Protein AF-0000000087427054 (afdb_homodimer)

Solvent-accessible surface area (backbone atoms only — not comparable to full-atom values): 41108 Å² total; per-residue (Å²): 110,65,75,55,38,46,65,67,58,51,39,50,56,52,59,75,66,58,58,74,57,60,70,42,78,43,50,50,92,68,36,67,68,37,24,29,60,46,72,38,52,35,86,47,33,31,44,77,45,42,18,24,72,43,44,23,34,33,18,43,54,81,54,58,60,73,85,57,33,69,24,41,50,79,48,72,28,47,50,29,36,70,58,89,52,68,36,47,94,58,29,24,27,37,31,33,52,62,6,45,60,42,50,65,35,49,20,42,40,47,47,90,34,43,46,75,38,76,89,76,38,31,38,29,40,72,52,79,58,88,76,44,76,40,23,53,50,42,49,50,25,70,67,36,39,54,65,37,80,75,44,50,55,30,38,67,24,44,35,42,42,45,16,41,42,28,51,68,41,44,52,61,44,49,23,32,41,60,48,33,33,20,37,41,35,48,37,67,21,52,36,56,52,94,50,82,65,52,73,50,35,42,46,53,15,58,60,52,18,47,38,40,47,33,44,73,53,47,30,41,62,42,80,51,74,65,21,50,84,41,66,66,44,40,43,51,50,50,54,53,31,58,74,72,26,58,30,35,40,30,34,27,44,49,59,86,56,96,70,29,53,50,48,55,46,50,26,61,60,21,76,46,42,58,36,46,33,32,38,34,34,68,39,30,36,35,34,36,30,46,22,74,52,95,88,32,74,30,41,36,41,35,30,28,57,43,52,41,16,27,52,53,44,36,62,66,44,49,44,35,42,48,38,36,28,27,48,28,56,76,87,71,50,63,82,57,68,45,49,22,26,27,64,52,63,41,82,55,52,32,87,21,31,33,60,36,46,16,34,73,46,73,65,57,83,62,18,37,21,34,40,63,54,88,63,79,51,48,77,26,52,63,48,49,48,80,41,41,27,32,37,49,41,52,59,71,40,50,63,48,48,54,68,36,80,33,43,27,32,63,53,84,114,108,63,73,56,40,47,64,66,57,52,39,50,57,53,58,75,66,59,59,76,56,60,68,42,76,42,48,51,92,69,37,65,67,37,24,28,60,45,73,40,54,34,85,46,33,29,46,77,47,43,18,26,71,44,46,24,33,35,18,41,53,82,56,58,59,74,86,57,34,69,25,41,50,79,47,72,29,47,49,28,35,71,59,88,52,69,36,48,92,58,27,24,26,36,31,32,51,60,6,47,59,41,49,65,37,49,21,40,43,46,47,90,35,44,47,76,39,75,90,77,37,31,38,31,38,71,53,79,58,88,75,43,77,40,23,53,50,42,50,48,26,69,67,35,40,54,64,36,79,73,45,50,56,29,38,68,24,44,35,41,43,45,17,41,43,28,52,68,41,44,50,62,45,49,24,31,41,60,49,32,34,19,35,42,37,48,36,66,22,53,36,56,51,97,50,81,64,51,71,50,34,41,46,53,17,58,61,53,19,48,39,39,46,34,43,73,54,47,32,42,61,42,80,51,76,66,21,50,83,40,65,66,44,41,43,52,50,50,54,54,31,59,74,72,27,58,30,34,39,31,34,26,45,47,57,87,56,96,69,30,53,49,49,56,46,49,25,61,60,21,75,48,41,57,33,46,32,33,39,34,34,68,37,28,36,36,34,34,28,48,22,74,53,95,89,34,72,30,39,36,41,35,29,27,57,43,52,42,17,28,54,54,43,36,65,65,42,48,44,35,40,48,39,37,29,29,47,27,55,77,88,70,50,62,81,58,68,47,50,22,26,26,64,51,64,42,84,53,54,34,86,22,32,33,60,37,45,16,35,72,46,73,64,57,82,60,19,39,20,32,40,63,55,86,64,79,51,49,77,26,53,63,46,49,48,79,42,41,27,33,38,49,40,54,60,71,39,49,63,48,48,53,68,36,79,34,45,27,33,61,54,87,112

InterPro domains:
  IPR001453 MoaB/Mog domain [PF00994] (182-323)
  IPR001453 MoaB/Mog domain [SM00852] (182-324)
  IPR001453 MoaB/Mog domain [TIGR00177] (179-320)
  IPR005110 MoeA, N-terminal and linker domain [PF03453] (5-169)
  IPR005111 MoeA, C-terminal, domain IV [PF03454] (340-410)
  IPR008284 Molybdenum cofactor biosynthesis, conserved site [PS01079] (255-289)
  IPR036135 MoeA, N-terminal and linker domain superfamily [SSF63882] (3-178)
  IPR036425 MoaB/Mog-like domain superfamily [G3DSA:3.40.980.10] (177-335)
  IPR036425 MoaB/Mog-like domain superfamily [SSF53218] (177-328)
  IPR036688 MoeA, C-terminal, domain IV superfamily [G3DSA:2.40.340.10] (336-406)
  IPR036688 MoeA, C-terminal, domain IV superfamily [SSF63867] (335-411)
  IPR038987 Molybdopterin biosynthesis protein MoeA-like [PTHR10192] (4-411)
  IPR038987 Molybdopterin biosynthesis protein MoeA-like [cd00887] (7-411)

pLDDT: mean 90.04, std 9.11, range [45.09, 98.62]

Secondary structure (DSSP, 8-state):
---SB-HHHHHHHHHTTPPPPPEEEEEGGG-TTPBB-S-EE-SS-BSSS-EESSSEEEE-GGGG-SSS-EEEEEEEE-TTS----B--TTEEEEE-TTPBPPBT--EEEEGGGEEEETTTTEEEESS--TT-TTTTEEPTTSSB-TT-EEE-TT-B--HHHHHHHHHTT-SEEEEEPPPEEEEEEB-TTEE-TTSPPPTT-EE-HHHHHHHHHHHHTT-EEEEPPPBPSSHHHHHHHHHHHHHH-SEEEEES--SSSTT-HHHHHHHHHHTS-SEEEBSEES--EEEEEEEEETTEEEEEEEE-SSHHHHHHHIIIIIHHHHHHHTT--GGG-SPPEEEEEESS-EE--TTSEEEEEEEEEEEETTEEEEEE-S---TT-GGGGTT--EEEEEPTT--EE-TT-EEEEEE---/-B-SB-HHHHHHHHHTTPPPPPEEEEEGGG-TT-BB-S-EE-SS-BSSS-EESSSEEEE-GGGG-SSS-EEEEEEEE-TTS----B--TTEEEEE-TTPBPPBT--EEEEGGGEEEETTTTEEEESS--TT-TTTTEEPTTSSB-TT-EEE-TT-B--HHHHHHHHHTT-SEEEEEPPPEEEEEEB-TTEE-TTSPPPTT-EE-HHHHHHHHHHHHTT-EEEEPPPBPSSHHHHHHHHHHHHHH-SEEEEES--SSSTT-HHHHHHHHHHTS-SEEEBSEES--EEEEEEEEETTEEEEEEEE-SSHHHHHHHIIIIIHHHHHHHTT--GGG-SPPEEEEEESS-EE--TTSEEEEEEEEEEEETTEEEEEE-S---TT-GGGGTT--EEEEEPTT--EE-TT-EEEEEE---

Sequence (826 aa):
MKRFITVEEARQQILERLPRLSTERIFLSQALGRILAESVEAPTDSPRFDNSARDGYALRFDDLEGDRPTLSVIGTAAAGTISDLHVEPGTAARIMTGAVVPEGADTIVMQEYCEVDEDAGTVTVLEVPEKGRGAWVRKAGENMAAGEAVLEPGARLGAPEVGLLASFGRSVIEVSRRPRVAIVSTGDELVELDQEPQPGQIINSNAYMLEALVHQAGGEAVVLPPAADTEEAVRDTFEQALQSADIVVSSGGVSVGDFDITREVVDELTGGMNFWKIRMKPGKPLAFGTADTDGRDVPLIGLPGNPNSCFVCFHQFVRPALAVMQGVARDGVVPRRLDAILAGPVQTTPKRRVYLSGTLRGRVGDKPEFVPFDNQNSGNLRLFCGAEAFGVCEEGVARMEAGDEIAVELIELMKRFITVEEARQQILERLPRLSTERIFLSQALGRILAESVEAPTDSPRFDNSARDGYALRFDDLEGDRPTLSVIGTAAAGTISDLHVEPGTAARIMTGAVVPEGADTIVMQEYCEVDEDAGTVTVLEVPEKGRGAWVRKAGENMAAGEAVLEPGARLGAPEVGLLASFGRSVIEVSRRPRVAIVSTGDELVELDQEPQPGQIINSNAYMLEALVHQAGGEAVVLPPAADTEEAVRDTFEQALQSADIVVSSGGVSVGDFDITREVVDELTGGMNFWKIRMKPGKPLAFGTADTDGRDVPLIGLPGNPNSCFVCFHQFVRPALAVMQGVARDGVVPRRLDAILAGPVQTTPKRRVYLSGTLRGRVGDKPEFVPFDNQNSGNLRLFCGAEAFGVCEEGVARMEAGDEIAVELIEL

Structure (mmCIF, N/CA/C/O backbone):
data_AF-0000000087427054-model_v1
#
loop_
_entity.id
_entity.type
_entity.pdbx_description
1 polymer 'Molybdopterin molybdenumtransferase'
#
loop_
_atom_site.group_PDB
_atom_site.id
_atom_site.type_symbol
_atom_site.label_atom_id
_atom_site.label_alt_id
_atom_site.label_comp_id
_atom_site.label_asym_id
_atom_site.label_entity_id
_atom_site.label_seq_id
_atom_site.pdbx_PDB_ins_code
_atom_site.Cartn_x
_atom_site.Cartn_y
_atom_site.Cartn_z
_atom_site.occupancy
_atom_site.B_iso_or_equiv
_atom_site.auth_seq_id
_atom_site.auth_comp_id
_atom_site.auth_asym_id
_atom_site.auth_atom_id
_atom_site.pdbx_PDB_model_num
ATOM 1 N N . MET A 1 1 ? 20.625 30.438 7.516 1 51.28 1 MET A N 1
ATOM 2 C CA . MET A 1 1 ? 19.438 29.594 7.355 1 51.28 1 MET A CA 1
ATOM 3 C C . MET A 1 1 ? 18.656 29.984 6.109 1 51.28 1 MET A C 1
ATOM 5 O O . MET A 1 1 ? 18.422 31.172 5.871 1 51.28 1 MET A O 1
ATOM 9 N N . LYS A 1 2 ? 18.734 29.25 4.98 1 57.38 2 LYS A N 1
ATOM 10 C CA . LYS A 1 2 ? 17.969 29.562 3.771 1 57.38 2 LYS A CA 1
ATOM 11 C C . LYS A 1 2 ? 16.469 29.547 4.051 1 57.38 2 LYS A C 1
ATOM 13 O O . LYS A 1 2 ? 15.961 28.641 4.715 1 57.38 2 LYS A O 1
ATOM 18 N N . ARG A 1 3 ? 15.703 30.781 3.949 1 70.44 3 ARG A N 1
ATOM 19 C CA . ARG A 1 3 ? 14.273 30.938 4.199 1 70.44 3 ARG A CA 1
ATOM 20 C C . ARG A 1 3 ? 13.477 30.781 2.912 1 70.44 3 ARG A C 1
ATOM 22 O O . ARG A 1 3 ? 13.977 31.062 1.822 1 70.44 3 ARG A O 1
ATOM 29 N N . PHE A 1 4 ? 12.617 29.891 2.848 1 84.75 4 PHE A N 1
ATOM 30 C CA . PHE A 1 4 ? 11.531 29.734 1.885 1 84.75 4 PHE A CA 1
ATOM 31 C C . PHE A 1 4 ? 12.016 29.031 0.628 1 84.75 4 PHE A C 1
ATOM 33 O O . PHE A 1 4 ? 12.031 29.609 -0.457 1 84.75 4 PHE A O 1
ATOM 40 N N . ILE A 1 5 ? 12.531 27.812 0.739 1 93.12 5 ILE A N 1
ATOM 41 C CA . ILE A 1 5 ? 13.156 26.984 -0.282 1 93.12 5 ILE A CA 1
ATOM 42 C C . ILE A 1 5 ? 12.094 26.125 -0.961 1 93.12 5 ILE A C 1
ATOM 44 O O . ILE A 1 5 ? 10.945 26.062 -0.507 1 93.12 5 ILE A O 1
ATOM 48 N N . THR A 1 6 ? 12.539 25.5 -2.062 1 94.12 6 THR A N 1
ATOM 49 C CA . THR A 1 6 ? 11.602 24.672 -2.812 1 94.12 6 THR A CA 1
ATOM 50 C C . THR A 1 6 ? 11.406 23.328 -2.125 1 94.12 6 THR A C 1
ATOM 52 O O . THR A 1 6 ? 12.188 22.953 -1.242 1 94.12 6 THR A O 1
ATOM 55 N N . VAL A 1 7 ? 10.383 22.641 -2.516 1 94.94 7 VAL A N 1
ATOM 56 C CA . VAL A 1 7 ? 10.102 21.312 -1.987 1 94.94 7 VAL A CA 1
ATOM 57 C C . VAL A 1 7 ? 11.273 20.375 -2.27 1 94.94 7 VAL A C 1
ATOM 59 O O . VAL A 1 7 ? 11.719 19.641 -1.385 1 94.94 7 VAL A O 1
ATOM 62 N N . GLU A 1 8 ? 11.859 20.453 -3.467 1 93.38 8 GLU A N 1
ATOM 63 C CA . GLU A 1 8 ? 12.969 19.594 -3.873 1 93.38 8 GLU A CA 1
ATOM 64 C C . GLU A 1 8 ? 14.219 19.891 -3.055 1 93.38 8 GLU A C 1
ATOM 66 O O . GLU A 1 8 ? 14.906 18.969 -2.602 1 93.38 8 GLU A O 1
ATOM 71 N N . GLU A 1 9 ? 14.469 21.141 -2.908 1 94.44 9 GLU A N 1
ATOM 72 C CA . GLU A 1 9 ? 15.633 21.547 -2.127 1 94.44 9 GLU A CA 1
ATOM 73 C C . GLU A 1 9 ? 15.516 21.078 -0.678 1 94.44 9 GLU A C 1
ATOM 75 O O . GLU A 1 9 ? 16.484 20.578 -0.099 1 94.44 9 GLU A O 1
ATOM 80 N N . ALA A 1 10 ? 14.352 21.281 -0.087 1 95.69 10 ALA A N 1
ATOM 81 C CA . ALA A 1 10 ? 14.117 20.828 1.285 1 95.69 10 ALA A CA 1
ATOM 82 C C . ALA A 1 10 ? 14.297 19.328 1.414 1 95.69 10 ALA A C 1
ATOM 84 O O . ALA A 1 10 ? 14.984 18.844 2.322 1 95.69 10 ALA A O 1
ATOM 85 N N . ARG A 1 11 ? 13.727 18.578 0.528 1 95.44 11 ARG A N 1
ATOM 86 C CA . ARG A 1 11 ? 13.836 17.125 0.544 1 95.44 11 ARG A CA 1
ATOM 87 C C . ARG A 1 11 ? 15.289 16.688 0.426 1 95.44 11 ARG A C 1
ATOM 89 O O . ARG A 1 11 ? 15.75 15.812 1.17 1 95.44 11 ARG A O 1
ATOM 96 N N . GLN A 1 12 ? 16.031 17.297 -0.482 1 94.56 12 GLN A N 1
ATOM 97 C CA . GLN A 1 12 ? 17.438 16.969 -0.682 1 94.56 12 GLN A CA 1
ATOM 98 C C . GLN A 1 12 ? 18.234 17.219 0.584 1 94.56 12 GLN A C 1
ATOM 100 O O . GLN A 1 12 ? 19.062 16.391 0.983 1 94.56 12 GLN A O 1
ATOM 105 N N . GLN A 1 13 ? 18.016 18.328 1.17 1 94.5 13 GLN A N 1
ATOM 106 C CA . GLN A 1 13 ? 18.75 18.672 2.383 1 94.5 13 GLN A CA 1
ATOM 107 C C . GLN A 1 13 ? 18.453 17.688 3.504 1 94.5 13 GLN A C 1
ATOM 109 O O . GLN A 1 13 ? 19.359 17.312 4.254 1 94.5 13 GLN A O 1
ATOM 114 N N . ILE A 1 14 ? 17.266 17.297 3.633 1 96 14 ILE A N 1
ATOM 115 C CA . ILE A 1 14 ? 16.891 16.312 4.648 1 96 14 ILE A CA 1
ATOM 116 C C . ILE A 1 14 ? 17.578 14.984 4.355 1 96 14 ILE A C 1
ATOM 118 O O . ILE A 1 14 ? 18.234 14.422 5.223 1 96 14 ILE A O 1
ATOM 122 N N . LEU A 1 15 ? 17.453 14.5 3.098 1 96.31 15 LEU A N 1
ATOM 123 C CA . LEU A 1 15 ? 17.922 13.172 2.729 1 96.31 15 LEU A CA 1
ATOM 124 C C . LEU A 1 15 ? 19.438 13.07 2.861 1 96.31 15 LEU A C 1
ATOM 126 O O . LEU A 1 15 ? 19.969 12 3.154 1 96.31 15 LEU A O 1
ATOM 130 N N . GLU A 1 16 ? 20.156 14.133 2.695 1 94.25 16 GLU A N 1
ATOM 131 C CA . GLU A 1 16 ? 21.625 14.148 2.73 1 94.25 16 GLU A CA 1
ATOM 132 C C . GLU A 1 16 ? 22.141 14.086 4.164 1 94.25 16 GLU A C 1
ATOM 134 O O . GLU A 1 16 ? 23.312 13.828 4.391 1 94.25 16 GLU A O 1
ATOM 139 N N . ARG A 1 17 ? 21.281 14.25 5.16 1 93.56 17 ARG A N 1
ATOM 140 C CA . ARG A 1 17 ? 21.734 14.367 6.539 1 93.56 17 ARG A CA 1
ATOM 141 C C . ARG A 1 17 ? 21.188 13.234 7.402 1 93.56 17 ARG A C 1
ATOM 143 O O . ARG A 1 17 ? 21.266 13.297 8.633 1 93.56 17 ARG A O 1
ATOM 150 N N . LEU A 1 18 ? 20.719 12.227 6.766 1 95.38 18 LEU A N 1
ATOM 151 C CA . LEU A 1 18 ? 20.109 11.109 7.484 1 95.38 18 LEU A CA 1
ATOM 152 C C . LEU A 1 18 ? 21.141 10.031 7.797 1 95.38 18 LEU A C 1
ATOM 154 O O . LEU A 1 18 ? 22.016 9.742 6.973 1 95.38 18 LEU A O 1
ATOM 158 N N . PRO A 1 19 ? 21.078 9.469 8.93 1 92 19 PRO A N 1
ATOM 159 C CA . PRO A 1 19 ? 21.906 8.297 9.219 1 92 19 PRO A CA 1
ATOM 160 C C . PRO A 1 19 ? 21.359 7.02 8.586 1 92 19 PRO A C 1
ATOM 162 O O . PRO A 1 19 ? 20.141 6.902 8.367 1 92 19 PRO A O 1
ATOM 165 N N . ARG A 1 20 ? 22.266 6.09 8.273 1 89.06 20 ARG A N 1
ATOM 166 C CA . ARG A 1 20 ? 21.828 4.734 7.945 1 89.06 20 ARG A CA 1
ATOM 167 C C . ARG A 1 20 ? 21.734 3.875 9.195 1 89.06 20 ARG A C 1
ATOM 169 O O . ARG A 1 20 ? 22.578 3.961 10.094 1 89.06 20 ARG A O 1
ATOM 176 N N . LEU A 1 21 ? 20.734 3.096 9.203 1 95.5 21 LEU A N 1
ATOM 177 C CA . LEU A 1 21 ? 20.484 2.279 10.391 1 95.5 21 LEU A CA 1
ATOM 178 C C . LEU A 1 21 ? 21.188 0.93 10.273 1 95.5 21 LEU A C 1
ATOM 180 O O . LEU A 1 21 ? 21.594 0.527 9.18 1 95.5 21 LEU A O 1
ATOM 184 N N . SER A 1 22 ? 21.312 0.301 11.422 1 96.56 22 SER A N 1
ATOM 185 C CA . SER A 1 22 ? 21.875 -1.048 11.461 1 96.56 22 SER A CA 1
ATOM 186 C C . SER A 1 22 ? 20.906 -2.064 10.875 1 96.56 22 SER A C 1
ATOM 188 O O . SER A 1 22 ? 19.797 -1.703 10.445 1 96.56 22 SER A O 1
ATOM 190 N N . THR A 1 23 ? 21.359 -3.277 10.703 1 97.94 23 THR A N 1
ATOM 191 C CA . THR A 1 23 ? 20.562 -4.348 10.125 1 97.94 23 THR A CA 1
ATOM 192 C C . THR A 1 23 ? 20.203 -5.391 11.18 1 97.94 23 THR A C 1
ATOM 194 O O . THR A 1 23 ? 20.703 -5.336 12.312 1 97.94 23 THR A O 1
ATOM 197 N N . GLU A 1 24 ? 19.266 -6.164 10.859 1 98.31 24 GLU A N 1
ATOM 198 C CA . GLU A 1 24 ? 18.875 -7.281 11.719 1 98.31 24 GLU A CA 1
ATOM 199 C C . GLU A 1 24 ? 18.469 -8.492 10.891 1 98.31 24 GLU A C 1
ATOM 201 O O . GLU A 1 24 ? 18.172 -8.367 9.695 1 98.31 24 GLU A O 1
ATOM 206 N N . ARG A 1 25 ? 18.594 -9.703 11.523 1 97.94 25 ARG A N 1
ATOM 207 C CA . ARG A 1 25 ? 18.125 -10.938 10.891 1 97.94 25 ARG A CA 1
ATOM 208 C C . ARG A 1 25 ? 16.719 -11.305 11.352 1 97.94 25 ARG A C 1
ATOM 210 O O . ARG A 1 25 ? 16.422 -11.227 12.539 1 97.94 25 ARG A O 1
ATOM 217 N N . ILE A 1 26 ? 15.875 -11.555 10.367 1 98 26 ILE A N 1
ATOM 218 C CA . ILE A 1 26 ? 14.5 -11.906 10.688 1 98 26 ILE A CA 1
ATOM 219 C C . ILE A 1 26 ? 14.102 -13.164 9.914 1 98 26 ILE A C 1
ATOM 221 O O . ILE A 1 26 ? 14.75 -13.531 8.93 1 98 26 ILE A O 1
ATOM 225 N N . PHE A 1 27 ? 13.016 -13.836 10.43 1 96.75 27 PHE A N 1
ATOM 226 C CA . PHE A 1 27 ? 12.438 -14.945 9.68 1 96.75 27 PHE A CA 1
ATOM 227 C C . PHE A 1 27 ? 11.719 -14.438 8.43 1 96.75 27 PHE A C 1
ATOM 229 O O . PHE A 1 27 ? 11.117 -13.359 8.453 1 96.75 27 PHE A O 1
ATOM 236 N N . LEU A 1 28 ? 11.719 -15.195 7.395 1 95.88 28 LEU A N 1
ATOM 237 C CA . LEU A 1 28 ? 11.125 -14.82 6.109 1 95.88 28 LEU A CA 1
ATOM 238 C C . LEU A 1 28 ? 9.648 -14.492 6.27 1 95.88 28 LEU A C 1
ATOM 240 O O . LEU A 1 28 ? 9.125 -13.609 5.586 1 95.88 28 LEU A O 1
ATOM 244 N N . SER A 1 29 ? 8.977 -15.102 7.215 1 93.81 29 SER A N 1
ATOM 245 C CA . SER A 1 29 ? 7.551 -14.883 7.438 1 93.81 29 SER A CA 1
ATOM 246 C C . SER A 1 29 ? 7.277 -13.469 7.941 1 93.81 29 SER A C 1
ATOM 248 O O . SER A 1 29 ? 6.137 -13 7.906 1 93.81 29 SER A O 1
ATOM 250 N N . GLN A 1 30 ? 8.281 -12.773 8.359 1 95.5 30 GLN A N 1
ATOM 251 C CA . GLN A 1 30 ? 8.164 -11.414 8.867 1 95.5 30 GLN A CA 1
ATOM 252 C C . GLN A 1 30 ? 8.719 -10.398 7.875 1 95.5 30 GLN A C 1
ATOM 254 O O . GLN A 1 30 ? 8.852 -9.219 8.195 1 95.5 30 GLN A O 1
ATOM 259 N N . ALA A 1 31 ? 8.969 -10.828 6.695 1 96.81 31 ALA A N 1
ATOM 260 C CA . ALA A 1 31 ? 9.797 -10.039 5.781 1 96.81 31 ALA A CA 1
ATOM 261 C C . ALA A 1 31 ? 8.953 -9.023 5.02 1 96.81 31 ALA A C 1
ATOM 263 O O . ALA A 1 31 ? 9.484 -8.039 4.492 1 96.81 31 ALA A O 1
ATOM 264 N N . LEU A 1 32 ? 7.664 -9.234 4.965 1 95.25 32 LEU A N 1
ATOM 265 C CA . LEU A 1 32 ? 6.809 -8.383 4.148 1 95.25 32 LEU A CA 1
ATOM 266 C C . LEU A 1 32 ? 6.949 -6.918 4.559 1 95.25 32 LEU A C 1
ATOM 268 O O . LEU A 1 32 ? 6.797 -6.578 5.734 1 95.25 32 LEU A O 1
ATOM 272 N N . GLY A 1 33 ? 7.293 -6.07 3.561 1 93.62 33 GLY A N 1
ATOM 273 C CA . GLY A 1 33 ? 7.375 -4.633 3.77 1 93.62 33 GLY A CA 1
ATOM 274 C C . GLY A 1 33 ? 8.734 -4.176 4.266 1 93.62 33 GLY A C 1
ATOM 275 O O . GLY A 1 33 ? 9.008 -2.975 4.32 1 93.62 33 GLY A O 1
ATOM 276 N N . ARG A 1 34 ? 9.594 -5.109 4.641 1 97 34 ARG A N 1
ATOM 277 C CA . ARG A 1 34 ? 10.93 -4.766 5.109 1 97 34 ARG A CA 1
ATOM 278 C C . ARG A 1 34 ? 11.852 -4.418 3.941 1 97 34 ARG A C 1
ATOM 280 O O . ARG A 1 34 ? 11.508 -4.656 2.781 1 97 34 ARG A O 1
ATOM 287 N N . ILE A 1 35 ? 12.938 -3.762 4.27 1 97.06 35 ILE A N 1
ATOM 288 C CA . ILE A 1 35 ? 13.938 -3.4 3.271 1 97.06 35 ILE A CA 1
ATOM 289 C C . ILE A 1 35 ? 15.141 -4.328 3.389 1 97.06 35 ILE A C 1
ATOM 291 O O . ILE A 1 35 ? 15.758 -4.422 4.453 1 97.06 35 ILE A O 1
ATOM 295 N N . LEU A 1 36 ? 15.43 -5.004 2.297 1 97.62 36 LEU A N 1
ATOM 296 C CA . LEU A 1 36 ? 16.531 -5.957 2.256 1 97.62 36 LEU A CA 1
ATOM 297 C C . LEU A 1 36 ? 17.875 -5.25 2.488 1 97.62 36 LEU A C 1
ATOM 299 O O . LEU A 1 36 ? 18.109 -4.176 1.938 1 97.62 36 LEU A O 1
ATOM 303 N N . ALA A 1 37 ? 18.812 -5.84 3.268 1 98 37 ALA A N 1
ATOM 304 C CA . ALA A 1 37 ? 20.094 -5.227 3.586 1 98 37 ALA A CA 1
ATOM 305 C C . ALA A 1 37 ? 21.25 -6.02 2.98 1 98 37 ALA A C 1
ATOM 307 O O . ALA A 1 37 ? 22.422 -5.676 3.172 1 98 37 ALA A O 1
ATOM 308 N N . GLU A 1 38 ? 20.969 -7.055 2.236 1 97.25 38 GLU A N 1
ATOM 309 C CA . GLU A 1 38 ? 21.984 -7.902 1.638 1 97.25 38 GLU A CA 1
ATOM 310 C C . GLU A 1 38 ? 21.734 -8.109 0.146 1 97.25 38 GLU A C 1
ATOM 312 O O . GLU A 1 38 ? 20.609 -7.922 -0.329 1 97.25 38 GLU A O 1
ATOM 317 N N . SER A 1 39 ? 22.828 -8.414 -0.521 1 96.5 39 SER A N 1
ATOM 318 C CA . SER A 1 39 ? 22.703 -8.867 -1.902 1 96.5 39 SER A CA 1
ATOM 319 C C . SER A 1 39 ? 22.297 -10.336 -1.97 1 96.5 39 SER A C 1
ATOM 321 O O . SER A 1 39 ? 22.812 -11.156 -1.2 1 96.5 39 SER A O 1
ATOM 323 N N . VAL A 1 40 ? 21.406 -10.641 -2.795 1 95.62 40 VAL A N 1
ATOM 324 C CA . VAL A 1 40 ? 20.969 -12.023 -2.932 1 95.62 40 VAL A CA 1
ATOM 325 C C . VAL A 1 40 ? 21.266 -12.523 -4.344 1 95.62 40 VAL A C 1
ATOM 327 O O . VAL A 1 40 ? 20.844 -11.906 -5.328 1 95.62 40 VAL A O 1
ATOM 330 N N . GLU A 1 41 ? 21.984 -13.57 -4.422 1 95.69 41 GLU A N 1
ATOM 331 C CA . GLU A 1 41 ? 22.266 -14.273 -5.676 1 95.69 41 GLU A CA 1
ATOM 332 C C . GLU A 1 41 ? 21.516 -15.602 -5.742 1 95.69 41 GLU A C 1
ATOM 334 O O . GLU A 1 41 ? 21.203 -16.203 -4.711 1 95.69 41 GLU A O 1
ATOM 339 N N . ALA A 1 42 ? 21.172 -16.016 -6.957 1 93.44 42 ALA A N 1
ATOM 340 C CA . ALA A 1 42 ? 20.562 -17.328 -7.125 1 93.44 42 ALA A CA 1
ATOM 341 C C . ALA A 1 42 ? 21.516 -18.438 -6.703 1 93.44 42 ALA A C 1
ATOM 343 O O . ALA A 1 42 ? 22.625 -18.531 -7.227 1 93.44 42 ALA A O 1
ATOM 344 N N . PRO A 1 43 ? 21.109 -19.234 -5.785 1 92.25 43 PRO A N 1
ATOM 345 C CA . PRO A 1 43 ? 22.016 -20.281 -5.328 1 92.25 43 PRO A CA 1
ATOM 346 C C . PRO A 1 43 ? 22.188 -21.406 -6.352 1 92.25 43 PRO A C 1
ATOM 348 O O . PRO A 1 43 ? 23.188 -22.125 -6.32 1 92.25 43 PRO A O 1
ATOM 351 N N . THR A 1 44 ? 21.234 -21.625 -7.203 1 91.19 44 THR A N 1
ATOM 352 C CA . THR A 1 44 ? 21.219 -22.625 -8.258 1 91.19 44 THR A CA 1
ATOM 353 C C . THR A 1 44 ? 20.547 -22.078 -9.516 1 91.19 44 THR A C 1
ATOM 355 O O . THR A 1 44 ? 19.953 -21 -9.492 1 91.19 44 THR A O 1
ATOM 358 N N . ASP A 1 45 ? 20.703 -22.828 -10.531 1 91.81 45 ASP A N 1
ATOM 359 C CA . ASP A 1 45 ? 19.922 -22.547 -11.727 1 91.81 45 ASP A CA 1
ATOM 360 C C . ASP A 1 45 ? 18.422 -22.656 -11.438 1 91.81 45 ASP A C 1
ATOM 362 O O . ASP A 1 45 ? 18.016 -23.406 -10.562 1 91.81 45 ASP A O 1
ATOM 366 N N . SER A 1 46 ? 17.688 -21.781 -12.125 1 88.62 46 SER A N 1
ATOM 367 C CA . SER A 1 46 ? 16.219 -21.891 -12.117 1 88.62 46 SER A CA 1
ATOM 368 C C . SER A 1 46 ? 15.664 -21.922 -13.531 1 88.62 46 SER A C 1
ATOM 370 O O . SER A 1 46 ? 15.836 -20.969 -14.297 1 88.62 46 SER A O 1
ATOM 372 N N . PRO A 1 47 ? 15.023 -23.016 -13.875 1 88.94 47 PRO A N 1
ATOM 373 C CA . PRO A 1 47 ? 14.898 -24.266 -13.117 1 88.94 47 PRO A CA 1
ATOM 374 C C . PRO A 1 47 ? 16.25 -24.938 -12.875 1 88.94 47 PRO A C 1
ATOM 376 O O . PRO A 1 47 ? 17.219 -24.656 -13.578 1 88.94 47 PRO A O 1
ATOM 379 N N . ARG A 1 48 ? 16.328 -25.812 -11.898 1 88.56 48 ARG A N 1
ATOM 380 C CA . ARG A 1 48 ? 17.547 -26.5 -11.516 1 88.56 48 ARG A CA 1
ATOM 381 C C . ARG A 1 48 ? 17.938 -27.547 -12.562 1 88.56 48 ARG A C 1
ATOM 383 O O . ARG A 1 48 ? 19.109 -27.938 -12.648 1 88.56 48 ARG A O 1
ATOM 390 N N . PHE A 1 49 ? 16.953 -28.016 -13.305 1 90.38 49 PHE A N 1
ATOM 391 C CA . PHE A 1 49 ? 17.078 -29.047 -14.336 1 90.38 49 PHE A CA 1
ATOM 392 C C . PHE A 1 49 ? 16.125 -28.766 -15.492 1 90.38 49 PHE A C 1
ATOM 394 O O . PHE A 1 49 ? 15.18 -28 -15.352 1 90.38 49 PHE A O 1
ATOM 401 N N . ASP A 1 50 ? 16.547 -29.391 -16.578 1 93.12 50 ASP A N 1
ATOM 402 C CA . ASP A 1 50 ? 15.57 -29.328 -17.656 1 93.12 50 ASP A CA 1
ATOM 403 C C . ASP A 1 50 ? 14.25 -29.984 -17.266 1 93.12 50 ASP A C 1
ATOM 405 O O . ASP A 1 50 ? 14.234 -31.125 -16.797 1 93.12 50 ASP A O 1
ATOM 409 N N . ASN A 1 51 ? 13.164 -29.172 -17.375 1 91.5 51 ASN A N 1
ATOM 410 C CA . ASN A 1 51 ? 11.891 -29.766 -17 1 91.5 51 ASN A CA 1
ATOM 411 C C . ASN A 1 51 ? 10.805 -29.453 -18.016 1 91.5 51 ASN A C 1
ATOM 413 O O . ASN A 1 51 ? 11.023 -28.656 -18.938 1 91.5 51 ASN A O 1
ATOM 417 N N . SER A 1 52 ? 9.75 -30.172 -17.906 1 91.69 52 SER A N 1
ATOM 418 C CA . SER A 1 52 ? 8.688 -30.047 -18.906 1 91.69 52 SER A CA 1
ATOM 419 C C . SER A 1 52 ? 7.77 -28.875 -18.578 1 91.69 52 SER A C 1
ATOM 421 O O . SER A 1 52 ? 7.352 -28.688 -17.438 1 91.69 52 SER A O 1
ATOM 423 N N . ALA A 1 53 ? 7.375 -28.094 -19.531 1 88.06 53 ALA A N 1
ATOM 424 C CA . ALA A 1 53 ? 6.426 -26.984 -19.391 1 88.06 53 ALA A CA 1
ATOM 425 C C . ALA A 1 53 ? 4.992 -27.484 -19.562 1 88.06 53 ALA A C 1
ATOM 427 O O . ALA A 1 53 ? 4.043 -26.75 -19.25 1 88.06 53 ALA A O 1
ATOM 428 N N . ARG A 1 54 ? 4.871 -28.719 -20.062 1 88.06 54 ARG A N 1
ATOM 429 C CA . ARG A 1 54 ? 3.557 -29.266 -20.391 1 88.06 54 ARG A CA 1
ATOM 430 C C . ARG A 1 54 ? 3.467 -30.734 -20.016 1 88.06 54 ARG A C 1
ATOM 432 O O . ARG A 1 54 ? 4.488 -31.422 -19.891 1 88.06 54 ARG A O 1
ATOM 439 N N . ASP A 1 55 ? 2.184 -31.156 -19.859 1 88.56 55 ASP A N 1
ATOM 440 C CA . ASP A 1 55 ? 1.937 -32.594 -19.812 1 88.56 55 ASP A CA 1
ATOM 441 C C . ASP A 1 55 ? 2.027 -33.219 -21.219 1 88.56 55 ASP A C 1
ATOM 443 O O . ASP A 1 55 ? 1.564 -32.625 -22.188 1 88.56 55 ASP A O 1
ATOM 447 N N . GLY A 1 56 ? 2.656 -34.406 -21.266 1 94.75 56 GLY A N 1
ATOM 448 C CA . GLY A 1 56 ? 2.748 -35.062 -22.562 1 94.75 56 GLY A CA 1
ATOM 449 C C . GLY A 1 56 ? 3.77 -36.156 -22.594 1 94.75 56 GLY A C 1
ATOM 450 O O . GLY A 1 56 ? 3.764 -37.062 -21.734 1 94.75 56 GLY A O 1
ATOM 451 N N . TYR A 1 57 ? 4.48 -36.156 -23.672 1 97.38 57 TYR A N 1
ATOM 452 C CA . TYR A 1 57 ? 5.465 -37.219 -23.891 1 97.38 57 TYR A CA 1
ATOM 453 C C . TYR A 1 57 ? 6.82 -36.625 -24.266 1 97.38 57 TYR A C 1
ATOM 455 O O . TYR A 1 57 ? 6.91 -35.781 -25.172 1 97.38 57 TYR A O 1
ATOM 463 N N . ALA A 1 58 ? 7.828 -37.031 -23.5 1 98 58 ALA A N 1
ATOM 464 C CA . ALA A 1 58 ? 9.211 -36.688 -23.812 1 98 58 ALA A CA 1
ATOM 465 C C . ALA A 1 58 ? 9.82 -37.656 -24.812 1 98 58 ALA A C 1
ATOM 467 O O . ALA A 1 58 ? 9.75 -38.875 -24.609 1 98 58 ALA A O 1
ATOM 468 N N . LEU A 1 59 ? 10.438 -37.094 -25.828 1 98.31 59 LEU A N 1
ATOM 469 C CA . LEU A 1 59 ? 10.953 -37.906 -26.906 1 98.31 59 LEU A CA 1
ATOM 470 C C . LEU A 1 59 ? 12.086 -37.219 -27.641 1 98.31 59 LEU A C 1
ATOM 472 O O . LEU A 1 59 ? 12.469 -36.094 -27.281 1 98.31 59 LEU A O 1
ATOM 476 N N . ARG A 1 60 ? 12.711 -38 -28.578 1 98 60 ARG A N 1
ATOM 477 C CA . ARG A 1 60 ? 13.688 -37.406 -29.484 1 98 60 ARG A CA 1
ATOM 478 C C . ARG A 1 60 ? 12.992 -36.719 -30.672 1 98 60 ARG A C 1
ATOM 480 O O . ARG A 1 60 ? 12.164 -37.344 -31.344 1 98 60 ARG A O 1
ATOM 487 N N . PHE A 1 61 ? 13.398 -35.469 -30.875 1 97.75 61 PHE A N 1
ATOM 488 C CA . PHE A 1 61 ? 12.789 -34.75 -32 1 97.75 61 PHE A CA 1
ATOM 489 C C . PHE A 1 61 ? 12.992 -35.531 -33.312 1 97.75 61 PHE A C 1
ATOM 491 O O . PHE A 1 61 ? 12.102 -35.531 -34.156 1 97.75 61 PHE A O 1
ATOM 498 N N . ASP A 1 62 ? 14.117 -36.156 -33.469 1 96.44 62 ASP A N 1
ATOM 499 C CA . ASP A 1 62 ? 14.461 -36.875 -34.688 1 96.44 62 ASP A CA 1
ATOM 500 C C . ASP A 1 62 ? 13.508 -38.062 -34.938 1 96.44 62 ASP A C 1
ATOM 502 O O . ASP A 1 62 ? 13.43 -38.594 -36.031 1 96.44 62 ASP A O 1
ATOM 506 N N . ASP A 1 63 ? 12.812 -38.469 -33.875 1 96.81 63 ASP A N 1
ATOM 507 C CA . ASP A 1 63 ? 11.898 -39.594 -34 1 96.81 63 ASP A CA 1
ATOM 508 C C . ASP A 1 63 ? 10.539 -39.156 -34.531 1 96.81 63 ASP A C 1
ATOM 510 O O . ASP A 1 63 ? 9.641 -39.969 -34.719 1 96.81 63 ASP A O 1
ATOM 514 N N . LEU A 1 64 ? 10.391 -37.844 -34.75 1 95.19 64 LEU A N 1
ATOM 515 C CA . LEU A 1 64 ? 9.117 -37.281 -35.219 1 95.19 64 LEU A CA 1
ATOM 516 C C . LEU A 1 64 ? 9.07 -37.219 -36.75 1 95.19 64 LEU A C 1
ATOM 518 O O . LEU A 1 64 ? 8.133 -36.656 -37.312 1 95.19 64 LEU A O 1
ATOM 522 N N . GLU A 1 65 ? 10.039 -37.75 -37.312 1 88.94 65 GLU A N 1
ATOM 523 C CA . GLU A 1 65 ? 10.047 -37.812 -38.781 1 88.94 65 GLU A CA 1
ATOM 524 C C . GLU A 1 65 ? 8.938 -38.719 -39.312 1 88.94 65 GLU A C 1
ATOM 526 O O . GLU A 1 65 ? 8.641 -39.75 -38.719 1 88.94 65 GLU A O 1
ATOM 531 N N . GLY A 1 66 ? 8.281 -38.25 -40.469 1 83.62 66 GLY A N 1
ATOM 532 C CA . GLY A 1 66 ? 7.223 -39.031 -41.094 1 83.62 66 GLY A CA 1
ATOM 533 C C . GLY A 1 66 ? 5.832 -38.562 -40.719 1 83.62 66 GLY A C 1
ATOM 534 O O . GLY A 1 66 ? 5.688 -37.594 -40 1 83.62 66 GLY A O 1
ATOM 535 N N . ASP A 1 67 ? 4.82 -39.281 -41.281 1 85.5 67 ASP A N 1
ATOM 536 C CA . ASP A 1 67 ? 3.418 -39 -41 1 85.5 67 ASP A CA 1
ATOM 537 C C . ASP A 1 67 ? 2.932 -39.75 -39.781 1 85.5 67 ASP A C 1
ATOM 539 O O . ASP A 1 67 ? 2.842 -41 -39.812 1 85.5 67 ASP A O 1
ATOM 543 N N . ARG A 1 68 ? 2.629 -39.25 -38.656 1 90.5 68 ARG A N 1
ATOM 544 C CA . ARG A 1 68 ? 2.082 -39.781 -37.438 1 90.5 68 ARG A CA 1
ATOM 545 C C . ARG A 1 68 ? 2.988 -40.875 -36.875 1 90.5 68 ARG A C 1
ATOM 547 O O . ARG A 1 68 ? 2.588 -42.031 -36.781 1 90.5 68 ARG A O 1
ATOM 554 N N . PRO A 1 69 ? 4.188 -40.562 -36.5 1 94.75 69 PRO A N 1
ATOM 555 C CA . PRO A 1 69 ? 5.094 -41.562 -35.906 1 94.75 69 PRO A CA 1
ATOM 556 C C . PRO A 1 69 ? 4.551 -42.156 -34.625 1 94.75 69 PRO A C 1
ATOM 558 O O . PRO A 1 69 ? 3.91 -41.469 -33.812 1 94.75 69 PRO A O 1
ATOM 561 N N . THR A 1 70 ? 4.789 -43.469 -34.438 1 97.38 70 THR A N 1
ATOM 562 C CA . THR A 1 70 ? 4.395 -44.219 -33.219 1 97.38 70 THR A CA 1
ATOM 563 C C . THR A 1 70 ? 5.621 -44.656 -32.438 1 97.38 70 THR A C 1
ATOM 565 O O . THR A 1 70 ? 6.555 -45.219 -33.031 1 97.38 70 THR A O 1
ATOM 568 N N . LEU A 1 71 ? 5.617 -44.375 -31.203 1 98.06 71 LEU A N 1
ATOM 569 C CA . LEU A 1 71 ? 6.758 -44.656 -30.344 1 98.06 71 LEU A CA 1
ATOM 570 C C . LEU A 1 71 ? 6.344 -45.562 -29.188 1 98.06 71 LEU A C 1
ATOM 572 O O . LEU A 1 71 ? 5.191 -45.531 -28.734 1 98.06 71 LEU A O 1
ATOM 576 N N . SER A 1 72 ? 7.293 -46.406 -28.688 1 98.25 72 SER A N 1
ATOM 577 C CA . SER A 1 72 ? 7.055 -47.219 -27.5 1 98.25 72 SER A CA 1
ATOM 578 C C . SER A 1 72 ? 7.188 -46.375 -26.219 1 98.25 72 SER A C 1
ATOM 580 O O . SER A 1 72 ? 8.18 -45.688 -26.031 1 98.25 72 SER A O 1
ATOM 582 N N . VAL A 1 73 ? 6.23 -46.438 -25.375 1 98.12 73 VAL A N 1
ATOM 583 C CA . VAL A 1 73 ? 6.277 -45.688 -24.109 1 98.12 73 VAL A CA 1
ATOM 584 C C . VAL A 1 73 ? 7.031 -46.5 -23.062 1 98.12 73 VAL A C 1
ATOM 586 O O . VAL A 1 73 ? 6.609 -47.594 -22.688 1 98.12 73 VAL A O 1
ATOM 589 N N . ILE A 1 74 ? 8.094 -45.969 -22.484 1 97.19 74 ILE A N 1
ATOM 590 C CA . ILE A 1 74 ? 9.008 -46.75 -21.672 1 97.19 74 ILE A CA 1
ATOM 591 C C . ILE A 1 74 ? 8.734 -46.5 -20.188 1 97.19 74 ILE A C 1
ATOM 593 O O . ILE A 1 74 ? 9.305 -47.188 -19.328 1 97.19 74 ILE A O 1
ATOM 597 N N . GLY A 1 75 ? 7.945 -45.531 -19.875 1 94.75 75 GLY A N 1
ATOM 598 C CA . GLY A 1 75 ? 7.625 -45.219 -18.5 1 94.75 75 GLY A CA 1
ATOM 599 C C . GLY A 1 75 ? 7.066 -43.812 -18.328 1 94.75 75 GLY A C 1
ATOM 600 O O . GLY A 1 75 ? 6.711 -43.156 -19.297 1 94.75 75 GLY A O 1
ATOM 601 N N . THR A 1 76 ? 6.871 -43.5 -17.078 1 92.44 76 THR A N 1
ATOM 602 C CA . THR A 1 76 ? 6.324 -42.188 -16.734 1 92.44 76 THR A CA 1
ATOM 603 C C . THR A 1 76 ? 7.289 -41.406 -15.844 1 92.44 76 THR A C 1
ATOM 605 O O . THR A 1 76 ? 7.77 -41.938 -14.836 1 92.44 76 THR A O 1
ATOM 608 N N . ALA A 1 77 ? 7.672 -40.281 -16.312 1 90.19 77 ALA A N 1
ATOM 609 C CA . ALA A 1 77 ? 8.438 -39.344 -15.5 1 90.19 77 ALA A CA 1
ATOM 610 C C . ALA A 1 77 ? 7.508 -38.406 -14.711 1 90.19 77 ALA A C 1
ATOM 612 O O . ALA A 1 77 ? 6.848 -37.531 -15.289 1 90.19 77 ALA A O 1
ATOM 613 N N . ALA A 1 78 ? 7.531 -38.562 -13.438 1 82.75 78 ALA A N 1
ATOM 614 C CA . ALA A 1 78 ? 6.68 -37.781 -12.555 1 82.75 78 ALA A CA 1
ATOM 615 C C . ALA A 1 78 ? 7.465 -36.625 -11.922 1 82.75 78 ALA A C 1
ATOM 617 O O . ALA A 1 78 ? 8.688 -36.688 -11.812 1 82.75 78 ALA A O 1
ATOM 618 N N . ALA A 1 79 ? 6.695 -35.594 -11.57 1 79.25 79 ALA A N 1
ATOM 619 C CA . ALA A 1 79 ? 7.328 -34.469 -10.875 1 79.25 79 ALA A CA 1
ATOM 620 C C . ALA A 1 79 ? 7.832 -34.875 -9.492 1 79.25 79 ALA A C 1
ATOM 622 O O . ALA A 1 79 ? 7.207 -35.719 -8.828 1 79.25 79 ALA A O 1
ATOM 623 N N . GLY A 1 80 ? 8.945 -34.406 -9.086 1 79.94 80 GLY A N 1
ATOM 624 C CA . GLY A 1 80 ? 9.469 -34.625 -7.746 1 79.94 80 GLY A CA 1
ATOM 625 C C . GLY A 1 80 ? 10.555 -35.688 -7.699 1 79.94 80 GLY A C 1
ATOM 626 O O . GLY A 1 80 ? 11.188 -35.906 -6.66 1 79.94 80 GLY A O 1
ATOM 627 N N . THR A 1 81 ? 10.625 -36.406 -8.766 1 79.81 81 THR A N 1
ATOM 628 C CA . THR A 1 81 ? 11.648 -37.469 -8.789 1 79.81 81 THR A CA 1
ATOM 629 C C . THR A 1 81 ? 12.438 -37.406 -10.094 1 79.81 81 THR A C 1
ATOM 631 O O . THR A 1 81 ? 11.992 -36.781 -11.07 1 79.81 81 THR A O 1
ATOM 634 N N . ILE A 1 82 ? 13.68 -37.875 -9.984 1 81.81 82 ILE A N 1
ATOM 635 C CA . ILE A 1 82 ? 14.445 -38.125 -11.203 1 81.81 82 ILE A CA 1
ATOM 636 C C . ILE A 1 82 ? 14.227 -39.562 -11.672 1 81.81 82 ILE A C 1
ATOM 638 O O . ILE A 1 82 ? 14.484 -40.5 -10.93 1 81.81 82 ILE A O 1
ATOM 642 N N . SER A 1 83 ? 13.695 -39.531 -12.836 1 84.5 83 SER A N 1
ATOM 643 C CA . SER A 1 83 ? 13.445 -40.875 -13.359 1 84.5 83 SER A CA 1
ATOM 644 C C . SER A 1 83 ? 14.719 -41.5 -13.883 1 84.5 83 SER A C 1
ATOM 646 O O . SER A 1 83 ? 15.672 -40.812 -14.25 1 84.5 83 SER A O 1
ATOM 648 N N . ASP A 1 84 ? 14.812 -42.812 -13.812 1 90.44 84 ASP A N 1
ATOM 649 C CA . ASP A 1 84 ? 15.914 -43.562 -14.398 1 90.44 84 ASP A CA 1
ATOM 650 C C . ASP A 1 84 ? 15.625 -43.906 -15.867 1 90.44 84 ASP A C 1
ATOM 652 O O . ASP A 1 84 ? 16.328 -44.688 -16.469 1 90.44 84 ASP A O 1
ATOM 656 N N . LEU A 1 85 ? 14.664 -43.219 -16.359 1 94.38 85 LEU A N 1
ATOM 657 C CA . LEU A 1 85 ? 14.266 -43.469 -17.734 1 94.38 85 LEU A CA 1
ATOM 658 C C . LEU A 1 85 ? 15.297 -42.906 -18.719 1 94.38 85 LEU A C 1
ATOM 660 O O . LEU A 1 85 ? 15.828 -41.812 -18.5 1 94.38 85 LEU A O 1
ATOM 664 N N . HIS A 1 86 ? 15.609 -43.688 -19.734 1 96.81 86 HIS A N 1
ATOM 665 C CA . HIS A 1 86 ? 16.453 -43.25 -20.844 1 96.81 86 HIS A CA 1
ATOM 666 C C . HIS A 1 86 ? 15.734 -43.406 -22.172 1 96.81 86 HIS A C 1
ATOM 668 O O . HIS A 1 86 ? 15.508 -44.5 -22.656 1 96.81 86 HIS A O 1
ATOM 674 N N . VAL A 1 87 ? 15.469 -42.281 -22.75 1 98 87 VAL A N 1
ATOM 675 C CA . VAL A 1 87 ? 14.734 -42.25 -24.016 1 98 87 VAL A CA 1
ATOM 676 C C . VAL A 1 87 ? 15.68 -42.562 -25.172 1 98 87 VAL A C 1
ATOM 678 O O . VAL A 1 87 ? 16.609 -41.781 -25.438 1 98 87 VAL A O 1
ATOM 681 N N . GLU A 1 88 ? 15.461 -43.656 -25.797 1 97.56 88 GLU A N 1
ATOM 682 C 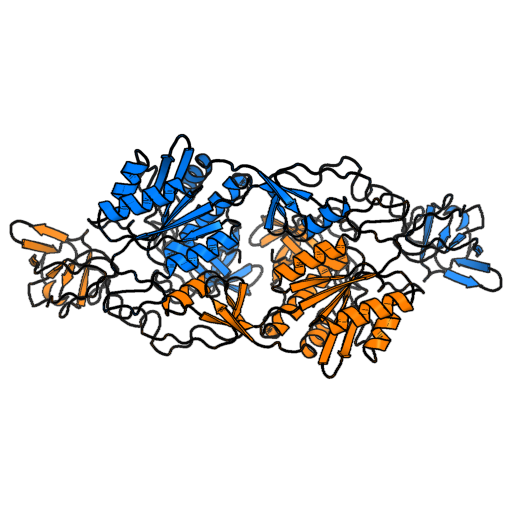CA . GLU A 1 88 ? 16.219 -44.125 -26.969 1 97.56 88 GLU A CA 1
ATOM 683 C C . GLU A 1 88 ? 15.414 -43.906 -28.25 1 97.56 88 GLU A C 1
ATOM 685 O O . GLU A 1 88 ? 14.227 -43.594 -28.203 1 97.56 88 GLU A O 1
ATOM 690 N N . PRO A 1 89 ? 16.141 -44.062 -29.422 1 97.56 89 PRO A N 1
ATOM 691 C CA . PRO A 1 89 ? 15.375 -43.969 -30.672 1 97.56 89 PRO A CA 1
ATOM 692 C C . PRO A 1 89 ? 14.148 -44.875 -30.703 1 97.56 89 PRO A C 1
ATOM 694 O O . PRO A 1 89 ? 14.234 -46.031 -30.328 1 97.56 89 PRO A O 1
ATOM 697 N N . GLY A 1 90 ? 13.023 -44.281 -31.078 1 97.25 90 GLY A N 1
ATOM 698 C CA . GLY A 1 90 ? 11.797 -45.031 -31.219 1 97.25 90 GLY A CA 1
ATOM 699 C C . GLY A 1 90 ? 11.031 -45.188 -29.922 1 97.25 90 GLY A C 1
ATOM 700 O O . GLY A 1 90 ? 10.008 -45.875 -29.859 1 97.25 90 GLY A O 1
ATOM 701 N N . THR A 1 91 ? 11.5 -44.531 -28.859 1 98 91 THR A N 1
ATOM 702 C CA . THR A 1 91 ? 10.812 -44.625 -27.578 1 98 91 THR A CA 1
ATOM 703 C C . THR A 1 91 ? 10.422 -43.25 -27.062 1 98 91 THR A C 1
ATOM 705 O O . THR A 1 91 ? 10.906 -42.219 -27.562 1 98 91 THR A O 1
ATOM 708 N N . ALA A 1 92 ? 9.5 -43.188 -26.156 1 98.31 92 ALA A N 1
ATOM 709 C CA . ALA A 1 92 ? 9.031 -41.969 -25.484 1 98.31 92 ALA A CA 1
ATOM 710 C C . ALA A 1 92 ? 8.734 -42.25 -24.016 1 98.31 92 ALA A C 1
ATOM 712 O O . ALA A 1 92 ? 8.539 -43.375 -23.625 1 98.31 92 ALA A O 1
ATOM 713 N N . ALA A 1 93 ? 8.82 -41.25 -23.25 1 97.5 93 ALA A N 1
ATOM 714 C CA . ALA A 1 93 ? 8.414 -41.312 -21.844 1 97.5 93 ALA A CA 1
ATOM 715 C C . ALA A 1 93 ? 7.238 -40.375 -21.578 1 97.5 93 ALA A C 1
ATOM 717 O O . ALA A 1 93 ? 7.258 -39.219 -21.984 1 97.5 93 ALA A O 1
ATOM 718 N N . ARG A 1 94 ? 6.207 -40.938 -20.953 1 95.69 94 ARG A N 1
ATOM 719 C CA . ARG A 1 94 ? 5.176 -40.062 -20.438 1 95.69 94 ARG A CA 1
ATOM 720 C C . ARG A 1 94 ? 5.758 -39.062 -19.422 1 95.69 94 ARG A C 1
ATOM 722 O O . ARG A 1 94 ? 6.582 -39.438 -18.578 1 95.69 94 ARG A O 1
ATOM 729 N N . ILE A 1 95 ? 5.371 -37.781 -19.516 1 93.44 95 ILE A N 1
ATOM 730 C CA . ILE A 1 95 ? 5.977 -36.781 -18.625 1 93.44 95 ILE A CA 1
ATOM 731 C C . ILE A 1 95 ? 4.922 -35.781 -18.172 1 93.44 95 ILE A C 1
ATOM 733 O O . ILE A 1 95 ? 4.059 -35.375 -18.969 1 93.44 95 ILE A O 1
ATOM 737 N N . MET A 1 96 ? 5.004 -35.375 -16.938 1 85.56 96 MET A N 1
ATOM 738 C CA . MET A 1 96 ? 4.117 -34.375 -16.375 1 85.56 96 MET A CA 1
ATOM 739 C C . MET A 1 96 ? 4.805 -33 -16.312 1 85.56 96 MET A C 1
ATOM 741 O O . MET A 1 96 ? 6.031 -32.938 -16.344 1 85.56 96 MET A O 1
ATOM 745 N N . THR A 1 97 ? 3.947 -31.984 -16.25 1 84.62 97 THR A N 1
ATOM 746 C CA . THR A 1 97 ? 4.469 -30.625 -16.109 1 84.62 97 THR A CA 1
ATOM 747 C C . THR A 1 97 ? 5.383 -30.516 -14.891 1 84.62 97 THR A C 1
ATOM 749 O O . THR A 1 97 ? 5.051 -31.016 -13.82 1 84.62 97 THR A O 1
ATOM 752 N N . GLY A 1 98 ? 6.52 -29.969 -15.164 1 84.06 98 GLY A N 1
ATOM 753 C CA . GLY A 1 98 ? 7.449 -29.734 -14.07 1 84.06 98 GLY A CA 1
ATOM 754 C C . GLY A 1 98 ? 8.414 -30.891 -13.859 1 84.06 98 GLY A C 1
ATOM 755 O O . GLY A 1 98 ? 9.43 -30.734 -13.18 1 84.06 98 GLY A O 1
ATOM 756 N N . ALA A 1 99 ? 8.156 -32.062 -14.43 1 88.31 99 ALA A N 1
ATOM 757 C CA . ALA A 1 99 ? 9.016 -33.219 -14.258 1 88.31 99 ALA A CA 1
ATOM 758 C C . ALA A 1 99 ? 10.336 -33.062 -15.008 1 88.31 99 ALA A C 1
ATOM 760 O O . ALA A 1 99 ? 10.383 -32.406 -16.047 1 88.31 99 ALA A O 1
ATOM 761 N N . VAL A 1 100 ? 11.359 -33.688 -14.461 1 93.06 100 VAL A N 1
ATOM 762 C CA . VAL A 1 100 ? 12.68 -33.656 -15.086 1 93.06 100 VAL A CA 1
ATOM 763 C C . VAL A 1 100 ? 12.617 -34.406 -16.438 1 93.06 100 VAL A C 1
ATOM 765 O O . VAL A 1 100 ? 12.055 -35.5 -16.531 1 93.06 100 VAL A O 1
ATOM 768 N N . VAL A 1 101 ? 13.172 -33.75 -17.422 1 95.81 101 VAL A N 1
ATOM 769 C CA . VAL A 1 101 ? 13.219 -34.375 -18.75 1 95.81 101 VAL A CA 1
ATOM 770 C C . VAL A 1 101 ? 14.172 -35.562 -18.703 1 95.81 101 VAL A C 1
ATOM 772 O O . VAL A 1 101 ? 15.336 -35.438 -18.328 1 95.81 101 VAL A O 1
ATOM 775 N N . PRO A 1 102 ? 13.648 -36.719 -19.062 1 96.56 102 PRO A N 1
ATOM 776 C CA . PRO A 1 102 ? 14.516 -37.906 -19.031 1 96.56 102 PRO A CA 1
ATOM 777 C C . PRO A 1 102 ? 15.695 -37.812 -20 1 96.56 102 PRO A C 1
ATOM 779 O O . PRO A 1 102 ? 15.609 -37.125 -21.016 1 96.56 102 PRO A O 1
ATOM 782 N N . GLU A 1 103 ? 16.766 -38.5 -19.578 1 95.62 103 GLU A N 1
ATOM 783 C CA . GLU A 1 103 ? 17.938 -38.562 -20.453 1 95.62 103 GLU A CA 1
ATOM 784 C C . GLU A 1 103 ? 17.578 -39.062 -21.844 1 95.62 103 GLU A C 1
ATOM 786 O O . GLU A 1 103 ? 16.781 -40 -21.984 1 95.62 103 GLU A O 1
ATOM 791 N N . GLY A 1 104 ? 18.141 -38.375 -22.812 1 97.12 104 GLY A N 1
ATOM 792 C CA . GLY A 1 104 ? 17.922 -38.812 -24.188 1 97.12 104 GLY A CA 1
ATOM 793 C C . GLY A 1 104 ? 16.828 -38.031 -24.891 1 97.12 104 GLY A C 1
ATOM 794 O O . GLY A 1 104 ? 16.781 -37.969 -26.125 1 97.12 104 GLY A O 1
ATOM 795 N N . ALA A 1 105 ? 15.836 -37.562 -24.156 1 97.88 105 ALA A N 1
ATOM 796 C CA . ALA A 1 105 ? 14.75 -36.781 -24.734 1 97.88 105 ALA A CA 1
ATOM 797 C C . ALA A 1 105 ? 15.148 -35.312 -24.891 1 97.88 105 ALA A C 1
ATOM 799 O O . ALA A 1 105 ? 15.906 -34.781 -24.062 1 97.88 105 ALA A O 1
ATOM 800 N N . ASP A 1 106 ? 14.609 -34.656 -25.969 1 97.81 106 ASP A N 1
ATOM 801 C CA . ASP A 1 106 ? 14.93 -33.219 -26.172 1 97.81 106 ASP A CA 1
ATOM 802 C C . ASP A 1 106 ? 13.68 -32.438 -26.531 1 97.81 106 ASP A C 1
ATOM 804 O O . ASP A 1 106 ? 13.75 -31.219 -26.734 1 97.81 106 ASP A O 1
ATOM 808 N N . THR A 1 107 ? 12.57 -33.125 -26.578 1 97.94 107 THR A N 1
ATOM 809 C CA . THR A 1 107 ? 11.344 -32.5 -27.031 1 97.94 107 THR A CA 1
ATOM 810 C C . THR A 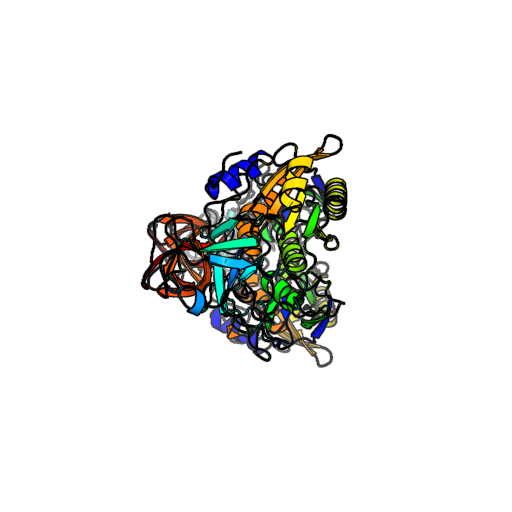1 107 ? 10.133 -33.062 -26.312 1 97.94 107 THR A C 1
ATOM 812 O O . THR A 1 107 ? 10.094 -34.281 -26.016 1 97.94 107 THR A O 1
ATOM 815 N N . ILE A 1 108 ? 9.211 -32.219 -26.016 1 97.62 108 ILE A N 1
ATOM 816 C CA . ILE A 1 108 ? 7.949 -32.656 -25.422 1 97.62 108 ILE A CA 1
ATOM 817 C C . ILE A 1 108 ? 6.809 -32.406 -26.406 1 97.62 108 ILE A C 1
ATOM 819 O O . ILE A 1 108 ? 6.691 -31.344 -27 1 97.62 108 ILE A O 1
ATOM 823 N N . VAL A 1 109 ? 6.043 -33.438 -26.656 1 97.06 109 VAL A N 1
ATOM 824 C CA . VAL A 1 109 ? 4.785 -33.312 -27.391 1 97.06 109 VAL A CA 1
ATOM 825 C C . VAL A 1 109 ? 3.615 -33.344 -26.406 1 97.06 109 VAL A C 1
ATOM 827 O O . VAL A 1 109 ? 3.506 -34.281 -25.594 1 97.06 109 VAL A O 1
ATOM 830 N N . MET A 1 110 ? 2.82 -32.375 -26.516 1 94.69 110 MET A N 1
ATOM 831 C CA . MET A 1 110 ? 1.694 -32.281 -25.594 1 94.69 110 MET A CA 1
ATOM 832 C C . MET A 1 110 ? 0.764 -33.469 -25.719 1 94.69 110 MET A C 1
ATOM 834 O O . MET A 1 110 ? 0.542 -33.969 -26.828 1 94.69 110 MET A O 1
ATOM 838 N N . GLN A 1 111 ? 0.179 -33.875 -24.625 1 92.81 111 GLN A N 1
ATOM 839 C CA . GLN A 1 111 ? -0.676 -35.031 -24.625 1 92.81 111 GLN A CA 1
ATOM 840 C C . GLN A 1 111 ? -1.861 -34.875 -25.562 1 92.81 111 GLN A C 1
ATOM 842 O O . GLN A 1 111 ? -2.336 -35.844 -26.156 1 92.81 111 GLN A O 1
ATOM 847 N N . GLU A 1 112 ? -2.318 -33.625 -25.719 1 90 112 GLU A N 1
ATOM 848 C CA . GLU A 1 112 ? -3.471 -33.312 -26.562 1 90 112 GLU A CA 1
ATOM 849 C C . GLU A 1 112 ? -3.178 -33.656 -28.016 1 90 112 GLU A C 1
ATOM 851 O O . GLU A 1 112 ? -4.098 -33.844 -28.812 1 90 112 GLU A O 1
ATOM 856 N N . TYR A 1 113 ? -1.971 -33.781 -28.312 1 94.44 113 TYR A N 1
ATOM 857 C CA . TYR A 1 113 ? -1.571 -34.031 -29.703 1 94.44 113 TYR A CA 1
ATOM 858 C C . TYR A 1 113 ? -1.055 -35.469 -29.859 1 94.44 113 TYR A C 1
ATOM 860 O O . TYR A 1 113 ? -0.274 -35.75 -30.781 1 94.44 113 TYR A O 1
ATOM 868 N N . CYS A 1 114 ? -1.423 -36.312 -28.969 1 96.06 114 CYS A N 1
ATOM 869 C CA . CYS A 1 114 ? -0.992 -37.688 -28.984 1 96.06 114 CYS A CA 1
ATOM 870 C C . CYS A 1 114 ? -2.182 -38.625 -28.844 1 96.06 114 CYS A C 1
ATOM 872 O O . CYS A 1 114 ? -3.219 -38.25 -28.297 1 96.06 114 CYS A O 1
ATOM 874 N N . GLU A 1 115 ? -2.074 -39.719 -29.438 1 95.94 115 GLU A N 1
ATOM 875 C CA . GLU A 1 115 ? -2.988 -40.844 -29.219 1 95.94 115 GLU A CA 1
ATOM 876 C C . GLU A 1 115 ? -2.273 -42.031 -28.578 1 95.94 115 GLU A C 1
ATOM 878 O O . GLU A 1 115 ? -1.265 -42.5 -29.094 1 95.94 115 GLU A O 1
ATOM 883 N N . VAL A 1 116 ? -2.865 -42.469 -27.469 1 95.06 116 VAL A N 1
ATOM 884 C CA . VAL A 1 116 ? -2.193 -43.5 -26.688 1 95.06 116 VAL A CA 1
ATOM 885 C C . VAL A 1 116 ? -2.877 -44.844 -26.922 1 95.06 116 VAL A C 1
ATOM 887 O O . VAL A 1 116 ? -4.105 -44.906 -26.984 1 95.06 116 VAL A O 1
ATOM 890 N N . ASP A 1 117 ? -2.115 -45.906 -27.188 1 95.19 117 ASP A N 1
ATOM 891 C CA . ASP A 1 117 ? -2.543 -47.281 -27.141 1 95.19 117 ASP A CA 1
ATOM 892 C C . ASP A 1 117 ? -1.99 -48 -25.906 1 95.19 117 ASP A C 1
ATOM 894 O O . ASP A 1 117 ? -0.86 -48.5 -25.922 1 95.19 117 ASP A O 1
ATOM 898 N N . GLU A 1 118 ? -2.75 -48.031 -24.891 1 91.44 118 GLU A N 1
ATOM 899 C CA . GLU A 1 118 ? -2.312 -48.562 -23.594 1 91.44 118 GLU A CA 1
ATOM 900 C C . GLU A 1 118 ? -1.98 -50.062 -23.703 1 91.44 118 GLU A C 1
ATOM 902 O O . GLU A 1 118 ? -1.055 -50.531 -23.062 1 91.44 118 GLU A O 1
ATOM 907 N N . ASP A 1 119 ? -2.746 -50.781 -24.469 1 93.62 119 ASP A N 1
ATOM 908 C CA . ASP A 1 119 ? -2.541 -52.219 -24.625 1 93.62 119 ASP A CA 1
ATOM 909 C C . ASP A 1 119 ? -1.208 -52.5 -25.312 1 93.62 119 ASP A C 1
ATOM 911 O O . ASP A 1 119 ? -0.464 -53.375 -24.891 1 93.62 119 ASP A O 1
ATOM 915 N N . ALA A 1 120 ? -0.947 -51.688 -26.266 1 94.75 120 ALA A N 1
ATOM 916 C CA . ALA A 1 120 ? 0.293 -51.875 -27.016 1 94.75 120 ALA A CA 1
ATOM 917 C C . ALA A 1 120 ? 1.459 -51.188 -26.328 1 94.75 120 ALA A C 1
ATOM 919 O O . ALA A 1 120 ? 2.621 -51.406 -26.656 1 94.75 120 ALA A O 1
ATOM 920 N N . GLY A 1 121 ? 1.111 -50.344 -25.391 1 96.12 121 GLY A N 1
ATOM 921 C CA . GLY A 1 121 ? 2.141 -49.562 -24.734 1 96.12 121 GLY A CA 1
ATOM 922 C C . GLY A 1 121 ? 2.807 -48.562 -25.656 1 96.12 121 GLY A C 1
ATOM 923 O O . GLY A 1 121 ? 4.023 -48.344 -25.594 1 96.12 121 GLY A O 1
ATOM 924 N N . THR A 1 122 ? 2.102 -48 -26.594 1 97.69 122 THR A N 1
ATOM 925 C CA . THR A 1 122 ? 2.658 -47.062 -27.578 1 97.69 122 THR A CA 1
ATOM 926 C C . THR A 1 122 ? 1.889 -45.75 -27.594 1 97.69 122 THR A C 1
ATOM 928 O O . THR A 1 122 ? 0.783 -45.688 -27.047 1 97.69 122 THR A O 1
ATOM 931 N N . VAL A 1 123 ? 2.533 -44.688 -28.094 1 97.56 123 VAL A N 1
ATOM 932 C CA . VAL A 1 123 ? 1.924 -43.375 -28.297 1 97.56 123 VAL A CA 1
ATOM 933 C C . VAL A 1 123 ? 2.156 -42.938 -29.734 1 97.56 123 VAL A C 1
ATOM 935 O O . VAL A 1 123 ? 3.254 -43.094 -30.281 1 97.56 123 VAL A O 1
ATOM 938 N N . THR A 1 124 ? 1.107 -42.469 -30.375 1 97.75 124 THR A N 1
ATOM 939 C CA . THR A 1 124 ? 1.178 -41.938 -31.719 1 97.75 124 THR A CA 1
ATOM 940 C C . THR A 1 124 ? 1.077 -40.406 -31.688 1 97.75 124 THR A C 1
ATOM 942 O O . THR A 1 124 ? 0.166 -39.844 -31.078 1 97.75 124 THR A O 1
ATOM 945 N N . VAL A 1 125 ? 2.053 -39.75 -32.281 1 97.19 125 VAL A N 1
ATOM 946 C CA . VAL A 1 125 ? 2.064 -38.281 -32.344 1 97.19 125 VAL A CA 1
ATOM 947 C C . VAL A 1 125 ? 1.208 -37.812 -33.5 1 97.19 125 VAL A C 1
ATOM 949 O O . VAL A 1 125 ? 1.488 -38.125 -34.656 1 97.19 125 VAL A O 1
ATOM 952 N N . LEU A 1 126 ? 0.201 -37 -33.188 1 95.94 126 LEU A N 1
ATOM 953 C CA . LEU A 1 126 ? -0.748 -36.5 -34.188 1 95.94 126 LEU A CA 1
ATOM 954 C C . LEU A 1 126 ? -0.249 -35.219 -34.875 1 95.94 126 LEU A C 1
ATOM 956 O O . LEU A 1 126 ? -0.506 -35 -36.031 1 95.94 126 LEU A O 1
ATOM 960 N N . GLU A 1 127 ? 0.351 -34.406 -34.094 1 93.81 127 GLU A N 1
ATOM 961 C CA . GLU A 1 127 ? 0.863 -33.125 -34.562 1 93.81 127 GLU A CA 1
ATOM 962 C C . GLU A 1 127 ? 2.236 -32.844 -34 1 93.81 127 GLU A C 1
ATOM 964 O O . GLU A 1 127 ? 2.414 -32.875 -32.781 1 93.81 127 GLU A O 1
ATOM 969 N N . VAL A 1 128 ? 3.18 -32.531 -34.875 1 91.56 128 VAL A N 1
ATOM 970 C CA . VAL A 1 128 ? 4.512 -32.125 -34.438 1 91.56 128 VAL A CA 1
ATOM 971 C C . VAL A 1 128 ? 4.465 -30.703 -33.906 1 91.56 128 VAL A C 1
ATOM 973 O O . VAL A 1 128 ? 3.809 -29.844 -34.5 1 91.56 128 VAL A O 1
ATOM 976 N N . PRO A 1 129 ? 5.129 -30.531 -32.781 1 91.62 129 PRO A N 1
ATOM 977 C CA . PRO A 1 129 ? 5.102 -29.172 -32.219 1 91.62 129 PRO A CA 1
ATOM 978 C C . PRO A 1 129 ? 5.656 -28.141 -33.188 1 91.62 129 PRO A C 1
ATOM 980 O O . PRO A 1 129 ? 6.723 -28.344 -33.781 1 91.62 129 PRO A O 1
ATOM 983 N N . GLU A 1 130 ? 4.977 -27.047 -33.25 1 86.62 130 GLU A N 1
ATOM 984 C CA . GLU A 1 130 ? 5.359 -25.969 -34.156 1 86.62 130 GLU A CA 1
ATOM 985 C C . GLU A 1 130 ? 6.719 -25.375 -33.781 1 86.62 130 GLU A C 1
ATOM 987 O O . GLU A 1 130 ? 7.484 -24.969 -34.625 1 86.62 130 GLU A O 1
ATOM 992 N N . LYS A 1 131 ? 7.102 -25.375 -32.531 1 90.25 131 LYS A N 1
ATOM 993 C CA . LYS A 1 131 ? 8.336 -24.797 -32.031 1 90.25 131 LYS A CA 1
ATOM 994 C C . LYS A 1 131 ? 9.547 -25.625 -32.438 1 90.25 131 LYS A C 1
ATOM 996 O O . LYS A 1 131 ? 10.688 -25.172 -32.312 1 90.25 131 LYS A O 1
ATOM 1001 N N . GLY A 1 132 ? 9.297 -26.938 -32.875 1 93.75 132 GLY A N 1
ATOM 1002 C CA . GLY A 1 132 ? 10.383 -27.797 -33.312 1 93.75 132 GLY A CA 1
ATOM 1003 C C . GLY A 1 132 ? 11.164 -28.406 -32.156 1 93.75 132 GLY A C 1
ATOM 1004 O O . GLY A 1 132 ? 10.609 -28.672 -31.094 1 93.75 132 GLY A O 1
ATOM 1005 N N . ARG A 1 133 ? 12.5 -28.703 -32.469 1 95.88 133 ARG A N 1
ATOM 1006 C CA . ARG A 1 133 ? 13.375 -29.297 -31.469 1 95.88 133 ARG A CA 1
ATOM 1007 C C . ARG A 1 133 ? 13.453 -28.438 -30.203 1 95.88 133 ARG A C 1
ATOM 1009 O O . ARG A 1 133 ? 13.633 -27.219 -30.297 1 95.88 133 ARG A O 1
ATOM 1016 N N . GLY A 1 134 ? 13.25 -29.062 -29.047 1 96.5 134 GLY A N 1
ATOM 1017 C CA . GLY A 1 134 ? 13.305 -28.328 -27.797 1 96.5 134 GLY A CA 1
ATOM 1018 C C . GLY A 1 134 ? 11.945 -27.828 -27.328 1 96.5 134 GLY A C 1
ATOM 1019 O O . GLY A 1 134 ? 11.836 -27.234 -26.25 1 96.5 134 GLY A O 1
ATOM 1020 N N . ALA A 1 135 ? 10.945 -28.203 -28.062 1 95.75 135 ALA A N 1
ATOM 1021 C CA . ALA A 1 135 ? 9.602 -27.719 -27.719 1 95.75 135 ALA A CA 1
ATOM 1022 C C . ALA A 1 135 ? 9.219 -28.125 -26.297 1 95.75 135 ALA A C 1
ATOM 1024 O O . ALA A 1 135 ? 9.414 -29.281 -25.906 1 95.75 135 ALA A O 1
ATOM 1025 N N . TRP A 1 136 ? 8.789 -27.141 -25.516 1 93.06 136 TRP A N 1
ATOM 1026 C CA . TRP A 1 136 ? 8.164 -27.25 -24.203 1 93.06 136 TRP A CA 1
ATOM 1027 C C . TRP A 1 136 ? 9.141 -27.797 -23.172 1 93.06 136 TRP A C 1
ATOM 1029 O O . TRP A 1 136 ? 8.734 -28.281 -22.109 1 93.06 136 TRP A O 1
ATOM 1039 N N . VAL A 1 137 ? 10.383 -27.797 -23.531 1 95.19 137 VAL A N 1
ATOM 1040 C CA . VAL A 1 137 ? 11.438 -28.047 -22.562 1 95.19 137 VAL A CA 1
ATOM 1041 C C . VAL A 1 137 ? 11.922 -26.734 -21.953 1 95.19 137 VAL A C 1
ATOM 1043 O O . VAL A 1 137 ? 12.398 -25.859 -22.672 1 95.19 137 VAL A O 1
ATOM 1046 N N . ARG A 1 138 ? 11.734 -26.594 -20.688 1 91.44 138 ARG A N 1
ATOM 1047 C CA . ARG A 1 138 ? 12.359 -25.484 -19.969 1 91.44 138 ARG A CA 1
ATOM 1048 C C . ARG A 1 138 ? 13.797 -25.828 -19.578 1 91.44 138 ARG A C 1
ATOM 1050 O O . ARG A 1 138 ? 14.039 -26.797 -18.859 1 91.44 138 ARG A O 1
ATOM 1057 N N . LYS A 1 139 ? 14.664 -25.016 -20.047 1 93.5 139 LYS A N 1
ATOM 1058 C CA . LYS A 1 139 ? 16.078 -25.312 -19.828 1 93.5 139 LYS A CA 1
ATOM 1059 C C . LYS A 1 139 ? 16.516 -24.875 -18.438 1 93.5 139 LYS A C 1
ATOM 1061 O O . LYS A 1 139 ? 16.094 -23.828 -17.938 1 93.5 139 LYS A O 1
ATOM 1066 N N . ALA A 1 140 ? 17.422 -25.719 -17.922 1 92.62 140 ALA A N 1
ATOM 1067 C CA . ALA A 1 140 ? 18.031 -25.328 -16.656 1 92.62 140 ALA A CA 1
ATOM 1068 C C . ALA A 1 140 ? 18.656 -23.938 -16.75 1 92.62 140 ALA A C 1
ATOM 1070 O O . ALA A 1 140 ? 19.344 -23.625 -17.719 1 92.62 140 ALA A O 1
ATOM 1071 N N . GLY A 1 141 ? 18.312 -23.031 -15.766 1 91.5 141 GLY A N 1
ATOM 1072 C CA . GLY A 1 141 ? 18.922 -21.719 -15.664 1 91.5 141 GLY A CA 1
ATOM 1073 C C . GLY A 1 141 ? 18.281 -20.688 -16.578 1 91.5 141 GLY A C 1
ATOM 1074 O O . GLY A 1 141 ? 18.719 -19.531 -16.625 1 91.5 141 GLY A O 1
ATOM 1075 N N . GLU A 1 142 ? 17.328 -21.062 -17.297 1 89.25 142 GLU A N 1
ATOM 1076 C CA . GLU A 1 142 ? 16.75 -20.141 -18.266 1 89.25 142 GLU A CA 1
ATOM 1077 C C . GLU A 1 142 ? 16.094 -18.953 -17.562 1 89.25 142 GLU A C 1
ATOM 1079 O O . GLU A 1 142 ? 16.062 -17.844 -18.125 1 89.25 142 GLU A O 1
ATOM 1084 N N . ASN A 1 143 ? 15.586 -19.156 -16.391 1 87.25 143 ASN A N 1
ATOM 1085 C CA . ASN A 1 143 ? 14.992 -18.062 -15.641 1 87.25 143 ASN A CA 1
ATOM 1086 C C . ASN A 1 143 ? 16.062 -17.266 -14.883 1 87.25 143 ASN A C 1
ATOM 1088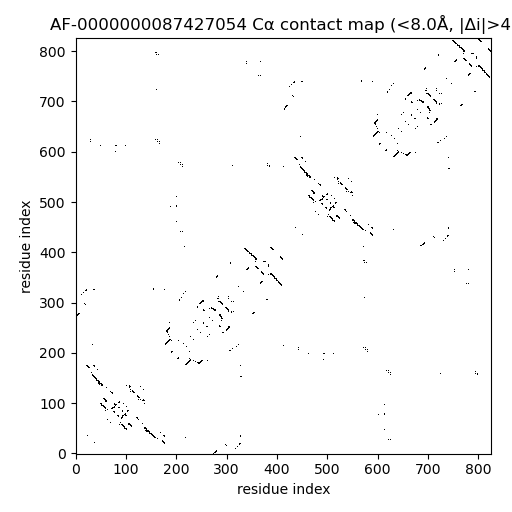 O O . ASN A 1 143 ? 16 -16.047 -14.836 1 87.25 143 ASN A O 1
ATOM 1092 N N . MET A 1 144 ? 16.844 -18 -14.258 1 89.25 144 MET A N 1
ATOM 1093 C CA . MET A 1 144 ? 17.922 -17.438 -13.461 1 89.25 144 MET A CA 1
ATOM 1094 C C . MET A 1 144 ? 19.125 -18.375 -13.422 1 89.25 144 MET A C 1
ATOM 1096 O O . MET A 1 144 ? 18.969 -19.578 -13.148 1 89.25 144 MET A O 1
ATOM 1100 N N . ALA A 1 145 ? 20.281 -17.812 -13.68 1 92.88 145 ALA A N 1
ATOM 1101 C CA . ALA A 1 145 ? 21.516 -18.609 -13.609 1 92.88 145 ALA A CA 1
ATOM 1102 C C . ALA A 1 145 ? 22.078 -18.625 -12.195 1 92.88 145 ALA A C 1
ATOM 1104 O O . ALA A 1 145 ? 21.984 -17.625 -11.469 1 92.88 145 ALA A O 1
ATOM 1105 N N . ALA A 1 146 ? 22.672 -19.766 -11.883 1 94.69 146 ALA A N 1
ATOM 1106 C CA . ALA A 1 146 ? 23.375 -19.828 -10.609 1 94.69 146 ALA A CA 1
ATOM 1107 C C . ALA A 1 146 ? 24.391 -18.688 -10.5 1 94.69 146 ALA A C 1
ATOM 1109 O O . ALA A 1 146 ? 25.141 -18.422 -11.438 1 94.69 146 ALA A O 1
ATOM 1110 N N . GLY A 1 147 ? 24.281 -17.953 -9.414 1 95.25 147 GLY A N 1
ATOM 1111 C CA . GLY A 1 147 ? 25.219 -16.875 -9.172 1 95.25 147 GLY A CA 1
ATOM 1112 C C . GLY A 1 147 ? 24.719 -15.523 -9.656 1 95.25 147 GLY A C 1
ATOM 1113 O O . GLY A 1 147 ? 25.297 -14.484 -9.344 1 95.25 147 GLY A O 1
ATOM 1114 N N . GLU A 1 148 ? 23.672 -15.539 -10.336 1 92.81 148 GLU A N 1
ATOM 1115 C CA . GLU A 1 148 ? 23.094 -14.297 -10.828 1 92.81 148 GLU A CA 1
ATOM 1116 C C . GLU A 1 148 ? 22.562 -13.445 -9.672 1 92.81 148 GLU A C 1
ATOM 1118 O O . GLU A 1 148 ? 21.922 -13.961 -8.766 1 92.81 148 GLU A O 1
ATOM 1123 N N . ALA A 1 149 ? 22.922 -12.133 -9.727 1 93.19 149 ALA A N 1
ATOM 1124 C CA . ALA A 1 149 ? 22.344 -11.211 -8.742 1 93.19 149 ALA A CA 1
ATOM 1125 C C . ALA A 1 149 ? 20.844 -11.016 -8.992 1 93.19 149 ALA A C 1
ATOM 1127 O O . ALA A 1 149 ? 20.438 -10.656 -10.102 1 93.19 149 ALA A O 1
ATOM 1128 N N . VAL A 1 150 ? 20.062 -11.219 -7.949 1 92.25 150 VAL A N 1
ATOM 1129 C CA . VAL A 1 150 ? 18.625 -11.195 -8.18 1 92.25 150 VAL A CA 1
ATOM 1130 C C . VAL A 1 150 ? 17.984 -10.078 -7.359 1 92.25 150 VAL A C 1
ATOM 1132 O O . VAL A 1 150 ? 17 -9.469 -7.785 1 92.25 150 VAL A O 1
ATOM 1135 N N . LEU A 1 151 ? 18.406 -9.82 -6.129 1 94.31 151 LEU A N 1
ATOM 1136 C CA . LEU A 1 151 ? 17.953 -8.711 -5.297 1 94.31 151 LEU A CA 1
ATOM 1137 C C . LEU A 1 151 ? 19.141 -7.934 -4.727 1 94.31 151 LEU A C 1
ATOM 1139 O O . LEU A 1 151 ? 20.141 -8.523 -4.336 1 94.31 151 LEU A O 1
ATOM 1143 N N . GLU A 1 152 ? 18.938 -6.684 -4.715 1 94.56 152 GLU A N 1
ATOM 1144 C CA . GLU A 1 152 ? 19.984 -5.801 -4.195 1 94.56 152 GLU A CA 1
ATOM 1145 C C . GLU A 1 152 ? 19.562 -5.164 -2.877 1 94.56 152 GLU A C 1
ATOM 1147 O O . GLU A 1 152 ? 18.359 -5.035 -2.598 1 94.56 152 GLU A O 1
ATOM 1152 N N . PRO A 1 153 ? 20.609 -4.797 -2.086 1 95.88 153 PRO A N 1
ATOM 1153 C CA . PRO A 1 153 ? 20.25 -4.02 -0.898 1 95.88 153 PRO A CA 1
ATOM 1154 C C . PRO A 1 153 ? 19.406 -2.791 -1.229 1 95.88 153 PRO A C 1
ATOM 1156 O O . PRO A 1 153 ? 19.641 -2.133 -2.248 1 95.88 153 PRO A O 1
ATOM 1159 N N . GLY A 1 154 ? 18.453 -2.539 -0.358 1 95.19 154 GLY A N 1
ATOM 1160 C CA . GLY A 1 154 ? 17.562 -1.406 -0.603 1 95.19 154 GLY A CA 1
ATOM 1161 C C . GLY A 1 154 ? 16.25 -1.801 -1.242 1 95.19 154 GLY A C 1
ATOM 1162 O O . GLY A 1 154 ? 15.32 -0.996 -1.302 1 95.19 154 GLY A O 1
ATOM 1163 N N . ALA A 1 155 ? 16.156 -3.076 -1.592 1 93.12 155 ALA A N 1
ATOM 1164 C CA . ALA A 1 155 ? 14.914 -3.555 -2.189 1 93.12 155 ALA A CA 1
ATOM 1165 C C . ALA A 1 155 ? 13.828 -3.727 -1.133 1 93.12 155 ALA A C 1
ATOM 1167 O O . ALA A 1 155 ? 14.07 -4.316 -0.077 1 93.12 155 ALA A O 1
ATOM 1168 N N . ARG A 1 156 ? 12.711 -3.164 -1.44 1 92.62 156 ARG A N 1
ATOM 1169 C CA . ARG A 1 156 ? 11.555 -3.434 -0.593 1 92.62 156 ARG A CA 1
ATOM 1170 C C . ARG A 1 156 ? 11.008 -4.832 -0.846 1 92.62 156 ARG A C 1
ATOM 1172 O O . ARG A 1 156 ? 10.82 -5.234 -1.997 1 92.62 156 ARG A O 1
ATOM 1179 N N . LEU A 1 157 ? 10.695 -5.535 0.16 1 95.19 157 LEU A N 1
ATOM 1180 C CA . LEU A 1 157 ? 10.25 -6.922 0.033 1 95.19 157 LEU A CA 1
ATOM 1181 C C . LEU A 1 157 ? 8.727 -7.004 -0.014 1 95.19 157 LEU A C 1
ATOM 1183 O O . LEU A 1 157 ? 8.062 -6.895 1.019 1 95.19 157 LEU A O 1
ATOM 1187 N N . GLY A 1 158 ? 8.258 -7.145 -1.218 1 93.56 158 GLY A N 1
ATOM 1188 C CA . GLY A 1 158 ? 6.867 -7.523 -1.405 1 93.56 158 GLY A CA 1
ATOM 1189 C C . GLY A 1 158 ? 6.664 -9.023 -1.475 1 93.56 158 GLY A C 1
ATOM 1190 O O . GLY A 1 158 ? 7.598 -9.797 -1.239 1 93.56 158 GLY A O 1
ATOM 1191 N N . ALA A 1 159 ? 5.473 -9.414 -1.774 1 93.75 159 ALA A N 1
ATOM 1192 C CA . ALA A 1 159 ? 5.125 -10.836 -1.806 1 93.75 159 ALA A CA 1
ATOM 1193 C C . ALA A 1 159 ? 5.973 -11.578 -2.832 1 93.75 159 ALA A C 1
ATOM 1195 O O . ALA A 1 159 ? 6.492 -12.664 -2.545 1 93.75 159 ALA A O 1
ATOM 1196 N N . PRO A 1 160 ? 6.199 -11.023 -4.016 1 93 160 PRO A N 1
ATOM 1197 C CA . PRO A 1 160 ? 7.043 -11.742 -4.969 1 93 160 PRO A CA 1
ATOM 1198 C C . PRO A 1 160 ? 8.469 -11.938 -4.465 1 93 160 PRO A C 1
ATOM 1200 O O . PRO A 1 160 ? 9.062 -13.008 -4.66 1 93 160 PRO A O 1
ATOM 1203 N N . GLU A 1 161 ? 9.023 -10.922 -3.822 1 94.88 161 GLU A N 1
ATOM 1204 C CA . GLU A 1 161 ? 10.367 -11.039 -3.266 1 94.88 161 GLU A CA 1
ATOM 1205 C C . GLU A 1 161 ? 10.422 -12.102 -2.174 1 94.88 161 GLU A C 1
ATOM 1207 O O . GLU A 1 161 ? 11.383 -12.875 -2.105 1 94.88 161 GLU A O 1
ATOM 1212 N N . VAL A 1 162 ? 9.406 -12.125 -1.368 1 95.38 162 VAL A N 1
ATOM 1213 C CA . VAL A 1 162 ? 9.328 -13.141 -0.319 1 95.38 162 VAL A CA 1
ATOM 1214 C C . VAL A 1 162 ? 9.281 -14.531 -0.945 1 95.38 162 VAL A C 1
ATOM 1216 O O . VAL A 1 162 ? 10.008 -15.438 -0.52 1 95.38 162 VAL A O 1
ATOM 1219 N N . GLY A 1 163 ? 8.422 -14.688 -1.945 1 94.56 163 GLY A N 1
ATOM 1220 C CA . GLY A 1 163 ? 8.367 -15.945 -2.662 1 94.56 163 GLY A CA 1
ATOM 1221 C C . GLY A 1 163 ? 9.695 -16.344 -3.277 1 94.56 163 GLY A C 1
ATOM 1222 O O . GLY A 1 163 ? 10.102 -17.5 -3.207 1 94.56 163 GLY A O 1
ATOM 1223 N N . LEU A 1 164 ? 10.367 -15.391 -3.869 1 94.19 164 LEU A N 1
ATOM 1224 C CA . LEU A 1 164 ? 11.656 -15.633 -4.492 1 94.19 164 LEU A CA 1
ATOM 1225 C C . LEU A 1 164 ? 12.688 -16.094 -3.459 1 94.19 164 LEU A C 1
ATOM 1227 O O . LEU A 1 164 ? 13.383 -17.078 -3.666 1 94.19 164 LEU A O 1
ATOM 1231 N N . LEU A 1 165 ? 12.75 -15.391 -2.377 1 95.19 165 LEU A N 1
ATOM 1232 C CA . LEU A 1 165 ? 13.688 -15.75 -1.317 1 95.19 165 LEU A CA 1
ATOM 1233 C C . LEU A 1 165 ? 13.375 -17.125 -0.76 1 95.19 165 LEU A C 1
ATOM 1235 O O . LEU A 1 165 ? 14.289 -17.906 -0.483 1 95.19 165 LEU A O 1
ATOM 1239 N N . ALA A 1 166 ? 12.086 -17.422 -0.618 1 94.69 166 ALA A N 1
ATOM 1240 C CA . ALA A 1 166 ? 11.68 -18.766 -0.19 1 94.69 166 ALA A CA 1
ATOM 1241 C C . ALA A 1 166 ? 12.172 -19.828 -1.172 1 94.69 166 ALA A C 1
ATOM 1243 O O . ALA A 1 166 ? 12.656 -20.875 -0.762 1 94.69 166 ALA A O 1
ATOM 1244 N N . SER A 1 167 ? 12.062 -19.547 -2.428 1 92.44 167 SER A N 1
ATOM 1245 C CA . SER A 1 167 ? 12.461 -20.516 -3.453 1 92.44 167 SER A CA 1
ATOM 1246 C C . SER A 1 167 ? 13.945 -20.844 -3.361 1 92.44 167 SER A C 1
ATOM 1248 O O . SER A 1 167 ? 14.398 -21.875 -3.857 1 92.44 167 SER A O 1
ATOM 1250 N N . PHE A 1 168 ? 14.719 -19.922 -2.736 1 91.62 168 PHE A N 1
ATOM 1251 C CA . PHE A 1 168 ? 16.156 -20.141 -2.537 1 91.62 168 PHE A CA 1
ATOM 1252 C C . PHE A 1 168 ? 16.406 -20.875 -1.234 1 91.62 168 PHE A C 1
ATOM 1254 O O . PHE A 1 168 ? 17.562 -21.141 -0.887 1 91.62 168 PHE A O 1
ATOM 1261 N N . GLY A 1 169 ? 15.383 -21.188 -0.521 1 91.44 169 GLY A N 1
ATOM 1262 C CA . GLY A 1 169 ? 15.531 -21.922 0.733 1 91.44 169 GLY A CA 1
ATOM 1263 C C . GLY A 1 169 ? 15.945 -21.031 1.89 1 91.44 169 GLY A C 1
ATOM 1264 O O . GLY A 1 169 ? 16.438 -21.516 2.908 1 91.44 169 GLY A O 1
ATOM 1265 N N . ARG A 1 170 ? 15.734 -19.75 1.732 1 91.81 170 ARG A N 1
ATOM 1266 C CA . ARG A 1 170 ? 16.141 -18.828 2.779 1 91.81 170 ARG A CA 1
ATOM 1267 C C . ARG A 1 170 ? 15.039 -18.672 3.832 1 91.81 170 ARG A C 1
ATOM 1269 O O . ARG A 1 170 ? 13.969 -18.125 3.553 1 91.81 170 ARG A O 1
ATOM 1276 N N . SER A 1 171 ? 15.336 -19.125 5.023 1 93.31 171 SER A N 1
ATOM 1277 C CA . SER A 1 171 ? 14.359 -18.969 6.102 1 93.31 171 SER A CA 1
ATOM 1278 C C . SER A 1 171 ? 14.625 -17.703 6.91 1 93.31 171 SER A C 1
ATOM 1280 O O . SER A 1 171 ? 13.727 -17.203 7.598 1 93.31 171 SER A O 1
ATOM 1282 N N . VAL A 1 172 ? 15.867 -17.297 6.816 1 95.81 172 VAL A N 1
ATOM 1283 C CA . VAL A 1 172 ? 16.297 -16.078 7.512 1 95.81 172 VAL A CA 1
ATOM 1284 C C . VAL A 1 172 ? 16.969 -15.133 6.527 1 95.81 172 VAL A C 1
ATOM 1286 O O . VAL A 1 172 ? 17.734 -15.57 5.664 1 95.81 172 VAL A O 1
ATOM 1289 N N . ILE A 1 173 ? 16.641 -13.875 6.652 1 96.88 173 ILE A N 1
ATOM 1290 C CA . ILE A 1 173 ? 17.234 -12.867 5.777 1 96.88 173 ILE A CA 1
ATOM 1291 C C . ILE A 1 173 ? 17.672 -11.664 6.605 1 96.88 173 ILE A C 1
ATOM 1293 O O . ILE A 1 173 ? 17.25 -11.5 7.754 1 96.88 173 ILE A O 1
ATOM 1297 N N . GLU A 1 174 ? 18.547 -10.906 6.004 1 98.44 174 GLU A N 1
ATOM 1298 C CA . GLU A 1 174 ? 19.031 -9.688 6.641 1 98.44 174 GLU A CA 1
ATOM 1299 C C . GLU A 1 174 ? 18.312 -8.453 6.094 1 98.44 174 GLU A C 1
ATOM 1301 O O . GLU A 1 174 ? 18.281 -8.234 4.879 1 98.44 174 GLU A O 1
ATOM 1306 N N . VAL A 1 175 ? 17.688 -7.691 6.996 1 98.44 175 VAL A N 1
ATOM 1307 C CA . VAL A 1 175 ? 16.953 -6.488 6.613 1 98.44 175 VAL A CA 1
ATOM 1308 C C . VAL A 1 175 ? 17.406 -5.309 7.469 1 98.44 175 VAL A C 1
ATOM 1310 O O . VAL A 1 175 ? 18.094 -5.496 8.484 1 98.44 175 VAL A O 1
ATOM 1313 N N . SER A 1 176 ? 17.109 -4.105 7.035 1 98.25 176 SER A N 1
ATOM 1314 C CA . SER A 1 176 ? 17.359 -2.916 7.84 1 98.25 176 SER A CA 1
ATOM 1315 C C . SER A 1 176 ? 16.453 -2.869 9.062 1 98.25 176 SER A C 1
ATOM 1317 O O . SER A 1 176 ? 15.266 -3.217 8.977 1 98.25 176 SER A O 1
ATOM 1319 N N . ARG A 1 177 ? 17.016 -2.42 10.148 1 97.75 177 ARG A N 1
ATOM 1320 C CA . ARG A 1 177 ? 16.172 -2.182 11.305 1 97.75 177 ARG A CA 1
ATOM 1321 C C . ARG A 1 177 ? 15.109 -1.121 11.008 1 97.75 177 ARG A C 1
ATOM 1323 O O . ARG A 1 177 ? 15.344 -0.22 10.195 1 97.75 177 ARG A O 1
ATOM 1330 N N . ARG A 1 178 ? 13.969 -1.272 11.625 1 97.94 178 ARG A N 1
ATOM 1331 C CA . ARG A 1 178 ? 12.945 -0.238 11.508 1 97.94 178 ARG A CA 1
ATOM 1332 C C . ARG A 1 178 ? 13.352 1.023 12.266 1 97.94 178 ARG A C 1
ATOM 1334 O O . ARG A 1 178 ? 13.805 0.949 13.406 1 97.94 178 ARG A O 1
ATOM 1341 N N . PRO A 1 179 ? 13.219 2.197 11.648 1 98.38 179 PRO A N 1
ATOM 1342 C CA . PRO A 1 179 ? 13.492 3.424 12.398 1 98.38 179 PRO A CA 1
ATOM 1343 C C . PRO A 1 179 ? 12.492 3.648 13.539 1 98.38 179 PRO A C 1
ATOM 1345 O O . PRO A 1 179 ? 11.281 3.547 13.328 1 98.38 179 PRO A O 1
ATOM 1348 N N . ARG A 1 180 ? 13.008 3.883 14.672 1 98.31 180 ARG A N 1
ATOM 1349 C CA . ARG A 1 180 ? 12.18 4.355 15.773 1 98.31 180 ARG A CA 1
ATOM 1350 C C . ARG A 1 180 ? 11.875 5.84 15.633 1 98.31 180 ARG A C 1
ATOM 1352 O O . ARG A 1 180 ? 12.781 6.668 15.602 1 98.31 180 ARG A O 1
ATOM 1359 N N . VAL A 1 181 ? 10.57 6.188 15.531 1 98.62 181 VAL A N 1
ATOM 1360 C CA . VAL A 1 181 ? 10.133 7.559 15.281 1 98.62 181 VAL A CA 1
ATOM 1361 C C . VAL A 1 181 ? 9.398 8.094 16.5 1 98.62 181 VAL A C 1
ATOM 1363 O O . VAL A 1 181 ? 8.289 7.656 16.812 1 98.62 181 VAL A O 1
ATOM 1366 N N . ALA A 1 182 ? 10.008 9.047 17.203 1 98.5 182 ALA A N 1
ATOM 1367 C CA . ALA A 1 182 ? 9.297 9.734 18.281 1 98.5 182 ALA A CA 1
ATOM 1368 C C . ALA A 1 182 ? 8.367 10.812 17.719 1 98.5 182 ALA A C 1
ATOM 1370 O O . ALA A 1 182 ? 8.789 11.648 16.922 1 98.5 182 ALA A O 1
ATOM 1371 N N . ILE A 1 183 ? 7.148 10.734 18.078 1 97.75 183 ILE A N 1
ATOM 1372 C CA . ILE A 1 183 ? 6.148 11.719 17.672 1 97.75 183 ILE A CA 1
ATOM 1373 C C . ILE A 1 183 ? 5.855 12.672 18.828 1 97.75 183 ILE A C 1
ATOM 1375 O O . ILE A 1 183 ? 5.418 12.234 19.906 1 97.75 183 ILE A O 1
ATOM 1379 N N . VAL A 1 184 ? 6.094 13.961 18.594 1 95.88 184 VAL A N 1
ATOM 1380 C CA . VAL A 1 184 ? 5.926 14.992 19.609 1 95.88 184 VAL A CA 1
ATOM 1381 C C . VAL A 1 184 ? 4.828 15.961 19.188 1 95.88 184 VAL A C 1
ATOM 1383 O O . VAL A 1 184 ? 4.816 16.438 18.047 1 95.88 184 VAL A O 1
ATOM 1386 N N . SER A 1 185 ? 3.914 16.141 20.062 1 93.56 185 SER A N 1
ATOM 1387 C CA . SER A 1 185 ? 2.891 17.172 19.859 1 93.56 185 SER A CA 1
ATOM 1388 C C . SER A 1 185 ? 3 18.281 20.891 1 93.56 185 SER A C 1
ATOM 1390 O O . SER A 1 185 ? 3.293 18.016 22.062 1 93.56 185 SER A O 1
ATOM 1392 N N . THR A 1 186 ? 2.811 19.469 20.375 1 88 186 THR A N 1
ATOM 1393 C CA . THR A 1 186 ? 2.828 20.609 21.297 1 88 186 THR A CA 1
ATOM 1394 C C . THR A 1 186 ? 1.557 21.438 21.156 1 88 186 THR A C 1
ATOM 1396 O O . THR A 1 186 ? 1.03 21.594 20.047 1 88 186 THR A O 1
ATOM 1399 N N . GLY A 1 187 ? 1.139 21.906 22.297 1 84.38 187 GLY A N 1
ATOM 1400 C CA . GLY A 1 187 ? -0.028 22.766 22.328 1 84.38 187 GLY A CA 1
ATOM 1401 C C . GLY A 1 187 ? -0.912 22.562 23.531 1 84.38 187 GLY A C 1
ATOM 1402 O O . GLY A 1 187 ? -1.297 21.422 23.844 1 84.38 187 GLY A O 1
ATOM 1403 N N . ASP A 1 188 ? -1.313 23.672 24.172 1 84.44 188 ASP A N 1
ATOM 1404 C CA . ASP A 1 188 ? -2.16 23.594 25.359 1 84.44 188 ASP A CA 1
ATOM 1405 C C . ASP A 1 188 ? -3.588 23.203 24.984 1 84.44 188 ASP A C 1
ATOM 1407 O O . ASP A 1 188 ? -4.359 22.781 25.859 1 84.44 188 ASP A O 1
ATOM 1411 N N . GLU A 1 189 ? -3.869 23.391 23.734 1 87.38 189 GLU A N 1
ATOM 1412 C CA . GLU A 1 189 ? -5.223 23.078 23.297 1 87.38 189 GLU A CA 1
ATOM 1413 C C . GLU A 1 189 ? -5.422 21.578 23.156 1 87.38 189 GLU A C 1
ATOM 1415 O O . GLU A 1 189 ? -6.555 21.094 23.047 1 87.38 189 GLU A O 1
ATOM 1420 N N . LEU A 1 190 ? -4.355 20.828 23.156 1 90.5 190 LEU A N 1
ATOM 1421 C CA . LEU A 1 190 ? -4.426 19.422 22.812 1 90.5 190 LEU A CA 1
ATOM 1422 C C . LEU A 1 190 ? -4.762 18.578 24.031 1 90.5 190 LEU A C 1
ATOM 1424 O O . LEU A 1 190 ? -4.211 18.797 25.109 1 90.5 190 LEU A O 1
ATOM 1428 N N . VAL A 1 191 ? -5.723 17.656 23.781 1 90.62 191 VAL A N 1
ATOM 1429 C CA . VAL A 1 191 ? -6.031 16.672 24.797 1 90.62 191 VAL A CA 1
ATOM 1430 C C . VAL A 1 191 ? -5.957 15.266 24.203 1 90.62 191 VAL A C 1
ATOM 1432 O O . VAL A 1 191 ? -5.969 15.102 22.984 1 90.62 191 VAL A O 1
ATOM 1435 N N . GLU A 1 192 ? -5.863 14.266 25.062 1 90.31 192 GLU A N 1
ATOM 1436 C CA . GLU A 1 192 ? -5.734 12.883 24.609 1 90.31 192 GLU A CA 1
ATOM 1437 C C . GLU A 1 192 ? -7.105 12.242 24.406 1 90.31 192 GLU A C 1
ATOM 1439 O O . GLU A 1 192 ? -8.125 12.789 24.828 1 90.31 192 GLU A O 1
ATOM 1444 N N . LEU A 1 193 ? -7.25 11.102 23.641 1 87.19 193 LEU A N 1
ATOM 1445 C CA . LEU A 1 193 ? -8.469 10.398 23.25 1 87.19 193 LEU A CA 1
ATOM 1446 C C . LEU A 1 193 ? -9.336 10.078 24.453 1 87.19 193 LEU A C 1
ATOM 1448 O O . LEU A 1 193 ? -10.562 10.117 24.375 1 87.19 193 LEU A O 1
ATOM 1452 N N . ASP A 1 194 ? -8.922 9.82 25.625 1 79.38 194 ASP A N 1
ATOM 1453 C CA . ASP A 1 194 ? -9.727 9.406 26.766 1 79.38 194 ASP A CA 1
ATOM 1454 C C . ASP A 1 194 ? -10.125 10.609 27.625 1 79.38 194 ASP A C 1
ATOM 1456 O O . ASP A 1 194 ? -10.75 10.453 28.672 1 79.38 194 ASP A O 1
ATOM 1460 N N . GLN A 1 195 ? -9.898 11.805 27.016 1 84.19 195 GLN A N 1
ATOM 1461 C CA . GLN A 1 195 ? -10.242 13.016 27.75 1 84.19 195 GLN A CA 1
ATOM 1462 C C . GLN A 1 195 ? -11.344 13.797 27.031 1 84.19 195 GLN A C 1
ATOM 1464 O O . GLN A 1 195 ? -11.359 13.883 25.797 1 84.19 195 GLN A O 1
ATOM 1469 N N . GLU A 1 196 ? -12.211 14.305 27.75 1 85.62 196 GLU A N 1
ATOM 1470 C CA . GLU A 1 196 ? -13.227 15.195 27.188 1 85.62 196 GLU A CA 1
ATOM 1471 C C . GLU A 1 196 ? -12.656 16.594 26.969 1 85.62 196 GLU A C 1
ATOM 1473 O O . GLU A 1 196 ? -12.242 17.266 27.906 1 85.62 196 GLU A O 1
ATOM 1478 N N . PRO A 1 197 ? -12.672 16.984 25.766 1 88.69 197 PRO A N 1
ATOM 1479 C CA . PRO A 1 197 ? -12.109 18.312 25.5 1 88.69 197 PRO A CA 1
ATOM 1480 C C . PRO A 1 197 ? -12.922 19.438 26.141 1 88.69 197 PRO A C 1
ATOM 1482 O O . PRO A 1 197 ? -14.156 19.438 26.031 1 88.69 197 PRO A O 1
ATOM 1485 N N . GLN A 1 198 ? -12.227 20.312 26.844 1 85.25 198 GLN A N 1
ATOM 1486 C CA . GLN A 1 198 ? -12.828 21.547 27.312 1 85.25 198 GLN A CA 1
ATOM 1487 C C . GLN A 1 198 ? -12.992 22.547 26.172 1 85.25 198 GLN A C 1
ATOM 1489 O O . GLN A 1 198 ? -12.422 22.359 25.094 1 85.25 198 GLN A O 1
ATOM 1494 N N . PRO A 1 199 ? -13.852 23.547 26.453 1 82.44 199 PRO A N 1
ATOM 1495 C CA . PRO A 1 199 ? -13.961 24.562 25.406 1 82.44 199 PRO A CA 1
ATOM 1496 C C . PRO A 1 199 ? -12.609 25.125 24.969 1 82.44 199 PRO A C 1
ATOM 1498 O O . PRO A 1 199 ? -11.773 25.453 25.812 1 82.44 199 PRO A O 1
ATOM 1501 N N . GLY A 1 200 ? -12.422 25.078 23.688 1 85.56 200 GLY A N 1
ATOM 1502 C CA . GLY A 1 200 ? -11.172 25.578 23.141 1 85.56 200 GLY A CA 1
ATOM 1503 C C . GLY A 1 200 ? -10.141 24.484 22.922 1 85.56 200 GLY A C 1
ATOM 1504 O O . GLY A 1 200 ? -9.094 24.734 22.312 1 85.56 200 GLY A O 1
ATOM 1505 N N . GLN A 1 201 ? -10.508 23.344 23.453 1 88 201 GLN A N 1
ATOM 1506 C CA . GLN A 1 201 ? -9.57 22.219 23.312 1 88 201 GLN A CA 1
ATOM 1507 C C . GLN A 1 201 ? -9.984 21.297 22.188 1 88 201 GLN A C 1
ATOM 1509 O O . GLN A 1 201 ? -11.156 21.266 21.797 1 88 201 GLN A O 1
ATOM 1514 N N . ILE A 1 202 ? -8.945 20.656 21.625 1 87.88 202 ILE A N 1
ATOM 1515 C CA . ILE A 1 202 ? -9.172 19.672 20.562 1 87.88 202 ILE A CA 1
ATOM 1516 C C . ILE A 1 202 ? -8.367 18.406 20.859 1 87.88 202 ILE A C 1
ATOM 1518 O O . ILE A 1 202 ? -7.379 18.453 21.594 1 87.88 202 ILE A O 1
ATOM 1522 N N . ILE A 1 203 ? -8.781 17.359 20.297 1 90.69 203 ILE A N 1
ATOM 1523 C CA . ILE A 1 203 ? -8.086 16.078 20.469 1 90.69 203 ILE A CA 1
ATOM 1524 C C . ILE A 1 203 ? -6.816 16.062 19.625 1 90.69 203 ILE A C 1
ATOM 1526 O O . ILE A 1 203 ? -6.809 16.578 18.5 1 90.69 203 ILE A O 1
ATOM 1530 N N . ASN A 1 204 ? -5.793 15.383 20.109 1 92.19 204 ASN A N 1
ATOM 1531 C CA . ASN A 1 204 ? -4.496 15.25 19.453 1 92.19 204 ASN A CA 1
ATOM 1532 C C . ASN A 1 204 ? -4.551 14.234 18.312 1 92.19 204 ASN A C 1
ATOM 1534 O O . ASN A 1 204 ? -3.834 13.234 18.328 1 92.19 204 ASN A O 1
ATOM 1538 N N . SER A 1 205 ? -5.266 14.562 17.25 1 92.62 205 SER A N 1
ATOM 1539 C CA . SER A 1 205 ? -5.535 13.617 16.172 1 92.62 205 SER A CA 1
ATOM 1540 C C . SER A 1 205 ? -4.301 13.406 15.305 1 92.62 205 SER A C 1
ATOM 1542 O O . SER A 1 205 ? -4.09 12.312 14.773 1 92.62 205 SER A O 1
ATOM 1544 N N . ASN A 1 206 ? -3.451 14.438 15.172 1 94.5 206 ASN A N 1
ATOM 1545 C CA . ASN A 1 206 ? -2.25 14.32 14.352 1 94.5 206 ASN A CA 1
ATOM 1546 C C . ASN A 1 206 ? -1.347 13.188 14.836 1 94.5 206 ASN A C 1
ATOM 1548 O O . ASN A 1 206 ? -0.722 12.5 14.031 1 94.5 206 ASN A O 1
ATOM 1552 N N . ALA A 1 207 ? -1.271 13.086 16.141 1 95.75 207 ALA A N 1
ATOM 1553 C CA . ALA A 1 207 ? -0.393 12.055 16.688 1 95.75 207 ALA A CA 1
ATOM 1554 C C . ALA A 1 207 ? -0.802 10.664 16.203 1 95.75 207 ALA A C 1
ATOM 1556 O O . ALA A 1 207 ? 0.05 9.859 15.836 1 95.75 207 ALA A O 1
ATOM 1557 N N . TYR A 1 208 ? -2.061 10.422 16.141 1 95.19 208 TYR A N 1
ATOM 1558 C CA . TYR A 1 208 ? -2.561 9.117 15.727 1 95.19 208 TYR A CA 1
ATOM 1559 C C . TYR A 1 208 ? -2.422 8.938 14.219 1 95.19 208 TYR A C 1
ATOM 1561 O O . TYR A 1 208 ? -2.113 7.844 13.742 1 95.19 208 TYR A O 1
ATOM 1569 N N . MET A 1 209 ? -2.695 9.961 13.477 1 95.25 209 MET A N 1
ATOM 1570 C CA . MET A 1 209 ? -2.465 9.922 12.031 1 95.25 209 MET A CA 1
ATOM 1571 C C . MET A 1 209 ? -0.996 9.648 11.727 1 95.25 209 MET A C 1
ATOM 1573 O O . MET A 1 209 ? -0.681 8.797 10.891 1 95.25 209 MET A O 1
ATOM 1577 N N . LEU A 1 210 ? -0.14 10.336 12.438 1 97.5 210 LEU A N 1
ATOM 1578 C CA . LEU A 1 210 ? 1.295 10.172 12.227 1 97.5 210 LEU A CA 1
ATOM 1579 C C . LEU A 1 210 ? 1.75 8.773 12.617 1 97.5 210 LEU A C 1
ATOM 1581 O O . LEU A 1 210 ? 2.604 8.18 11.953 1 97.5 210 LEU A O 1
ATOM 1585 N N . GLU A 1 211 ? 1.214 8.336 13.734 1 97.62 211 GLU A N 1
ATOM 1586 C CA . GLU A 1 211 ? 1.53 6.965 14.125 1 97.62 211 GLU A CA 1
ATOM 1587 C C . GLU A 1 211 ? 1.223 5.98 13 1 97.62 211 GLU A C 1
ATOM 1589 O O . GLU A 1 211 ? 2.061 5.145 12.648 1 97.62 211 GLU A O 1
ATOM 1594 N N . ALA A 1 212 ? 0.09 6.09 12.438 1 96.06 212 ALA A N 1
ATOM 1595 C CA . ALA A 1 212 ? -0.324 5.223 11.336 1 96.06 212 ALA A CA 1
ATOM 1596 C C . ALA A 1 212 ? 0.597 5.383 10.133 1 96.06 212 ALA A C 1
ATOM 1598 O O . ALA A 1 212 ? 1.012 4.395 9.523 1 96.06 212 ALA A O 1
ATOM 1599 N N . LEU A 1 213 ? 0.915 6.602 9.789 1 96.44 213 LEU A N 1
ATOM 1600 C CA . LEU A 1 213 ? 1.773 6.895 8.648 1 96.44 213 LEU A CA 1
ATOM 1601 C C . LEU A 1 213 ? 3.166 6.305 8.852 1 96.44 213 LEU A C 1
ATOM 1603 O O . LEU A 1 213 ? 3.756 5.758 7.918 1 96.44 213 LEU A O 1
ATOM 1607 N N . VAL A 1 214 ? 3.672 6.43 10.07 1 97.88 214 VAL A N 1
ATOM 1608 C CA . VAL A 1 214 ? 4.992 5.898 10.398 1 97.88 214 VAL A CA 1
ATOM 1609 C C . VAL A 1 214 ? 5.004 4.387 10.203 1 97.88 214 VAL A C 1
ATOM 1611 O O . VAL A 1 214 ? 5.926 3.838 9.594 1 97.88 214 VAL A O 1
ATOM 1614 N N . HIS A 1 215 ? 3.979 3.756 10.672 1 96.25 215 HIS A N 1
ATOM 1615 C CA . HIS A 1 215 ? 3.883 2.309 10.516 1 96.25 215 HIS A CA 1
ATOM 1616 C C . HIS A 1 215 ? 3.811 1.919 9.047 1 96.25 215 HIS A C 1
ATOM 1618 O O . HIS A 1 215 ? 4.488 0.984 8.609 1 96.25 215 HIS A O 1
ATOM 1624 N N . GLN A 1 216 ? 3.082 2.619 8.336 1 93.44 216 GLN A N 1
ATOM 1625 C CA . GLN A 1 216 ? 2.957 2.355 6.91 1 93.44 216 GLN A CA 1
ATOM 1626 C C . GLN A 1 216 ? 4.301 2.514 6.199 1 93.44 216 GLN A C 1
ATOM 1628 O O . GLN A 1 216 ? 4.586 1.802 5.234 1 93.44 216 GLN A O 1
ATOM 1633 N N . ALA A 1 217 ? 5.078 3.395 6.707 1 94.94 217 ALA A N 1
ATOM 1634 C CA . ALA A 1 217 ? 6.367 3.691 6.086 1 94.94 217 ALA A CA 1
ATOM 1635 C C . ALA A 1 217 ? 7.457 2.762 6.613 1 94.94 217 ALA A C 1
ATOM 1637 O O . ALA A 1 217 ? 8.633 2.92 6.277 1 94.94 217 ALA A O 1
ATOM 1638 N N . GLY A 1 218 ? 7.117 1.81 7.461 1 95.12 218 GLY A N 1
ATOM 1639 C CA . GLY A 1 218 ? 8.055 0.795 7.914 1 95.12 218 GLY A CA 1
ATOM 1640 C C . GLY A 1 218 ? 8.758 1.172 9.203 1 95.12 218 GLY A C 1
ATOM 1641 O O . GLY A 1 218 ? 9.734 0.522 9.594 1 95.12 218 GLY A O 1
ATOM 1642 N N . GLY A 1 219 ? 8.312 2.256 9.852 1 97.5 219 GLY A N 1
ATOM 1643 C CA . GLY A 1 219 ? 8.906 2.678 11.117 1 97.5 219 GLY A CA 1
ATOM 1644 C C . GLY A 1 219 ? 8.148 2.164 12.328 1 97.5 219 GLY A C 1
ATOM 1645 O O . GLY A 1 219 ? 7.09 1.551 12.188 1 97.5 219 GLY A O 1
ATOM 1646 N N . GLU A 1 220 ? 8.773 2.342 13.453 1 97.75 220 GLU A N 1
ATOM 1647 C CA . GLU A 1 220 ? 8.164 2.107 14.758 1 97.75 220 GLU A CA 1
ATOM 1648 C C . GLU A 1 220 ? 7.879 3.424 15.477 1 97.75 220 GLU A C 1
ATOM 1650 O O . GLU A 1 220 ? 8.805 4.145 15.852 1 97.75 220 GLU A O 1
ATOM 1655 N N . ALA A 1 221 ? 6.602 3.676 15.711 1 97.69 221 ALA A N 1
ATOM 1656 C CA . ALA A 1 221 ? 6.219 4.965 16.281 1 97.69 221 ALA A CA 1
ATOM 1657 C C . ALA A 1 221 ? 6.238 4.91 17.812 1 97.69 221 ALA A C 1
ATOM 1659 O O . ALA A 1 221 ? 5.824 3.914 18.406 1 97.69 221 ALA A O 1
ATOM 1660 N N . VAL A 1 222 ? 6.754 5.91 18.391 1 96.81 222 VAL A N 1
ATOM 1661 C CA . VAL A 1 222 ? 6.656 6.188 19.812 1 96.81 222 VAL A CA 1
ATOM 1662 C C . VAL A 1 222 ? 5.941 7.52 20.047 1 96.81 222 VAL A C 1
ATOM 1664 O O . VAL A 1 222 ? 6.535 8.586 19.875 1 96.81 222 VAL A O 1
ATOM 1667 N N . VAL A 1 223 ? 4.738 7.406 20.453 1 95.44 223 VAL A N 1
ATOM 1668 C CA . VAL A 1 223 ? 3.936 8.617 20.625 1 95.44 223 VAL A CA 1
ATOM 1669 C C . VAL A 1 223 ? 4.129 9.164 22.031 1 95.44 223 VAL A C 1
ATOM 1671 O O . VAL A 1 223 ? 3.838 8.477 23.016 1 95.44 223 VAL A O 1
ATOM 1674 N N . LEU A 1 224 ? 4.629 10.375 22.156 1 94.88 224 LEU A N 1
ATOM 1675 C CA . LEU A 1 224 ? 4.781 11.039 23.438 1 94.88 224 LEU A CA 1
ATOM 1676 C C . LEU A 1 224 ? 3.553 11.875 23.766 1 94.88 224 LEU A C 1
ATOM 1678 O O . LEU A 1 224 ? 2.846 12.336 22.875 1 94.88 224 LEU A O 1
ATOM 1682 N N . PRO A 1 225 ? 3.295 12.109 25.062 1 91.31 225 PRO A N 1
ATOM 1683 C CA . PRO A 1 225 ? 2.205 13.016 25.422 1 91.31 225 PRO A CA 1
ATOM 1684 C C . PRO A 1 225 ? 2.455 14.453 24.969 1 91.31 225 PRO A C 1
ATOM 1686 O O . PRO A 1 225 ? 3.607 14.883 24.875 1 91.31 225 PRO A O 1
ATOM 1689 N N . PRO A 1 226 ? 1.386 15.109 24.672 1 91.44 226 PRO A N 1
ATOM 1690 C CA . PRO A 1 226 ? 1.571 16.5 24.281 1 91.44 226 PRO A CA 1
ATOM 1691 C C . PRO A 1 226 ? 2.266 17.344 25.359 1 91.44 226 PRO A C 1
ATOM 1693 O O . PRO A 1 226 ? 1.972 17.188 26.547 1 91.44 226 PRO A O 1
ATOM 1696 N N . ALA A 1 227 ? 3.184 18.172 24.906 1 90.94 227 ALA A N 1
ATOM 1697 C CA . ALA A 1 227 ? 3.889 19.078 25.812 1 90.94 227 ALA A CA 1
ATOM 1698 C C . ALA A 1 227 ? 3.072 20.328 26.078 1 90.94 227 ALA A C 1
ATOM 1700 O O . ALA A 1 227 ? 2.445 20.891 25.172 1 90.94 227 ALA A O 1
ATOM 1701 N N . ALA A 1 228 ? 3.176 20.797 27.328 1 85.62 228 ALA A N 1
ATOM 1702 C CA . ALA A 1 228 ? 2.617 22.109 27.641 1 85.62 228 ALA A CA 1
ATOM 1703 C C . ALA A 1 228 ? 3.375 23.219 26.922 1 85.62 228 ALA A C 1
ATOM 1705 O O . ALA A 1 228 ? 4.527 23.047 26.516 1 85.62 228 ALA A O 1
ATOM 1706 N N . ASP A 1 229 ? 2.678 24.281 26.734 1 82.69 229 ASP A N 1
ATOM 1707 C CA . ASP A 1 229 ? 3.271 25.391 26 1 82.69 229 ASP A CA 1
ATOM 1708 C C . ASP A 1 229 ? 4.203 26.219 26.891 1 82.69 229 ASP A C 1
ATOM 1710 O O . ASP A 1 229 ? 4.035 27.422 27.016 1 82.69 229 ASP A O 1
ATOM 1714 N N . THR A 1 230 ? 5.141 25.594 27.484 1 86.31 230 THR A N 1
ATOM 1715 C CA . THR A 1 230 ? 6.234 26.219 28.219 1 86.31 230 THR A CA 1
ATOM 1716 C C . THR A 1 230 ? 7.586 25.766 27.688 1 86.31 230 THR A C 1
ATOM 1718 O O . THR A 1 230 ? 7.711 24.641 27.188 1 86.31 230 THR A O 1
ATOM 1721 N N . GLU A 1 231 ? 8.477 26.641 27.75 1 89.19 231 GLU A N 1
ATOM 1722 C CA . GLU A 1 231 ? 9.812 26.328 27.25 1 89.19 231 GLU A CA 1
ATOM 1723 C C . GLU A 1 231 ? 10.359 25.062 27.891 1 89.19 231 GLU A C 1
ATOM 1725 O O . GLU A 1 231 ? 10.914 24.188 27.203 1 89.19 231 GLU A O 1
ATOM 1730 N N . GLU A 1 232 ? 10.18 24.953 29.188 1 93.12 232 GLU A N 1
ATOM 1731 C CA . GLU A 1 232 ? 10.695 23.812 29.938 1 93.12 232 GLU A CA 1
ATOM 1732 C C . GLU A 1 232 ? 10.023 22.516 29.5 1 93.12 232 GLU A C 1
ATOM 1734 O O . GLU A 1 232 ? 10.695 21.5 29.25 1 93.12 232 GLU A O 1
ATOM 1739 N N . ALA A 1 233 ? 8.75 22.484 29.422 1 92.5 233 ALA A N 1
ATOM 1740 C CA . ALA A 1 233 ? 8 21.297 29.047 1 92.5 233 ALA A CA 1
ATOM 1741 C C . ALA A 1 233 ? 8.344 20.859 27.625 1 92.5 233 ALA A C 1
ATOM 1743 O O . ALA A 1 233 ? 8.523 19.672 27.344 1 92.5 233 ALA A O 1
ATOM 1744 N N . VAL A 1 234 ? 8.438 21.781 26.75 1 92.06 234 VAL A N 1
ATOM 1745 C CA . VAL A 1 234 ? 8.766 21.5 25.359 1 92.06 234 VAL A CA 1
ATOM 1746 C C . VAL A 1 234 ? 10.188 20.953 25.266 1 92.06 234 VAL A C 1
ATOM 1748 O O . VAL A 1 234 ? 10.422 19.922 24.609 1 92.06 234 VAL A O 1
ATOM 1751 N N . ARG A 1 235 ? 11.086 21.609 25.953 1 93.31 235 ARG A N 1
ATOM 1752 C CA . ARG A 1 235 ? 12.469 21.156 25.938 1 93.31 235 ARG A CA 1
ATOM 1753 C C . ARG A 1 235 ? 12.578 19.734 26.484 1 93.31 235 ARG A C 1
ATOM 1755 O O . ARG A 1 235 ? 13.234 18.875 25.875 1 93.31 235 ARG A O 1
ATOM 1762 N N . ASP A 1 236 ? 11.938 19.484 27.562 1 95.06 236 ASP A N 1
ATOM 1763 C CA . ASP A 1 236 ? 11.984 18.172 28.188 1 95.06 236 ASP A CA 1
ATOM 1764 C C . ASP A 1 236 ? 11.445 17.094 27.234 1 95.06 236 ASP A C 1
ATOM 1766 O O . ASP A 1 236 ? 12.023 16.016 27.125 1 95.06 236 ASP A O 1
ATOM 1770 N N . THR A 1 237 ? 10.383 17.359 26.656 1 94.94 237 THR A N 1
ATOM 1771 C CA . THR A 1 237 ? 9.758 16.406 25.734 1 94.94 237 THR A CA 1
ATOM 1772 C C . THR A 1 237 ? 10.672 16.125 24.547 1 94.94 237 THR A C 1
ATOM 1774 O O . THR A 1 237 ? 10.844 14.961 24.156 1 94.94 237 THR A O 1
ATOM 1777 N N . PHE A 1 238 ? 11.281 17.125 24 1 94.5 238 PHE A N 1
ATOM 1778 C CA . PHE A 1 238 ? 12.172 16.938 22.859 1 94.5 238 PHE A CA 1
ATOM 1779 C C . PHE A 1 238 ? 13.422 16.172 23.281 1 94.5 238 PHE A C 1
ATOM 1781 O O . PHE A 1 238 ? 13.922 15.344 22.531 1 94.5 238 PHE A O 1
ATOM 1788 N N . GLU A 1 239 ? 13.945 16.531 24.422 1 94.75 239 GLU A N 1
ATOM 1789 C CA . GLU A 1 239 ? 15.117 15.82 24.922 1 94.75 239 GLU A CA 1
ATOM 1790 C C . GLU A 1 239 ? 14.812 14.336 25.125 1 94.75 239 GLU A C 1
ATOM 1792 O O . GLU A 1 239 ? 15.625 13.477 24.766 1 94.75 239 GLU A O 1
ATOM 1797 N N . GLN A 1 240 ? 13.68 14.039 25.672 1 95.5 240 GLN A N 1
ATOM 1798 C CA . GLN A 1 240 ? 13.25 12.656 25.812 1 95.5 240 GLN A CA 1
ATOM 1799 C C . GLN A 1 240 ? 13.133 11.969 24.453 1 95.5 240 GLN A C 1
ATOM 1801 O O . GLN A 1 240 ? 13.57 10.836 24.281 1 95.5 240 GLN A O 1
ATOM 1806 N N . ALA A 1 241 ? 12.531 12.641 23.547 1 96.25 241 ALA A N 1
ATOM 1807 C CA . ALA A 1 241 ? 12.359 12.117 22.203 1 96.25 241 ALA A CA 1
ATOM 1808 C C . ALA A 1 241 ? 13.703 11.82 21.547 1 96.25 241 ALA A C 1
ATOM 1810 O O . ALA A 1 241 ? 13.891 10.75 20.953 1 96.25 241 ALA A O 1
ATOM 1811 N N . LEU A 1 242 ? 14.617 12.734 21.688 1 95 242 LEU A N 1
ATOM 1812 C CA . LEU A 1 242 ? 15.93 12.625 21.078 1 95 242 LEU A CA 1
ATOM 1813 C C . LEU A 1 242 ? 16.703 11.438 21.656 1 95 242 LEU A C 1
ATOM 1815 O O . LEU A 1 242 ? 17.469 10.789 20.938 1 95 242 LEU A O 1
ATOM 1819 N N . GLN A 1 243 ? 16.453 11.102 22.844 1 93 243 GLN A N 1
ATOM 1820 C CA . GLN A 1 243 ? 17.172 10.016 23.5 1 93 243 GLN A CA 1
ATOM 1821 C C . GLN A 1 243 ? 16.594 8.656 23.109 1 93 243 GLN A C 1
ATOM 1823 O O . GLN A 1 243 ? 17.297 7.641 23.156 1 93 243 GLN A O 1
ATOM 1828 N N . SER A 1 244 ? 15.414 8.633 22.594 1 92.38 244 SER A N 1
ATOM 1829 C CA . SER A 1 244 ? 14.727 7.352 22.484 1 92.38 244 SER A CA 1
ATOM 1830 C C . SER A 1 244 ? 14.461 6.996 21.016 1 92.38 244 SER A C 1
ATOM 1832 O O . SER A 1 244 ? 13.922 5.93 20.719 1 92.38 244 SER A O 1
ATOM 1834 N N . ALA A 1 245 ? 14.852 7.84 20.125 1 96.69 245 ALA A N 1
ATOM 1835 C CA . ALA A 1 245 ? 14.398 7.609 18.75 1 96.69 245 ALA A CA 1
ATOM 1836 C C . ALA A 1 245 ? 15.539 7.824 17.766 1 96.69 245 ALA A C 1
ATOM 1838 O O . ALA A 1 245 ? 16.578 8.383 18.109 1 96.69 245 ALA A O 1
ATOM 1839 N N . ASP A 1 246 ? 15.383 7.285 16.562 1 97.56 246 ASP A N 1
ATOM 1840 C CA . ASP A 1 246 ? 16.312 7.496 15.453 1 97.56 246 ASP A CA 1
ATOM 1841 C C . ASP A 1 246 ? 15.992 8.789 14.703 1 97.56 246 ASP A C 1
ATOM 1843 O O . ASP A 1 246 ? 16.844 9.336 14.008 1 97.56 246 ASP A O 1
ATOM 1847 N N . ILE A 1 247 ? 14.789 9.242 14.828 1 97.81 247 ILE A N 1
ATOM 1848 C CA . ILE A 1 247 ? 14.289 10.469 14.219 1 97.81 247 ILE A CA 1
ATOM 1849 C C . ILE A 1 247 ? 13.109 11.008 15.031 1 97.81 247 ILE A C 1
ATOM 1851 O O . ILE A 1 247 ? 12.305 10.227 15.547 1 97.81 247 ILE A O 1
ATOM 1855 N N . VAL A 1 248 ? 13.023 12.328 15.18 1 97.44 248 VAL A N 1
ATOM 1856 C CA . VAL A 1 248 ? 11.922 12.984 15.891 1 97.44 248 VAL A CA 1
ATOM 1857 C C . VAL A 1 248 ? 11.047 13.742 14.898 1 97.44 248 VAL A C 1
ATOM 1859 O O . VAL A 1 248 ? 11.547 14.508 14.078 1 97.44 248 VAL A O 1
ATOM 1862 N N . VAL A 1 249 ? 9.742 13.453 14.938 1 97.25 249 VAL A N 1
ATOM 1863 C CA . VAL A 1 249 ? 8.742 14.156 14.141 1 97.25 249 VAL A CA 1
ATOM 1864 C C . VAL A 1 249 ? 7.758 14.883 15.047 1 97.25 249 VAL A C 1
ATOM 1866 O O . VAL A 1 249 ? 7.129 14.266 15.914 1 97.25 249 VAL A O 1
ATOM 1869 N N . SER A 1 250 ? 7.668 16.156 14.875 1 94.38 250 SER A N 1
ATOM 1870 C CA . SER A 1 250 ? 6.734 16.922 15.703 1 94.38 250 SER A CA 1
ATOM 1871 C C . SER A 1 250 ? 5.602 17.5 14.859 1 94.38 250 SER A C 1
ATOM 1873 O O . SER A 1 250 ? 5.727 17.609 13.633 1 94.38 250 SER A O 1
ATOM 1875 N N . SER A 1 251 ? 4.52 17.672 15.469 1 91.69 251 SER A N 1
ATOM 1876 C CA . SER A 1 251 ? 3.387 18.359 14.859 1 91.69 251 SER A CA 1
ATOM 1877 C C . SER A 1 251 ? 2.92 19.531 15.734 1 91.69 251 SER A C 1
ATOM 1879 O O . SER A 1 251 ? 2.746 19.375 16.938 1 91.69 251 SER A O 1
ATOM 1881 N N . GLY A 1 252 ? 2.783 20.656 15.086 1 80.56 252 GLY A N 1
ATOM 1882 C CA . GLY A 1 252 ? 2.383 21.859 15.805 1 80.56 252 GLY A CA 1
ATOM 1883 C C . GLY A 1 252 ? 3.555 22.734 16.203 1 80.56 252 GLY A C 1
ATOM 1884 O O . GLY A 1 252 ? 4.703 22.281 16.188 1 80.56 252 GLY A O 1
ATOM 1885 N N . GLY A 1 253 ? 3.316 23.922 16.547 1 65.38 253 GLY A N 1
ATOM 1886 C CA . GLY A 1 253 ? 4.262 24.844 17.156 1 65.38 253 GLY A CA 1
ATOM 1887 C C . GLY A 1 253 ? 5.258 25.406 16.156 1 65.38 253 GLY A C 1
ATOM 1888 O O . GLY A 1 253 ? 6.328 25.875 16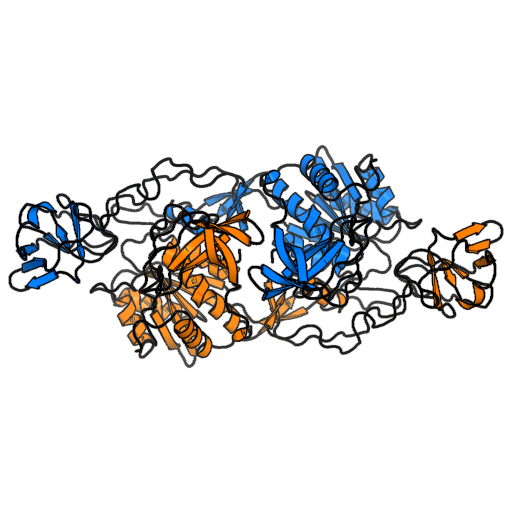.547 1 65.38 253 GLY A O 1
ATOM 1889 N N . VAL A 1 254 ? 5.004 25.188 14.891 1 56.03 254 VAL A N 1
ATOM 1890 C CA . VAL A 1 254 ? 5.992 25.688 13.945 1 56.03 254 VAL A CA 1
ATOM 1891 C C . VAL A 1 254 ? 5.426 26.875 13.18 1 56.03 254 VAL A C 1
ATOM 1893 O O . VAL A 1 254 ? 5.953 27.266 12.133 1 56.03 254 VAL A O 1
ATOM 1896 N N . SER A 1 255 ? 4.316 27.469 13.695 1 59.47 255 SER A N 1
ATOM 1897 C CA . SER A 1 255 ? 3.725 28.594 12.977 1 59.47 255 SER A CA 1
ATOM 1898 C C . SER A 1 255 ? 4.402 29.906 13.359 1 59.47 255 SER A C 1
ATOM 1900 O O . SER A 1 255 ? 5.227 29.953 14.273 1 59.47 255 SER A O 1
ATOM 1902 N N . VAL A 1 256 ? 4.434 30.953 12.453 1 48.31 256 VAL A N 1
ATOM 1903 C CA . VAL A 1 256 ? 5.102 32.25 12.516 1 48.31 256 VAL A CA 1
ATOM 1904 C C . VAL A 1 256 ? 4.703 32.969 13.797 1 48.31 256 VAL A C 1
ATOM 1906 O O . VAL A 1 256 ? 5.316 33.969 14.164 1 48.31 256 VAL A O 1
ATOM 1909 N N . GLY A 1 257 ? 3.713 32.688 14.422 1 48.59 257 GLY A N 1
ATOM 1910 C CA . GLY A 1 257 ? 3.4 33.625 15.484 1 48.59 257 GLY A CA 1
ATOM 1911 C C . GLY A 1 257 ? 4.406 33.594 16.625 1 48.59 257 GLY A C 1
ATOM 1912 O O . GLY A 1 257 ? 5.316 32.75 16.625 1 48.59 257 GLY A O 1
ATOM 1913 N N . ASP A 1 258 ? 4.562 34.781 17.453 1 45.19 258 ASP A N 1
ATOM 1914 C CA . ASP A 1 258 ? 5.41 35.125 18.578 1 45.19 258 ASP A CA 1
ATOM 1915 C C . ASP A 1 258 ? 5.75 33.906 19.422 1 45.19 258 ASP A C 1
ATOM 1917 O O . ASP A 1 258 ? 6.617 33.969 20.297 1 45.19 258 ASP A O 1
ATOM 1921 N N . PHE A 1 259 ? 5.078 32.938 19.453 1 50.75 259 PHE A N 1
ATOM 1922 C CA . PHE A 1 259 ? 5.133 31.906 20.484 1 50.75 259 PHE A CA 1
ATOM 1923 C C . PHE A 1 259 ? 5.832 30.656 19.969 1 50.75 259 PHE A C 1
ATOM 1925 O O . PHE A 1 259 ? 5.48 29.531 20.359 1 50.75 259 PHE A O 1
ATOM 1932 N N . ASP A 1 260 ? 6.719 30.766 19.078 1 67.19 260 ASP A N 1
ATOM 1933 C CA . ASP A 1 260 ? 6.961 29.422 18.578 1 67.19 260 ASP A CA 1
ATOM 1934 C C . ASP A 1 260 ? 8.023 28.703 19.422 1 67.19 260 ASP A C 1
ATOM 1936 O O . ASP A 1 260 ? 9.203 28.688 19.047 1 67.19 260 ASP A O 1
ATOM 1940 N N . ILE A 1 261 ? 7.852 28.609 20.688 1 75.5 261 ILE A N 1
ATOM 1941 C CA . ILE A 1 261 ? 8.641 27.875 21.672 1 75.5 261 ILE A CA 1
ATOM 1942 C C . ILE A 1 261 ? 9.242 26.625 21.031 1 75.5 261 ILE A C 1
ATOM 1944 O O . ILE A 1 261 ? 10.422 26.328 21.25 1 75.5 261 ILE A O 1
ATOM 1948 N N . THR A 1 262 ? 8.578 26.062 20.219 1 78.88 262 THR A N 1
ATOM 1949 C CA . THR A 1 262 ? 9.039 24.812 19.594 1 78.88 262 THR A CA 1
ATOM 1950 C C . THR A 1 262 ? 10.188 25.094 18.625 1 78.88 262 THR A C 1
ATOM 1952 O O . THR A 1 262 ? 11.195 24.375 18.641 1 78.88 262 THR A O 1
ATOM 1955 N N . ARG A 1 263 ? 10.016 26.094 17.875 1 79.06 263 ARG A N 1
ATOM 1956 C CA . ARG A 1 263 ? 11.07 26.453 16.938 1 79.06 263 ARG A CA 1
ATOM 1957 C C . ARG A 1 263 ? 12.359 26.812 17.672 1 79.06 263 ARG A C 1
ATOM 1959 O O . ARG A 1 263 ? 13.445 26.391 17.281 1 79.06 263 ARG A O 1
ATOM 1966 N N . GLU A 1 264 ? 12.211 27.625 18.672 1 83 264 GLU A N 1
ATOM 1967 C CA . GLU A 1 264 ? 13.367 28.047 19.453 1 83 264 GLU A CA 1
ATOM 1968 C C . GLU A 1 264 ? 14.062 26.859 20.109 1 83 264 GLU A C 1
ATOM 1970 O O . GLU A 1 264 ? 15.289 26.75 20.094 1 83 264 GLU A O 1
ATOM 1975 N N . VAL A 1 265 ? 13.289 26.031 20.703 1 84.62 265 VAL A N 1
ATOM 1976 C CA . VAL A 1 265 ? 13.82 24.844 21.359 1 84.62 265 VAL A CA 1
ATOM 1977 C C . VAL A 1 265 ? 14.516 23.953 20.344 1 84.62 265 VAL A C 1
ATOM 1979 O O . VAL A 1 265 ? 15.625 23.469 20.578 1 84.62 265 VAL A O 1
ATOM 1982 N N . VAL A 1 266 ? 13.922 23.734 19.188 1 83.25 266 VAL A N 1
ATOM 1983 C CA . VAL A 1 266 ? 14.5 22.891 18.141 1 83.25 266 VAL A CA 1
ATOM 1984 C C . VAL A 1 266 ? 15.789 23.531 17.625 1 83.25 266 VAL A C 1
ATOM 1986 O O . VAL A 1 266 ? 16.781 22.828 17.391 1 83.25 266 VAL A O 1
ATOM 1989 N N . ASP A 1 267 ? 15.773 24.812 17.453 1 87.69 267 ASP A N 1
ATOM 1990 C CA . ASP A 1 267 ? 16.953 25.531 17 1 87.69 267 ASP A CA 1
ATOM 1991 C C . ASP A 1 267 ? 18.125 25.344 17.953 1 87.69 267 ASP A C 1
ATOM 1993 O O . ASP A 1 267 ? 19.25 25.062 17.531 1 87.69 267 ASP A O 1
ATOM 1997 N N . GLU A 1 268 ? 17.828 25.438 19.203 1 89.12 268 GLU A N 1
ATOM 1998 C CA . GLU A 1 268 ? 18.859 25.281 20.219 1 89.12 268 GLU A CA 1
ATOM 1999 C C . GLU A 1 268 ? 19.359 23.844 20.266 1 89.12 268 GLU A C 1
ATOM 2001 O O . GLU A 1 268 ? 20.578 23.594 20.281 1 89.12 268 GLU A O 1
ATOM 2006 N N . LEU A 1 269 ? 18.5 22.938 20.297 1 89.62 269 LEU A N 1
ATOM 2007 C CA . LEU A 1 269 ? 18.844 21.531 20.422 1 89.62 269 LEU A CA 1
ATOM 2008 C C . LEU A 1 269 ? 19.641 21.062 19.219 1 89.62 269 LEU A C 1
ATOM 2010 O O . LEU A 1 269 ? 20.484 20.156 19.328 1 89.62 269 LEU A O 1
ATOM 2014 N N . THR A 1 270 ? 19.438 21.688 18.031 1 89.38 270 THR A N 1
ATOM 2015 C CA . THR A 1 270 ? 20.078 21.234 16.797 1 89.38 270 THR A CA 1
ATOM 2016 C C . THR A 1 270 ? 21.312 22.078 16.484 1 89.38 270 THR A C 1
ATOM 2018 O O . THR A 1 270 ? 22.016 21.812 15.508 1 89.38 270 THR A O 1
ATOM 2021 N N . GLY A 1 271 ? 21.609 23.031 17.297 1 85.31 271 GLY A N 1
ATOM 2022 C CA . GLY A 1 271 ? 22.719 23.938 17 1 85.31 271 GLY A CA 1
ATOM 2023 C C . GLY A 1 271 ? 22.469 24.812 15.789 1 85.31 271 GLY A C 1
ATOM 2024 O O . GLY A 1 271 ? 23.406 25.219 15.117 1 85.31 271 GLY A O 1
ATOM 2025 N N . GLY A 1 272 ? 21.188 25 15.422 1 85.69 272 GLY A N 1
ATOM 2026 C CA . GLY A 1 272 ? 20.781 25.75 14.242 1 85.69 272 GLY A CA 1
ATOM 2027 C C . GLY A 1 272 ? 20.062 24.906 13.211 1 85.69 272 GLY A C 1
ATOM 2028 O O . GLY A 1 272 ? 20.625 23.953 12.672 1 85.69 272 GLY A O 1
ATOM 2029 N N . MET A 1 273 ? 18.844 25.328 13.023 1 85.06 273 MET A N 1
ATOM 2030 C CA . MET A 1 273 ? 18.031 24.594 12.055 1 85.06 273 MET A CA 1
ATOM 2031 C C . MET A 1 273 ? 18.547 24.797 10.641 1 85.06 273 MET A C 1
ATOM 2033 O O . MET A 1 273 ? 19.094 25.859 10.32 1 85.06 273 MET A O 1
ATOM 2037 N N . ASN A 1 274 ? 18.344 23.844 9.828 1 84.56 274 ASN A N 1
ATOM 2038 C CA . ASN A 1 274 ? 18.734 23.938 8.422 1 84.56 274 ASN A CA 1
ATOM 2039 C C . ASN A 1 274 ? 17.766 24.844 7.641 1 84.56 274 ASN A C 1
ATOM 2041 O O . ASN A 1 274 ? 18.203 25.656 6.824 1 84.56 274 ASN A O 1
ATOM 2045 N N . PHE A 1 275 ? 16.516 24.672 7.875 1 82.44 275 PHE A N 1
ATOM 2046 C CA . PHE A 1 275 ? 15.5 25.531 7.281 1 82.44 275 PHE A CA 1
ATOM 2047 C C . PHE A 1 275 ? 14.195 25.453 8.07 1 82.44 275 PHE A C 1
ATOM 2049 O O . PHE A 1 275 ? 14.062 24.625 8.969 1 82.44 275 PHE A O 1
ATOM 2056 N N . TRP A 1 276 ? 13.172 26.422 7.758 1 83.06 276 TRP A N 1
ATOM 2057 C CA . TRP A 1 276 ? 11.906 26.281 8.469 1 83.06 276 TRP A CA 1
ATOM 2058 C C . TRP A 1 276 ? 10.742 26.766 7.609 1 83.06 276 TRP A C 1
ATOM 2060 O O . TRP A 1 276 ? 9.625 26.922 8.102 1 83.06 276 TRP A O 1
ATOM 2070 N N . LYS A 1 277 ? 10.828 27.078 6.398 1 89.25 277 LYS A N 1
ATOM 2071 C CA . LYS A 1 277 ? 9.75 27.453 5.488 1 89.25 277 LYS A CA 1
ATOM 2072 C C . LYS A 1 277 ? 9.984 26.891 4.09 1 89.25 277 LYS A C 1
ATOM 2074 O O . LYS A 1 277 ? 11.086 27.016 3.545 1 89.25 277 LYS A O 1
ATOM 2079 N N . ILE A 1 278 ? 8.93 26.312 3.611 1 93.38 278 ILE A N 1
ATOM 2080 C CA . ILE A 1 278 ? 8.984 25.703 2.287 1 93.38 278 ILE A CA 1
ATOM 2081 C C . ILE A 1 278 ? 7.973 26.375 1.366 1 93.38 278 ILE A C 1
ATOM 2083 O O . ILE A 1 278 ? 6.867 26.719 1.794 1 93.38 278 ILE A O 1
ATOM 2087 N N . ARG A 1 279 ? 8.273 26.578 0.11 1 94 279 ARG A N 1
ATOM 2088 C CA . ARG A 1 279 ? 7.391 27.188 -0.876 1 94 279 ARG A CA 1
ATOM 2089 C C . ARG A 1 279 ? 6.332 26.203 -1.354 1 94 279 ARG A C 1
ATOM 2091 O O . ARG A 1 279 ? 6.285 25.859 -2.537 1 94 279 ARG A O 1
ATOM 2098 N N . MET A 1 280 ? 5.469 25.859 -0.415 1 93.81 280 MET A N 1
ATOM 2099 C CA . MET A 1 280 ? 4.387 24.938 -0.759 1 93.81 280 MET A CA 1
ATOM 2100 C C . MET A 1 280 ? 3.111 25.297 -0.001 1 93.81 280 MET A C 1
ATOM 2102 O O . MET A 1 280 ? 3.154 26.016 0.993 1 93.81 280 MET A O 1
ATOM 2106 N N . LYS A 1 281 ? 2.027 24.844 -0.512 1 91.38 281 LYS A N 1
ATOM 2107 C CA . LYS A 1 281 ? 0.707 24.922 0.107 1 91.38 281 LYS A CA 1
ATOM 2108 C C . LYS A 1 281 ? -0.082 23.641 -0.106 1 91.38 281 LYS A C 1
ATOM 2110 O O . LYS A 1 281 ? -0.247 23.188 -1.24 1 91.38 281 LYS A O 1
ATOM 2115 N N . PRO A 1 282 ? -0.629 23.078 0.904 1 90.38 282 PRO A N 1
ATOM 2116 C CA . PRO A 1 282 ? -0.357 23.422 2.303 1 90.38 282 PRO A CA 1
ATOM 2117 C C . PRO A 1 282 ? 1.042 23 2.75 1 90.38 282 PRO A C 1
ATOM 2119 O O . PRO A 1 282 ? 1.765 22.344 1.994 1 90.38 282 PRO A O 1
ATOM 2122 N N . GLY A 1 283 ? 1.478 23.438 3.936 1 90.69 283 GLY A N 1
ATOM 2123 C CA . GLY A 1 283 ? 2.693 22.906 4.531 1 90.69 283 GLY A CA 1
ATOM 2124 C C . GLY A 1 283 ? 3.85 23.891 4.504 1 90.69 283 GLY A C 1
ATOM 2125 O O . GLY A 1 283 ? 5.016 23.484 4.527 1 90.69 283 GLY A O 1
ATOM 2126 N N . LYS A 1 284 ? 3.586 25.172 4.445 1 89.62 284 LYS A N 1
ATOM 2127 C CA . LYS A 1 284 ? 4.621 26.188 4.395 1 89.62 284 LYS A CA 1
ATOM 2128 C C . LYS A 1 284 ? 5.562 26.094 5.59 1 89.62 284 LYS A C 1
ATOM 2130 O O . LYS A 1 284 ? 6.781 26.031 5.422 1 89.62 284 LYS A O 1
ATOM 2135 N N . PRO A 1 285 ? 5.016 26.062 6.754 1 87.5 285 PRO A N 1
ATOM 2136 C CA . PRO A 1 285 ? 5.941 25.953 7.883 1 87.5 285 PRO A CA 1
ATOM 2137 C C . PRO A 1 285 ? 6.434 24.516 8.094 1 87.5 285 PRO A C 1
ATOM 2139 O O . PRO A 1 285 ? 5.625 23.609 8.281 1 87.5 285 PRO A O 1
ATOM 2142 N N . LEU A 1 286 ? 7.68 24.234 7.988 1 90 286 LEU A N 1
ATOM 2143 C CA . LEU A 1 286 ? 8.344 22.969 8.281 1 90 286 LEU A CA 1
ATOM 2144 C C . LEU A 1 286 ? 9.781 23.203 8.734 1 90 286 LEU A C 1
ATOM 2146 O O . LEU A 1 286 ? 10.562 23.844 8.039 1 90 286 LEU A O 1
ATOM 2150 N N . ALA A 1 287 ? 10.055 22.719 9.859 1 88.56 287 ALA A N 1
ATOM 2151 C CA . ALA A 1 287 ? 11.391 22.891 10.414 1 88.56 287 ALA A CA 1
ATOM 2152 C C . ALA A 1 287 ? 12.219 21.609 10.289 1 88.56 287 ALA A C 1
ATOM 2154 O O . ALA A 1 287 ? 11.688 20.516 10.453 1 88.56 287 ALA A O 1
ATOM 2155 N N . PHE A 1 288 ? 13.5 21.797 10.008 1 92.62 288 PHE A N 1
ATOM 2156 C CA . PHE A 1 288 ? 14.414 20.656 9.977 1 92.62 288 PHE A CA 1
ATOM 2157 C C . PHE A 1 288 ? 15.742 21.016 10.625 1 92.62 288 PHE A C 1
ATOM 2159 O O . PHE A 1 288 ? 16.266 22.109 10.422 1 92.62 288 PHE A O 1
ATOM 2166 N N . GLY A 1 289 ? 16.188 20.109 11.414 1 92.25 289 GLY A N 1
ATOM 2167 C CA . GLY A 1 289 ? 17.516 20.172 11.992 1 92.25 289 GLY A CA 1
ATOM 2168 C C . GLY A 1 289 ? 18.031 18.828 12.469 1 92.25 289 GLY A C 1
ATOM 2169 O O . GLY A 1 289 ? 17.281 17.844 12.453 1 92.25 289 GLY A O 1
ATOM 2170 N N . THR A 1 290 ? 19.328 18.812 12.789 1 94.31 290 THR A N 1
ATOM 2171 C CA . THR A 1 290 ? 19.953 17.609 13.328 1 94.31 290 THR A CA 1
ATOM 2172 C C . THR A 1 290 ? 20.562 17.891 14.695 1 94.31 290 THR A C 1
ATOM 2174 O O . THR A 1 290 ? 21.328 18.844 14.852 1 94.31 290 THR A O 1
ATOM 2177 N N . ALA A 1 291 ? 20.172 17.078 15.609 1 94.31 291 ALA A N 1
ATOM 2178 C CA . ALA A 1 291 ? 20.703 17.234 16.953 1 94.31 291 ALA A CA 1
ATOM 2179 C C . ALA A 1 291 ? 21.797 16.188 17.234 1 94.31 291 ALA A C 1
ATOM 2181 O O . ALA A 1 291 ? 21.672 15.031 16.828 1 94.31 291 ALA A O 1
ATOM 2182 N N . ASP A 1 292 ? 22.812 16.625 17.812 1 89.94 292 ASP A N 1
ATOM 2183 C CA . ASP A 1 292 ? 23.828 15.703 18.328 1 89.94 292 ASP A CA 1
ATOM 2184 C C . ASP A 1 292 ? 23.438 15.164 19.703 1 89.94 292 ASP A C 1
ATOM 2186 O O . ASP A 1 292 ? 23.375 15.922 20.672 1 89.94 292 ASP A O 1
ATOM 2190 N N . THR A 1 293 ? 23.109 14.023 19.781 1 88.75 293 THR A N 1
ATOM 2191 C CA . THR A 1 293 ? 22.734 13.359 21.016 1 88.75 293 THR A CA 1
ATOM 2192 C C . THR A 1 293 ? 23.688 12.211 21.328 1 88.75 293 THR A C 1
ATOM 2194 O O . THR A 1 293 ? 23.531 11.102 20.812 1 88.75 293 THR A O 1
ATOM 2197 N N . ASP A 1 294 ? 24.578 12.43 22.266 1 86 294 ASP A N 1
ATOM 2198 C CA . ASP A 1 294 ? 25.578 11.445 22.688 1 86 294 ASP A CA 1
ATOM 2199 C C . ASP A 1 294 ? 26.328 10.867 21.484 1 86 294 ASP A C 1
ATOM 2201 O O . ASP A 1 294 ? 26.453 9.648 21.359 1 86 294 ASP A O 1
ATOM 2205 N N . GLY A 1 295 ? 26.734 11.703 20.531 1 84 295 GLY A N 1
ATOM 2206 C CA . GLY A 1 295 ? 27.531 11.289 19.391 1 84 295 GLY A CA 1
ATOM 2207 C C . GLY A 1 295 ? 26.688 10.781 18.219 1 84 295 GLY A C 1
ATOM 2208 O O . GLY A 1 295 ? 27.234 10.359 17.203 1 84 295 GLY A O 1
ATOM 2209 N N . ARG A 1 296 ? 25.422 10.828 18.5 1 89.5 296 ARG A N 1
ATOM 2210 C CA . ARG A 1 296 ? 24.5 10.438 17.422 1 89.5 296 ARG A CA 1
ATOM 2211 C C . ARG A 1 296 ? 23.828 11.656 16.812 1 89.5 296 ARG A C 1
ATOM 2213 O O . ARG A 1 296 ? 23.391 12.562 17.531 1 89.5 296 ARG A O 1
ATOM 2220 N N . ASP A 1 297 ? 23.828 11.594 15.461 1 90.75 297 ASP A N 1
ATOM 2221 C CA . ASP A 1 297 ? 23.016 12.594 14.773 1 90.75 297 ASP A CA 1
ATOM 2222 C C . ASP A 1 297 ? 21.562 12.148 14.664 1 90.75 297 ASP A C 1
ATOM 2224 O O . ASP A 1 297 ? 21.266 11.117 14.047 1 90.75 297 ASP A O 1
ATOM 2228 N N . VAL A 1 298 ? 20.703 12.938 15.328 1 96 298 VAL A N 1
ATOM 2229 C CA . VAL A 1 298 ? 19.281 12.602 15.273 1 96 298 VAL A CA 1
ATOM 2230 C C . VAL A 1 298 ? 18.516 13.703 14.547 1 96 298 VAL A C 1
ATOM 2232 O O . VAL A 1 298 ? 18.469 14.844 15.016 1 96 298 VAL A O 1
ATOM 2235 N N . PRO A 1 299 ? 17.969 13.344 13.406 1 96.56 299 PRO A N 1
ATOM 2236 C CA . PRO A 1 299 ? 17.188 14.344 12.672 1 96.56 299 PRO A CA 1
ATOM 2237 C C . PRO A 1 299 ? 15.883 14.695 13.383 1 96.56 299 PRO A C 1
ATOM 2239 O O . PRO A 1 299 ? 15.25 13.836 14 1 96.56 299 PRO A O 1
ATOM 2242 N N . LEU A 1 300 ? 15.547 15.984 13.273 1 95.56 300 LEU A N 1
ATOM 2243 C CA . LEU A 1 300 ? 14.281 16.531 13.758 1 95.56 300 LEU A CA 1
ATOM 2244 C C . LEU A 1 300 ? 13.516 17.219 12.625 1 95.56 300 LEU A C 1
ATOM 2246 O O . LEU A 1 300 ? 14.031 18.141 11.992 1 95.56 300 LEU A O 1
ATOM 2250 N N . ILE A 1 301 ? 12.297 16.703 12.359 1 94.5 301 ILE A N 1
ATOM 2251 C CA . ILE A 1 301 ? 11.422 17.328 11.375 1 94.5 301 ILE A CA 1
ATOM 2252 C C . ILE A 1 301 ? 10.164 17.844 12.062 1 94.5 301 ILE A C 1
ATOM 2254 O O . ILE A 1 301 ? 9.383 17.062 12.617 1 94.5 301 ILE A O 1
ATOM 2258 N N . GLY A 1 302 ? 10.008 19.141 12.055 1 93.12 302 GLY A N 1
ATOM 2259 C CA . GLY A 1 302 ? 8.812 19.766 12.602 1 93.12 302 GLY A CA 1
ATOM 2260 C C . GLY A 1 302 ? 7.746 20.031 11.555 1 93.12 302 GLY A C 1
ATOM 2261 O O . GLY A 1 302 ? 7.902 20.938 10.719 1 93.12 302 GLY A O 1
ATOM 2262 N N . LEU A 1 303 ? 6.633 19.312 11.648 1 93.38 303 LEU A N 1
ATOM 2263 C CA . LEU A 1 303 ? 5.531 19.438 10.703 1 93.38 303 LEU A CA 1
ATOM 2264 C C . LEU A 1 303 ? 4.523 20.469 11.188 1 93.38 303 LEU A C 1
ATOM 2266 O O . LEU A 1 303 ? 4.473 20.797 12.375 1 93.38 303 LEU A O 1
ATOM 2270 N N . PRO A 1 304 ? 3.697 20.969 10.258 1 89.69 304 PRO A N 1
ATOM 2271 C CA . PRO A 1 304 ? 2.611 21.859 10.664 1 89.69 304 PRO A CA 1
ATOM 2272 C C . PRO A 1 304 ? 1.572 21.156 11.539 1 89.69 304 PRO A C 1
ATOM 2274 O O . PRO A 1 304 ? 1.404 19.938 11.453 1 89.69 304 PRO A O 1
ATOM 2277 N N . GLY A 1 305 ? 0.876 21.984 12.258 1 87.38 305 GLY A N 1
ATOM 2278 C CA . GLY A 1 305 ? -0.139 21.438 13.148 1 87.38 305 GLY A CA 1
ATOM 2279 C C . GLY A 1 305 ? -1.45 21.141 12.445 1 87.38 305 GLY A C 1
ATOM 2280 O O . GLY A 1 305 ? -2.246 20.328 12.922 1 87.38 305 GLY A O 1
ATOM 2281 N N . ASN A 1 306 ? -1.75 21.906 11.383 1 86.38 306 ASN A N 1
ATOM 2282 C CA . ASN A 1 306 ? -2.943 21.594 10.602 1 86.38 306 ASN A CA 1
ATOM 2283 C C . ASN A 1 306 ? -2.873 20.188 10.008 1 86.38 306 ASN A C 1
ATOM 2285 O O . ASN A 1 306 ? -1.886 19.828 9.367 1 86.38 306 ASN A O 1
ATOM 2289 N N . PRO A 1 307 ? -3.893 19.406 10.203 1 89 307 PRO A N 1
ATOM 2290 C CA . PRO A 1 307 ? -3.83 17.984 9.828 1 89 307 PRO A CA 1
ATOM 2291 C C . PRO A 1 307 ? -3.539 17.781 8.344 1 89 307 PRO A C 1
ATOM 2293 O O . PRO A 1 307 ? -2.775 16.891 7.977 1 89 307 PRO A O 1
ATOM 2296 N N . ASN A 1 308 ? -4.109 18.578 7.523 1 87.69 308 ASN A N 1
ATOM 2297 C CA . ASN A 1 308 ? -3.877 18.422 6.09 1 87.69 308 ASN A CA 1
ATOM 2298 C C . ASN A 1 308 ? -2.428 18.734 5.723 1 87.69 308 ASN A C 1
ATOM 2300 O O . ASN A 1 308 ? -1.818 18.016 4.93 1 87.69 308 ASN A O 1
ATOM 2304 N N . SER A 1 309 ? -1.97 19.812 6.281 1 91.12 309 SER A N 1
ATOM 2305 C CA . SER A 1 309 ? -0.568 20.172 6.078 1 91.12 309 SER A CA 1
ATOM 2306 C C . SER A 1 309 ? 0.357 19.078 6.621 1 91.12 309 SER A C 1
ATOM 2308 O O . SER A 1 309 ? 1.361 18.75 5.988 1 91.12 309 SER A O 1
ATOM 2310 N N . CYS A 1 310 ? -0.015 18.609 7.754 1 93.25 310 CYS A N 1
ATOM 2311 C CA . CYS A 1 310 ? 0.75 17.547 8.383 1 93.25 310 CYS A CA 1
ATOM 2312 C C . CYS A 1 310 ? 0.828 16.312 7.48 1 93.25 310 CYS A C 1
ATOM 2314 O O . CYS A 1 310 ? 1.907 15.758 7.277 1 93.25 310 CYS A O 1
ATOM 2316 N N . PHE A 1 311 ? -0.276 15.961 6.891 1 93.69 311 PHE A N 1
ATOM 2317 C CA . PHE A 1 311 ? -0.381 14.789 6.023 1 93.69 311 PHE A CA 1
ATOM 2318 C C . PHE A 1 311 ? 0.468 14.969 4.77 1 93.69 311 PHE A C 1
ATOM 2320 O O . PHE A 1 311 ? 1.269 14.094 4.426 1 93.69 311 PHE A O 1
ATOM 2327 N N . VAL A 1 312 ? 0.375 16.094 4.098 1 93.62 312 VAL A N 1
ATOM 2328 C CA . VAL A 1 312 ? 1.111 16.359 2.867 1 93.62 312 VAL A CA 1
ATOM 2329 C C . VAL A 1 312 ? 2.609 16.391 3.16 1 93.62 312 VAL A C 1
ATOM 2331 O O . VAL A 1 312 ? 3.406 15.789 2.443 1 93.62 312 VAL A O 1
ATOM 2334 N N . CYS A 1 313 ? 2.967 17.047 4.223 1 95.31 313 CYS A N 1
ATOM 2335 C CA . CYS A 1 313 ? 4.379 17.188 4.566 1 95.31 313 CYS A CA 1
ATOM 2336 C C . CYS A 1 313 ? 4.984 15.836 4.926 1 95.31 313 CYS A C 1
ATOM 2338 O O . CYS A 1 313 ? 6.148 15.57 4.617 1 95.31 313 CYS A O 1
ATOM 2340 N N . PHE A 1 314 ? 4.219 15 5.613 1 96.31 314 PHE A N 1
ATOM 2341 C CA . PHE A 1 314 ? 4.723 13.656 5.898 1 96.31 314 PHE A CA 1
ATOM 2342 C C . PHE A 1 314 ? 5.102 12.938 4.609 1 96.31 314 PHE A C 1
ATOM 2344 O O . PHE A 1 314 ? 6.191 12.367 4.512 1 96.31 314 PHE A O 1
ATOM 2351 N N . HIS A 1 315 ? 4.246 12.984 3.686 1 95.06 315 HIS A N 1
ATOM 2352 C CA . HIS A 1 315 ? 4.449 12.273 2.432 1 95.06 315 HIS A CA 1
ATOM 2353 C C . HIS A 1 315 ? 5.625 12.852 1.65 1 95.06 315 HIS A C 1
ATOM 2355 O O . HIS A 1 315 ? 6.383 12.109 1.021 1 95.06 315 HIS A O 1
ATOM 2361 N N . GLN A 1 316 ? 5.793 14.125 1.723 1 95.19 316 GLN A N 1
ATOM 2362 C CA . GLN A 1 316 ? 6.828 14.773 0.925 1 95.19 316 GLN A CA 1
ATOM 2363 C C . GLN A 1 316 ? 8.195 14.633 1.582 1 95.19 316 GLN A C 1
ATOM 2365 O O . GLN A 1 316 ? 9.219 14.602 0.895 1 95.19 316 GLN A O 1
ATOM 2370 N N . PHE A 1 317 ? 8.227 14.508 2.908 1 96.69 317 PHE A N 1
ATOM 2371 C CA . PHE A 1 317 ? 9.523 14.703 3.545 1 96.69 317 PHE A CA 1
ATOM 2372 C C . PHE A 1 317 ? 9.836 13.555 4.5 1 96.69 317 PHE A C 1
ATOM 2374 O O . PHE A 1 317 ? 10.953 13.039 4.52 1 96.69 317 PHE A O 1
ATOM 2381 N N . VAL A 1 318 ? 8.875 13.133 5.332 1 97.69 318 VAL A N 1
ATOM 2382 C CA . VAL A 1 318 ? 9.148 12.156 6.379 1 97.69 318 VAL A CA 1
ATOM 2383 C C . VAL A 1 318 ? 9.203 10.75 5.77 1 97.69 318 VAL A C 1
ATOM 2385 O O . VAL A 1 318 ? 10.109 9.969 6.074 1 97.69 318 VAL A O 1
ATOM 2388 N N . ARG A 1 319 ? 8.266 10.445 4.918 1 96.69 319 ARG A N 1
ATOM 2389 C CA . ARG A 1 319 ? 8.219 9.133 4.293 1 96.69 319 ARG A CA 1
ATOM 2390 C C . ARG A 1 319 ? 9.516 8.836 3.543 1 96.69 319 ARG A C 1
ATOM 2392 O O . ARG A 1 319 ? 10.141 7.797 3.76 1 96.69 319 ARG A O 1
ATOM 2399 N N . PRO A 1 320 ? 9.977 9.734 2.645 1 96.56 320 PRO A N 1
ATOM 2400 C CA . PRO A 1 320 ? 11.258 9.453 1.981 1 96.56 320 PRO A CA 1
ATOM 2401 C C . PRO A 1 320 ? 12.422 9.359 2.963 1 96.56 320 PRO A C 1
ATOM 2403 O O . PRO A 1 320 ? 13.352 8.578 2.75 1 96.56 320 PRO A O 1
ATOM 2406 N N . ALA A 1 321 ? 12.414 10.148 4.008 1 97.62 321 ALA A N 1
ATOM 2407 C CA . ALA A 1 321 ? 13.469 10.07 5.016 1 97.62 321 ALA A CA 1
ATOM 2408 C C . ALA A 1 321 ? 13.531 8.688 5.641 1 97.62 321 ALA A C 1
ATOM 2410 O O . ALA A 1 321 ? 14.609 8.094 5.754 1 97.62 321 ALA A O 1
ATOM 2411 N N . LEU A 1 322 ? 12.375 8.188 6 1 97.5 322 LEU A N 1
ATOM 2412 C CA . LEU A 1 322 ? 12.312 6.871 6.625 1 97.5 322 LEU A CA 1
ATOM 2413 C C . LEU A 1 322 ? 12.805 5.793 5.668 1 97.5 322 LEU A C 1
ATOM 2415 O O . LEU A 1 322 ? 13.5 4.855 6.078 1 97.5 322 LEU A O 1
ATOM 2419 N N . ALA A 1 323 ? 12.469 5.914 4.422 1 96.31 323 ALA A N 1
ATOM 2420 C CA . ALA A 1 323 ? 12.922 4.953 3.42 1 96.31 323 ALA A CA 1
ATOM 2421 C C . ALA A 1 323 ? 14.445 4.961 3.312 1 96.31 323 ALA A C 1
ATOM 2423 O O . ALA A 1 323 ? 15.078 3.9 3.32 1 96.31 323 ALA A O 1
ATOM 2424 N N . VAL A 1 324 ? 15.039 6.109 3.234 1 97.19 324 VAL A N 1
ATOM 2425 C CA . VAL A 1 324 ? 16.484 6.242 3.094 1 97.19 324 VAL A CA 1
ATOM 2426 C C . VAL A 1 324 ? 17.172 5.699 4.344 1 97.19 324 VAL A C 1
ATOM 2428 O O . VAL A 1 324 ? 18.203 5.008 4.246 1 97.19 324 VAL A O 1
ATOM 2431 N N . MET A 1 325 ? 16.656 5.984 5.492 1 97.56 325 MET A N 1
ATOM 2432 C CA . MET A 1 325 ? 17.219 5.473 6.742 1 97.56 325 MET A CA 1
ATOM 2433 C C . MET A 1 325 ? 17.219 3.947 6.754 1 97.56 325 MET A C 1
ATOM 2435 O O . MET A 1 325 ? 18.047 3.332 7.418 1 97.56 325 MET A O 1
ATOM 2439 N N . GLN A 1 326 ? 16.297 3.383 5.984 1 97.12 326 GLN A N 1
ATOM 2440 C CA . GLN A 1 326 ? 16.188 1.93 5.922 1 97.12 326 GLN A CA 1
ATOM 2441 C C . GLN A 1 326 ? 17.016 1.363 4.773 1 97.12 326 GLN A C 1
ATOM 2443 O O . GLN A 1 326 ? 16.969 0.161 4.508 1 97.12 326 GLN A O 1
ATOM 2448 N N . GLY A 1 327 ? 17.672 2.209 4.035 1 96.19 327 GLY A N 1
ATOM 2449 C CA . GLY A 1 327 ? 18.641 1.717 3.07 1 96.19 327 GLY A CA 1
ATOM 2450 C C . GLY A 1 327 ? 18.203 1.914 1.632 1 96.19 327 GLY A C 1
ATOM 2451 O O . GLY A 1 327 ? 18.906 1.502 0.703 1 96.19 327 GLY A O 1
ATOM 2452 N N . VAL A 1 328 ? 17.125 2.494 1.38 1 95.19 328 VAL A N 1
ATOM 2453 C CA . VAL A 1 328 ? 16.703 2.809 0.015 1 95.19 328 VAL A CA 1
ATOM 2454 C C . VAL A 1 328 ? 17.594 3.926 -0.544 1 95.19 328 VAL A C 1
ATOM 2456 O O . VAL A 1 328 ? 17.906 4.879 0.165 1 95.19 328 VAL A O 1
ATOM 2459 N N . ALA A 1 329 ? 17.906 3.758 -1.785 1 93.06 329 ALA A N 1
ATOM 2460 C CA . ALA A 1 329 ? 18.719 4.781 -2.432 1 93.06 329 ALA A CA 1
ATOM 2461 C C . ALA A 1 329 ? 17.969 6.109 -2.51 1 93.06 329 ALA A C 1
ATOM 2463 O O . ALA A 1 329 ? 16.766 6.137 -2.756 1 93.06 329 ALA A O 1
ATOM 2464 N N . ARG A 1 330 ? 18.688 7.184 -2.367 1 90.62 330 ARG A N 1
ATOM 2465 C CA . ARG A 1 330 ? 18.094 8.516 -2.326 1 90.62 330 ARG A CA 1
ATOM 2466 C C . ARG A 1 330 ? 17.359 8.836 -3.621 1 90.62 330 ARG A C 1
ATOM 2468 O O . ARG A 1 330 ? 16.312 9.492 -3.602 1 90.62 330 ARG A O 1
ATOM 2475 N N . ASP A 1 331 ? 17.844 8.391 -4.68 1 85.38 331 ASP A N 1
ATOM 2476 C CA . ASP A 1 331 ? 17.219 8.68 -5.969 1 85.38 331 ASP A CA 1
ATOM 2477 C C . ASP A 1 331 ? 15.969 7.84 -6.18 1 85.38 331 ASP A C 1
ATOM 2479 O O . ASP A 1 331 ? 15.18 8.102 -7.09 1 85.38 331 ASP A O 1
ATOM 2483 N N . GLY A 1 332 ? 15.766 6.91 -5.266 1 81.75 332 GLY A N 1
ATOM 2484 C CA . GLY A 1 332 ? 14.625 6.02 -5.387 1 81.75 332 GLY A CA 1
ATOM 2485 C C . GLY A 1 332 ? 13.438 6.449 -4.543 1 81.75 332 GLY A C 1
ATOM 2486 O O . GLY A 1 332 ? 12.406 5.773 -4.52 1 81.75 332 GLY A O 1
ATOM 2487 N N . VAL A 1 333 ? 13.547 7.59 -3.854 1 87.69 333 VAL A N 1
ATOM 2488 C CA . VAL A 1 333 ? 12.484 7.922 -2.912 1 87.69 333 VAL A CA 1
ATOM 2489 C C . VAL A 1 333 ? 11.734 9.164 -3.391 1 87.69 333 VAL A C 1
ATOM 2491 O O . VAL A 1 333 ? 11 9.789 -2.625 1 87.69 333 VAL A O 1
ATOM 2494 N N . VAL A 1 334 ? 11.773 9.453 -4.645 1 81.81 334 VAL A N 1
ATOM 2495 C CA . VAL A 1 334 ? 11 10.555 -5.223 1 81.81 334 VAL A CA 1
ATOM 2496 C C . VAL A 1 334 ? 9.562 10.094 -5.48 1 81.81 334 VAL A C 1
ATOM 2498 O O . VAL A 1 334 ? 9.328 8.953 -5.883 1 81.81 334 VAL A O 1
ATOM 2501 N N . PRO A 1 335 ? 8.57 10.992 -5.18 1 82.19 335 PRO A N 1
ATOM 2502 C CA . PRO A 1 335 ? 7.18 10.609 -5.422 1 82.19 335 PRO A CA 1
ATOM 2503 C C . PRO A 1 335 ? 6.922 10.188 -6.867 1 82.19 335 PRO A C 1
ATOM 2505 O O . PRO A 1 335 ? 7.477 10.789 -7.793 1 82.19 335 PRO A O 1
ATOM 2508 N N . ARG A 1 336 ? 6.062 9.164 -6.965 1 75.69 336 ARG A N 1
ATOM 2509 C CA . ARG A 1 336 ? 5.625 8.734 -8.289 1 75.69 336 ARG A CA 1
ATOM 2510 C C . ARG A 1 336 ? 4.594 9.703 -8.867 1 75.69 336 ARG A C 1
ATOM 2512 O O . ARG A 1 336 ? 3.572 9.977 -8.234 1 75.69 336 ARG A O 1
ATOM 2519 N N . ARG A 1 337 ? 4.941 10.211 -10.023 1 80.62 337 ARG A N 1
ATOM 2520 C CA . ARG A 1 337 ? 4.043 11.18 -10.641 1 80.62 337 ARG A CA 1
ATOM 2521 C C . ARG A 1 337 ? 3.447 10.641 -11.93 1 80.62 337 ARG A C 1
ATOM 2523 O O . ARG A 1 337 ? 4.121 9.922 -12.68 1 80.62 337 ARG A O 1
ATOM 2530 N N . LEU A 1 338 ? 2.131 10.914 -12.109 1 78.88 338 LEU A N 1
ATOM 2531 C CA . LEU A 1 338 ? 1.451 10.633 -13.367 1 78.88 338 LEU A CA 1
ATOM 2532 C C . LEU A 1 338 ? 0.654 11.844 -13.836 1 78.88 338 LEU A C 1
ATOM 2534 O O . LEU A 1 338 ? 0.312 12.719 -13.039 1 78.88 338 LEU A O 1
ATOM 2538 N N . ASP A 1 339 ? 0.419 11.906 -15.062 1 83.5 339 ASP A N 1
ATOM 2539 C CA . ASP A 1 339 ? -0.407 12.984 -15.617 1 83.5 339 ASP A CA 1
ATOM 2540 C C . ASP A 1 339 ? -1.887 12.602 -15.586 1 83.5 339 ASP A C 1
ATOM 2542 O O . ASP A 1 339 ? -2.248 11.461 -15.875 1 83.5 339 ASP A O 1
ATOM 2546 N N . ALA A 1 340 ? -2.686 13.5 -15.234 1 87 340 ALA A N 1
ATOM 2547 C CA . ALA A 1 340 ? -4.137 13.336 -15.188 1 87 340 ALA A CA 1
ATOM 2548 C C . ALA A 1 340 ? -4.844 14.555 -15.766 1 87 340 ALA A C 1
ATOM 2550 O O . ALA A 1 340 ? -4.199 15.562 -16.078 1 87 340 ALA A O 1
ATOM 2551 N N . ILE A 1 341 ? -6.121 14.367 -15.984 1 90.44 341 ILE A N 1
ATOM 2552 C CA . ILE A 1 341 ? -6.957 15.477 -16.438 1 90.44 341 ILE A CA 1
ATOM 2553 C C . ILE A 1 341 ? -7.793 16 -15.273 1 90.44 341 ILE A C 1
ATOM 2555 O O . ILE A 1 341 ? -8.484 15.234 -14.594 1 90.44 341 ILE A O 1
ATOM 2559 N N . LEU A 1 342 ? -7.711 17.234 -15.148 1 93.38 342 LEU A N 1
ATOM 2560 C CA . LEU A 1 342 ? -8.43 17.859 -14.047 1 93.38 342 LEU A CA 1
ATOM 2561 C C . LEU A 1 342 ? -9.93 17.875 -14.32 1 93.38 342 LEU A C 1
ATOM 2563 O O . LEU A 1 342 ? -10.375 18.344 -15.367 1 93.38 342 LEU A O 1
ATOM 2567 N N . ALA A 1 343 ? -10.727 17.438 -13.352 1 92.19 343 ALA A N 1
ATOM 2568 C CA . ALA A 1 343 ? -12.172 17.297 -13.523 1 92.19 343 ALA A CA 1
ATOM 2569 C C . ALA A 1 343 ? -12.867 18.641 -13.328 1 92.19 343 ALA A C 1
ATOM 2571 O O . ALA A 1 343 ? -13.953 18.875 -13.867 1 92.19 343 ALA A O 1
ATOM 2572 N N . GLY A 1 344 ? -12.391 19.547 -12.578 1 88.69 344 GLY A N 1
ATOM 2573 C CA . GLY A 1 344 ? -12.977 20.844 -12.273 1 88.69 344 GLY A CA 1
ATOM 2574 C C . GLY A 1 344 ? -11.938 21.938 -12.031 1 88.69 344 GLY A C 1
ATOM 2575 O O . GLY A 1 344 ? -10.773 21.625 -11.758 1 88.69 344 GLY A O 1
ATOM 2576 N N . PRO A 1 345 ? -12.461 23.094 -12.156 1 90.94 345 PRO A N 1
ATOM 2577 C CA . PRO A 1 345 ? -11.516 24.188 -11.977 1 90.94 345 PRO A CA 1
ATOM 2578 C C . PRO A 1 345 ? -11.008 24.297 -10.539 1 90.94 345 PRO A C 1
ATOM 2580 O O . PRO A 1 345 ? -11.727 23.953 -9.602 1 90.94 345 PRO A O 1
ATOM 2583 N N . VAL A 1 346 ? -9.797 24.688 -10.5 1 90.88 346 VAL A N 1
ATOM 2584 C CA . VAL A 1 346 ? -9.234 24.906 -9.172 1 90.88 346 VAL A CA 1
ATOM 2585 C C . VAL A 1 346 ? -8.484 26.234 -9.141 1 90.88 346 VAL A C 1
ATOM 2587 O O . VAL A 1 346 ? -7.805 26.594 -10.109 1 90.88 346 VAL A O 1
ATOM 2590 N N . GLN A 1 347 ? -8.75 26.969 -8.055 1 86.44 347 GLN A N 1
ATOM 2591 C CA . GLN A 1 347 ? -7.941 28.156 -7.773 1 86.44 347 GLN A CA 1
ATOM 2592 C C . GLN A 1 347 ? -6.691 27.797 -6.977 1 86.44 347 GLN A C 1
ATOM 2594 O O . GLN A 1 347 ? -6.754 26.969 -6.055 1 86.44 347 GLN A O 1
ATOM 2599 N N . THR A 1 348 ? -5.578 28.281 -7.473 1 86.94 348 THR A N 1
ATOM 2600 C CA . THR A 1 348 ? -4.324 28 -6.789 1 86.94 348 THR A CA 1
ATOM 2601 C C . THR A 1 348 ? -3.621 29.297 -6.391 1 86.94 348 THR A C 1
ATOM 2603 O O . THR A 1 348 ? -4.215 30.375 -6.445 1 86.94 348 THR A O 1
ATOM 2606 N N . THR A 1 349 ? -2.492 29.219 -5.746 1 84.56 349 THR A N 1
ATOM 2607 C CA . THR A 1 349 ? -1.625 30.328 -5.371 1 84.56 349 THR A CA 1
ATOM 2608 C C . THR A 1 349 ? -0.315 30.281 -6.152 1 84.56 349 THR A C 1
ATOM 2610 O O . THR A 1 349 ? 0.502 29.375 -5.949 1 84.56 349 THR A O 1
ATOM 2613 N N . PRO A 1 350 ? -0.02 31.266 -6.973 1 87.44 350 PRO A N 1
ATOM 2614 C CA . PRO A 1 350 ? 1.111 31.188 -7.902 1 87.44 350 PRO A CA 1
ATOM 2615 C C . PRO A 1 350 ? 2.461 31.188 -7.188 1 87.44 350 PRO A C 1
ATOM 2617 O O . PRO A 1 350 ? 3.455 30.703 -7.734 1 87.44 350 PRO A O 1
ATOM 2620 N N . LYS A 1 351 ? 2.559 31.656 -6.012 1 88.94 351 LYS A N 1
ATOM 2621 C CA . LYS A 1 351 ? 3.83 31.844 -5.316 1 88.94 351 LYS A CA 1
ATOM 2622 C C . LYS A 1 351 ? 4.332 30.531 -4.727 1 88.94 351 LYS A C 1
ATOM 2624 O O . LYS A 1 351 ? 5.488 30.438 -4.305 1 88.94 351 LYS A O 1
ATOM 2629 N N . ARG A 1 352 ? 3.512 29.578 -4.75 1 93.19 352 ARG A N 1
ATOM 2630 C CA . ARG A 1 352 ? 3.859 28.312 -4.094 1 93.19 352 ARG A CA 1
ATOM 2631 C C . ARG A 1 352 ? 3.385 27.125 -4.918 1 93.19 352 ARG A C 1
ATOM 2633 O O . ARG A 1 352 ? 2.453 27.25 -5.715 1 93.19 352 ARG A O 1
ATOM 2640 N N . ARG A 1 353 ? 4.129 26.016 -4.738 1 93.88 353 ARG A N 1
ATOM 2641 C CA . ARG A 1 353 ? 3.574 24.75 -5.219 1 93.88 353 ARG A CA 1
ATOM 2642 C C . ARG A 1 353 ? 2.365 24.328 -4.391 1 93.88 353 ARG A C 1
ATOM 2644 O O . ARG A 1 353 ? 2.426 24.328 -3.158 1 93.88 353 ARG A O 1
ATOM 2651 N N . VAL A 1 354 ? 1.253 24 -5.086 1 94.38 354 VAL A N 1
ATOM 2652 C CA . VAL A 1 354 ? 0.026 23.672 -4.371 1 94.38 354 VAL A CA 1
ATOM 2653 C C . VAL A 1 354 ? -0.281 22.188 -4.539 1 94.38 354 VAL A C 1
ATOM 2655 O O . VAL A 1 354 ? -0.214 21.656 -5.648 1 94.38 354 VAL A O 1
ATOM 2658 N N . TYR A 1 355 ? -0.565 21.531 -3.451 1 93.12 355 TYR A N 1
ATOM 2659 C CA . TYR A 1 355 ? -1.004 20.141 -3.445 1 93.12 355 TYR A CA 1
ATOM 2660 C C . TYR A 1 355 ? -2.498 20.047 -3.168 1 93.12 355 TYR A C 1
ATOM 2662 O O . TYR A 1 355 ? -2.98 20.531 -2.141 1 93.12 355 TYR A O 1
ATOM 2670 N N . LEU A 1 356 ? -3.193 19.375 -4.062 1 91.81 356 LEU A N 1
ATOM 2671 C CA . LEU A 1 356 ? -4.637 19.188 -3.955 1 91.81 356 LEU A CA 1
ATOM 2672 C C . LEU A 1 356 ? -4.965 17.734 -3.641 1 91.81 356 LEU A C 1
ATOM 2674 O O . LEU A 1 356 ? -4.418 16.812 -4.258 1 91.81 356 LEU A O 1
ATOM 2678 N N . SER A 1 357 ? -5.824 17.594 -2.682 1 89.06 357 SER A N 1
ATOM 2679 C CA . SER A 1 357 ? -6.293 16.234 -2.422 1 89.06 357 SER A CA 1
ATOM 2680 C C . SER A 1 357 ? -7.426 15.844 -3.365 1 89.06 357 SER A C 1
ATOM 2682 O O . SER A 1 357 ? -8.273 16.672 -3.697 1 89.06 357 SER A O 1
ATOM 2684 N N . GLY A 1 358 ? -7.379 14.617 -3.777 1 89.56 358 GLY A N 1
ATOM 2685 C CA . GLY A 1 358 ? -8.453 14.172 -4.652 1 89.56 358 GLY A CA 1
ATOM 2686 C C . GLY A 1 358 ? -8.391 12.695 -4.973 1 89.56 358 GLY A C 1
ATOM 2687 O O . GLY A 1 358 ? -7.676 11.938 -4.309 1 89.56 358 GLY A O 1
ATOM 2688 N N . THR A 1 359 ? -9.336 12.328 -5.812 1 87.19 359 THR A N 1
ATOM 2689 C CA . THR A 1 359 ? -9.438 10.945 -6.262 1 87.19 359 THR A CA 1
ATOM 2690 C C . THR A 1 359 ? -9.211 10.844 -7.766 1 87.19 359 THR A C 1
ATOM 2692 O O . THR A 1 359 ? -9.234 11.859 -8.469 1 87.19 359 THR A O 1
ATOM 2695 N N . LEU A 1 360 ? -8.852 9.719 -8.188 1 83 360 LEU A N 1
ATOM 2696 C CA . LEU A 1 360 ? -8.711 9.422 -9.609 1 83 360 LEU A CA 1
ATOM 2697 C C . LEU A 1 360 ? -9.898 8.625 -10.125 1 83 360 LEU A C 1
ATOM 2699 O O . LEU A 1 360 ? -10.406 7.738 -9.438 1 83 360 LEU A O 1
ATOM 2703 N N . ARG A 1 361 ? -10.57 9.133 -11.086 1 80.5 361 ARG A N 1
ATOM 2704 C CA . ARG A 1 361 ? -11.695 8.398 -11.648 1 80.5 361 ARG A CA 1
ATOM 2705 C C . ARG A 1 361 ? -11.57 8.266 -13.156 1 80.5 361 ARG A C 1
ATOM 2707 O O . ARG A 1 361 ? -11.148 9.203 -13.836 1 80.5 361 ARG A O 1
ATOM 2714 N N . GLY A 1 362 ? -12.133 7.051 -13.625 1 68 362 GLY A N 1
ATOM 2715 C CA . GLY A 1 362 ? -12.406 6.836 -15.039 1 68 362 GLY A CA 1
ATOM 2716 C C . GLY A 1 362 ? -11.273 7.27 -15.945 1 68 362 GLY A C 1
ATOM 2717 O O . GLY A 1 362 ? -10.102 7.176 -15.562 1 68 362 GLY A O 1
ATOM 2718 N N . ARG A 1 363 ? -11.586 7.289 -17.203 1 63.59 363 ARG A N 1
ATOM 2719 C CA . ARG A 1 363 ? -10.664 7.738 -18.234 1 63.59 363 ARG A CA 1
ATOM 2720 C C . ARG A 1 363 ? -11.273 8.875 -19.047 1 63.59 363 ARG A C 1
ATOM 2722 O O . ARG A 1 363 ? -12.484 8.883 -19.297 1 63.59 363 ARG A O 1
ATOM 2729 N N . VAL A 1 364 ? -10.68 9.992 -18.922 1 47.81 364 VAL A N 1
ATOM 2730 C CA . VAL A 1 364 ? -10.938 11.008 -19.922 1 47.81 364 VAL A CA 1
ATOM 2731 C C . VAL A 1 364 ? -9.859 10.938 -21.016 1 47.81 364 VAL A C 1
ATOM 2733 O O . VAL A 1 364 ? -8.719 11.352 -20.781 1 47.81 364 VAL A O 1
ATOM 2736 N N . GLY A 1 365 ? -10.18 10.461 -22.078 1 52.09 365 GLY A N 1
ATOM 2737 C CA . GLY A 1 365 ? -9.164 10.102 -23.047 1 52.09 365 GLY A CA 1
ATOM 2738 C C . GLY A 1 365 ? -8.219 9.023 -22.562 1 52.09 365 GLY A C 1
ATOM 2739 O O . GLY A 1 365 ? -8.656 7.945 -22.156 1 52.09 365 GLY A O 1
ATOM 2740 N N . ASP A 1 366 ? -6.926 9.477 -22.516 1 57.28 366 ASP A N 1
ATOM 2741 C CA . ASP A 1 366 ? -5.887 8.508 -22.172 1 57.28 366 ASP A CA 1
ATOM 2742 C C . ASP A 1 366 ? -5.379 8.727 -20.75 1 57.28 366 ASP A C 1
ATOM 2744 O O . ASP A 1 366 ? -4.418 8.086 -20.312 1 57.28 366 ASP A O 1
ATOM 2748 N N . LYS A 1 367 ? -5.934 9.672 -20.141 1 73.56 367 LYS A N 1
ATOM 2749 C CA . LYS A 1 367 ? -5.5 10.031 -18.797 1 73.56 367 LYS A CA 1
ATOM 2750 C C . LYS A 1 367 ? -6.625 9.844 -17.781 1 73.56 367 LYS A C 1
ATOM 2752 O O . LYS A 1 367 ? -7.801 9.984 -18.125 1 73.56 367 LYS A O 1
ATOM 2757 N N . PRO A 1 368 ? -6.156 9.391 -16.562 1 78.94 368 PRO A N 1
ATOM 2758 C CA . PRO A 1 368 ? -7.203 9.422 -15.539 1 78.94 368 PRO A CA 1
ATOM 2759 C C . PRO A 1 368 ? -7.703 10.836 -15.25 1 78.94 368 PRO A C 1
ATOM 2761 O O . PRO A 1 368 ? -7.004 11.812 -15.531 1 78.94 368 PRO A O 1
ATOM 2764 N N . GLU A 1 369 ? -8.859 10.836 -14.812 1 89.44 369 GLU A N 1
ATOM 2765 C CA . GLU A 1 369 ? -9.398 12.109 -14.359 1 89.44 369 GLU A CA 1
ATOM 2766 C C . GLU A 1 369 ? -9.141 12.32 -12.867 1 89.44 369 GLU A C 1
ATOM 2768 O O . GLU A 1 369 ? -9.422 11.438 -12.055 1 89.44 369 GLU A O 1
ATOM 2773 N N . PHE A 1 370 ? -8.477 13.391 -12.594 1 91 370 PHE A N 1
ATOM 2774 C CA . PHE A 1 370 ? -8.273 13.781 -11.203 1 91 370 PHE A CA 1
ATOM 2775 C C . PHE A 1 370 ? -9.414 14.672 -10.711 1 91 370 PHE A C 1
ATOM 2777 O O . PHE A 1 370 ? -9.664 15.734 -11.289 1 91 370 PHE A O 1
ATOM 2784 N N . VAL A 1 371 ? -10.078 14.25 -9.688 1 91.56 371 VAL A N 1
ATOM 2785 C CA . VAL A 1 371 ? -11.188 14.984 -9.094 1 91.56 371 VAL A CA 1
ATOM 2786 C C . VAL A 1 371 ? -10.758 15.57 -7.75 1 91.56 371 VAL A C 1
ATOM 2788 O O . VAL A 1 371 ? -10.766 14.867 -6.73 1 91.56 371 VAL A O 1
ATOM 2791 N N . PRO A 1 372 ? -10.414 16.844 -7.801 1 90.44 372 PRO A N 1
ATOM 2792 C CA . PRO A 1 372 ? -10.102 17.453 -6.504 1 90.44 372 PRO A CA 1
ATOM 2793 C C . PRO A 1 372 ? -11.312 17.516 -5.574 1 90.44 372 PRO A C 1
ATOM 2795 O O . PRO A 1 372 ? -12.445 17.672 -6.035 1 90.44 372 PRO A O 1
ATOM 2798 N N . PHE A 1 373 ? -11.031 17.344 -4.348 1 84.19 373 PHE A N 1
ATOM 2799 C CA . PHE A 1 373 ? -12.117 17.5 -3.393 1 84.19 373 PHE A CA 1
ATOM 2800 C C . PHE A 1 373 ? -12.57 18.953 -3.324 1 84.19 373 PHE A C 1
ATOM 2802 O O . PHE A 1 373 ? -11.781 19.859 -3.594 1 84.19 373 PHE A O 1
ATOM 2809 N N . ASP A 1 374 ? -13.797 19.219 -2.984 1 74.75 374 ASP A N 1
ATOM 2810 C CA . ASP A 1 374 ? -14.398 20.547 -3.004 1 74.75 374 ASP A CA 1
ATOM 2811 C C . ASP A 1 374 ? -13.789 21.438 -1.929 1 74.75 374 ASP A C 1
ATOM 2813 O O . ASP A 1 374 ? -13.508 22.609 -2.178 1 74.75 374 ASP A O 1
ATOM 2817 N N . ASN A 1 375 ? -13.664 20.953 -0.812 1 74.5 375 ASN A N 1
ATOM 2818 C CA . ASN A 1 375 ? -13.164 21.734 0.313 1 74.5 375 ASN A CA 1
ATOM 2819 C C . ASN A 1 375 ? -11.711 21.375 0.636 1 74.5 375 ASN A C 1
ATOM 2821 O O . ASN A 1 375 ? -11.453 20.391 1.325 1 74.5 375 ASN A O 1
ATOM 2825 N N . GLN A 1 376 ? -10.82 22.297 0.122 1 73 376 GLN A N 1
ATOM 2826 C CA . GLN A 1 376 ? -9.391 22.047 0.266 1 73 376 GLN A CA 1
ATOM 2827 C C . GLN A 1 376 ? -8.82 22.766 1.482 1 73 376 GLN A C 1
ATOM 2829 O O . GLN A 1 376 ? -7.617 23.031 1.553 1 73 376 GLN A O 1
ATOM 2834 N N . ASN A 1 377 ? -9.727 23.047 2.418 1 74.44 377 ASN A N 1
ATOM 2835 C CA . ASN A 1 377 ? -9.281 23.766 3.609 1 74.44 377 ASN A CA 1
ATOM 2836 C C . ASN A 1 377 ? -8.32 22.906 4.445 1 74.44 377 ASN A C 1
ATOM 2838 O O . ASN A 1 377 ? -8.562 21.719 4.66 1 74.44 377 ASN A O 1
ATOM 2842 N N . SER A 1 378 ? -7.266 23.531 4.891 1 68.19 378 SER A N 1
ATOM 2843 C CA . SER A 1 378 ? -6.199 22.828 5.598 1 68.19 378 SER A CA 1
ATOM 2844 C C . SER A 1 378 ? -6.707 22.219 6.906 1 68.19 378 SER A C 1
ATOM 2846 O O . SER A 1 378 ? -6.125 21.266 7.418 1 68.19 378 SER A O 1
ATOM 2848 N N . GLY A 1 379 ? -7.77 22.75 7.41 1 68.06 379 GLY A N 1
ATOM 2849 C CA . GLY A 1 379 ? -8.273 22.25 8.68 1 68.06 379 GLY A CA 1
ATOM 2850 C C . GLY A 1 379 ? -9.297 21.141 8.523 1 68.06 379 GLY A C 1
ATOM 2851 O O . GLY A 1 379 ? -9.781 20.594 9.516 1 68.06 379 GLY A O 1
ATOM 2852 N N . ASN A 1 380 ? -9.578 20.812 7.289 1 74.94 380 ASN A N 1
ATOM 2853 C CA . ASN A 1 380 ? -10.594 19.797 7.043 1 74.94 380 ASN A CA 1
ATOM 2854 C C . ASN A 1 380 ? -10.008 18.391 7.137 1 74.94 380 ASN A C 1
ATOM 2856 O O . ASN A 1 380 ? -9.391 17.906 6.188 1 74.94 380 ASN A O 1
ATOM 2860 N N . LEU A 1 381 ? -10.25 17.766 8.234 1 76.12 381 LEU A N 1
ATOM 2861 C CA . LEU A 1 381 ? -9.672 16.453 8.492 1 76.12 381 LEU A CA 1
ATOM 2862 C C . LEU A 1 381 ? -10.234 15.406 7.539 1 76.12 381 LEU A C 1
ATOM 2864 O O . LEU A 1 381 ? -9.656 14.328 7.375 1 76.12 381 LEU A O 1
ATOM 2868 N N . ARG A 1 382 ? -11.344 15.719 6.93 1 79.38 382 ARG A N 1
ATOM 2869 C CA . ARG A 1 382 ? -11.984 14.773 6.016 1 79.38 382 ARG A CA 1
ATOM 2870 C C . ARG A 1 382 ? -11.32 14.805 4.645 1 79.38 382 ARG A C 1
ATOM 2872 O O . ARG A 1 382 ? -11.508 13.891 3.838 1 79.38 382 ARG A O 1
ATOM 2879 N N . LEU A 1 383 ? -10.617 15.805 4.402 1 74.81 383 LEU A N 1
ATOM 2880 C CA . LEU A 1 383 ? -10.078 16.109 3.08 1 74.81 383 LEU A CA 1
ATOM 2881 C C . LEU A 1 383 ? -9.266 14.93 2.543 1 74.81 383 LEU A C 1
ATOM 2883 O O . LEU A 1 383 ? -9.266 14.672 1.336 1 74.81 383 LEU A O 1
ATOM 2887 N N . PHE A 1 384 ? -8.727 14.188 3.412 1 76.75 384 PHE A N 1
ATOM 2888 C CA . PHE A 1 384 ? -7.844 13.18 2.836 1 76.75 384 PHE A CA 1
ATOM 2889 C C . PHE A 1 384 ? -8.406 11.781 3.043 1 76.75 384 PHE A C 1
ATOM 2891 O O . PHE A 1 384 ? -7.82 10.797 2.584 1 76.75 384 PHE A O 1
ATOM 2898 N N . CYS A 1 385 ? -9.547 11.758 3.609 1 82 385 CYS A N 1
ATOM 2899 C CA . CYS A 1 385 ? -10.195 10.453 3.678 1 82 385 CYS A CA 1
ATOM 2900 C C . CYS A 1 385 ? -10.617 9.984 2.293 1 82 385 CYS A C 1
ATOM 2902 O O . CYS A 1 385 ? -11.375 10.672 1.604 1 82 385 CYS A O 1
ATOM 2904 N N . GLY A 1 386 ? -10.047 8.953 1.9 1 79.62 386 GLY A N 1
ATOM 2905 C CA . GLY A 1 386 ? -10.375 8.414 0.589 1 79.62 386 GLY A CA 1
ATOM 2906 C C . GLY A 1 386 ? -9.523 8.992 -0.523 1 79.62 386 GLY A C 1
ATOM 2907 O O . GLY A 1 386 ? -9.703 8.648 -1.693 1 79.62 386 GLY A O 1
ATOM 2908 N N . ALA A 1 387 ? -8.602 9.906 -0.143 1 85.75 387 ALA A N 1
ATOM 2909 C CA . ALA A 1 387 ? -7.734 10.484 -1.164 1 85.75 387 ALA A CA 1
ATOM 2910 C C . ALA A 1 387 ? -6.828 9.422 -1.777 1 85.75 387 ALA A C 1
ATOM 2912 O O . ALA A 1 387 ? -6.32 8.547 -1.07 1 85.75 387 ALA A O 1
ATOM 2913 N N . GLU A 1 388 ? -6.645 9.562 -3.092 1 82.94 388 GLU A N 1
ATOM 2914 C CA . GLU A 1 388 ? -5.832 8.594 -3.818 1 82.94 388 GLU A CA 1
ATOM 2915 C C . GLU A 1 388 ? -4.555 9.234 -4.355 1 82.94 388 GLU A C 1
ATOM 2917 O O . GLU A 1 388 ? -3.584 8.539 -4.656 1 82.94 388 GLU A O 1
ATOM 2922 N N . ALA A 1 389 ? -4.66 10.523 -4.469 1 89.44 389 ALA A N 1
ATOM 2923 C CA . ALA A 1 389 ? -3.523 11.227 -5.059 1 89.44 389 ALA A CA 1
ATOM 2924 C C . ALA A 1 389 ? -3.506 12.695 -4.637 1 89.44 389 ALA A C 1
ATOM 2926 O O . ALA A 1 389 ? -4.523 13.234 -4.195 1 89.44 389 ALA A O 1
ATOM 2927 N N . PHE A 1 390 ? -2.328 13.289 -4.777 1 92.69 390 PHE A N 1
ATOM 2928 C CA . PHE A 1 390 ? -2.162 14.734 -4.719 1 92.69 390 PHE A CA 1
ATOM 2929 C C . PHE A 1 390 ? -2.092 15.328 -6.117 1 92.69 390 PHE A C 1
ATOM 2931 O O . PHE A 1 390 ? -1.229 14.953 -6.914 1 92.69 390 PHE A O 1
ATOM 2938 N N . GLY A 1 391 ? -3.02 16.188 -6.43 1 93.31 391 GLY A N 1
ATOM 2939 C CA . GLY A 1 391 ? -2.771 17.047 -7.578 1 93.31 391 GLY A CA 1
ATOM 2940 C C . GLY A 1 391 ? -1.707 18.094 -7.324 1 93.31 391 GLY A C 1
ATOM 2941 O O . GLY A 1 391 ? -1.733 18.781 -6.293 1 93.31 391 GLY A O 1
ATOM 2942 N N . VAL A 1 392 ? -0.752 18.219 -8.297 1 94.75 392 VAL A N 1
ATOM 2943 C CA . VAL A 1 392 ? 0.365 19.141 -8.086 1 94.75 392 VAL A CA 1
ATOM 2944 C C . VAL A 1 392 ? 0.231 20.344 -9.016 1 94.75 392 VAL A C 1
ATOM 2946 O O . VAL A 1 392 ? 0.34 20.203 -10.234 1 94.75 392 VAL A O 1
ATOM 2949 N N . CYS A 1 393 ? -0.025 21.469 -8.414 1 94.5 393 CYS A N 1
ATOM 2950 C CA . CYS A 1 393 ? 0.001 22.734 -9.148 1 94.5 393 CYS A CA 1
ATOM 2951 C C . CYS A 1 393 ? 1.331 23.453 -8.953 1 94.5 393 CYS A C 1
ATOM 2953 O O . CYS A 1 393 ? 1.64 23.906 -7.852 1 94.5 393 CYS A O 1
ATOM 2955 N N . GLU A 1 394 ? 1.981 23.609 -10.039 1 92.56 394 GLU A N 1
ATOM 2956 C CA . GLU A 1 394 ? 3.32 24.188 -9.961 1 92.56 394 GLU A CA 1
ATOM 2957 C C . GLU A 1 394 ? 3.262 25.688 -9.656 1 92.56 394 GLU A C 1
ATOM 2959 O O . GLU A 1 394 ? 2.217 26.312 -9.828 1 92.56 394 GLU A O 1
ATOM 2964 N N . GLU A 1 395 ? 4.406 26.172 -9.18 1 91.5 395 GLU A N 1
ATOM 2965 C CA . GLU A 1 395 ? 4.531 27.609 -8.969 1 91.5 395 GLU A CA 1
ATOM 2966 C C . GLU A 1 395 ? 4.262 28.375 -10.258 1 91.5 395 GLU A C 1
ATOM 2968 O O . GLU A 1 395 ? 4.578 27.891 -11.352 1 91.5 395 GLU A O 1
ATOM 2973 N N . GLY A 1 396 ? 3.652 29.531 -10.078 1 90.31 396 GLY A N 1
ATOM 2974 C CA . GLY A 1 396 ? 3.387 30.375 -11.227 1 90.31 396 GLY A CA 1
ATOM 2975 C C . GLY A 1 396 ? 1.997 30.188 -11.805 1 90.31 396 GLY A C 1
ATOM 2976 O O . GLY A 1 396 ? 1.559 30.969 -12.656 1 90.31 396 GLY A O 1
ATOM 2977 N N . VAL A 1 397 ? 1.299 29.141 -11.359 1 89.94 397 VAL A N 1
ATOM 2978 C CA . VAL A 1 397 ? -0.039 28.844 -11.859 1 89.94 397 VAL A CA 1
ATOM 2979 C C . VAL A 1 397 ? -1.086 29.406 -10.898 1 89.94 397 VAL A C 1
ATOM 2981 O O . VAL A 1 397 ? -1.117 29.031 -9.727 1 89.94 397 VAL A O 1
ATOM 2984 N N . ALA A 1 398 ? -1.966 30.297 -11.367 1 89.12 398 ALA A N 1
ATOM 2985 C CA . ALA A 1 398 ? -2.961 30.938 -10.508 1 89.12 398 ALA A CA 1
ATOM 2986 C C . ALA A 1 398 ? -4.293 30.188 -10.578 1 89.12 398 ALA A C 1
ATOM 2988 O O . ALA A 1 398 ? -5.09 30.25 -9.633 1 89.12 398 ALA A O 1
ATOM 2989 N N . ARG A 1 399 ? -4.5 29.594 -11.664 1 92.12 399 ARG A N 1
ATOM 2990 C CA . ARG A 1 399 ? -5.77 28.906 -11.875 1 92.12 399 ARG A CA 1
ATOM 2991 C C . ARG A 1 399 ? -5.617 27.797 -12.914 1 92.12 399 ARG A C 1
ATOM 2993 O O . ARG A 1 399 ? -4.84 27.922 -13.867 1 92.12 399 ARG A O 1
ATOM 3000 N N . MET A 1 400 ? -6.309 26.719 -12.625 1 93.12 400 MET A N 1
ATOM 3001 C CA . MET A 1 400 ? -6.422 25.641 -13.602 1 93.12 400 MET A CA 1
ATOM 3002 C C . MET A 1 400 ? -7.883 25.359 -13.953 1 93.12 400 MET A C 1
ATOM 3004 O O . MET A 1 400 ? -8.758 25.484 -13.094 1 93.12 400 MET A O 1
ATOM 3008 N N . GLU A 1 401 ? -8.133 25.078 -15.156 1 94.81 401 GLU A N 1
ATOM 3009 C CA . GLU A 1 401 ? -9.5 24.844 -15.625 1 94.81 401 GLU A CA 1
ATOM 3010 C C . GLU A 1 401 ? -9.766 23.359 -15.805 1 94.81 401 GLU A C 1
ATOM 3012 O O . GLU A 1 401 ? -8.836 22.562 -15.953 1 94.81 401 GLU A O 1
ATOM 3017 N N . ALA A 1 402 ? -11.109 23.094 -15.711 1 93.12 402 ALA A N 1
ATOM 3018 C CA . ALA A 1 402 ? -11.492 21.719 -16.062 1 93.12 402 ALA A CA 1
ATOM 3019 C C . ALA A 1 402 ? -10.945 21.328 -17.438 1 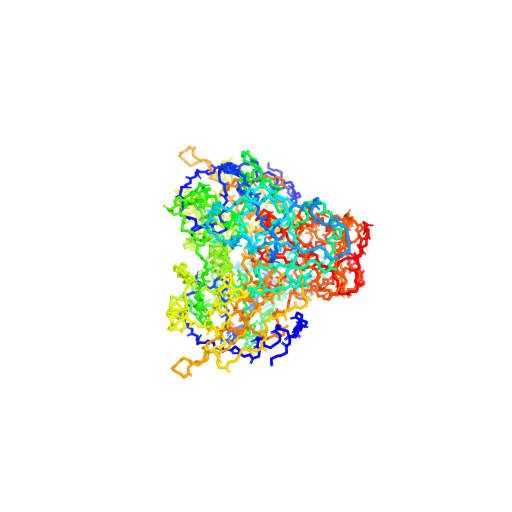93.12 402 ALA A C 1
ATOM 3021 O O . ALA A 1 402 ? -10.992 22.125 -18.375 1 93.12 402 ALA A O 1
ATOM 3022 N N . GLY A 1 403 ? -10.344 20.125 -17.484 1 91.88 403 GLY A N 1
ATOM 3023 C CA . GLY A 1 403 ? -9.781 19.672 -18.75 1 91.88 403 GLY A CA 1
ATOM 3024 C C . GLY A 1 403 ? -8.281 19.891 -18.844 1 91.88 403 GLY A C 1
ATOM 3025 O O . GLY A 1 403 ? -7.625 19.312 -19.719 1 91.88 403 GLY A O 1
ATOM 3026 N N . ASP A 1 404 ? -7.723 20.703 -18 1 92.69 404 ASP A N 1
ATOM 3027 C CA . ASP A 1 404 ? -6.277 20.906 -17.984 1 92.69 404 ASP A CA 1
ATOM 3028 C C . ASP A 1 404 ? -5.543 19.641 -17.562 1 92.69 404 ASP A C 1
ATOM 3030 O O . ASP A 1 404 ? -6.074 18.844 -16.797 1 92.69 404 ASP A O 1
ATOM 3034 N N . GLU A 1 405 ? -4.332 19.547 -18.078 1 89.62 405 GLU A N 1
ATOM 3035 C CA . GLU A 1 405 ? -3.457 18.5 -17.578 1 89.62 405 GLU A CA 1
ATOM 3036 C C . GLU A 1 405 ? -2.844 18.875 -16.234 1 89.62 405 GLU A C 1
ATOM 3038 O O . GLU A 1 405 ? -2.443 20.031 -16.031 1 89.62 405 GLU A O 1
ATOM 3043 N N . ILE A 1 406 ? -2.828 17.875 -15.359 1 91.31 406 ILE A N 1
ATOM 3044 C CA . ILE A 1 406 ? -2.246 18.094 -14.039 1 91.31 406 ILE A CA 1
ATOM 3045 C C . ILE A 1 406 ? -1.422 16.875 -13.633 1 91.31 406 ILE A C 1
ATOM 3047 O O . ILE A 1 406 ? -1.819 15.734 -13.883 1 91.31 406 ILE A O 1
ATOM 3051 N N . ALA A 1 407 ? -0.229 17.219 -13.102 1 90.06 407 ALA A N 1
ATOM 3052 C CA . ALA A 1 407 ? 0.539 16.141 -12.492 1 90.06 407 ALA A CA 1
ATOM 3053 C C . ALA A 1 407 ? -0.093 15.68 -11.18 1 90.06 407 ALA A C 1
ATOM 3055 O O . ALA A 1 407 ? -0.548 16.5 -10.383 1 90.06 407 ALA A O 1
ATOM 3056 N N . VAL A 1 408 ? -0.148 14.297 -11.031 1 90.44 408 VAL A N 1
ATOM 3057 C CA . VAL A 1 408 ? -0.654 13.789 -9.758 1 90.44 408 VAL A CA 1
ATOM 3058 C C . VAL A 1 408 ? 0.388 12.867 -9.125 1 90.44 408 VAL A C 1
ATOM 3060 O O . VAL A 1 408 ? 1.099 12.148 -9.82 1 90.44 408 VAL A O 1
ATOM 3063 N N . GLU A 1 409 ? 0.534 13.031 -7.828 1 89.88 409 GLU A N 1
ATOM 3064 C CA . GLU A 1 409 ? 1.326 12.117 -7.016 1 89.88 409 GLU A CA 1
ATOM 3065 C C . GLU A 1 409 ? 0.439 11.086 -6.316 1 89.88 409 GLU A C 1
ATOM 3067 O O . GLU A 1 409 ? -0.472 11.453 -5.57 1 89.88 409 GLU A O 1
ATOM 3072 N N . LEU A 1 410 ? 0.717 9.836 -6.547 1 82.62 410 LEU A N 1
ATOM 3073 C CA . LEU A 1 410 ? -0.091 8.789 -5.93 1 82.62 410 LEU A CA 1
ATOM 3074 C C . LEU A 1 410 ? 0.194 8.703 -4.434 1 82.62 410 LEU A C 1
ATOM 3076 O O . LEU A 1 410 ? 1.351 8.773 -4.012 1 82.62 410 LEU A O 1
ATOM 3080 N N . ILE A 1 411 ? -0.928 8.648 -3.705 1 84.25 411 ILE A N 1
ATOM 3081 C CA . ILE A 1 411 ? -0.778 8.43 -2.271 1 84.25 411 ILE A CA 1
ATOM 3082 C C . ILE A 1 411 ? -0.65 6.938 -1.983 1 84.25 411 ILE A C 1
ATOM 3084 O O . ILE A 1 411 ? -1.514 6.148 -2.371 1 84.25 411 ILE A O 1
ATOM 3088 N N . GLU A 1 412 ? 0.515 6.547 -1.584 1 68.88 412 GLU A N 1
ATOM 3089 C CA . GLU A 1 412 ? 0.735 5.137 -1.275 1 68.88 412 GLU A CA 1
ATOM 3090 C C . GLU A 1 412 ? -0.014 4.723 -0.012 1 68.88 412 GLU A C 1
ATOM 3092 O O . GLU A 1 412 ? 0.057 5.41 1.01 1 68.88 412 GLU A O 1
ATOM 3097 N N . LEU A 1 413 ? -1.021 3.893 -0.171 1 57.16 413 LEU A N 1
ATOM 3098 C CA . LEU A 1 413 ? -1.812 3.424 0.961 1 57.16 413 LEU A CA 1
ATOM 3099 C C . LEU A 1 413 ? -1.153 2.221 1.626 1 57.16 413 LEU A C 1
ATOM 3101 O O . LEU A 1 413 ? -0.452 1.449 0.967 1 57.16 413 LEU A O 1
ATOM 3105 N N . MET B 1 1 ? -21.141 -27.359 -14.75 1 52.16 1 MET B N 1
ATOM 3106 C CA . MET B 1 1 ? -19.922 -26.594 -14.492 1 52.16 1 MET B CA 1
ATOM 3107 C C . MET B 1 1 ? -19.5 -25.797 -15.719 1 52.16 1 MET B C 1
ATOM 3109 O O . MET B 1 1 ? -19.469 -26.328 -16.828 1 52.16 1 MET B O 1
ATOM 3113 N N . LYS B 1 2 ? -19.734 -24.438 -15.766 1 57.19 2 LYS B N 1
ATOM 3114 C CA . LYS B 1 2 ? -19.297 -23.625 -16.906 1 57.19 2 LYS B CA 1
ATOM 3115 C C . LYS B 1 2 ? -17.797 -23.688 -17.078 1 57.19 2 LYS B C 1
ATOM 3117 O O . LYS B 1 2 ? -17.031 -23.625 -16.109 1 57.19 2 LYS B O 1
ATOM 3122 N N . ARG B 1 3 ? -17.219 -24.281 -18.219 1 70.56 3 ARG B N 1
ATOM 3123 C CA . ARG B 1 3 ? -15.797 -24.375 -18.5 1 70.56 3 ARG B CA 1
ATOM 3124 C C . ARG B 1 3 ? -15.328 -23.219 -19.375 1 70.56 3 ARG B C 1
ATOM 3126 O O . ARG B 1 3 ? -16.109 -22.672 -20.172 1 70.56 3 ARG B O 1
ATOM 3133 N N . PHE B 1 4 ? -14.336 -22.531 -18.969 1 84.12 4 PHE B N 1
ATOM 3134 C CA . PHE B 1 4 ? -13.531 -21.594 -19.734 1 84.12 4 PHE B CA 1
ATOM 3135 C C . PHE B 1 4 ? -14.227 -20.234 -19.812 1 84.12 4 PHE B C 1
ATOM 3137 O O . PHE B 1 4 ? -14.492 -19.734 -20.906 1 84.12 4 PHE B O 1
ATOM 3144 N N . ILE B 1 5 ? -14.594 -19.656 -18.672 1 92.88 5 ILE B N 1
ATOM 3145 C CA . ILE B 1 5 ? -15.336 -18.406 -18.5 1 92.88 5 ILE B CA 1
ATOM 3146 C C . ILE B 1 5 ? -14.367 -17.234 -18.453 1 92.88 5 ILE B C 1
ATOM 3148 O O . ILE B 1 5 ? -13.148 -17.422 -18.391 1 92.88 5 ILE B O 1
ATOM 3152 N N . THR B 1 6 ? -14.969 -16.062 -18.547 1 94.06 6 THR B N 1
ATOM 3153 C CA . THR B 1 6 ? -14.141 -14.859 -18.547 1 94.06 6 THR B CA 1
ATOM 3154 C C . THR B 1 6 ? -13.664 -14.531 -17.141 1 94.06 6 THR B C 1
ATOM 3156 O O . THR B 1 6 ? -14.188 -15.062 -16.156 1 94.06 6 THR B O 1
ATOM 3159 N N . VAL B 1 7 ? -12.68 -13.695 -17.047 1 94.94 7 VAL B N 1
ATOM 3160 C CA . VAL B 1 7 ? -12.148 -13.25 -15.766 1 94.94 7 VAL B CA 1
ATOM 3161 C C . VAL B 1 7 ? -13.258 -12.57 -14.961 1 94.94 7 VAL B C 1
ATOM 3163 O O . VAL B 1 7 ? -13.422 -12.844 -13.773 1 94.94 7 VAL B O 1
ATOM 3166 N N . GLU B 1 8 ? -14.078 -11.75 -15.617 1 93.44 8 GLU B N 1
ATOM 3167 C CA . GLU B 1 8 ? -15.156 -11.016 -14.953 1 93.44 8 GLU B CA 1
ATOM 3168 C C . GLU B 1 8 ? -16.234 -11.969 -14.43 1 93.44 8 GLU B C 1
ATOM 3170 O O . GLU B 1 8 ? -16.703 -11.82 -13.305 1 93.44 8 GLU B O 1
ATOM 3175 N N . GLU B 1 9 ? -16.578 -12.891 -15.258 1 94.38 9 GLU B N 1
ATOM 3176 C CA . GLU B 1 9 ? -17.578 -13.875 -14.852 1 94.38 9 GLU B CA 1
ATOM 3177 C C . GLU B 1 9 ? -17.109 -14.688 -13.656 1 94.38 9 GLU B C 1
ATOM 3179 O O . GLU B 1 9 ? -17.875 -14.93 -12.719 1 94.38 9 GLU B O 1
ATOM 3184 N N . ALA B 1 10 ? -15.875 -15.141 -13.703 1 95.62 10 ALA B N 1
ATOM 3185 C CA . ALA B 1 10 ? -15.305 -15.906 -12.594 1 95.62 10 ALA B CA 1
ATOM 3186 C C . ALA B 1 10 ? -15.297 -15.086 -11.305 1 95.62 10 ALA B C 1
ATOM 3188 O O . ALA B 1 10 ? -15.719 -15.562 -10.258 1 95.62 10 ALA B O 1
ATOM 3189 N N . ARG B 1 11 ? -14.852 -13.867 -11.375 1 95.5 11 ARG B N 1
ATOM 3190 C CA . ARG B 1 11 ? -14.805 -12.984 -10.219 1 95.5 11 ARG B CA 1
ATOM 3191 C C . ARG B 1 11 ? -16.203 -12.773 -9.633 1 95.5 11 ARG B C 1
ATOM 3193 O O . ARG B 1 11 ? -16.391 -12.859 -8.422 1 95.5 11 ARG B O 1
ATOM 3200 N N . GLN B 1 12 ? -17.172 -12.523 -10.492 1 94.56 12 GLN B N 1
ATOM 3201 C CA . GLN B 1 12 ? -18.547 -12.312 -10.055 1 94.56 12 GLN B CA 1
ATOM 3202 C C . GLN B 1 12 ? -19.094 -13.539 -9.328 1 94.56 12 GLN B C 1
ATOM 3204 O O . GLN B 1 12 ? -19.719 -13.422 -8.273 1 94.56 12 GLN B O 1
ATOM 3209 N N . GLN B 1 13 ? -18.859 -14.664 -9.891 1 94.5 13 GLN B N 1
ATOM 3210 C CA . GLN B 1 13 ? -19.344 -15.898 -9.289 1 94.5 13 GLN B CA 1
ATOM 3211 C C . GLN B 1 13 ? -18.719 -16.125 -7.91 1 94.5 13 GLN B C 1
ATOM 3213 O O . GLN B 1 13 ? -19.406 -16.562 -6.98 1 94.5 13 GLN B O 1
ATOM 3218 N N . ILE B 1 14 ? -17.5 -15.844 -7.789 1 95.94 14 ILE B N 1
ATOM 3219 C CA . ILE B 1 14 ? -16.812 -15.984 -6.508 1 95.94 14 ILE B CA 1
ATOM 3220 C C . ILE B 1 14 ? -17.406 -15 -5.5 1 95.94 14 ILE B C 1
ATOM 3222 O O . ILE B 1 14 ? -17.812 -15.391 -4.402 1 95.94 14 ILE B O 1
ATOM 3226 N N . LEU B 1 15 ? -17.516 -13.711 -5.891 1 96.31 15 LEU B N 1
ATOM 3227 C CA . LEU B 1 15 ? -17.906 -12.648 -4.98 1 96.31 15 LEU B CA 1
ATOM 3228 C C . LEU B 1 15 ? -19.344 -12.852 -4.504 1 96.31 15 LEU B C 1
ATOM 3230 O O . LEU B 1 15 ? -19.688 -12.461 -3.385 1 96.31 15 LEU B O 1
ATOM 3234 N N . GLU B 1 16 ? -20.188 -13.469 -5.273 1 94.19 16 GLU B N 1
ATOM 3235 C CA . GLU B 1 16 ? -21.594 -13.664 -4.953 1 94.19 16 GLU B CA 1
ATOM 3236 C C . GLU B 1 16 ? -21.781 -14.781 -3.938 1 94.19 16 GLU B C 1
ATOM 3238 O O . GLU B 1 16 ? -22.859 -14.922 -3.352 1 94.19 16 GLU B O 1
ATOM 3243 N N . ARG B 1 17 ? -20.75 -15.562 -3.656 1 93.5 17 ARG B N 1
ATOM 3244 C CA . ARG B 1 17 ? -20.906 -16.75 -2.828 1 93.5 17 ARG B CA 1
ATOM 3245 C C . ARG B 1 17 ? -20.062 -16.656 -1.561 1 93.5 17 ARG B C 1
ATOM 3247 O O . ARG B 1 17 ? -19.859 -17.656 -0.867 1 93.5 17 ARG B O 1
ATOM 3254 N N . LEU B 1 18 ? -19.641 -15.484 -1.244 1 95.38 18 LEU B N 1
ATOM 3255 C CA . LEU B 1 18 ? -18.781 -15.281 -0.088 1 95.38 18 LEU B CA 1
ATOM 3256 C C . LEU B 1 18 ? -19.609 -14.961 1.157 1 95.38 18 LEU B C 1
ATOM 3258 O O . LEU B 1 18 ? -20.609 -14.242 1.08 1 95.38 18 LEU B O 1
ATOM 3262 N N . PRO B 1 19 ? -19.234 -15.477 2.248 1 91.94 19 PRO B N 1
ATOM 3263 C CA . PRO B 1 19 ? -19.859 -15.062 3.506 1 91.94 19 PRO B CA 1
ATOM 3264 C C . PRO B 1 19 ? -19.328 -13.719 4.004 1 91.94 19 PRO B C 1
ATOM 3266 O O . PRO B 1 19 ? -18.203 -13.344 3.707 1 91.94 19 PRO B O 1
ATOM 3269 N N . ARG B 1 20 ? -20.188 -12.992 4.738 1 89.06 20 ARG B N 1
ATOM 3270 C CA . ARG B 1 20 ? -19.703 -11.844 5.5 1 89.06 20 ARG B CA 1
ATOM 3271 C C . ARG B 1 20 ? -19.234 -12.266 6.891 1 89.06 20 ARG B C 1
ATOM 3273 O O . ARG B 1 20 ? -19.875 -13.102 7.535 1 89.06 20 ARG B O 1
ATOM 3280 N N . LEU B 1 21 ? -18.188 -11.672 7.281 1 95.5 21 LEU B N 1
ATOM 3281 C CA . LEU B 1 21 ? -17.609 -12.047 8.57 1 95.5 21 LEU B CA 1
ATOM 3282 C C . LEU B 1 21 ? -18.188 -11.188 9.695 1 95.5 21 LEU B C 1
ATOM 3284 O O . LEU B 1 21 ? -18.766 -10.133 9.438 1 95.5 21 LEU B O 1
ATOM 3288 N N . SER B 1 22 ? -18 -11.695 10.891 1 96.62 22 SER B N 1
ATOM 3289 C CA . SER B 1 22 ? -18.391 -10.938 12.07 1 96.62 22 SER B CA 1
ATOM 3290 C C . SER B 1 22 ? -17.469 -9.75 12.297 1 96.62 22 SER B C 1
ATOM 3292 O O . SER B 1 22 ? -16.531 -9.523 11.531 1 96.62 22 SER B O 1
ATOM 3294 N N . THR B 1 23 ? -17.828 -8.906 13.242 1 97.94 23 THR B N 1
ATOM 3295 C CA . THR B 1 23 ? -17.062 -7.707 13.547 1 97.94 23 THR B CA 1
ATOM 3296 C C . THR B 1 23 ? -16.391 -7.836 14.914 1 97.94 23 THR B C 1
ATOM 3298 O O . THR B 1 23 ? -16.641 -8.789 15.648 1 97.94 23 THR B O 1
ATOM 3301 N N . GLU B 1 24 ? -15.461 -7.004 15.133 1 98.31 24 GLU B N 1
ATOM 3302 C CA . GLU B 1 24 ? -14.781 -6.93 16.422 1 98.31 24 GLU B CA 1
ATOM 3303 C C . GLU B 1 24 ? -14.438 -5.488 16.781 1 98.31 24 GLU B C 1
ATOM 3305 O O . GLU B 1 24 ? -14.422 -4.613 15.906 1 98.31 24 GLU B O 1
ATOM 3310 N N . ARG B 1 25 ? -14.305 -5.234 18.109 1 98 25 ARG B N 1
ATOM 3311 C CA . ARG B 1 25 ? -13.867 -3.926 18.594 1 98 25 ARG B CA 1
ATOM 3312 C C . ARG B 1 25 ? -12.359 -3.91 18.859 1 98 25 ARG B C 1
ATOM 3314 O O . ARG B 1 25 ? -11.82 -4.848 19.438 1 98 25 ARG B O 1
ATOM 3321 N N . ILE B 1 26 ? -11.727 -2.898 18.281 1 98 26 ILE B N 1
ATOM 3322 C CA . ILE B 1 26 ? -10.281 -2.781 18.453 1 98 26 ILE B CA 1
ATOM 3323 C C . ILE B 1 26 ? -9.922 -1.36 18.875 1 98 26 ILE B C 1
ATOM 3325 O O . ILE B 1 26 ? -10.727 -0.438 18.719 1 98 26 ILE B O 1
ATOM 3329 N N . PHE B 1 27 ? -8.695 -1.23 19.469 1 96.75 27 PHE B N 1
ATOM 3330 C CA . PHE B 1 27 ? -8.172 0.101 19.766 1 96.75 27 PHE B CA 1
ATOM 3331 C C . PHE B 1 27 ? -7.789 0.819 18.469 1 96.75 27 PHE B C 1
ATOM 3333 O O . PHE B 1 27 ? -7.32 0.191 17.516 1 96.75 27 PHE B O 1
ATOM 3340 N N . LEU B 1 28 ? -7.934 2.088 18.438 1 95.88 28 LEU B N 1
ATOM 3341 C CA . LEU B 1 28 ? -7.668 2.91 17.25 1 95.88 28 LEU B CA 1
ATOM 3342 C C . LEU B 1 28 ? -6.23 2.73 16.781 1 95.88 28 LEU B C 1
ATOM 3344 O O . LEU B 1 28 ? -5.965 2.764 15.578 1 95.88 28 LEU B O 1
ATOM 3348 N N . SER B 1 29 ? -5.312 2.447 17.672 1 93.75 29 SER B N 1
ATOM 3349 C CA . SER B 1 29 ? -3.904 2.289 17.344 1 93.75 29 SER B CA 1
ATOM 3350 C C . SER B 1 29 ? -3.676 1.048 16.484 1 93.75 29 SER B C 1
ATOM 3352 O O . SER B 1 29 ? -2.623 0.902 15.859 1 93.75 29 SER B O 1
ATOM 3354 N N . GLN B 1 30 ? -4.641 0.196 16.391 1 95.56 30 GLN B N 1
ATOM 3355 C CA . GLN B 1 30 ? -4.547 -1.035 15.617 1 95.56 30 GLN B CA 1
ATOM 3356 C C . GLN B 1 30 ? -5.41 -0.958 14.359 1 95.56 30 GLN B C 1
ATOM 3358 O O . GLN B 1 30 ? -5.598 -1.96 13.672 1 95.56 30 GLN B O 1
ATOM 3363 N N . ALA B 1 31 ? -5.859 0.198 14.047 1 96.88 31 ALA B N 1
ATOM 3364 C CA . ALA B 1 31 ? -6.938 0.329 13.07 1 96.88 31 ALA B CA 1
ATOM 3365 C C . ALA B 1 31 ? -6.391 0.372 11.648 1 96.88 31 ALA B C 1
ATOM 3367 O O . ALA B 1 31 ? -7.121 0.116 10.688 1 96.88 31 ALA B O 1
ATOM 3368 N N . LEU B 1 32 ? -5.129 0.678 11.5 1 95.25 32 LEU B N 1
ATOM 3369 C CA . LEU B 1 32 ? -4.559 0.867 10.172 1 95.25 32 LEU B CA 1
ATOM 3370 C C . LEU B 1 32 ? -4.762 -0.378 9.312 1 95.25 32 LEU B C 1
ATOM 3372 O O . LEU B 1 32 ? -4.395 -1.483 9.719 1 95.25 32 LEU B O 1
ATOM 3376 N N . GLY B 1 33 ? -5.395 -0.173 8.133 1 93.56 33 GLY B N 1
ATOM 3377 C CA . GLY B 1 33 ? -5.574 -1.241 7.16 1 93.56 33 GLY B CA 1
ATOM 3378 C C . GLY B 1 33 ? -6.836 -2.053 7.395 1 93.56 33 GLY B C 1
ATOM 3379 O O . GLY B 1 33 ? -7.219 -2.869 6.551 1 93.56 33 GLY B O 1
ATOM 3380 N N . ARG B 1 34 ? -7.496 -1.846 8.523 1 97 34 ARG B N 1
ATOM 3381 C CA . ARG B 1 34 ? -8.734 -2.562 8.82 1 97 34 ARG B CA 1
ATOM 3382 C C . ARG B 1 34 ? -9.906 -1.974 8.055 1 97 34 ARG B C 1
ATOM 3384 O O . ARG B 1 34 ? -9.797 -0.891 7.477 1 97 34 ARG B O 1
ATOM 3391 N N . ILE B 1 35 ? -10.969 -2.756 7.973 1 97 35 ILE B N 1
ATOM 3392 C CA . ILE B 1 35 ? -12.188 -2.311 7.312 1 97 35 ILE B CA 1
ATOM 3393 C C . ILE B 1 35 ? -13.242 -1.949 8.359 1 97 35 ILE B C 1
ATOM 3395 O O . ILE B 1 35 ? -13.602 -2.779 9.195 1 97 35 ILE B O 1
ATOM 3399 N N . LEU B 1 36 ? -13.68 -0.704 8.297 1 97.62 36 LEU B N 1
ATOM 3400 C CA . LEU B 1 36 ? -14.664 -0.194 9.242 1 97.62 36 LEU B CA 1
ATOM 3401 C C . LEU B 1 36 ? -15.984 -0.952 9.117 1 97.62 36 LEU B C 1
ATOM 3403 O O . LEU B 1 36 ? -16.438 -1.228 8.008 1 97.62 36 LEU B O 1
ATOM 3407 N N . ALA B 1 37 ? -16.672 -1.284 10.25 1 98 37 ALA B N 1
ATOM 3408 C CA . ALA B 1 37 ? -17.922 -2.049 10.234 1 98 37 ALA B CA 1
ATOM 3409 C C . ALA B 1 37 ? -19.094 -1.204 10.734 1 98 37 ALA B C 1
ATOM 3411 O O . ALA B 1 37 ? -20.219 -1.69 10.836 1 98 37 ALA B O 1
ATOM 3412 N N . GLU B 1 38 ? -18.859 0.044 11.039 1 97.31 38 GLU B N 1
ATOM 3413 C CA . GLU B 1 38 ? -19.906 0.932 11.555 1 97.31 38 GLU B CA 1
ATOM 3414 C C . GLU B 1 38 ? -19.953 2.238 10.773 1 97.31 38 GLU B C 1
ATOM 3416 O O . GLU B 1 38 ? -18.984 2.604 10.094 1 97.31 38 GLU B O 1
ATOM 3421 N N . SER B 1 39 ? -21.125 2.832 10.844 1 96.56 39 SER B N 1
ATOM 3422 C CA . SER B 1 39 ? -21.234 4.195 10.344 1 96.56 39 SER B CA 1
ATOM 3423 C C . SER B 1 39 ? -20.719 5.211 11.359 1 96.56 39 SER B C 1
ATOM 3425 O O . SER B 1 39 ? -20.969 5.074 12.555 1 96.56 39 SER B O 1
ATOM 3427 N N . VAL B 1 40 ? -20 6.137 10.914 1 95.62 40 VAL B N 1
ATOM 3428 C CA . VAL B 1 40 ? -19.469 7.148 11.812 1 95.62 40 VAL B CA 1
ATOM 3429 C C . VAL B 1 40 ? -20 8.523 11.422 1 95.62 40 VAL B C 1
ATOM 3431 O O . VAL B 1 40 ? -19.875 8.945 10.266 1 95.62 40 VAL B O 1
ATOM 3434 N N . GLU B 1 41 ? -20.609 9.172 12.344 1 95.69 41 GLU B N 1
ATOM 3435 C CA . GLU B 1 41 ? -21.062 10.555 12.203 1 95.69 41 GLU B CA 1
ATOM 3436 C C . GLU B 1 41 ? -20.219 11.508 13.031 1 95.69 41 GLU B C 1
ATOM 3438 O O . GLU B 1 41 ? -19.641 11.117 14.047 1 95.69 41 GLU B O 1
ATOM 3443 N N . ALA B 1 42 ? -20.109 12.734 12.562 1 93.56 42 ALA B N 1
ATOM 3444 C CA . ALA B 1 42 ? -19.406 13.75 13.352 1 93.56 42 ALA B CA 1
ATOM 3445 C C . ALA B 1 42 ? -20.125 14.016 14.664 1 93.56 42 ALA B C 1
ATOM 3447 O O . ALA B 1 42 ? -21.312 14.367 14.672 1 93.56 42 ALA B O 1
ATOM 3448 N N . PRO B 1 43 ? -19.453 13.852 15.734 1 92.38 43 PRO B N 1
ATOM 3449 C CA . PRO B 1 43 ? -20.125 14.062 17.016 1 92.38 43 PRO B CA 1
ATOM 3450 C C . PRO B 1 43 ? -20.391 15.531 17.312 1 92.38 43 PRO B C 1
ATOM 3452 O O . PRO B 1 43 ? -21.281 15.859 18.109 1 92.38 43 PRO B O 1
ATOM 3455 N N . THR B 1 44 ? -19.625 16.438 16.766 1 91.25 44 THR B N 1
ATOM 3456 C CA . THR B 1 44 ? -19.75 17.875 16.906 1 91.25 44 THR B CA 1
ATOM 3457 C C . THR B 1 44 ? -19.422 18.578 15.602 1 91.25 44 THR B C 1
ATOM 3459 O O . THR B 1 44 ? -18.938 17.953 14.656 1 91.25 44 THR B O 1
ATOM 3462 N N . ASP B 1 45 ? -19.719 19.812 15.617 1 91.88 45 ASP B N 1
ATOM 3463 C CA . ASP B 1 45 ? -19.234 20.641 14.508 1 91.88 45 ASP B CA 1
ATOM 3464 C C . ASP B 1 45 ? -17.703 20.641 14.445 1 91.88 45 ASP B C 1
ATOM 3466 O O . ASP B 1 45 ? -17.031 20.484 15.469 1 91.88 45 ASP B O 1
ATOM 3470 N N . SER B 1 46 ? -17.219 20.719 13.203 1 88.62 46 SER B N 1
ATOM 3471 C CA . SER B 1 46 ? -15.797 20.922 12.977 1 88.62 46 SER B CA 1
ATOM 3472 C C . SER B 1 46 ? -15.547 22.109 12.031 1 88.62 46 SER B C 1
ATOM 3474 O O . SER B 1 46 ? -15.977 22.078 10.875 1 88.62 46 SER B O 1
ATOM 3476 N N . PRO B 1 47 ? -14.883 23.109 12.539 1 88.94 47 PRO B N 1
ATOM 3477 C CA . PRO B 1 47 ? -14.477 23.328 13.93 1 88.94 47 PRO B CA 1
ATOM 3478 C C . PRO B 1 47 ? -15.656 23.422 14.891 1 88.94 47 PRO B C 1
ATOM 3480 O O . PRO B 1 47 ? -16.781 23.688 14.453 1 88.94 47 PRO B O 1
ATOM 3483 N N . ARG B 1 48 ? -15.445 23.203 16.156 1 88.62 48 ARG B N 1
ATOM 3484 C CA . ARG B 1 48 ? -16.484 23.203 17.188 1 88.62 48 ARG B CA 1
ATOM 3485 C C . ARG B 1 48 ? -16.969 24.625 17.453 1 88.62 48 ARG B C 1
ATOM 3487 O O . ARG B 1 48 ? -18.094 24.812 17.938 1 88.62 48 ARG B O 1
ATOM 3494 N N . PHE B 1 49 ? -16.094 25.609 17.172 1 90.38 49 PHE B N 1
ATOM 3495 C CA . PHE B 1 49 ? -16.344 27.031 17.375 1 90.38 49 PHE B CA 1
ATOM 3496 C C . PHE B 1 49 ? -15.695 27.859 16.266 1 90.38 49 PHE B C 1
ATOM 3498 O O . PHE B 1 49 ? -14.828 27.359 15.547 1 90.38 49 PHE B O 1
ATOM 3505 N N . ASP B 1 50 ? -16.266 29.031 16.188 1 93.06 50 ASP B N 1
ATOM 3506 C CA . ASP B 1 50 ? -15.562 29.938 15.289 1 93.06 50 ASP B CA 1
ATOM 3507 C C . ASP B 1 50 ? -14.133 30.172 15.758 1 93.06 50 ASP B C 1
ATOM 3509 O O . ASP B 1 50 ? -13.906 30.531 16.922 1 93.06 50 ASP B O 1
ATOM 3513 N N . ASN B 1 51 ? -13.188 29.875 14.836 1 91.5 51 ASN B N 1
ATOM 3514 C CA . ASN B 1 51 ? -11.805 30.094 15.242 1 91.5 51 ASN B CA 1
ATOM 3515 C C . ASN B 1 51 ? -11 30.797 14.156 1 91.5 51 ASN B C 1
ATOM 3517 O O . ASN B 1 51 ? -11.492 30.984 13.039 1 91.5 51 ASN B O 1
ATOM 3521 N N . SER B 1 52 ? -9.875 31.266 14.547 1 91.62 52 SER B N 1
ATOM 3522 C CA . SER B 1 52 ? -9.07 32.062 13.633 1 91.62 52 SER B CA 1
ATOM 3523 C C . SER B 1 52 ? -8.234 31.172 12.711 1 91.62 52 SER B C 1
ATOM 3525 O O . SER B 1 52 ? -7.605 30.219 13.164 1 91.62 52 SER B O 1
ATOM 3527 N N . ALA B 1 53 ? -8.133 31.469 11.461 1 88.06 53 ALA B N 1
ATOM 3528 C CA . ALA B 1 53 ? -7.301 30.781 10.484 1 88.06 53 ALA B CA 1
ATOM 3529 C C . ALA B 1 53 ? -5.887 31.344 10.453 1 88.06 53 ALA B C 1
ATOM 3531 O O . ALA B 1 53 ? -4.977 30.75 9.875 1 88.06 53 ALA B O 1
ATOM 3532 N N . ARG B 1 54 ? -5.746 32.531 11.102 1 87.94 54 ARG B N 1
ATOM 3533 C CA . ARG B 1 54 ? -4.477 33.25 11.047 1 87.94 54 ARG B CA 1
ATOM 3534 C C . ARG B 1 54 ? -4.156 33.875 12.391 1 87.94 54 ARG B C 1
ATOM 3536 O O . ARG B 1 54 ? -5.051 34.094 13.211 1 87.94 54 ARG B O 1
ATOM 3543 N N . ASP B 1 55 ? -2.838 34.156 12.523 1 88.5 55 ASP B N 1
ATOM 3544 C CA . ASP B 1 55 ? -2.439 35.031 13.609 1 88.5 55 ASP B CA 1
ATOM 3545 C C . ASP B 1 55 ? -2.758 36.5 13.281 1 88.5 55 ASP B C 1
ATOM 3547 O O . ASP B 1 55 ? -2.58 36.938 12.141 1 88.5 55 ASP B O 1
ATOM 3551 N N . GLY B 1 56 ? -3.248 37.219 14.305 1 94.69 56 GLY B N 1
ATOM 3552 C CA . GLY B 1 56 ? -3.543 38.625 14.055 1 94.69 56 GLY B CA 1
ATOM 3553 C C . GLY B 1 56 ? -4.426 39.25 15.125 1 94.69 56 GLY B C 1
ATOM 3554 O O . GLY B 1 56 ? -4.137 39.125 16.312 1 94.69 56 GLY B O 1
ATOM 3555 N N . TYR B 1 57 ? -5.355 39.969 1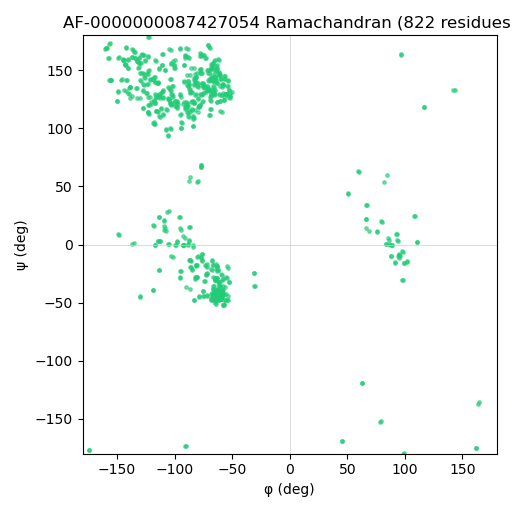4.609 1 97.38 57 TYR B N 1
ATOM 3556 C CA . TYR B 1 57 ? -6.246 40.688 15.508 1 97.38 57 TYR B CA 1
ATOM 3557 C C . TYR B 1 57 ? -7.707 40.5 15.125 1 97.38 57 TYR B C 1
ATOM 3559 O O . TYR B 1 57 ? -8.078 40.656 13.961 1 97.38 57 TYR B O 1
ATOM 3567 N N . ALA B 1 58 ? -8.477 40.062 16.125 1 98 58 ALA B N 1
ATOM 3568 C CA . ALA B 1 58 ? -9.922 39.938 15.969 1 98 58 ALA B CA 1
ATOM 3569 C C . ALA B 1 58 ? -10.617 41.25 16.266 1 98 58 ALA B C 1
ATOM 3571 O O . ALA B 1 58 ? -10.383 41.875 17.297 1 98 58 ALA B O 1
ATOM 3572 N N . LEU B 1 59 ? -11.5 41.625 15.359 1 98.31 59 LEU B N 1
ATOM 3573 C CA . LEU B 1 59 ? -12.141 42.938 15.461 1 98.31 59 LEU B CA 1
ATOM 3574 C C . LEU B 1 59 ? -13.477 42.969 14.719 1 98.31 59 LEU B C 1
ATOM 3576 O O . LEU B 1 59 ? -13.883 41.938 14.156 1 98.31 59 LEU B O 1
ATOM 3580 N N . ARG B 1 60 ? -14.188 44.094 14.906 1 98 60 ARG B N 1
ATOM 3581 C CA . ARG B 1 60 ? -15.391 44.344 14.109 1 98 60 ARG B CA 1
ATOM 3582 C C . ARG B 1 60 ? -15.039 44.906 12.742 1 98 60 ARG B C 1
ATOM 3584 O O . ARG B 1 60 ? -14.312 45.906 12.648 1 98 60 ARG B O 1
ATOM 3591 N N . PHE B 1 61 ? -15.633 44.25 11.734 1 97.75 61 PHE B N 1
ATOM 3592 C CA . PHE B 1 61 ? -15.352 44.75 10.383 1 97.75 61 PHE B CA 1
ATOM 3593 C C . PHE B 1 61 ? -15.742 46.188 10.242 1 97.75 61 PHE B C 1
ATOM 3595 O O . PHE B 1 61 ? -15.062 46.969 9.562 1 97.75 61 PHE B O 1
ATOM 3602 N N . ASP B 1 62 ? -16.797 46.625 10.859 1 96.38 62 ASP B N 1
ATOM 3603 C CA . ASP B 1 62 ? -17.312 48 10.781 1 96.38 62 ASP B CA 1
ATOM 3604 C C . ASP B 1 62 ? -16.312 49 11.344 1 96.38 62 ASP B C 1
ATOM 3606 O O . ASP B 1 62 ? -16.422 50.188 11.078 1 96.38 62 ASP B O 1
ATOM 3610 N N . ASP B 1 63 ? -15.375 48.5 12.148 1 96.81 63 ASP B N 1
ATOM 3611 C CA . ASP B 1 63 ? -14.391 49.406 12.742 1 96.81 63 ASP B CA 1
ATOM 3612 C C . ASP B 1 63 ? -13.234 49.656 11.773 1 96.81 63 ASP B C 1
ATOM 3614 O O . ASP B 1 63 ? -12.312 50.406 12.094 1 96.81 63 ASP B O 1
ATOM 3618 N N . LEU B 1 64 ? -13.281 49.031 10.594 1 95.19 64 LEU B N 1
ATOM 3619 C CA . LEU B 1 64 ? -12.195 49.156 9.625 1 95.19 64 LEU B CA 1
ATOM 3620 C C . LEU B 1 64 ? -12.484 50.312 8.656 1 95.19 64 LEU B C 1
ATOM 3622 O O . LEU B 1 64 ? -11.758 50.5 7.68 1 95.19 64 LEU B O 1
ATOM 3626 N N . GLU B 1 65 ? -13.484 51.031 8.938 1 88.88 65 GLU B N 1
ATOM 3627 C CA . GLU B 1 65 ? -13.797 52.188 8.102 1 88.88 65 GLU B CA 1
ATOM 3628 C C . GLU B 1 65 ? -12.734 53.25 8.242 1 88.88 65 GLU B C 1
ATOM 3630 O O . GLU B 1 65 ? -12.203 53.469 9.336 1 88.88 65 GLU B O 1
ATOM 3635 N N . GLY B 1 66 ? -12.406 53.938 7.062 1 83.5 66 GLY B N 1
ATOM 3636 C CA . GLY B 1 66 ? -11.422 55.031 7.066 1 83.5 66 GLY B CA 1
ATOM 3637 C C . GLY B 1 66 ? -10.047 54.562 6.621 1 83.5 66 GLY B C 1
ATOM 3638 O O . GLY B 1 66 ? -9.852 53.406 6.281 1 83.5 66 GLY B O 1
ATOM 3639 N N . ASP B 1 67 ? -9.109 55.562 6.617 1 85.5 67 ASP B N 1
ATOM 3640 C CA . ASP B 1 67 ? -7.719 55.312 6.258 1 85.5 67 ASP B CA 1
ATOM 3641 C C . ASP B 1 67 ? -6.902 54.906 7.48 1 85.5 67 ASP B C 1
ATOM 3643 O O . ASP B 1 67 ? -6.688 55.719 8.391 1 85.5 67 ASP B O 1
ATOM 3647 N N . ARG B 1 68 ? -6.43 53.75 7.684 1 90.25 68 ARG B N 1
ATOM 3648 C CA . ARG B 1 68 ? -5.574 53.188 8.727 1 90.25 68 ARG B CA 1
ATOM 3649 C C . ARG B 1 68 ? -6.219 53.312 10.102 1 90.25 68 ARG B C 1
ATOM 3651 O O . ARG B 1 68 ? -5.684 54.031 10.969 1 90.25 68 ARG B O 1
ATOM 3658 N N . PRO B 1 69 ? -7.324 52.719 10.344 1 94.62 69 PRO B N 1
ATOM 3659 C CA . PRO B 1 69 ? -7.973 52.781 11.648 1 94.62 69 PRO B CA 1
ATOM 3660 C C . PRO B 1 69 ? -7.105 52.219 12.773 1 94.62 69 PRO B C 1
ATOM 3662 O O . PRO B 1 69 ? -6.391 51.25 12.562 1 94.62 69 PRO B O 1
ATOM 3665 N N . THR B 1 70 ? -7.168 52.875 13.961 1 97.38 70 THR B N 1
ATOM 3666 C CA . THR B 1 70 ? -6.453 52.438 15.156 1 97.38 70 THR B CA 1
ATOM 3667 C C . THR B 1 70 ? -7.43 52 16.234 1 97.38 70 THR B C 1
ATOM 3669 O O . THR B 1 70 ? -8.398 52.688 16.531 1 97.38 70 THR B O 1
ATOM 3672 N N . LEU B 1 71 ? -7.176 50.844 16.75 1 98.06 71 LEU B N 1
ATOM 3673 C CA . LEU B 1 71 ? -8.07 50.25 17.734 1 98.06 71 LEU B CA 1
ATOM 3674 C C . LEU B 1 71 ? -7.328 49.938 19.031 1 98.06 71 LEU B C 1
ATOM 3676 O O . LEU B 1 71 ? -6.121 49.688 19.016 1 98.06 71 LEU B O 1
ATOM 3680 N N . SER B 1 72 ? -8.07 50 20.172 1 98.19 72 SER B N 1
ATOM 3681 C CA . SER B 1 72 ? -7.5 49.594 21.469 1 98.19 72 SER B CA 1
ATOM 3682 C C . SER B 1 72 ? -7.441 48.094 21.609 1 98.19 72 SER B C 1
ATOM 3684 O O . SER B 1 72 ? -8.445 47.406 21.391 1 98.19 72 SER B O 1
ATOM 3686 N N . VAL B 1 73 ? -6.328 47.531 21.953 1 98.12 73 VAL B N 1
ATOM 3687 C CA . VAL B 1 73 ? -6.18 46.094 22.141 1 98.12 73 VAL B CA 1
ATOM 3688 C C . VAL B 1 73 ? -6.605 45.719 23.547 1 98.12 73 VAL B C 1
ATOM 3690 O O . VAL B 1 73 ? -6.004 46.156 24.531 1 98.12 73 VAL B O 1
ATOM 3693 N N . ILE B 1 74 ? -7.566 44.812 23.703 1 97.19 74 ILE B N 1
ATOM 3694 C CA . ILE B 1 74 ? -8.195 44.594 25 1 97.19 74 ILE B CA 1
ATOM 3695 C C . ILE B 1 74 ? -7.641 43.312 25.625 1 97.19 74 ILE B C 1
ATOM 3697 O O . ILE B 1 74 ? -7.941 43 26.781 1 97.19 74 ILE B O 1
ATOM 3701 N N . GLY B 1 75 ? -6.918 42.562 24.891 1 94.69 75 GLY B N 1
ATOM 3702 C CA . GLY B 1 75 ? -6.344 41.312 25.391 1 94.69 75 GLY B CA 1
ATOM 3703 C C . GLY B 1 75 ? -5.914 40.375 24.297 1 94.69 75 GLY B C 1
ATOM 3704 O O . GLY B 1 75 ? -5.844 40.75 23.125 1 94.69 75 GLY B O 1
ATOM 3705 N N . THR B 1 76 ? -5.496 39.219 24.75 1 92.44 76 THR B N 1
ATOM 3706 C CA . THR B 1 76 ? -5.031 38.188 23.812 1 92.44 76 THR B CA 1
ATOM 3707 C C . THR B 1 76 ? -5.855 36.938 23.953 1 92.44 76 THR B C 1
ATOM 3709 O O . THR B 1 76 ? -6.059 36.438 25.062 1 92.44 76 THR B O 1
ATOM 3712 N N . ALA B 1 77 ? -6.453 36.531 22.859 1 90.19 77 ALA B N 1
ATOM 3713 C CA . ALA B 1 77 ? -7.117 35.25 22.797 1 90.19 77 ALA B CA 1
ATOM 3714 C C . ALA B 1 77 ? -6.145 34.156 22.344 1 90.19 77 ALA B C 1
ATOM 3716 O O . ALA B 1 77 ? -5.715 34.125 21.188 1 90.19 77 ALA B O 1
ATOM 3717 N N . ALA B 1 78 ? -5.879 33.25 23.25 1 82.69 78 ALA B N 1
ATOM 3718 C CA . ALA B 1 78 ? -4.945 32.156 22.969 1 82.69 78 ALA B CA 1
ATOM 3719 C C . ALA B 1 78 ? -5.691 30.875 22.625 1 82.69 78 ALA B C 1
ATOM 3721 O O . ALA B 1 78 ? -6.859 30.719 23 1 82.69 78 ALA B O 1
ATOM 3722 N N . ALA B 1 79 ? -4.984 30.031 21.859 1 79.38 79 ALA B N 1
ATOM 3723 C CA . ALA B 1 79 ? -5.574 28.719 21.547 1 79.38 79 ALA B CA 1
ATOM 3724 C C . ALA B 1 79 ? -5.723 27.875 22.797 1 79.38 79 ALA B C 1
ATOM 3726 O O . ALA B 1 79 ? -4.883 27.938 23.703 1 79.38 79 ALA B O 1
ATOM 3727 N N . GLY B 1 80 ? -6.762 27.141 22.922 1 79.88 80 GLY B N 1
ATOM 3728 C CA . GLY B 1 80 ? -6.957 26.188 24.016 1 79.88 80 GLY B CA 1
ATOM 3729 C C . GLY B 1 80 ? -7.887 26.703 25.094 1 79.88 80 GLY B C 1
ATOM 3730 O O . GLY B 1 80 ? -8.258 25.953 26 1 79.88 80 GLY B O 1
ATOM 3731 N N . THR B 1 81 ? -8.102 27.984 25.031 1 79.69 81 THR B N 1
ATOM 3732 C CA . THR B 1 81 ? -8.992 28.547 26.031 1 79.69 81 THR B CA 1
ATOM 3733 C C . THR B 1 81 ? -10.047 29.438 25.391 1 79.69 81 THR B C 1
ATOM 3735 O O . THR B 1 81 ? -9.891 29.859 24.234 1 79.69 81 THR B O 1
ATOM 3738 N N . ILE B 1 82 ? -11.18 29.516 26.078 1 81.69 82 ILE B N 1
ATOM 3739 C CA . ILE B 1 82 ? -12.156 30.531 25.703 1 81.69 82 ILE B CA 1
ATOM 3740 C C . ILE B 1 82 ? -11.891 31.812 26.484 1 81.69 82 ILE B C 1
ATOM 3742 O O . ILE B 1 82 ? -11.875 31.812 27.719 1 81.69 82 ILE B O 1
ATOM 3746 N N . SER B 1 83 ? -11.641 32.75 25.672 1 84.5 83 SER B N 1
ATOM 3747 C CA . SER B 1 83 ? -11.359 34.031 26.328 1 84.5 83 SER B CA 1
ATOM 3748 C C . SER B 1 83 ? -12.648 34.719 26.797 1 84.5 83 SER B C 1
ATOM 3750 O O . SER B 1 83 ? -13.719 34.469 26.25 1 84.5 83 SER B O 1
ATOM 3752 N N . ASP B 1 84 ? -12.578 35.438 27.859 1 90.44 84 ASP B N 1
ATOM 3753 C CA . ASP B 1 84 ? -13.695 36.25 28.344 1 90.44 84 ASP B CA 1
ATOM 3754 C C . ASP B 1 84 ? -13.695 37.625 27.672 1 90.44 84 ASP B C 1
ATOM 3756 O O . ASP B 1 84 ? -14.43 38.531 28.078 1 90.44 84 ASP B O 1
ATOM 3760 N N . LEU B 1 85 ? -12.945 37.688 26.625 1 94.38 85 LEU B N 1
ATOM 3761 C CA . LEU B 1 85 ? -12.828 38.969 25.938 1 94.38 85 LEU B CA 1
ATOM 3762 C C . LEU B 1 85 ? -14.094 39.25 25.141 1 94.38 85 LEU B C 1
ATOM 3764 O O . LEU B 1 85 ? -14.68 38.344 24.531 1 94.38 85 LEU B O 1
ATOM 3768 N N . HIS B 1 86 ? -14.523 40.5 25.203 1 96.81 86 HIS B N 1
ATOM 3769 C CA . HIS B 1 86 ? -15.633 41 24.406 1 96.81 86 HIS B CA 1
ATOM 3770 C C . HIS B 1 86 ? -15.195 42.188 23.547 1 96.81 86 HIS B C 1
ATOM 3772 O O . HIS B 1 86 ? -14.969 43.281 24.078 1 96.81 86 HIS B O 1
ATOM 3778 N N . VAL B 1 87 ? -15.188 41.969 22.281 1 98 87 VAL B N 1
ATOM 3779 C CA . VAL B 1 87 ? -14.734 43.031 21.359 1 98 87 VAL B CA 1
ATOM 3780 C C . VAL B 1 87 ? -15.875 44 21.109 1 98 87 VAL B C 1
ATOM 3782 O O . VAL B 1 87 ? -16.906 43.656 20.547 1 98 87 VAL B O 1
ATOM 3785 N N . GLU B 1 88 ? -15.672 45.219 21.547 1 97.56 88 GLU B N 1
ATOM 3786 C CA . GLU B 1 88 ? -16.609 46.312 21.359 1 97.56 88 GLU B CA 1
ATOM 3787 C C . GLU B 1 88 ? -16.125 47.281 20.266 1 97.56 88 GLU B C 1
ATOM 3789 O O . GLU B 1 88 ? -15 47.156 19.781 1 97.56 88 GLU B O 1
ATOM 3794 N N . PRO B 1 89 ? -17.047 48.188 19.844 1 97.56 89 PRO B N 1
ATOM 3795 C CA . PRO B 1 89 ? -16.594 49.188 18.844 1 97.56 89 PRO B CA 1
ATOM 3796 C C . PRO B 1 89 ? -15.312 49.875 19.266 1 97.56 89 PRO B C 1
ATOM 3798 O O . PRO B 1 89 ? -15.188 50.312 20.406 1 97.56 89 PRO B O 1
ATOM 3801 N N . GLY B 1 90 ? -14.375 49.906 18.328 1 97.25 90 GLY B N 1
ATOM 3802 C CA . GLY B 1 90 ? -13.133 50.625 18.578 1 97.25 90 GLY B CA 1
ATOM 3803 C C . GLY B 1 90 ? -12.094 49.781 19.281 1 97.25 90 GLY B C 1
ATOM 3804 O O . GLY B 1 90 ? -11.016 50.281 19.625 1 97.25 90 GLY B O 1
ATOM 3805 N N . THR B 1 91 ? -12.391 48.5 19.516 1 98.06 91 THR B N 1
ATOM 3806 C CA . THR B 1 91 ? -11.43 47.656 20.219 1 98.06 91 THR B CA 1
ATOM 3807 C C . THR B 1 91 ? -11.094 46.438 19.359 1 98.06 91 THR B C 1
ATOM 3809 O O . THR B 1 91 ? -11.781 46.125 18.391 1 98.06 91 THR B O 1
ATOM 3812 N N . ALA B 1 92 ? -10.016 45.781 19.672 1 98.31 92 ALA B N 1
ATOM 3813 C CA . ALA B 1 92 ? -9.539 44.562 19.031 1 98.31 92 ALA B CA 1
ATOM 3814 C C . ALA B 1 92 ? -8.914 43.625 20.047 1 98.31 92 ALA B C 1
ATOM 3816 O O . ALA B 1 92 ? -8.516 44.031 21.141 1 98.31 92 ALA B O 1
ATOM 3817 N N . ALA B 1 93 ? -8.93 42.406 19.75 1 97.56 93 ALA B N 1
ATOM 3818 C CA . ALA B 1 93 ? -8.234 41.406 20.547 1 97.56 93 ALA B CA 1
ATOM 3819 C C . ALA B 1 93 ? -7.133 40.719 19.719 1 97.56 93 ALA B C 1
ATOM 3821 O O . ALA B 1 93 ? -7.359 40.312 18.578 1 97.56 93 ALA B O 1
ATOM 3822 N N . ARG B 1 94 ? -5.938 40.688 20.328 1 95.62 94 ARG B N 1
ATOM 3823 C CA . ARG B 1 94 ? -4.922 39.844 19.719 1 95.62 94 ARG B CA 1
ATOM 3824 C C . ARG B 1 94 ? -5.375 38.375 19.688 1 95.62 94 ARG B C 1
ATOM 3826 O O . ARG B 1 94 ? -5.969 37.875 20.641 1 95.62 94 ARG B O 1
ATOM 3833 N N . ILE B 1 95 ? -5.156 37.688 18.547 1 93.38 95 ILE B N 1
ATOM 3834 C CA . ILE B 1 95 ? -5.66 36.312 18.438 1 93.38 95 ILE B CA 1
ATOM 3835 C C . ILE B 1 95 ? -4.652 35.469 17.688 1 93.38 95 ILE B C 1
ATOM 3837 O O . ILE B 1 95 ? -4.027 35.906 16.734 1 93.38 95 ILE B O 1
ATOM 3841 N N . MET B 1 96 ? -4.516 34.25 18.141 1 85.38 96 MET B N 1
ATOM 3842 C CA . MET B 1 96 ? -3.641 33.25 17.5 1 85.38 96 MET B CA 1
ATOM 3843 C C . MET B 1 96 ? -4.441 32.312 16.625 1 85.38 96 MET B C 1
ATOM 3845 O O . MET B 1 96 ? -5.648 32.125 16.812 1 85.38 96 MET B O 1
ATOM 3849 N N . THR B 1 97 ? -3.701 31.688 15.68 1 84.56 97 THR B N 1
ATOM 3850 C CA . THR B 1 97 ? -4.32 30.672 14.82 1 84.56 97 THR B CA 1
ATOM 3851 C C . THR B 1 97 ? -4.957 29.578 15.664 1 84.56 97 THR B C 1
ATOM 3853 O O . THR B 1 97 ? -4.352 29.094 16.625 1 84.56 97 THR B O 1
ATOM 3856 N N . GLY B 1 98 ? -6.184 29.328 15.32 1 84 98 GLY B N 1
ATOM 3857 C CA . GLY B 1 98 ? -6.879 28.25 16 1 84 98 GLY B CA 1
ATOM 3858 C C . GLY B 1 98 ? -7.648 28.703 17.219 1 84 98 GLY B C 1
ATOM 3859 O O . GLY B 1 98 ? -8.5 27.969 17.734 1 84 98 GLY B O 1
ATOM 3860 N N . ALA B 1 99 ? -7.387 29.891 17.734 1 88.25 99 ALA B N 1
ATOM 3861 C CA . ALA B 1 99 ? -8.062 30.406 18.922 1 88.25 99 ALA B CA 1
ATOM 3862 C C . ALA B 1 99 ? -9.516 30.75 18.625 1 88.25 99 ALA B C 1
ATOM 3864 O O . ALA B 1 99 ? -9.859 31.141 17.5 1 88.25 99 ALA B O 1
ATOM 3865 N N . VAL B 1 100 ? -10.336 30.609 19.672 1 93 100 VAL B N 1
ATOM 3866 C CA . VAL B 1 100 ? -11.75 30.953 19.562 1 93 100 VAL B CA 1
ATOM 3867 C C . VAL B 1 100 ? -11.898 32.438 19.312 1 93 100 VAL B C 1
ATOM 3869 O O . VAL B 1 100 ? -11.258 33.281 19.969 1 93 100 VAL B O 1
ATOM 3872 N N . VAL B 1 101 ? -12.727 32.75 18.344 1 95.81 101 VAL B N 1
ATOM 3873 C CA . VAL B 1 101 ? -12.984 34.188 18.062 1 95.81 101 VAL B CA 1
ATOM 3874 C C . VAL B 1 101 ? -13.766 34.781 19.219 1 95.81 101 VAL B C 1
ATOM 3876 O O . VAL B 1 101 ? -14.836 34.312 19.594 1 95.81 101 VAL B O 1
ATOM 3879 N N . PRO B 1 102 ? -13.219 35.844 19.781 1 96.56 102 PRO B N 1
ATOM 3880 C CA . PRO B 1 102 ? -13.922 36.469 20.906 1 96.56 102 PRO B CA 1
ATOM 3881 C C . PRO B 1 102 ? -15.289 37.031 20.5 1 96.56 102 PRO B C 1
ATOM 3883 O O . PRO B 1 102 ? -15.492 37.406 19.344 1 96.56 102 PRO B O 1
ATOM 3886 N N . GLU B 1 103 ? -16.156 37.031 21.531 1 95.62 103 GLU B N 1
ATOM 3887 C CA . GLU B 1 103 ? -17.484 37.625 21.312 1 95.62 103 GLU B CA 1
ATOM 3888 C C . GLU B 1 103 ? -17.375 39.062 20.797 1 95.62 103 GLU B C 1
ATOM 3890 O O . GLU B 1 103 ? -16.531 39.812 21.25 1 95.62 103 GLU B O 1
ATOM 3895 N N . GLY B 1 104 ? -18.203 39.344 19.812 1 97.19 104 GLY B N 1
ATOM 3896 C CA . GLY B 1 104 ? -18.25 40.688 19.266 1 97.19 104 GLY B CA 1
ATOM 3897 C C . GLY B 1 104 ? -17.422 40.844 18.016 1 97.19 104 GLY B C 1
ATOM 3898 O O . GLY B 1 104 ? -17.641 41.781 17.234 1 97.19 104 GLY B O 1
ATOM 3899 N N . ALA B 1 105 ? -16.344 40.094 17.875 1 97.88 105 ALA B N 1
ATOM 3900 C CA . ALA B 1 105 ? -15.5 40.156 16.703 1 97.88 105 ALA B CA 1
ATOM 3901 C C . ALA B 1 105 ? -16.078 39.344 15.555 1 97.88 105 ALA B C 1
ATOM 3903 O O . ALA B 1 105 ? -16.703 38.281 15.789 1 97.88 105 ALA B O 1
ATOM 3904 N N . ASP B 1 106 ? -15.836 39.812 14.273 1 97.81 106 ASP B N 1
ATOM 3905 C CA . ASP B 1 106 ? -16.344 39.031 13.133 1 97.81 106 ASP B CA 1
ATOM 3906 C C . ASP B 1 106 ? -15.289 38.938 12.031 1 97.81 106 ASP B C 1
ATOM 3908 O O . ASP B 1 106 ? -15.531 38.344 10.984 1 97.81 106 ASP B O 1
ATOM 3912 N N . THR B 1 107 ? -14.156 39.531 12.289 1 97.94 107 THR B N 1
ATOM 3913 C CA . THR B 1 107 ? -13.125 39.625 11.258 1 97.94 107 THR B CA 1
ATOM 3914 C C . THR B 1 107 ? -11.734 39.531 11.883 1 97.94 107 THR B C 1
ATOM 3916 O O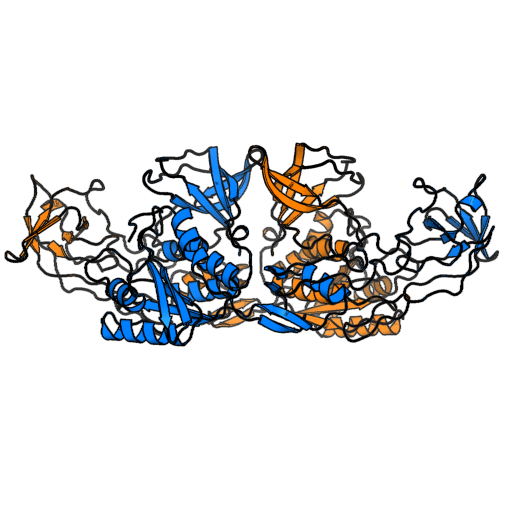 . THR B 1 107 ? -11.508 40.062 12.977 1 97.94 107 THR B O 1
ATOM 3919 N N . ILE B 1 108 ? -10.859 38.875 11.188 1 97.62 108 ILE B N 1
ATOM 3920 C CA . ILE B 1 108 ? -9.469 38.812 11.602 1 97.62 108 ILE B CA 1
ATOM 3921 C C . ILE B 1 108 ? -8.594 39.562 10.602 1 97.62 108 ILE B C 1
ATOM 3923 O O . ILE B 1 108 ? -8.727 39.344 9.391 1 97.62 108 ILE B O 1
ATOM 3927 N N . VAL B 1 109 ? -7.793 40.469 11.078 1 97.06 109 VAL B N 1
ATOM 3928 C CA . VAL B 1 109 ? -6.738 41.062 10.273 1 97.06 109 VAL B CA 1
ATOM 3929 C C . VAL B 1 109 ? -5.391 40.438 10.633 1 97.06 109 VAL B C 1
ATOM 3931 O O . VAL B 1 109 ? -5.016 40.406 11.812 1 97.06 109 VAL B O 1
ATOM 3934 N N . MET B 1 110 ? -4.746 40 9.664 1 94.62 110 MET B N 1
ATOM 3935 C CA . MET B 1 110 ? -3.469 39.344 9.891 1 94.62 110 MET B CA 1
ATOM 3936 C C . MET B 1 110 ? -2.467 40.281 10.539 1 94.62 110 MET B C 1
ATOM 3938 O O . MET B 1 110 ? -2.436 41.469 10.219 1 94.62 110 MET B O 1
ATOM 3942 N N . GLN B 1 111 ? -1.628 39.75 11.344 1 92.56 111 GLN B N 1
ATOM 3943 C CA . GLN B 1 111 ? -0.669 40.562 12.086 1 92.56 111 GLN B CA 1
ATOM 3944 C C . GLN B 1 111 ? 0.26 41.312 11.133 1 92.56 111 GLN B C 1
ATOM 3946 O O . GLN B 1 111 ? 0.697 42.438 11.438 1 92.56 111 GLN B O 1
ATOM 3951 N N . GLU B 1 112 ? 0.544 40.688 9.977 1 89.88 112 GLU B N 1
ATOM 3952 C CA . GLU B 1 112 ? 1.45 41.281 9 1 89.88 112 GLU B CA 1
ATOM 3953 C C . GLU B 1 112 ? 0.883 42.594 8.445 1 89.88 112 GLU B C 1
ATOM 3955 O O . GLU B 1 112 ? 1.624 43.406 7.922 1 89.88 112 GLU B O 1
ATOM 3960 N N . TYR B 1 113 ? -0.333 42.781 8.633 1 94.44 113 TYR B N 1
ATOM 3961 C CA . TYR B 1 113 ? -0.992 43.969 8.094 1 94.44 113 TYR B CA 1
ATOM 3962 C C . TYR B 1 113 ? -1.379 44.938 9.211 1 94.44 113 TYR B C 1
ATOM 3964 O O . TYR B 1 113 ? -2.307 45.719 9.055 1 94.44 113 TYR B O 1
ATOM 3972 N N . CYS B 1 114 ? -0.741 44.781 10.305 1 96 114 CYS B N 1
ATOM 3973 C CA . CYS B 1 114 ? -1.016 45.625 11.461 1 96 114 CYS B CA 1
ATOM 3974 C C . CYS B 1 114 ? 0.271 46.219 12.016 1 96 114 CYS B C 1
ATOM 3976 O O . CYS B 1 114 ? 1.354 45.688 11.828 1 96 114 CYS B O 1
ATOM 3978 N N . GLU B 1 115 ? 0.16 47.375 12.531 1 95.88 115 GLU B N 1
ATOM 3979 C CA . GLU B 1 115 ? 1.215 48 13.328 1 95.88 115 GLU B CA 1
ATOM 3980 C C . GLU B 1 115 ? 0.788 48.156 14.789 1 95.88 115 GLU B C 1
ATOM 3982 O O . GLU B 1 115 ? -0.249 48.75 15.07 1 95.88 115 GLU B O 1
ATOM 3987 N N . VAL B 1 116 ? 1.639 47.625 15.648 1 95.06 116 VAL B N 1
ATOM 3988 C CA . VAL B 1 116 ? 1.264 47.594 17.062 1 95.06 116 VAL B CA 1
ATOM 3989 C C . VAL B 1 116 ? 2.018 48.688 17.828 1 95.06 116 VAL B C 1
ATOM 3991 O O . VAL B 1 116 ? 3.205 48.906 17.578 1 95.06 116 VAL B O 1
ATOM 3994 N N . ASP B 1 117 ? 1.339 49.469 18.656 1 95.12 117 ASP B N 1
ATOM 3995 C CA . ASP B 1 117 ? 1.908 50.344 19.672 1 95.12 117 ASP B CA 1
ATOM 3996 C C . ASP B 1 117 ? 1.709 49.781 21.078 1 95.12 117 ASP B C 1
ATOM 3998 O O . ASP B 1 117 ? 0.661 49.969 21.703 1 95.12 117 ASP B O 1
ATOM 4002 N N . GLU B 1 118 ? 2.666 49.062 21.547 1 91.38 118 GLU B N 1
ATOM 4003 C CA . GLU B 1 118 ? 2.57 48.375 22.812 1 91.38 118 GLU B CA 1
ATOM 4004 C C . GLU B 1 118 ? 2.383 49.344 23.969 1 91.38 118 GLU B C 1
ATOM 4006 O O . GLU B 1 118 ? 1.673 49.062 24.938 1 91.38 118 GLU B O 1
ATOM 4011 N N . ASP B 1 119 ? 3.055 50.469 23.922 1 93.5 119 ASP B N 1
ATOM 4012 C CA . ASP B 1 119 ? 2.975 51.469 24.984 1 93.5 119 ASP B CA 1
ATOM 4013 C C . ASP B 1 119 ? 1.564 52.062 25.078 1 93.5 119 ASP B C 1
ATOM 4015 O O . ASP B 1 119 ? 1.028 52.188 26.188 1 93.5 119 ASP B O 1
ATOM 4019 N N . ALA B 1 120 ? 1.024 52.25 23.953 1 94.56 120 ALA B N 1
ATOM 4020 C CA . ALA B 1 120 ? -0.32 52.812 23.922 1 94.56 120 ALA B CA 1
ATOM 4021 C C . ALA B 1 120 ? -1.382 51.75 24.031 1 94.56 120 ALA B C 1
ATOM 4023 O O . ALA B 1 120 ? -2.557 52.031 24.266 1 94.56 120 ALA B O 1
ATOM 4024 N N . GLY B 1 121 ? -0.937 50.5 23.859 1 96.06 121 GLY B N 1
ATOM 4025 C CA . GLY B 1 121 ? -1.883 49.406 23.859 1 96.06 121 GLY B CA 1
ATOM 4026 C C . GLY B 1 121 ? -2.832 49.438 22.672 1 96.06 121 GLY B C 1
ATOM 4027 O O . GLY B 1 121 ? -4.023 49.156 22.828 1 96.06 121 GLY B O 1
ATOM 4028 N N . THR B 1 122 ? -2.406 49.875 21.547 1 97.62 122 THR B N 1
ATOM 4029 C CA . THR B 1 122 ? -3.254 50.031 20.375 1 97.62 122 THR B CA 1
ATOM 4030 C C . THR B 1 122 ? -2.648 49.281 19.188 1 97.62 122 THR B C 1
ATOM 4032 O O . THR B 1 122 ? -1.468 48.938 19.203 1 97.62 122 THR B O 1
ATOM 4035 N N . VAL B 1 123 ? -3.502 48.938 18.188 1 97.56 123 VAL B N 1
ATOM 4036 C CA . VAL B 1 123 ? -3.094 48.344 16.922 1 97.56 123 VAL B CA 1
ATOM 4037 C C . VAL B 1 123 ? -3.674 49.156 15.758 1 97.56 123 VAL B C 1
ATOM 4039 O O . VAL B 1 123 ? -4.84 49.531 15.789 1 97.56 123 VAL B O 1
ATOM 4042 N N . THR B 1 124 ? -2.83 49.469 14.805 1 97.69 124 THR B N 1
ATOM 4043 C CA . THR B 1 124 ? -3.244 50.188 13.594 1 97.69 124 THR B CA 1
ATOM 4044 C C . THR B 1 124 ? -3.305 49.219 12.414 1 97.69 124 THR B C 1
ATOM 4046 O O . THR B 1 124 ? -2.35 48.469 12.156 1 97.69 124 THR B O 1
ATOM 4049 N N . VAL B 1 125 ? -4.449 49.156 11.758 1 97.12 125 VAL B N 1
ATOM 4050 C CA . VAL B 1 125 ? -4.625 48.281 10.602 1 97.12 125 VAL B CA 1
ATOM 4051 C C . VAL B 1 125 ? -4.098 49 9.352 1 97.12 125 VAL B C 1
ATOM 4053 O O . VAL B 1 125 ? -4.578 50.062 8.977 1 97.12 125 VAL B O 1
ATOM 4056 N N . LEU B 1 126 ? -3.152 48.344 8.672 1 95.94 126 LEU B N 1
ATOM 4057 C CA . LEU B 1 126 ? -2.492 48.938 7.504 1 95.94 126 LEU B CA 1
ATOM 4058 C C . LEU B 1 126 ? -3.256 48.594 6.227 1 95.94 126 LEU B C 1
ATOM 4060 O O . LEU B 1 126 ? -3.281 49.375 5.285 1 95.94 126 LEU B O 1
ATOM 4064 N N . GLU B 1 127 ? -3.76 47.438 6.188 1 93.75 127 GLU B N 1
ATOM 4065 C CA . GLU B 1 127 ? -4.496 46.938 5.02 1 93.75 127 GLU B CA 1
ATOM 4066 C C . GLU B 1 127 ? -5.734 46.156 5.434 1 93.75 127 GLU B C 1
ATOM 4068 O O . GLU B 1 127 ? -5.645 45.219 6.227 1 93.75 127 GLU B O 1
ATOM 4073 N N . VAL B 1 128 ? -6.859 46.594 4.867 1 91.62 128 VAL B N 1
ATOM 4074 C CA . VAL B 1 128 ? -8.109 45.844 5.098 1 91.62 128 VAL B CA 1
ATOM 4075 C C . VAL B 1 128 ? -8.102 44.562 4.297 1 91.62 128 VAL B C 1
ATOM 4077 O O . VAL B 1 128 ? -7.676 44.531 3.141 1 91.62 128 VAL B O 1
ATOM 4080 N N . PRO B 1 129 ? -8.523 43.5 4.988 1 91.62 129 PRO B N 1
ATOM 4081 C CA . PRO B 1 129 ? -8.523 42.219 4.254 1 91.62 129 PRO B CA 1
ATOM 4082 C C . PRO B 1 129 ? -9.383 42.281 2.992 1 91.62 129 PRO B C 1
ATOM 4084 O O . PRO B 1 129 ? -10.523 42.75 3.035 1 91.62 129 PRO B O 1
ATOM 4087 N N . GLU B 1 130 ? -8.844 41.688 1.963 1 86.56 130 GLU B N 1
ATOM 4088 C CA . GLU B 1 130 ? -9.531 41.688 0.674 1 86.56 130 GLU B CA 1
ATOM 4089 C C . GLU B 1 130 ? -10.828 40.875 0.744 1 86.56 130 GLU B C 1
ATOM 4091 O O . GLU B 1 130 ? -11.805 41.219 0.067 1 86.56 130 GLU B O 1
ATOM 4096 N N . LYS B 1 131 ? -10.945 39.906 1.562 1 90.12 131 LYS B N 1
ATOM 4097 C CA . LYS B 1 131 ? -12.094 39 1.682 1 90.12 131 LYS B CA 1
ATOM 4098 C C . LYS B 1 131 ? -13.266 39.719 2.355 1 90.12 131 LYS B C 1
ATOM 4100 O O . LYS B 1 131 ? -14.398 39.219 2.312 1 90.12 131 LYS B O 1
ATOM 4105 N N . GLY B 1 132 ? -12.977 40.875 3.053 1 93.81 132 GLY B N 1
ATOM 4106 C CA . GLY B 1 132 ? -14.031 41.656 3.686 1 93.81 132 GLY B CA 1
ATOM 4107 C C . GLY B 1 132 ? -14.484 41.062 5.012 1 93.81 132 GLY B C 1
ATOM 4108 O O . GLY B 1 132 ? -13.688 40.469 5.734 1 93.81 132 GLY B O 1
ATOM 4109 N N . ARG B 1 133 ? -15.805 41.344 5.359 1 95.88 133 ARG B N 1
ATOM 4110 C CA . ARG B 1 133 ? -16.375 40.875 6.609 1 95.88 133 ARG B CA 1
ATOM 4111 C C . ARG B 1 133 ? -16.281 39.344 6.703 1 95.88 133 ARG B C 1
ATOM 4113 O O . ARG B 1 133 ? -16.609 38.656 5.75 1 95.88 133 ARG B O 1
ATOM 4120 N N . GLY B 1 134 ? -15.766 38.875 7.832 1 96.56 134 GLY B N 1
ATOM 4121 C CA . GLY B 1 134 ? -15.633 37.438 8.023 1 96.56 134 GLY B CA 1
ATOM 4122 C C . GLY B 1 134 ? -14.266 36.906 7.621 1 96.56 134 GLY B C 1
ATOM 4123 O O . GLY B 1 134 ? -13.984 35.719 7.77 1 96.56 134 GLY B O 1
ATOM 4124 N N . ALA B 1 135 ? -13.406 37.781 7.238 1 95.81 135 ALA B N 1
ATOM 4125 C CA . ALA B 1 135 ? -12.086 37.375 6.785 1 95.81 135 ALA B CA 1
ATOM 4126 C C . ALA B 1 135 ? -11.367 36.562 7.863 1 95.81 135 ALA B C 1
ATOM 4128 O O . ALA B 1 135 ? -11.336 36.938 9.031 1 95.81 135 ALA B O 1
ATOM 4129 N N . TRP B 1 136 ? -10.898 35.375 7.469 1 93.19 136 TRP B N 1
ATOM 4130 C CA . TRP B 1 136 ? -9.992 34.5 8.195 1 93.19 136 TRP B CA 1
ATOM 4131 C C . TRP B 1 136 ? -10.672 33.906 9.438 1 93.19 136 TRP B C 1
ATOM 4133 O O . TRP B 1 136 ? -9.992 33.438 10.352 1 93.19 136 TRP B O 1
ATOM 4143 N N . VAL B 1 137 ? -11.961 34.094 9.484 1 95.19 137 VAL B N 1
ATOM 4144 C CA . VAL B 1 137 ? -12.742 33.375 10.5 1 95.19 137 VAL B CA 1
ATOM 4145 C C . VAL B 1 137 ? -13.219 32.031 9.945 1 95.19 137 VAL B C 1
ATOM 4147 O O . VAL B 1 137 ? -13.922 31.984 8.93 1 95.19 137 VAL B O 1
ATOM 4150 N N . ARG B 1 138 ? -12.781 30.969 10.555 1 91.5 138 ARG B N 1
ATOM 4151 C CA . ARG B 1 138 ? -13.352 29.656 10.266 1 91.5 138 ARG B CA 1
ATOM 4152 C C . ARG B 1 138 ? -14.625 29.438 11.062 1 91.5 138 ARG B C 1
ATOM 4154 O O . ARG B 1 138 ? -14.609 29.453 12.297 1 91.5 138 ARG B O 1
ATOM 4161 N N . LYS B 1 139 ? -15.656 29.188 10.344 1 93.56 139 LYS B N 1
ATOM 4162 C CA . LYS B 1 139 ? -16.953 29.047 11 1 93.56 139 LYS B CA 1
ATOM 4163 C C . LYS B 1 139 ? -17.125 27.656 11.594 1 93.56 139 LYS B C 1
ATOM 4165 O O . LYS B 1 139 ? -16.703 26.672 10.984 1 93.56 139 LYS B O 1
ATOM 4170 N N . ALA B 1 140 ? -17.797 27.688 12.734 1 92.62 140 ALA B N 1
ATOM 4171 C CA . ALA B 1 140 ? -18.141 26.406 13.312 1 92.62 140 ALA B CA 1
ATOM 4172 C C . ALA B 1 140 ? -18.922 25.547 12.32 1 92.62 140 ALA B C 1
ATOM 4174 O O . ALA B 1 140 ? -19.828 26.016 11.648 1 92.62 140 ALA B O 1
ATOM 4175 N N . GLY B 1 141 ? -18.469 24.25 12.125 1 91.5 141 GLY B N 1
ATOM 4176 C CA . GLY B 1 141 ? -19.188 23.297 11.297 1 91.5 141 GLY B CA 1
ATOM 4177 C C . GLY B 1 141 ? -18.875 23.422 9.82 1 91.5 141 GLY B C 1
ATOM 4178 O O . GLY B 1 141 ? -19.422 22.703 8.992 1 91.5 141 GLY B O 1
ATOM 4179 N N . GLU B 1 142 ? -18.047 24.312 9.492 1 89.31 142 GLU B N 1
ATOM 4180 C CA . GLU B 1 142 ? -17.797 24.547 8.07 1 89.31 142 GLU B CA 1
ATOM 4181 C C . GLU B 1 142 ? -17.141 23.328 7.422 1 89.31 142 GLU B C 1
ATOM 4183 O O . GLU B 1 142 ? -17.344 23.078 6.234 1 89.31 142 GLU B O 1
ATOM 4188 N N . ASN B 1 143 ? -16.375 22.609 8.172 1 87.25 143 ASN B N 1
ATOM 4189 C CA . ASN B 1 143 ? -15.758 21.391 7.645 1 87.25 143 ASN B CA 1
ATOM 4190 C C . ASN B 1 143 ? -16.703 20.203 7.711 1 87.25 143 ASN B C 1
ATOM 4192 O O . ASN B 1 143 ? -16.781 19.406 6.777 1 87.25 143 ASN B O 1
ATOM 4196 N N . MET B 1 144 ? -17.25 20.094 8.82 1 89.25 144 MET B N 1
ATOM 4197 C CA . MET B 1 144 ? -18.188 19.016 9.094 1 89.25 144 MET B CA 1
ATOM 4198 C C . MET B 1 144 ? -19.25 19.453 10.109 1 89.25 144 MET B C 1
ATOM 4200 O O . MET B 1 144 ? -18.922 20 11.156 1 89.25 144 MET B O 1
ATOM 4204 N N . ALA B 1 145 ? -20.5 19.156 9.766 1 92.88 145 ALA B N 1
ATOM 4205 C CA . ALA B 1 145 ? -21.594 19.484 10.688 1 92.88 145 ALA B CA 1
ATOM 4206 C C . ALA B 1 145 ? -21.844 18.328 11.656 1 92.88 145 ALA B C 1
ATOM 4208 O O . ALA B 1 145 ? -21.703 17.156 11.289 1 92.88 145 ALA B O 1
ATOM 4209 N N . ALA B 1 146 ? -22.219 18.75 12.859 1 94.75 146 ALA B N 1
ATOM 4210 C CA . ALA B 1 146 ? -22.641 17.719 13.805 1 94.75 146 ALA B CA 1
ATOM 4211 C C . ALA B 1 146 ? -23.703 16.812 13.211 1 94.75 146 ALA B C 1
ATOM 4213 O O . ALA B 1 146 ? -24.672 17.297 12.609 1 94.75 146 ALA B O 1
ATOM 4214 N N . GLY B 1 147 ? -23.438 15.539 13.258 1 95.31 147 GLY B N 1
ATOM 4215 C CA . GLY B 1 147 ? -24.406 14.578 12.766 1 95.31 147 GLY B CA 1
ATOM 4216 C C . GLY B 1 147 ? -24.172 14.164 11.328 1 95.31 147 GLY B C 1
ATOM 4217 O O . GLY B 1 147 ? -24.781 13.211 10.836 1 95.31 147 GLY B O 1
ATOM 4218 N N . GLU B 1 148 ? -23.297 14.805 10.719 1 92.94 148 GLU B N 1
ATOM 4219 C CA . GLU B 1 148 ? -22.969 14.461 9.344 1 92.94 148 GLU B CA 1
ATOM 4220 C C . GLU B 1 148 ? -22.297 13.102 9.25 1 92.94 148 GLU B C 1
ATOM 4222 O O . GLU B 1 148 ? -21.422 12.789 10.055 1 92.94 148 GLU B O 1
ATOM 4227 N N . ALA B 1 149 ? -22.781 12.281 8.281 1 93.25 149 ALA B N 1
ATOM 4228 C CA . ALA B 1 149 ? -22.109 11.016 8.031 1 93.25 149 ALA B CA 1
ATOM 4229 C C . ALA B 1 149 ? -20.734 11.234 7.41 1 93.25 149 ALA B C 1
ATOM 4231 O O . ALA B 1 149 ? -20.609 11.922 6.395 1 93.25 149 ALA B O 1
ATOM 4232 N N . VAL B 1 150 ? -19.719 10.641 8.023 1 92.31 150 VAL B N 1
ATOM 4233 C CA . VAL B 1 150 ? -18.375 10.953 7.559 1 92.31 150 VAL B CA 1
ATOM 4234 C C . VAL B 1 150 ? -17.703 9.688 7.043 1 92.31 150 VAL B C 1
ATOM 4236 O O . VAL B 1 150 ? -16.891 9.734 6.109 1 92.31 150 VAL B O 1
ATOM 4239 N N . LEU B 1 151 ? -17.875 8.523 7.656 1 94.31 151 LEU B N 1
ATOM 4240 C CA . LEU B 1 151 ? -17.375 7.234 7.191 1 94.31 151 LEU B CA 1
ATOM 4241 C C . LEU B 1 151 ? -18.484 6.188 7.184 1 94.31 151 LEU B C 1
ATOM 4243 O O . LEU B 1 151 ? -19.312 6.148 8.094 1 94.31 151 LEU B O 1
ATOM 4247 N N . GLU B 1 152 ? -18.422 5.414 6.195 1 94.56 152 GLU B N 1
ATOM 4248 C CA . GLU B 1 152 ? -19.406 4.355 6.039 1 94.56 152 GLU B CA 1
ATOM 4249 C C . GLU B 1 152 ? -18.781 2.98 6.238 1 94.56 152 GLU B C 1
ATOM 4251 O O . GLU B 1 152 ? -17.578 2.809 6.051 1 94.56 152 GLU B O 1
ATOM 4256 N N . PRO B 1 153 ? -19.672 2.025 6.645 1 95.94 153 PRO B N 1
ATOM 4257 C CA . PRO B 1 153 ? -19.156 0.657 6.672 1 95.94 153 PRO B CA 1
ATOM 4258 C C . PRO B 1 153 ? -18.531 0.234 5.34 1 95.94 153 PRO B C 1
ATOM 4260 O O . PRO B 1 153 ? -19.047 0.59 4.273 1 95.94 153 PRO B O 1
ATOM 4263 N N . GLY B 1 154 ? -17.438 -0.497 5.457 1 95.19 154 GLY B N 1
ATOM 4264 C CA . GLY B 1 154 ? -16.75 -0.921 4.242 1 95.19 154 GLY B CA 1
ATOM 4265 C C . GLY B 1 154 ? -15.57 -0.044 3.889 1 95.19 154 GLY B C 1
ATOM 4266 O O . GLY B 1 154 ? -14.758 -0.401 3.029 1 95.19 154 GLY B O 1
ATOM 4267 N N . ALA B 1 155 ? -15.422 1.036 4.645 1 93.06 155 ALA B N 1
ATOM 4268 C CA . ALA B 1 155 ? -14.289 1.927 4.395 1 93.06 155 ALA B CA 1
ATOM 4269 C C . ALA B 1 155 ? -12.992 1.325 4.922 1 93.06 155 ALA B C 1
ATOM 4271 O O . ALA B 1 155 ? -12.938 0.849 6.059 1 93.06 155 ALA B O 1
ATOM 4272 N N . ARG B 1 156 ? -12.031 1.325 4.066 1 92.56 156 ARG B N 1
ATOM 4273 C CA . ARG B 1 156 ? -10.695 0.957 4.531 1 92.56 156 ARG B CA 1
ATOM 4274 C C . ARG B 1 156 ? -10.07 2.082 5.348 1 92.56 156 ARG B C 1
ATOM 4276 O O . ARG B 1 156 ? -10.102 3.244 4.934 1 92.56 156 ARG B O 1
ATOM 4283 N N . LEU B 1 157 ? -9.484 1.774 6.418 1 95.19 157 LEU B N 1
ATOM 4284 C CA . LEU B 1 157 ? -8.938 2.783 7.32 1 95.19 157 LEU B CA 1
ATOM 4285 C C . LEU B 1 157 ? -7.465 3.035 7.031 1 95.19 157 LEU B C 1
ATOM 4287 O O . LEU B 1 157 ? -6.609 2.23 7.406 1 95.19 157 LEU B O 1
ATOM 4291 N N . GLY B 1 158 ? -7.238 4.102 6.336 1 93.56 158 GLY B N 1
ATOM 4292 C CA . GLY B 1 158 ? -5.891 4.629 6.223 1 93.56 158 GLY B CA 1
ATOM 4293 C C . GLY B 1 158 ? -5.551 5.645 7.297 1 93.56 158 GLY B C 1
ATOM 4294 O O . GLY B 1 158 ? -6.328 5.844 8.234 1 93.56 158 GLY B O 1
ATOM 4295 N N . ALA B 1 159 ? -4.418 6.246 7.16 1 93.81 159 ALA B N 1
ATOM 4296 C CA . ALA B 1 159 ? -3.943 7.195 8.164 1 93.81 159 ALA B CA 1
ATOM 4297 C C . ALA B 1 159 ? -4.91 8.367 8.312 1 93.81 159 ALA B C 1
ATOM 4299 O O . ALA B 1 159 ? -5.238 8.766 9.438 1 93.81 159 ALA B O 1
ATOM 4300 N N . PRO B 1 160 ? -5.449 8.906 7.23 1 93.06 160 PRO B N 1
ATOM 4301 C CA . PRO B 1 160 ? -6.402 10.008 7.395 1 93.06 160 PRO B CA 1
ATOM 4302 C C . PRO B 1 160 ? -7.66 9.586 8.156 1 93.06 160 PRO B C 1
ATOM 4304 O O . PRO B 1 160 ? -8.164 10.344 8.992 1 93.06 160 PRO B O 1
ATOM 4307 N N . GLU B 1 161 ? -8.156 8.398 7.871 1 94.88 161 GLU B N 1
ATOM 4308 C CA . GLU B 1 161 ? -9.328 7.898 8.578 1 94.88 161 GLU B CA 1
ATOM 4309 C C . GLU B 1 161 ? -9.039 7.711 10.062 1 94.88 161 GLU B C 1
ATOM 4311 O O . GLU B 1 161 ? -9.875 8.047 10.914 1 94.88 161 GLU B O 1
ATOM 4316 N N . VAL B 1 162 ? -7.875 7.219 10.344 1 95.44 162 VAL B N 1
ATOM 4317 C CA . VAL B 1 162 ? -7.473 7.043 11.742 1 95.44 162 VAL B CA 1
ATOM 4318 C C . VAL B 1 162 ? -7.414 8.398 12.438 1 95.44 162 VAL B C 1
ATOM 4320 O O . VAL B 1 162 ? -7.93 8.555 13.547 1 95.44 162 VAL B O 1
ATOM 4323 N N . GLY B 1 163 ? -6.785 9.359 11.773 1 94.56 163 GLY B N 1
ATOM 4324 C CA . GLY B 1 163 ? -6.754 10.711 12.312 1 94.56 163 GLY B CA 1
ATOM 4325 C C . GLY B 1 163 ? -8.133 11.297 12.539 1 94.56 163 GLY B C 1
ATOM 4326 O O . GLY B 1 163 ? -8.383 11.922 13.57 1 94.56 163 GLY B O 1
ATOM 4327 N N . LEU B 1 164 ? -9.008 11.078 11.594 1 94.25 164 LEU B N 1
ATOM 4328 C CA . LEU B 1 164 ? -10.375 11.578 11.695 1 94.25 164 LEU B CA 1
ATOM 4329 C C . LEU B 1 164 ? -11.102 10.953 12.875 1 94.25 164 LEU B C 1
ATOM 4331 O O . LEU B 1 164 ? -11.727 11.664 13.672 1 94.25 164 LEU B O 1
ATOM 4335 N N . LEU B 1 165 ? -11 9.688 12.992 1 95.19 165 LEU B N 1
ATOM 4336 C CA . LEU B 1 165 ? -11.648 8.992 14.102 1 95.19 165 LEU B CA 1
ATOM 4337 C C . LEU B 1 165 ? -11.078 9.453 15.438 1 95.19 165 LEU B C 1
ATOM 4339 O O . LEU B 1 165 ? -11.828 9.633 16.406 1 95.19 165 LEU B O 1
ATOM 4343 N N . ALA B 1 166 ? -9.773 9.656 15.477 1 94.69 166 ALA B N 1
ATOM 4344 C CA . ALA B 1 166 ? -9.148 10.195 16.672 1 94.69 166 ALA B CA 1
ATOM 4345 C C . ALA B 1 166 ? -9.719 11.57 17.016 1 94.69 166 ALA B C 1
ATOM 4347 O O . ALA B 1 166 ? -9.992 11.859 18.188 1 94.69 166 ALA B O 1
ATOM 4348 N N . SER B 1 167 ? -9.914 12.383 16.047 1 92.5 167 SER B N 1
ATOM 4349 C CA . SER B 1 167 ? -10.414 13.734 16.266 1 92.5 167 SER B CA 1
ATOM 4350 C C . SER B 1 167 ? -11.805 13.719 16.891 1 92.5 167 SER B C 1
ATOM 4352 O O . SER B 1 167 ? -12.234 14.703 17.484 1 92.5 167 SER B O 1
ATOM 4354 N N . PHE B 1 168 ? -12.508 12.594 16.719 1 91.62 168 PHE B N 1
ATOM 4355 C CA . PHE B 1 168 ? -13.836 12.422 17.312 1 91.62 168 PHE B CA 1
ATOM 4356 C C . PHE B 1 168 ? -13.734 11.844 18.719 1 91.62 168 PHE B C 1
ATOM 4358 O O . PHE B 1 168 ? -14.75 11.625 19.375 1 91.62 168 PHE B O 1
ATOM 4365 N N . GLY B 1 169 ? -12.555 11.602 19.172 1 91.44 169 GLY B N 1
ATOM 4366 C CA . GLY B 1 169 ? -12.352 11.07 20.516 1 91.44 169 GLY B CA 1
ATOM 4367 C C . GLY B 1 169 ? -12.602 9.57 20.594 1 91.44 169 GLY B C 1
ATOM 4368 O O . GLY B 1 169 ? -12.805 9.039 21.688 1 91.44 169 GLY B O 1
ATOM 4369 N N . ARG B 1 170 ? -12.555 8.922 19.469 1 91.88 170 ARG B N 1
ATOM 4370 C CA . ARG B 1 170 ? -12.82 7.484 19.469 1 91.88 170 ARG B CA 1
ATOM 4371 C C . ARG B 1 170 ? -11.547 6.691 19.734 1 91.88 170 ARG B C 1
ATOM 4373 O O . ARG B 1 170 ? -10.625 6.688 18.922 1 91.88 170 ARG B O 1
ATOM 4380 N N . SER B 1 171 ? -11.539 6 20.844 1 93.44 171 SER B N 1
ATOM 4381 C CA . SER B 1 171 ? -10.375 5.172 21.156 1 93.44 171 SER B CA 1
ATOM 4382 C C . SER B 1 171 ? -10.594 3.729 20.719 1 93.44 171 SER B C 1
ATOM 4384 O O . SER B 1 171 ? -9.633 2.977 20.547 1 93.44 171 SER B O 1
ATOM 4386 N N . VAL B 1 172 ? -11.867 3.422 20.609 1 95.94 172 VAL B N 1
ATOM 4387 C CA . VAL B 1 172 ? -12.258 2.086 20.172 1 95.94 172 VAL B CA 1
ATOM 4388 C C . VAL B 1 172 ? -13.227 2.188 19 1 95.94 172 VAL B C 1
ATOM 4390 O O . VAL B 1 172 ? -14.109 3.049 18.984 1 95.94 172 VAL B O 1
ATOM 4393 N N . ILE B 1 173 ? -13.023 1.336 18.016 1 96.88 173 ILE B N 1
ATOM 4394 C CA . ILE B 1 173 ? -13.883 1.322 16.844 1 96.88 173 ILE B CA 1
ATOM 4395 C C . ILE B 1 173 ? -14.266 -0.115 16.5 1 96.88 173 ILE B C 1
ATOM 4397 O O . ILE B 1 173 ? -13.625 -1.062 16.969 1 96.88 173 ILE B O 1
ATOM 4401 N N . GLU B 1 174 ? -15.312 -0.21 15.742 1 98.44 174 GLU B N 1
ATOM 4402 C CA . GLU B 1 174 ? -15.773 -1.518 15.281 1 98.44 174 GLU B CA 1
ATOM 4403 C C . GLU B 1 174 ? -15.312 -1.786 13.844 1 98.44 174 GLU B C 1
ATOM 4405 O O . GLU B 1 174 ? -15.57 -0.981 12.945 1 98.44 174 GLU B O 1
ATOM 4410 N N . VAL B 1 175 ? -14.594 -2.9 13.664 1 98.44 175 VAL B N 1
ATOM 4411 C CA . VAL B 1 175 ? -14.086 -3.279 12.344 1 98.44 175 VAL B CA 1
ATOM 4412 C C . VAL B 1 175 ? -14.477 -4.727 12.039 1 98.44 175 VAL B C 1
ATOM 4414 O O . VAL B 1 175 ? -14.891 -5.465 12.938 1 98.44 175 VAL B O 1
ATOM 4417 N N . SER B 1 176 ? -14.391 -5.102 10.781 1 98.25 176 SER B N 1
ATOM 4418 C CA . SER B 1 176 ? -14.586 -6.492 10.391 1 98.25 176 SER B CA 1
ATOM 4419 C C . SER B 1 176 ? -13.438 -7.371 10.883 1 98.25 176 SER B C 1
ATOM 4421 O O . SER B 1 176 ? -12.273 -6.965 10.844 1 98.25 176 SER B O 1
ATOM 4423 N N . ARG B 1 177 ? -13.812 -8.555 11.305 1 97.81 177 ARG B N 1
ATOM 4424 C CA . ARG B 1 177 ? -12.758 -9.516 11.625 1 97.81 177 ARG B CA 1
ATOM 4425 C C . ARG B 1 177 ? -11.914 -9.836 10.398 1 97.81 177 ARG B C 1
ATOM 4427 O O . ARG B 1 177 ? -12.414 -9.797 9.273 1 97.81 177 ARG B O 1
ATOM 4434 N N . ARG B 1 178 ? -10.656 -10.109 10.641 1 97.94 178 ARG B N 1
ATOM 4435 C CA . ARG B 1 178 ? -9.797 -10.555 9.547 1 97.94 178 ARG B CA 1
ATOM 4436 C C . ARG B 1 178 ? -10.156 -11.977 9.109 1 97.94 178 ARG B C 1
ATOM 4438 O O . ARG B 1 178 ? -10.336 -12.859 9.945 1 97.94 178 ARG B O 1
ATOM 4445 N N . PRO B 1 179 ? -10.289 -12.211 7.805 1 98.38 179 PRO B N 1
ATOM 4446 C CA . PRO B 1 179 ? -10.516 -13.586 7.363 1 98.38 179 PRO B CA 1
ATOM 4447 C C . PRO B 1 179 ? -9.328 -14.5 7.652 1 98.38 179 PRO B C 1
ATOM 4449 O O . PRO B 1 179 ? -8.188 -14.156 7.344 1 98.38 179 PRO B O 1
ATOM 4452 N N . ARG B 1 180 ? -9.609 -15.586 8.258 1 98.31 180 ARG B N 1
ATOM 4453 C CA . ARG B 1 180 ? -8.617 -16.641 8.375 1 98.31 180 ARG B CA 1
ATOM 4454 C C . ARG B 1 180 ? -8.5 -17.438 7.07 1 98.31 180 ARG B C 1
ATOM 4456 O O . ARG B 1 180 ? -9.477 -18.016 6.609 1 98.31 180 ARG B O 1
ATOM 4463 N N . VAL B 1 181 ? -7.289 -17.438 6.453 1 98.62 181 VAL B N 1
ATOM 4464 C CA . VAL B 1 181 ? -7.062 -18.047 5.148 1 98.62 181 VAL B CA 1
ATOM 4465 C C . VAL B 1 181 ? -6.141 -19.266 5.301 1 98.62 181 VAL B C 1
ATOM 4467 O O . VAL B 1 181 ? -4.949 -19.109 5.59 1 98.62 181 VAL B O 1
ATOM 4470 N N . ALA B 1 182 ? -6.68 -20.453 5.117 1 98.56 182 ALA B N 1
ATOM 4471 C CA . ALA B 1 182 ? -5.824 -21.641 5.066 1 98.56 182 ALA B CA 1
ATOM 4472 C C . ALA B 1 182 ? -5.16 -21.781 3.701 1 98.56 182 ALA B C 1
ATOM 4474 O O . ALA B 1 182 ? -5.832 -21.734 2.668 1 98.56 182 ALA B O 1
ATOM 4475 N N . ILE B 1 183 ? -3.891 -21.891 3.715 1 97.81 183 ILE B N 1
ATOM 4476 C CA . ILE B 1 183 ? -3.111 -22.078 2.496 1 97.81 183 ILE B CA 1
ATOM 4477 C C . ILE B 1 183 ? -2.676 -23.531 2.385 1 97.81 183 ILE B C 1
ATOM 4479 O O . ILE B 1 183 ? -1.978 -24.047 3.262 1 97.81 183 ILE B O 1
ATOM 4483 N N . VAL B 1 184 ? -3.096 -24.188 1.299 1 95.94 184 VAL B N 1
ATOM 4484 C CA . VAL B 1 184 ? -2.818 -25.594 1.072 1 95.94 184 VAL B CA 1
ATOM 4485 C C . VAL B 1 184 ? -1.945 -25.766 -0.169 1 95.94 184 VAL B C 1
ATOM 4487 O O . VAL B 1 184 ? -2.227 -25.172 -1.215 1 95.94 184 VAL B O 1
ATOM 4490 N N . SER B 1 185 ? -0.888 -26.453 0.007 1 93.62 185 SER B N 1
ATOM 4491 C CA . SER B 1 185 ? -0.047 -26.812 -1.128 1 93.62 185 SER B CA 1
ATOM 4492 C C . SER B 1 185 ? -0.043 -28.328 -1.348 1 93.62 185 SER B C 1
ATOM 4494 O O . SER B 1 185 ? -0.057 -29.094 -0.387 1 93.62 185 SER B O 1
ATOM 4496 N N . THR B 1 186 ? -0.084 -28.656 -2.625 1 88.19 186 THR B N 1
ATOM 4497 C CA . THR B 1 186 ? -0.025 -30.078 -2.959 1 88.19 186 THR B CA 1
ATOM 4498 C C . THR B 1 186 ? 1.091 -30.344 -3.963 1 88.19 186 THR B C 1
ATOM 4500 O O . THR B 1 186 ? 1.348 -29.531 -4.852 1 88.19 186 THR B O 1
ATOM 4503 N N . GLY B 1 187 ? 1.683 -31.5 -3.734 1 84.5 187 GLY B N 1
ATOM 4504 C CA . GLY B 1 187 ? 2.73 -31.938 -4.645 1 84.5 187 GLY B CA 1
ATOM 4505 C C . GLY B 1 187 ? 3.875 -32.625 -3.945 1 84.5 187 GLY B C 1
ATOM 4506 O O . GLY B 1 187 ? 4.434 -32.125 -2.979 1 84.5 187 GLY B O 1
ATOM 4507 N N . ASP B 1 188 ? 4.293 -33.781 -4.5 1 84.62 188 ASP B N 1
ATOM 4508 C CA . ASP B 1 188 ? 5.379 -34.562 -3.918 1 84.62 188 ASP B CA 1
ATOM 4509 C C . ASP B 1 188 ? 6.727 -33.875 -4.133 1 84.62 188 ASP B C 1
ATOM 4511 O O . ASP B 1 188 ? 7.707 -34.188 -3.455 1 84.62 188 ASP B O 1
ATOM 4515 N N . GLU B 1 189 ? 6.703 -33 -5.094 1 87.5 189 GLU B N 1
ATOM 4516 C CA . GLU B 1 189 ? 7.953 -32.312 -5.402 1 87.5 189 GLU B CA 1
ATOM 4517 C C . GLU B 1 189 ? 8.266 -31.234 -4.367 1 87.5 189 GLU B C 1
ATOM 4519 O O . GLU B 1 189 ? 9.391 -30.734 -4.305 1 87.5 189 GLU B O 1
ATOM 4524 N N . LEU B 1 190 ? 7.309 -30.891 -3.553 1 90.56 190 LEU B N 1
ATOM 4525 C CA . LEU B 1 190 ? 7.445 -29.734 -2.682 1 90.56 190 LEU B CA 1
ATOM 4526 C C . LEU B 1 190 ? 8.117 -30.125 -1.365 1 90.56 190 LEU B C 1
ATOM 4528 O O . LEU B 1 190 ? 7.789 -31.156 -0.779 1 90.56 190 LEU B O 1
ATOM 4532 N N . VAL B 1 191 ? 9.094 -29.266 -1.011 1 90.69 191 VAL B N 1
ATOM 4533 C CA . VAL B 1 191 ? 9.719 -29.406 0.302 1 90.69 191 VAL B CA 1
ATOM 4534 C C . VAL B 1 191 ? 9.656 -28.062 1.046 1 90.69 191 VAL B C 1
ATOM 4536 O O . VAL B 1 191 ? 9.414 -27.016 0.439 1 90.69 191 VAL B O 1
ATOM 4539 N N . GLU B 1 192 ? 9.852 -28.109 2.344 1 90.12 192 GLU B N 1
ATOM 4540 C CA . GLU B 1 192 ? 9.773 -26.922 3.18 1 90.12 192 GLU B CA 1
ATOM 4541 C C . GLU B 1 192 ? 11.117 -26.203 3.252 1 90.12 192 GLU B C 1
ATOM 4543 O O . GLU B 1 192 ? 12.141 -26.766 2.854 1 90.12 192 GLU B O 1
ATOM 4548 N N . LEU B 1 193 ? 11.203 -24.891 3.629 1 87.12 193 LEU B N 1
ATOM 4549 C CA . LEU B 1 193 ? 12.367 -24.016 3.668 1 87.12 193 LEU B CA 1
ATOM 4550 C C . LEU B 1 193 ? 13.5 -24.656 4.457 1 87.12 193 LEU B C 1
ATOM 4552 O O . LEU B 1 193 ? 14.672 -24.484 4.109 1 87.12 193 LEU B O 1
ATOM 4556 N N . ASP B 1 194 ? 13.391 -25.438 5.457 1 79.19 194 ASP B N 1
ATOM 4557 C CA . ASP B 1 194 ? 14.461 -25.953 6.289 1 79.19 194 ASP B CA 1
ATOM 4558 C C . ASP B 1 194 ? 14.906 -27.344 5.801 1 79.19 194 ASP B C 1
ATOM 4560 O O . ASP B 1 194 ? 15.758 -27.984 6.422 1 79.19 194 ASP B O 1
ATOM 4564 N N . GLN B 1 195 ? 14.438 -27.641 4.555 1 84.25 195 GLN B N 1
ATOM 4565 C CA . GLN B 1 195 ? 14.805 -28.938 3.99 1 84.25 195 GLN B CA 1
ATOM 4566 C C . GLN B 1 195 ? 15.641 -28.766 2.725 1 84.25 195 GLN B C 1
ATOM 4568 O O . GLN B 1 195 ? 15.375 -27.875 1.917 1 84.25 195 GLN B O 1
ATOM 4573 N N . GLU B 1 196 ? 16.594 -29.547 2.582 1 85.56 196 GLU B N 1
ATOM 4574 C CA . GLU B 1 196 ? 17.359 -29.578 1.342 1 85.56 196 GLU B CA 1
ATOM 4575 C C . GLU B 1 196 ? 16.609 -30.344 0.248 1 85.56 196 GLU B C 1
ATOM 4577 O O . GLU B 1 196 ? 16.344 -31.531 0.387 1 85.56 196 GLU B O 1
ATOM 4582 N N . PRO B 1 197 ? 16.344 -29.672 -0.775 1 88.75 197 PRO B N 1
ATOM 4583 C CA . PRO B 1 197 ? 15.594 -30.359 -1.834 1 88.75 197 PRO B CA 1
ATOM 4584 C C . PRO B 1 197 ? 16.406 -31.469 -2.492 1 88.75 197 PRO B C 1
ATOM 4586 O O . PRO B 1 197 ? 17.578 -31.266 -2.826 1 88.75 197 PRO B O 1
ATOM 4589 N N . GLN B 1 198 ? 15.789 -32.625 -2.602 1 85.5 198 GLN B N 1
ATOM 4590 C CA . GLN B 1 198 ? 16.344 -33.719 -3.406 1 85.5 198 GLN B CA 1
ATOM 4591 C C . GLN B 1 198 ? 16.156 -33.438 -4.898 1 85.5 198 GLN B C 1
ATOM 4593 O O . GLN B 1 198 ? 15.398 -32.531 -5.281 1 85.5 198 GLN B O 1
ATOM 4598 N N . PRO B 1 199 ? 16.953 -34.219 -5.684 1 82.69 199 PRO B N 1
ATOM 4599 C CA . PRO B 1 199 ? 16.75 -34.031 -7.121 1 82.69 199 PRO B CA 1
ATOM 4600 C C . PRO B 1 199 ? 15.281 -34.156 -7.531 1 82.69 199 PRO B C 1
ATOM 4602 O O . PRO B 1 199 ? 14.609 -35.094 -7.102 1 82.69 199 PRO B O 1
ATOM 4605 N N . GLY B 1 200 ? 14.844 -33.156 -8.227 1 85.81 200 GLY B N 1
ATOM 4606 C CA . GLY B 1 200 ? 13.461 -33.156 -8.68 1 85.81 200 GLY B CA 1
ATOM 4607 C C . GLY B 1 200 ? 12.523 -32.406 -7.75 1 85.81 200 GLY B C 1
ATOM 4608 O O . GLY B 1 200 ? 11.359 -32.188 -8.078 1 85.81 200 GLY B O 1
ATOM 4609 N N . GLN B 1 201 ? 13.109 -32.062 -6.613 1 88.19 201 GLN B N 1
ATOM 4610 C CA . GLN B 1 201 ? 12.281 -31.375 -5.641 1 88.19 201 GLN B CA 1
ATOM 4611 C C . GLN B 1 201 ? 12.539 -29.875 -5.684 1 88.19 201 GLN B C 1
ATOM 4613 O O . GLN B 1 201 ? 13.602 -29.422 -6.129 1 88.19 201 GLN B O 1
ATOM 4618 N N . ILE B 1 202 ? 11.477 -29.141 -5.305 1 87.94 202 ILE B N 1
ATOM 4619 C CA . ILE B 1 202 ? 11.57 -27.688 -5.223 1 87.94 202 ILE B CA 1
ATOM 4620 C C . ILE B 1 202 ? 10.977 -27.203 -3.898 1 87.94 202 ILE B C 1
ATOM 4622 O O . ILE B 1 202 ? 10.172 -27.906 -3.279 1 87.94 202 ILE B O 1
ATOM 4626 N N . ILE B 1 203 ? 11.367 -26.062 -3.504 1 90.69 203 ILE B N 1
ATOM 4627 C CA . ILE B 1 203 ? 10.867 -25.484 -2.266 1 90.69 203 ILE B CA 1
ATOM 4628 C C . ILE B 1 203 ? 9.453 -24.938 -2.49 1 90.69 203 ILE B C 1
ATOM 4630 O O . ILE B 1 203 ? 9.156 -24.391 -3.555 1 90.69 203 ILE B O 1
ATOM 4634 N N . ASN B 1 204 ? 8.617 -25 -1.461 1 92.25 204 ASN B N 1
ATOM 4635 C CA . ASN B 1 204 ? 7.238 -24.547 -1.48 1 92.25 204 ASN B CA 1
ATOM 4636 C C . ASN B 1 204 ? 7.156 -23.016 -1.379 1 92.25 204 ASN B C 1
ATOM 4638 O O . ASN B 1 204 ? 6.578 -22.484 -0.43 1 92.25 204 ASN B O 1
ATOM 4642 N N . SER B 1 205 ? 7.59 -22.328 -2.404 1 92.75 205 SER B N 1
ATOM 4643 C CA . SER B 1 205 ? 7.715 -20.875 -2.375 1 92.75 205 SER B CA 1
ATOM 4644 C C . SER B 1 205 ? 6.352 -20.203 -2.457 1 92.75 205 SER B C 1
ATOM 4646 O O . SER B 1 205 ? 6.145 -19.125 -1.887 1 92.75 205 SER B O 1
ATOM 4648 N N . ASN B 1 206 ? 5.387 -20.828 -3.158 1 94.5 206 ASN B N 1
ATOM 4649 C CA . ASN B 1 206 ? 4.055 -20.25 -3.295 1 94.5 206 ASN B CA 1
ATOM 4650 C C . ASN B 1 206 ? 3.402 -20.016 -1.935 1 94.5 206 ASN B C 1
ATOM 4652 O O . ASN B 1 206 ? 2.695 -19.031 -1.742 1 94.5 206 ASN B O 1
ATOM 4656 N N . ALA B 1 207 ? 3.625 -20.969 -1.06 1 95.75 207 ALA B N 1
ATOM 4657 C CA . ALA B 1 207 ? 3 -20.844 0.255 1 95.75 207 ALA B CA 1
ATOM 4658 C C . ALA B 1 207 ? 3.438 -19.562 0.951 1 95.75 207 ALA B C 1
ATOM 4660 O O . ALA B 1 207 ? 2.613 -18.844 1.537 1 95.75 207 ALA B O 1
ATOM 4661 N N . TYR B 1 208 ? 4.672 -19.219 0.838 1 95.19 208 TYR B N 1
ATOM 4662 C CA . TYR B 1 208 ? 5.203 -18.031 1.489 1 95.19 208 TYR B CA 1
ATOM 4663 C C . TYR B 1 208 ? 4.762 -16.766 0.759 1 95.19 208 TYR B C 1
ATOM 4665 O O . TYR B 1 208 ? 4.473 -15.75 1.389 1 95.19 208 TYR B O 1
ATOM 4673 N N . MET B 1 209 ? 4.758 -16.797 -0.537 1 95.25 209 MET B N 1
ATOM 4674 C CA . MET B 1 209 ? 4.227 -15.688 -1.317 1 95.25 209 MET B CA 1
ATOM 4675 C C . MET B 1 209 ? 2.764 -15.43 -0.976 1 95.25 209 MET B C 1
ATOM 4677 O O . MET B 1 209 ? 2.367 -14.289 -0.744 1 95.25 209 MET B O 1
ATOM 4681 N N . LEU B 1 210 ? 2.014 -16.5 -0.885 1 97.5 210 LEU B N 1
ATOM 4682 C CA . LEU B 1 210 ? 0.591 -16.391 -0.581 1 97.5 210 LEU B CA 1
ATOM 4683 C C . LEU B 1 210 ? 0.378 -15.867 0.836 1 97.5 210 LEU B C 1
ATOM 4685 O O . LEU B 1 210 ? -0.534 -15.07 1.079 1 97.5 210 LEU B O 1
ATOM 4689 N N . GLU B 1 211 ? 1.186 -16.391 1.721 1 97.62 211 GLU B N 1
ATOM 4690 C CA . GLU B 1 211 ? 1.107 -15.883 3.086 1 97.62 211 GLU B CA 1
ATOM 4691 C C . GLU B 1 211 ? 1.268 -14.359 3.113 1 97.62 211 GLU B C 1
ATOM 4693 O O . GLU B 1 211 ? 0.466 -13.664 3.732 1 97.62 211 GLU B O 1
ATOM 4698 N N . ALA B 1 212 ? 2.236 -13.875 2.453 1 96.12 212 ALA B N 1
ATOM 4699 C CA . ALA B 1 212 ? 2.494 -12.438 2.383 1 96.12 212 ALA B CA 1
ATOM 4700 C C . ALA B 1 212 ? 1.323 -11.703 1.738 1 96.12 212 ALA B C 1
ATOM 4702 O O . ALA B 1 212 ? 0.893 -10.656 2.23 1 96.12 212 ALA B O 1
ATOM 4703 N N . LEU B 1 213 ? 0.811 -12.234 0.661 1 96.44 213 LEU B N 1
ATOM 4704 C CA . LEU B 1 213 ? -0.298 -11.617 -0.061 1 96.44 213 LEU B CA 1
ATOM 4705 C C . LEU B 1 213 ? -1.547 -11.555 0.812 1 96.44 213 LEU B C 1
ATOM 4707 O O . LEU B 1 213 ? -2.266 -10.555 0.805 1 96.44 213 LEU B O 1
ATOM 4711 N N . VAL B 1 214 ? -1.791 -12.625 1.54 1 97.81 214 VAL B N 1
ATOM 4712 C CA . VAL B 1 214 ? -2.947 -12.688 2.428 1 97.81 214 VAL B CA 1
ATOM 4713 C C . VAL B 1 214 ? -2.842 -11.594 3.49 1 97.81 214 VAL B C 1
ATOM 4715 O O . VAL B 1 214 ? -3.812 -10.875 3.752 1 97.81 214 VAL B O 1
ATOM 4718 N N . HIS B 1 215 ? -1.676 -11.461 4.039 1 96.25 215 HIS B N 1
ATOM 4719 C CA . HIS B 1 215 ? -1.466 -10.43 5.047 1 96.25 215 HIS B CA 1
ATOM 4720 C C . HIS B 1 215 ? -1.673 -9.039 4.461 1 96.25 215 HIS B C 1
ATOM 4722 O O . HIS B 1 215 ? -2.328 -8.195 5.074 1 96.25 215 HIS B O 1
ATOM 4728 N N . GLN B 1 216 ? -1.189 -8.852 3.344 1 93.44 216 GLN B N 1
ATOM 4729 C CA . GLN B 1 216 ? -1.348 -7.566 2.672 1 93.44 216 GLN B CA 1
ATOM 4730 C C . GLN B 1 216 ? -2.82 -7.258 2.416 1 93.44 216 GLN B C 1
ATOM 4732 O O . GLN B 1 216 ? -3.232 -6.094 2.459 1 93.44 216 GLN B O 1
ATOM 4737 N N . ALA B 1 217 ? -3.557 -8.281 2.195 1 94.94 217 ALA B N 1
ATOM 4738 C CA . ALA B 1 217 ? -4.973 -8.117 1.873 1 94.94 217 ALA B CA 1
ATOM 4739 C C . ALA B 1 217 ? -5.82 -8.062 3.141 1 94.94 217 ALA B C 1
ATOM 4741 O O . ALA B 1 217 ? -7.051 -8.023 3.07 1 94.94 217 ALA B O 1
ATOM 4742 N N . GLY B 1 218 ? -5.215 -8.086 4.309 1 95.12 218 GLY B N 1
ATOM 4743 C CA . GLY B 1 218 ? -5.922 -7.906 5.566 1 95.12 218 GLY B CA 1
ATOM 4744 C C . GLY B 1 218 ? -6.371 -9.211 6.191 1 95.12 218 GLY B C 1
ATOM 4745 O O . GLY B 1 218 ? -7.156 -9.219 7.141 1 95.12 218 GLY B O 1
ATOM 4746 N N . GLY B 1 219 ? -5.91 -10.352 5.637 1 97.5 219 GLY B N 1
ATOM 4747 C CA . GLY B 1 219 ? -6.25 -11.656 6.184 1 97.5 219 GLY B CA 1
ATOM 4748 C C . GLY B 1 219 ? -5.207 -12.195 7.145 1 97.5 219 GLY B C 1
ATOM 4749 O O . GLY B 1 219 ? -4.141 -11.602 7.305 1 97.5 219 GLY B O 1
ATOM 4750 N N . GLU B 1 220 ? -5.598 -13.234 7.816 1 97.75 220 GLU B N 1
ATOM 4751 C CA . GLU B 1 220 ? -4.703 -14.039 8.641 1 97.75 220 GLU B CA 1
ATOM 4752 C C . GLU B 1 220 ? -4.406 -15.383 7.992 1 97.75 220 GLU B C 1
ATOM 4754 O O . GLU B 1 220 ? -5.297 -16.219 7.855 1 97.75 220 GLU B O 1
ATOM 4759 N N . ALA B 1 221 ? -3.137 -15.586 7.656 1 97.75 221 ALA B N 1
ATOM 4760 C CA . ALA B 1 221 ? -2.771 -16.797 6.918 1 97.75 221 ALA B CA 1
ATOM 4761 C C . ALA B 1 221 ? -2.457 -17.938 7.871 1 97.75 221 ALA B C 1
ATOM 4763 O O . ALA B 1 221 ? -1.821 -17.75 8.906 1 97.75 221 ALA B O 1
ATOM 4764 N N . VAL B 1 222 ? -2.941 -19.062 7.555 1 96.88 222 VAL B N 1
ATOM 4765 C CA . VAL B 1 222 ? -2.566 -20.344 8.172 1 96.88 222 VAL B CA 1
ATOM 4766 C C . VAL B 1 222 ? -1.964 -21.266 7.117 1 96.88 222 VAL B C 1
ATOM 4768 O O . VAL B 1 222 ? -2.688 -21.859 6.32 1 96.88 222 VAL B O 1
ATOM 4771 N N . VAL B 1 223 ? -0.699 -21.406 7.18 1 95.5 223 VAL B N 1
ATOM 4772 C CA . VAL B 1 223 ? -0.009 -22.203 6.176 1 95.5 223 VAL B CA 1
ATOM 4773 C C . VAL B 1 223 ? 0.049 -23.656 6.633 1 95.5 223 VAL B C 1
ATOM 4775 O O . VAL B 1 223 ? 0.612 -23.969 7.688 1 95.5 223 VAL B O 1
ATOM 4778 N N . LEU B 1 224 ? -0.54 -24.547 5.875 1 94.94 224 LEU B N 1
ATOM 4779 C CA . LEU B 1 224 ? -0.479 -25.969 6.16 1 94.94 224 LEU B CA 1
ATOM 4780 C C . LEU B 1 224 ? 0.698 -26.625 5.441 1 94.94 224 LEU B C 1
ATOM 4782 O O . LEU B 1 224 ? 1.138 -26.141 4.398 1 94.94 224 LEU B O 1
ATOM 4786 N N . PRO B 1 225 ? 1.205 -27.75 5.977 1 91.31 225 PRO B N 1
ATOM 4787 C CA . PRO B 1 225 ? 2.248 -28.484 5.258 1 91.31 225 PRO B CA 1
ATOM 4788 C C . PRO B 1 225 ? 1.759 -29.047 3.928 1 91.31 225 PRO B C 1
ATOM 4790 O O . PRO B 1 225 ? 0.575 -29.359 3.785 1 91.31 225 PRO B O 1
ATOM 4793 N N . PRO B 1 226 ? 2.672 -29.125 3.012 1 91.44 226 PRO B N 1
ATOM 4794 C CA . PRO B 1 226 ? 2.262 -29.703 1.732 1 91.44 226 PRO B CA 1
ATOM 4795 C C . PRO B 1 226 ? 1.73 -31.125 1.875 1 91.44 226 PRO B C 1
ATOM 4797 O O . PRO B 1 226 ? 2.289 -31.922 2.631 1 91.44 226 PRO B O 1
ATOM 4800 N N . ALA B 1 227 ? 0.65 -31.391 1.152 1 90.94 227 ALA B N 1
ATOM 4801 C CA . ALA B 1 227 ? 0.068 -32.719 1.152 1 90.94 227 ALA B CA 1
ATOM 4802 C C . ALA B 1 227 ? 0.792 -33.656 0.165 1 90.94 227 ALA B C 1
ATOM 4804 O O . ALA B 1 227 ? 1.147 -33.219 -0.937 1 90.94 227 ALA B O 1
ATOM 4805 N N . ALA B 1 228 ? 0.911 -34.906 0.564 1 85.69 228 ALA B N 1
ATOM 4806 C CA . ALA B 1 228 ? 1.39 -35.906 -0.376 1 85.69 228 ALA B CA 1
ATOM 4807 C C . ALA B 1 228 ? 0.386 -36.125 -1.505 1 85.69 228 ALA B C 1
ATOM 4809 O O . ALA B 1 228 ? -0.8 -35.844 -1.356 1 85.69 228 ALA B O 1
ATOM 4810 N N . ASP B 1 229 ? 0.918 -36.594 -2.592 1 83 229 ASP B N 1
ATOM 4811 C CA . ASP B 1 229 ? 0.071 -36.781 -3.766 1 83 229 ASP B CA 1
ATOM 4812 C C . ASP B 1 229 ? -0.723 -38.062 -3.664 1 83 229 ASP B C 1
ATOM 4814 O O . ASP B 1 229 ? -0.65 -38.938 -4.555 1 83 229 ASP B O 1
ATOM 4818 N N . THR B 1 230 ? -1.438 -38.25 -2.617 1 86.56 230 THR B N 1
ATOM 4819 C CA . THR B 1 230 ? -2.406 -39.312 -2.424 1 86.56 230 THR B CA 1
ATOM 4820 C C . THR B 1 230 ? -3.785 -38.75 -2.098 1 86.56 230 THR B C 1
ATOM 4822 O O . THR B 1 230 ? -3.896 -37.688 -1.5 1 86.56 230 THR B O 1
ATOM 4825 N N . GLU B 1 231 ? -4.734 -39.469 -2.562 1 89.38 231 GLU B N 1
ATOM 4826 C CA . GLU B 1 231 ? -6.102 -39 -2.33 1 89.38 231 GLU B CA 1
ATOM 4827 C C . GLU B 1 231 ? -6.363 -38.781 -0.845 1 89.38 231 GLU B C 1
ATOM 4829 O O . GLU B 1 231 ? -6.957 -37.75 -0.467 1 89.38 231 GLU B O 1
ATOM 4834 N N . GLU B 1 232 ? -5.902 -39.688 -0.014 1 93.25 232 GLU B N 1
ATOM 4835 C CA . GLU B 1 232 ? -6.125 -39.594 1.427 1 93.25 232 GLU B CA 1
ATOM 4836 C C . GLU B 1 232 ? -5.43 -38.375 2.021 1 93.25 232 GLU B C 1
ATOM 4838 O O . GLU B 1 232 ? -6.031 -37.625 2.791 1 93.25 232 GLU B O 1
ATOM 4843 N N . ALA B 1 233 ? -4.207 -38.188 1.717 1 92.62 233 ALA B N 1
ATOM 4844 C CA . ALA B 1 233 ? -3.439 -37.062 2.25 1 92.62 233 ALA B CA 1
ATOM 4845 C C . ALA B 1 233 ? -4.035 -35.719 1.807 1 92.62 233 ALA B C 1
ATOM 4847 O O . ALA B 1 233 ? -4.141 -34.781 2.604 1 92.62 233 ALA B O 1
ATOM 4848 N N . VAL B 1 234 ? -4.41 -35.625 0.593 1 92.25 234 VAL B N 1
ATOM 4849 C CA . VAL B 1 234 ? -5 -34.406 0.05 1 92.25 234 VAL B CA 1
ATOM 4850 C C . VAL B 1 234 ? -6.344 -34.156 0.727 1 92.25 234 VAL B C 1
ATOM 4852 O O . VAL B 1 234 ? -6.602 -33.031 1.179 1 92.25 234 VAL B O 1
ATOM 4855 N N . ARG B 1 235 ? -7.141 -35.188 0.827 1 93.38 235 ARG B N 1
ATOM 4856 C CA . ARG B 1 235 ? -8.438 -35.031 1.474 1 93.38 235 ARG B CA 1
ATOM 4857 C C . ARG B 1 235 ? -8.289 -34.562 2.92 1 93.38 235 ARG B C 1
ATOM 4859 O O . ARG B 1 235 ? -8.961 -33.656 3.359 1 93.38 235 ARG B O 1
ATOM 4866 N N . ASP B 1 236 ? -7.406 -35.188 3.619 1 95.12 236 ASP B N 1
ATOM 4867 C CA . ASP B 1 236 ? -7.176 -34.844 5.023 1 95.12 236 ASP B CA 1
ATOM 4868 C C . ASP B 1 236 ? -6.746 -33.406 5.172 1 95.12 236 ASP B C 1
ATOM 4870 O O . ASP B 1 236 ? -7.223 -32.688 6.062 1 95.12 236 ASP B O 1
ATOM 4874 N N . THR B 1 237 ? -5.871 -33 4.379 1 95 237 THR B N 1
ATOM 4875 C CA . THR B 1 237 ? -5.359 -31.625 4.43 1 95 237 THR B CA 1
ATOM 4876 C C . THR B 1 237 ? -6.477 -30.625 4.148 1 95 237 THR B C 1
ATOM 4878 O O . THR B 1 237 ? -6.605 -29.609 4.852 1 95 237 THR B O 1
ATOM 4881 N N . PHE B 1 238 ? -7.281 -30.891 3.174 1 94.56 238 PHE B N 1
ATOM 4882 C CA . PHE B 1 238 ? -8.375 -29.984 2.836 1 94.56 238 PHE B CA 1
ATOM 4883 C C . PHE B 1 238 ? -9.422 -29.969 3.939 1 94.56 238 PHE B C 1
ATOM 4885 O O . PHE B 1 238 ? -9.984 -28.906 4.25 1 94.56 238 PHE B O 1
ATOM 4892 N N . GLU B 1 239 ? -9.719 -31.125 4.461 1 94.81 239 GLU B N 1
ATOM 4893 C CA . GLU B 1 239 ? -10.68 -31.172 5.555 1 94.81 239 GLU B CA 1
ATOM 4894 C C . GLU B 1 239 ? -10.188 -30.375 6.762 1 94.81 239 GLU B C 1
ATOM 4896 O O . GLU B 1 239 ? -10.961 -29.656 7.387 1 94.81 239 GLU B O 1
ATOM 4901 N N . GLN B 1 240 ? -8.93 -30.516 7.082 1 95.62 240 GLN B N 1
ATOM 4902 C CA . GLN B 1 240 ? -8.336 -29.719 8.148 1 95.62 240 GLN B CA 1
ATOM 4903 C C . GLN B 1 240 ? -8.438 -28.234 7.84 1 95.62 240 GLN B C 1
ATOM 4905 O O . GLN B 1 240 ? -8.781 -27.438 8.719 1 95.62 240 GLN B O 1
ATOM 4910 N N . ALA B 1 241 ? -8.133 -27.875 6.648 1 96.31 241 ALA B N 1
ATOM 4911 C CA . ALA B 1 241 ? -8.195 -26.484 6.207 1 96.31 241 ALA B CA 1
ATOM 4912 C C . ALA B 1 241 ? -9.617 -25.938 6.344 1 96.31 241 ALA B C 1
ATOM 4914 O O . ALA B 1 241 ? -9.812 -24.828 6.855 1 96.31 241 ALA B O 1
ATOM 4915 N N . LEU B 1 242 ? -10.57 -26.719 5.918 1 95.06 242 LEU B N 1
ATOM 4916 C CA . LEU B 1 242 ? -11.969 -26.312 5.922 1 95.06 242 LEU B CA 1
ATOM 4917 C C . LEU B 1 242 ? -12.469 -26.094 7.344 1 95.06 242 LEU B C 1
ATOM 4919 O O . LEU B 1 242 ? -13.297 -25.203 7.594 1 95.06 242 LEU B O 1
ATOM 4923 N N . GLN B 1 243 ? -11.938 -26.766 8.266 1 93 243 GLN B N 1
ATOM 4924 C CA . GLN B 1 243 ? -12.375 -26.688 9.656 1 93 243 GLN B CA 1
ATOM 4925 C C . GLN B 1 243 ? -11.758 -25.469 10.352 1 93 243 GLN B C 1
ATOM 4927 O O . GLN B 1 243 ? -12.312 -24.953 11.32 1 93 243 GLN B O 1
ATOM 4932 N N . SER B 1 244 ? -10.719 -24.922 9.805 1 92.44 244 SER B N 1
ATOM 4933 C CA . SER B 1 244 ? -9.938 -23.969 10.578 1 92.44 244 SER B CA 1
ATOM 4934 C C . SER B 1 244 ? -9.969 -22.594 9.922 1 92.44 244 SER B C 1
ATOM 4936 O O . SER B 1 244 ? -9.383 -21.641 10.445 1 92.44 244 SER B O 1
ATOM 4938 N N . ALA B 1 245 ? -10.633 -22.453 8.828 1 96.69 245 ALA B N 1
ATOM 4939 C CA . ALA B 1 245 ? -10.477 -21.203 8.094 1 96.69 245 ALA B CA 1
ATOM 4940 C C . ALA B 1 245 ? -11.82 -20.688 7.582 1 96.69 245 ALA B C 1
ATOM 4942 O O . ALA B 1 245 ? -12.812 -21.422 7.59 1 96.69 245 ALA B O 1
ATOM 4943 N N . ASP B 1 246 ? -11.859 -19.406 7.254 1 97.5 246 ASP B N 1
ATOM 4944 C CA . ASP B 1 246 ? -13.023 -18.781 6.633 1 97.5 246 ASP B CA 1
ATOM 4945 C C . ASP B 1 246 ? -13.008 -18.969 5.117 1 97.5 246 ASP B C 1
ATOM 4947 O O . ASP B 1 246 ? -14.047 -18.875 4.461 1 97.5 246 ASP B O 1
ATOM 4951 N N . ILE B 1 247 ? -11.867 -19.234 4.578 1 97.81 247 ILE B N 1
ATOM 4952 C CA . ILE B 1 247 ? -11.641 -19.484 3.158 1 97.81 247 ILE B CA 1
ATOM 4953 C C . ILE B 1 247 ? -10.375 -20.312 2.975 1 97.81 247 ILE B C 1
ATOM 4955 O O . ILE B 1 247 ? -9.398 -20.141 3.713 1 97.81 247 ILE B O 1
ATOM 4959 N N . VAL B 1 248 ? -10.383 -21.25 2.02 1 97.44 248 VAL B N 1
ATOM 4960 C CA . VAL B 1 248 ? -9.234 -22.078 1.704 1 97.44 248 VAL B CA 1
ATOM 4961 C C . VAL B 1 248 ? -8.672 -21.703 0.338 1 97.44 248 VAL B C 1
ATOM 4963 O O . VAL B 1 248 ? -9.414 -21.594 -0.639 1 97.44 248 VAL B O 1
ATOM 4966 N N . VAL B 1 249 ? -7.371 -21.422 0.297 1 97.31 249 VAL B N 1
ATOM 4967 C CA . VAL B 1 249 ? -6.648 -21.125 -0.937 1 97.31 249 VAL B CA 1
ATOM 4968 C C . VAL B 1 249 ? -5.574 -22.188 -1.17 1 97.31 249 VAL B C 1
ATOM 4970 O O . VAL B 1 249 ? -4.7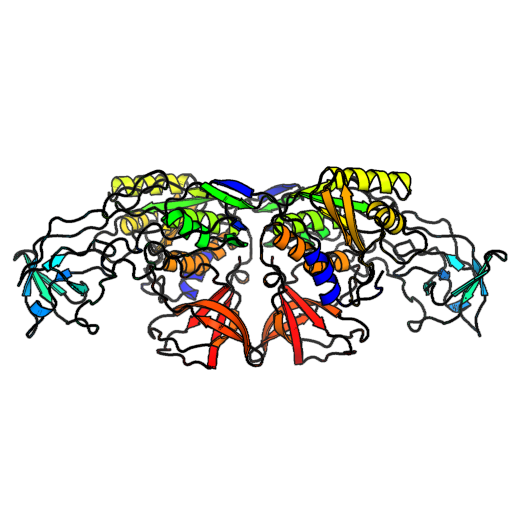15 -22.422 -0.314 1 97.31 249 VAL B O 1
ATOM 4973 N N . SER B 1 250 ? -5.652 -22.844 -2.277 1 94.44 250 SER B N 1
ATOM 4974 C CA . SER B 1 250 ? -4.648 -23.859 -2.582 1 94.44 250 SER B CA 1
ATOM 4975 C C . SER B 1 250 ? -3.789 -23.453 -3.773 1 94.44 250 SER B C 1
ATOM 4977 O O . SER B 1 250 ? -4.184 -22.578 -4.559 1 94.44 250 SER B O 1
ATOM 4979 N N . SER B 1 251 ? -2.629 -23.906 -3.775 1 91.75 251 SER B N 1
ATOM 4980 C CA . SER B 1 251 ? -1.731 -23.766 -4.918 1 91.75 251 SER B CA 1
ATOM 4981 C C . SER B 1 251 ? -1.212 -25.109 -5.398 1 91.75 251 SER B C 1
ATOM 4983 O O . SER B 1 251 ? -0.767 -25.938 -4.59 1 91.75 251 SER B O 1
ATOM 4985 N N . GLY B 1 252 ? -1.325 -25.297 -6.688 1 80.62 252 GLY B N 1
ATOM 4986 C CA . GLY B 1 252 ? -0.901 -26.562 -7.266 1 80.62 252 GLY B CA 1
ATOM 4987 C C . GLY B 1 252 ? -2.043 -27.547 -7.461 1 80.62 252 GLY B C 1
ATOM 4988 O O . GLY B 1 252 ? -3.121 -27.359 -6.891 1 80.62 252 GLY B O 1
ATOM 4989 N N . GLY B 1 253 ? -1.847 -28.516 -8.227 1 65.44 253 GLY B N 1
ATOM 4990 C CA . GLY B 1 253 ? -2.727 -29.672 -8.383 1 65.44 253 GLY B CA 1
ATOM 4991 C C . GLY B 1 253 ? -3.965 -29.359 -9.203 1 65.44 253 GLY B C 1
ATOM 4992 O O . GLY B 1 253 ? -4.969 -30.078 -9.109 1 65.44 253 GLY B O 1
ATOM 4993 N N . VAL B 1 254 ? -3.967 -28.203 -9.828 1 55.75 254 VAL B N 1
ATOM 4994 C CA . VAL B 1 254 ? -5.184 -27.891 -10.562 1 55.75 254 VAL B CA 1
ATOM 4995 C C . VAL B 1 254 ? -4.922 -27.984 -12.062 1 55.75 254 VAL B C 1
ATOM 4997 O O . VAL B 1 254 ? -5.707 -27.484 -12.875 1 55.75 254 VAL B O 1
ATOM 5000 N N . SER B 1 255 ? -3.777 -28.609 -12.445 1 58.97 255 SER B N 1
ATOM 5001 C CA . SER B 1 255 ? -3.471 -28.703 -13.875 1 58.97 255 SER B CA 1
ATOM 5002 C C . SER B 1 255 ? -4.184 -29.891 -14.523 1 58.97 255 SER B C 1
ATOM 5004 O O . SER B 1 255 ? -4.789 -30.703 -13.828 1 58.97 255 SER B O 1
ATOM 5006 N N . VAL B 1 256 ? -4.504 -29.828 -15.859 1 47.81 256 VAL B N 1
ATOM 5007 C CA . VAL B 1 256 ? -5.273 -30.75 -16.688 1 47.81 256 VAL B CA 1
ATOM 5008 C C . VAL B 1 256 ? -4.684 -32.156 -16.578 1 47.81 256 VAL B C 1
ATOM 5010 O O . VAL B 1 256 ? -5.297 -33.125 -17.016 1 47.81 256 VAL B O 1
ATOM 5013 N N . GLY B 1 257 ? -3.561 -32.375 -16.172 1 47.97 257 GLY B N 1
ATOM 5014 C CA . GLY B 1 257 ? -3.133 -33.75 -16.328 1 47.97 257 GLY B CA 1
ATOM 5015 C C . GLY B 1 257 ? -3.893 -34.719 -15.445 1 47.97 257 GLY B C 1
ATOM 5016 O O . GLY B 1 257 ? -4.688 -34.281 -14.602 1 47.97 257 GLY B O 1
ATOM 5017 N N . ASP B 1 258 ? -4.004 -36.094 -15.836 1 45.09 258 ASP B N 1
ATOM 5018 C CA . ASP B 1 258 ? -4.652 -37.281 -15.289 1 45.09 258 ASP B CA 1
ATOM 5019 C C . ASP B 1 258 ? -4.691 -37.219 -13.766 1 45.09 258 ASP B C 1
ATOM 5021 O O . ASP B 1 258 ? -5.395 -38.031 -13.133 1 45.09 258 ASP B O 1
ATOM 5025 N N . PHE B 1 259 ? -3.932 -36.594 -13.109 1 50.62 259 PHE B N 1
ATOM 5026 C CA . PHE B 1 259 ? -3.689 -36.812 -11.688 1 50.62 259 PHE B CA 1
ATOM 5027 C C . PHE B 1 259 ? -4.324 -35.719 -10.859 1 50.62 259 PHE B C 1
ATOM 5029 O O . PHE B 1 259 ? -3.791 -35.344 -9.82 1 50.62 259 PHE B O 1
ATOM 5036 N N . ASP B 1 260 ? -5.355 -35.125 -11.305 1 67.06 260 ASP B N 1
ATOM 5037 C CA . ASP B 1 260 ? -5.496 -33.938 -10.469 1 67.06 260 ASP B CA 1
ATOM 5038 C C . ASP B 1 260 ? -6.289 -34.25 -9.203 1 67.06 260 ASP B C 1
ATOM 5040 O O . ASP B 1 260 ? -7.504 -34.031 -9.164 1 67.06 260 ASP B O 1
ATOM 5044 N N . ILE B 1 261 ? -5.855 -35.156 -8.422 1 75.62 261 ILE B N 1
ATOM 5045 C CA . ILE B 1 261 ? -6.332 -35.531 -7.098 1 75.62 261 ILE B CA 1
ATOM 5046 C C . ILE B 1 261 ? -6.922 -34.312 -6.387 1 75.62 261 ILE B C 1
ATOM 5048 O O . ILE B 1 261 ? -7.988 -34.406 -5.77 1 75.62 261 ILE B O 1
ATOM 5052 N N . THR B 1 262 ? -6.395 -33.25 -6.574 1 79 262 THR B N 1
ATOM 5053 C CA . THR B 1 262 ? -6.844 -32.062 -5.891 1 79 262 THR B CA 1
ATOM 5054 C C . THR B 1 262 ? -8.195 -31.594 -6.43 1 79 262 THR B C 1
ATOM 5056 O O . THR B 1 262 ? -9.102 -31.266 -5.656 1 79 262 THR B O 1
ATOM 5059 N N . ARG B 1 263 ? -8.297 -31.625 -7.691 1 78.94 263 ARG B N 1
ATOM 5060 C CA . ARG B 1 263 ? -9.562 -31.25 -8.305 1 78.94 263 ARG B CA 1
ATOM 5061 C C . ARG B 1 263 ? -10.695 -32.156 -7.863 1 78.94 263 ARG B C 1
ATOM 5063 O O . ARG B 1 263 ? -11.789 -31.703 -7.539 1 78.94 263 ARG B O 1
ATOM 5070 N N . GLU B 1 264 ? -10.414 -33.438 -7.914 1 83.12 264 GLU B N 1
ATOM 5071 C CA . GLU B 1 264 ? -11.422 -34.406 -7.531 1 83.12 264 GLU B CA 1
ATOM 5072 C C . GLU B 1 264 ? -11.82 -34.25 -6.066 1 83.12 264 GLU B C 1
ATOM 5074 O O . GLU B 1 264 ? -13.008 -34.281 -5.738 1 83.12 264 GLU B O 1
ATOM 5079 N N . VAL B 1 265 ? -10.859 -34.094 -5.246 1 84.81 265 VAL B N 1
ATOM 5080 C CA . VAL B 1 265 ? -11.109 -33.938 -3.816 1 84.81 265 VAL B CA 1
ATOM 5081 C C . VAL B 1 265 ? -11.914 -32.656 -3.584 1 84.81 265 VAL B C 1
ATOM 5083 O O . VAL B 1 265 ? -12.891 -32.656 -2.828 1 84.81 265 VAL B O 1
ATOM 5086 N N . VAL B 1 266 ? -11.562 -31.578 -4.234 1 83.25 266 VAL B N 1
ATOM 5087 C CA . VAL B 1 266 ? -12.25 -30.297 -4.098 1 83.25 266 VAL B CA 1
ATOM 5088 C C . VAL B 1 266 ? -13.688 -30.422 -4.605 1 83.25 266 VAL B C 1
ATOM 5090 O O . VAL B 1 266 ? -14.617 -29.906 -3.992 1 83.25 266 VAL B O 1
ATOM 5093 N N . ASP B 1 267 ? -13.836 -31.094 -5.711 1 87.62 267 ASP B N 1
ATOM 5094 C CA . ASP B 1 267 ? -15.164 -31.312 -6.285 1 87.62 267 ASP B CA 1
ATOM 5095 C C . ASP B 1 267 ? -16.062 -32.062 -5.305 1 87.62 267 ASP B C 1
ATOM 5097 O O . ASP B 1 267 ? -17.219 -31.672 -5.105 1 87.62 267 ASP B O 1
ATOM 5101 N N . GLU B 1 268 ? -15.523 -33.062 -4.707 1 89.12 268 GLU B N 1
ATOM 5102 C CA . GLU B 1 268 ? -16.297 -33.844 -3.752 1 89.12 268 GLU B CA 1
ATOM 5103 C C . GLU B 1 268 ? -16.625 -33.031 -2.502 1 89.12 268 GLU B C 1
ATOM 5105 O O . GLU B 1 268 ? -17.766 -33 -2.055 1 89.12 268 GLU B O 1
ATOM 5110 N N . LEU B 1 269 ? -15.68 -32.406 -1.983 1 89.56 269 LEU B N 1
ATOM 5111 C CA . LEU B 1 269 ? -15.844 -31.641 -0.742 1 89.56 269 LEU B CA 1
ATOM 5112 C C . LEU B 1 269 ? -16.828 -30.5 -0.923 1 89.56 269 LEU B C 1
ATOM 5114 O O . LEU B 1 269 ? -17.531 -30.109 0.022 1 89.56 269 LEU B O 1
ATOM 5118 N N . THR B 1 270 ? -16.953 -29.953 -2.164 1 89.19 270 THR B N 1
ATOM 5119 C CA . THR B 1 270 ? -17.797 -28.781 -2.398 1 89.19 270 THR B CA 1
ATOM 5120 C C . THR B 1 270 ? -19.141 -29.203 -2.977 1 89.19 270 THR B C 1
ATOM 5122 O O . THR B 1 270 ? -20.016 -28.359 -3.213 1 89.19 270 THR B O 1
ATOM 5125 N N . GLY B 1 271 ? -19.359 -30.438 -3.178 1 84.94 271 GLY B N 1
ATOM 5126 C CA . GLY B 1 271 ? -20.578 -30.891 -3.809 1 84.94 271 GLY B CA 1
ATOM 5127 C C . GLY B 1 271 ? -20.703 -30.469 -5.262 1 84.94 271 GLY B C 1
ATOM 5128 O O . GLY B 1 271 ? -21.812 -30.312 -5.777 1 84.94 271 GLY B O 1
ATOM 5129 N N . GLY B 1 272 ? -19.562 -30.172 -5.902 1 85.38 272 GLY B N 1
ATOM 5130 C CA . GLY B 1 272 ? -19.5 -29.688 -7.27 1 85.38 272 GLY B CA 1
ATOM 5131 C C . GLY B 1 272 ? -18.922 -28.297 -7.383 1 85.38 272 GLY B C 1
ATOM 5132 O O . GLY B 1 272 ? -19.484 -27.344 -6.84 1 85.38 272 GLY B O 1
ATOM 5133 N N . MET B 1 273 ? -17.828 -28.281 -8.102 1 84.94 273 MET B N 1
ATOM 5134 C CA . MET B 1 273 ? -17.172 -27 -8.289 1 84.94 273 MET B CA 1
ATOM 5135 C C . MET B 1 273 ? -18 -26.078 -9.18 1 84.94 273 MET B C 1
ATOM 5137 O O . MET B 1 273 ? -18.703 -26.547 -10.07 1 84.94 273 MET B O 1
ATOM 5141 N N . ASN B 1 274 ? -17.875 -24.844 -8.961 1 84.25 274 ASN B N 1
ATOM 5142 C CA . ASN B 1 274 ? -18.562 -23.844 -9.789 1 84.25 274 ASN B CA 1
ATOM 5143 C C . ASN B 1 274 ? -17.906 -23.703 -11.148 1 84.25 274 ASN B C 1
ATOM 5145 O O . ASN B 1 274 ? -18.578 -23.625 -12.172 1 84.25 274 ASN B O 1
ATOM 5149 N N . PHE B 1 275 ? -16.609 -23.656 -11.148 1 82.06 275 PHE B N 1
ATOM 5150 C CA . PHE B 1 275 ? -15.844 -23.625 -12.383 1 82.06 275 PHE B CA 1
ATOM 5151 C C . PHE B 1 275 ? -14.398 -24.047 -12.125 1 82.06 275 PHE B C 1
ATOM 5153 O O . PHE B 1 275 ? -13.992 -24.219 -10.977 1 82.06 275 PHE B O 1
ATOM 5160 N N . TRP B 1 276 ? -13.578 -24.312 -13.289 1 82.81 276 TRP B N 1
ATOM 5161 C CA . TRP B 1 276 ? -12.188 -24.672 -13.031 1 82.81 276 TRP B CA 1
ATOM 5162 C C . TRP B 1 276 ? -11.289 -24.172 -14.156 1 82.81 276 TRP B C 1
ATOM 5164 O O . TRP B 1 276 ? -10.109 -24.547 -14.227 1 82.81 276 TRP B O 1
ATOM 5174 N N . LYS B 1 277 ? -11.648 -23.422 -15.094 1 89.12 277 LYS B N 1
ATOM 5175 C CA . LYS B 1 277 ? -10.828 -22.844 -16.156 1 89.12 277 LYS B CA 1
ATOM 5176 C C . LYS B 1 277 ? -11.305 -21.438 -16.5 1 89.12 277 LYS B C 1
ATOM 5178 O O . LYS B 1 277 ? -12.508 -21.203 -16.688 1 89.12 277 LYS B O 1
ATOM 5183 N N . ILE B 1 278 ? -10.328 -20.578 -16.578 1 93.38 278 ILE B N 1
ATOM 5184 C CA . ILE B 1 278 ? -10.602 -19.188 -16.875 1 93.38 278 ILE B CA 1
ATOM 5185 C C . ILE B 1 278 ? -9.883 -18.797 -18.172 1 93.38 278 ILE B C 1
ATOM 5187 O O . ILE B 1 278 ? -8.758 -19.219 -18.422 1 93.38 278 ILE B O 1
ATOM 5191 N N . ARG B 1 279 ? -10.469 -17.984 -19 1 93.94 279 ARG B N 1
ATOM 5192 C CA . ARG B 1 279 ? -9.891 -17.5 -20.25 1 93.94 279 ARG B CA 1
ATOM 5193 C C . ARG B 1 279 ? -8.859 -16.406 -20 1 93.94 279 ARG B C 1
ATOM 5195 O O . ARG B 1 279 ? -9.039 -15.266 -20.453 1 93.94 279 ARG B O 1
ATOM 5202 N N . MET B 1 280 ? -7.789 -16.828 -19.375 1 93.88 280 MET B N 1
ATOM 5203 C CA . MET B 1 280 ? -6.723 -15.867 -19.094 1 93.88 280 MET B CA 1
ATOM 5204 C C . MET B 1 280 ? -5.352 -16.531 -19.188 1 93.88 280 MET B C 1
ATOM 5206 O O . MET B 1 280 ? -5.254 -17.766 -19.156 1 93.88 280 MET B O 1
ATOM 5210 N N . LYS B 1 281 ? -4.363 -15.742 -19.375 1 91.44 281 LYS B N 1
ATOM 5211 C CA . LYS B 1 281 ? -2.957 -16.141 -19.344 1 91.44 281 LYS B CA 1
ATOM 5212 C C . LYS B 1 281 ? -2.104 -15.078 -18.656 1 91.44 281 LYS B C 1
ATOM 5214 O O . LYS B 1 281 ? -2.143 -13.898 -19 1 91.44 281 LYS B O 1
ATOM 5219 N N . PRO B 1 282 ? -1.291 -15.461 -17.734 1 90.44 282 PRO B N 1
ATOM 5220 C CA . PRO B 1 282 ? -1.29 -16.781 -17.094 1 90.44 282 PRO B CA 1
ATOM 5221 C C . PRO B 1 282 ? -2.512 -17.016 -16.203 1 90.44 282 PRO B C 1
ATOM 5223 O O . PRO B 1 282 ? -3.309 -16.094 -16 1 90.44 282 PRO B O 1
ATOM 5226 N N . GLY B 1 283 ? -2.727 -18.25 -15.758 1 90.69 283 GLY B N 1
ATOM 5227 C CA . GLY B 1 283 ? -3.727 -18.5 -14.727 1 90.69 283 GLY B CA 1
ATOM 5228 C C . GLY B 1 283 ? -4.953 -19.219 -15.258 1 90.69 283 GLY B C 1
ATOM 5229 O O . GLY B 1 283 ? -6.035 -19.125 -14.672 1 90.69 283 GLY B O 1
ATOM 5230 N N . LYS B 1 284 ? -4.836 -19.953 -16.328 1 89.69 284 LYS B N 1
ATOM 5231 C CA . LYS B 1 284 ? -5.957 -20.656 -16.938 1 89.69 284 LYS B CA 1
ATOM 5232 C C . LYS B 1 284 ? -6.602 -21.625 -15.945 1 89.69 284 LYS B C 1
ATOM 5234 O O . LYS B 1 284 ? -7.816 -21.594 -15.742 1 89.69 284 LYS B O 1
ATOM 5239 N N . PRO B 1 285 ? -5.824 -22.453 -15.352 1 87.44 285 PRO B N 1
ATOM 5240 C CA . PRO B 1 285 ? -6.461 -23.344 -14.391 1 87.44 285 PRO B CA 1
ATOM 5241 C C . PRO B 1 285 ? -6.75 -22.672 -13.055 1 87.44 285 PRO B C 1
ATOM 5243 O O . PRO B 1 285 ? -5.836 -22.156 -12.406 1 87.44 285 PRO B O 1
ATOM 5246 N N . LEU B 1 286 ? -7.957 -22.547 -12.625 1 89.94 286 LEU B N 1
ATOM 5247 C CA . LEU B 1 286 ? -8.414 -22.047 -11.328 1 89.94 286 LEU B CA 1
ATOM 5248 C C . LEU B 1 286 ? -9.727 -22.703 -10.93 1 89.94 286 LEU B C 1
ATOM 5250 O O . LEU B 1 286 ? -10.703 -22.656 -11.688 1 89.94 286 LEU B O 1
ATOM 5254 N N . ALA B 1 287 ? -9.711 -23.281 -9.828 1 88.56 287 ALA B N 1
ATOM 5255 C CA . ALA B 1 287 ? -10.914 -23.969 -9.344 1 88.56 287 ALA B CA 1
ATOM 5256 C C . ALA B 1 287 ? -11.609 -23.156 -8.258 1 88.56 287 ALA B C 1
ATOM 5258 O O . ALA B 1 287 ? -10.945 -22.531 -7.422 1 88.56 287 ALA B O 1
ATOM 5259 N N . PHE B 1 288 ? -12.938 -23.188 -8.289 1 92.56 288 PHE B N 1
ATOM 5260 C CA . PHE B 1 288 ? -13.711 -22.547 -7.23 1 92.56 288 PHE B CA 1
ATOM 5261 C C . PHE B 1 288 ? -14.898 -23.422 -6.828 1 92.56 288 PHE B C 1
ATOM 5263 O O . PHE B 1 288 ? -15.57 -24 -7.688 1 92.56 288 PHE B O 1
ATOM 5270 N N . GLY B 1 289 ? -15.062 -23.516 -5.566 1 92.19 289 GLY B N 1
ATOM 5271 C CA . GLY B 1 289 ? -16.234 -24.141 -4.984 1 92.19 289 GLY B CA 1
ATOM 5272 C C . GLY B 1 289 ? -16.5 -23.719 -3.549 1 92.19 289 GLY B C 1
ATOM 5273 O O . GLY B 1 289 ? -15.672 -23.031 -2.947 1 92.19 289 GLY B O 1
ATOM 5274 N N . THR B 1 290 ? -17.688 -24.109 -3.076 1 94.25 290 THR B N 1
ATOM 5275 C CA . THR B 1 290 ? -18.047 -23.828 -1.689 1 94.25 290 THR B CA 1
ATOM 5276 C C . THR B 1 290 ? -18.391 -25.141 -0.959 1 94.25 290 THR B C 1
ATOM 5278 O O . THR B 1 290 ? -19.188 -25.938 -1.441 1 94.25 290 THR B O 1
ATOM 5281 N N . ALA B 1 291 ? -17.719 -25.297 0.125 1 94.25 291 ALA B N 1
ATOM 5282 C CA . ALA B 1 291 ? -17.953 -26.484 0.926 1 94.25 291 ALA B CA 1
ATOM 5283 C C . ALA B 1 291 ? -18.844 -26.172 2.127 1 94.25 291 ALA B C 1
ATOM 5285 O O . ALA B 1 291 ? -18.688 -25.125 2.762 1 94.25 291 ALA B O 1
ATOM 5286 N N . ASP B 1 292 ? -19.75 -27 2.361 1 89.94 292 ASP B N 1
ATOM 5287 C CA . ASP B 1 292 ? -20.531 -26.922 3.594 1 89.94 292 ASP B CA 1
ATOM 5288 C C . ASP B 1 292 ? -19.812 -27.625 4.746 1 89.94 292 ASP B C 1
ATOM 5290 O O . ASP B 1 292 ? -19.609 -28.828 4.719 1 89.94 292 ASP B O 1
ATOM 5294 N N . THR B 1 293 ? -19.344 -26.938 5.605 1 88.81 293 THR B N 1
ATOM 5295 C CA . THR B 1 293 ? -18.641 -27.438 6.785 1 88.81 293 THR B CA 1
ATOM 5296 C C . THR B 1 293 ? -19.391 -27.062 8.062 1 88.81 293 THR B C 1
ATOM 5298 O O . THR B 1 293 ? -19.234 -25.953 8.57 1 88.81 293 THR B O 1
ATOM 5301 N N . ASP B 1 294 ? -20.078 -28 8.648 1 86.31 294 ASP B N 1
ATOM 5302 C CA . ASP B 1 294 ? -20.844 -27.828 9.875 1 86.31 294 ASP B CA 1
ATOM 5303 C C . ASP B 1 294 ? -21.766 -26.609 9.773 1 86.31 294 ASP B C 1
ATOM 5305 O O . ASP B 1 294 ? -21.797 -25.766 10.664 1 86.31 294 ASP B O 1
ATOM 5309 N N . GLY B 1 295 ? -22.469 -26.438 8.633 1 84.06 295 GLY B N 1
ATOM 5310 C CA . GLY B 1 295 ? -23.453 -25.391 8.453 1 84.06 295 GLY B CA 1
ATOM 5311 C C . GLY B 1 295 ? -22.828 -24.078 7.973 1 84.06 295 GLY B C 1
ATOM 5312 O O . GLY B 1 295 ? -23.531 -23.078 7.809 1 84.06 295 GLY B O 1
ATOM 5313 N N . ARG B 1 296 ? -21.531 -24.188 7.82 1 89.56 296 ARG B N 1
ATOM 5314 C CA . ARG B 1 296 ? -20.844 -23.016 7.293 1 89.56 296 ARG B CA 1
ATOM 5315 C C . ARG B 1 296 ? -20.438 -23.234 5.836 1 89.56 296 ARG B C 1
ATOM 5317 O O . ARG B 1 296 ? -19.969 -24.312 5.469 1 89.56 296 ARG B O 1
ATOM 5324 N N . ASP B 1 297 ? -20.719 -22.141 5.074 1 90.81 297 ASP B N 1
ATOM 5325 C CA . ASP B 1 297 ? -20.188 -22.141 3.715 1 90.81 297 ASP B CA 1
ATOM 5326 C C . ASP B 1 297 ? -18.75 -21.625 3.684 1 90.81 297 ASP B C 1
ATOM 5328 O O . ASP B 1 297 ? -18.5 -20.469 4.051 1 90.81 297 ASP B O 1
ATOM 5332 N N . VAL B 1 298 ? -17.859 -22.547 3.287 1 95.94 298 VAL B N 1
ATOM 5333 C CA . VAL B 1 298 ? -16.453 -22.156 3.211 1 95.94 298 VAL B CA 1
ATOM 5334 C C . VAL B 1 298 ? -15.992 -22.203 1.759 1 95.94 298 VAL B C 1
ATOM 5336 O O . VAL B 1 298 ? -15.945 -23.266 1.145 1 95.94 298 VAL B O 1
ATOM 5339 N N . PRO B 1 299 ? -15.68 -21.016 1.233 1 96.56 299 PRO B N 1
ATOM 5340 C CA . PRO B 1 299 ? -15.18 -21 -0.143 1 96.56 299 PRO B CA 1
ATOM 5341 C C . PRO B 1 299 ? -13.797 -21.625 -0.28 1 96.56 299 PRO B C 1
ATOM 5343 O O . PRO B 1 299 ? -12.961 -21.5 0.62 1 96.56 299 PRO B O 1
ATOM 5346 N N . LEU B 1 300 ? -13.625 -22.312 -1.404 1 95.56 300 LEU B N 1
ATOM 5347 C CA . LEU B 1 300 ? -12.352 -22.891 -1.808 1 95.56 300 LEU B CA 1
ATOM 5348 C C . LEU B 1 300 ? -11.914 -22.375 -3.174 1 95.56 300 LEU B C 1
ATOM 5350 O O . LEU B 1 300 ? -12.648 -22.516 -4.156 1 95.56 300 LEU B O 1
ATOM 5354 N N . ILE B 1 301 ? -10.742 -21.719 -3.197 1 94.5 301 ILE B N 1
ATOM 5355 C CA . ILE B 1 301 ? -10.172 -21.25 -4.457 1 94.5 301 ILE B CA 1
ATOM 5356 C C . ILE B 1 301 ? -8.852 -21.969 -4.719 1 94.5 301 ILE B C 1
ATOM 5358 O O . ILE B 1 301 ? -7.895 -21.828 -3.949 1 94.5 301 ILE B O 1
ATOM 5362 N N . GLY B 1 302 ? -8.836 -22.75 -5.773 1 93.19 302 GLY B N 1
ATOM 5363 C CA . GLY B 1 302 ? -7.625 -23.438 -6.184 1 93.19 302 GLY B CA 1
ATOM 5364 C C . GLY B 1 302 ? -6.844 -22.688 -7.242 1 93.19 302 GLY B C 1
ATOM 5365 O O . GLY B 1 302 ? -7.266 -22.609 -8.398 1 93.19 302 GLY B O 1
ATOM 5366 N N . LEU B 1 303 ? -5.66 -22.188 -6.863 1 93.38 303 LEU B N 1
ATOM 5367 C CA . LEU B 1 303 ? -4.812 -21.422 -7.77 1 93.38 303 LEU B CA 1
ATOM 5368 C C . LEU B 1 303 ? -3.836 -22.344 -8.5 1 93.38 303 LEU B C 1
ATOM 5370 O O . LEU B 1 303 ? -3.572 -23.453 -8.055 1 93.38 303 LEU B O 1
ATOM 5374 N N . PRO B 1 304 ? -3.277 -21.844 -9.602 1 89.75 304 PRO B N 1
ATOM 5375 C CA . PRO B 1 304 ? -2.229 -22.594 -10.281 1 89.75 304 PRO B CA 1
ATOM 5376 C C . PRO B 1 304 ? -0.96 -22.734 -9.445 1 89.75 304 PRO B C 1
ATOM 5378 O O . PRO B 1 304 ? -0.688 -21.891 -8.586 1 89.75 304 PRO B O 1
ATOM 5381 N N . GLY B 1 305 ? -0.22 -23.734 -9.797 1 87.56 305 GLY B N 1
ATOM 5382 C CA . GLY B 1 305 ? 1.013 -23.984 -9.062 1 87.56 305 GLY B CA 1
ATOM 5383 C C . GLY B 1 305 ? 2.168 -23.125 -9.531 1 87.56 305 GLY B C 1
ATOM 5384 O O . GLY B 1 305 ? 3.129 -22.906 -8.789 1 87.56 305 GLY B O 1
ATOM 5385 N N . ASN B 1 306 ? 2.143 -22.719 -10.82 1 86.44 306 ASN B N 1
ATOM 5386 C CA . ASN B 1 306 ? 3.166 -21.797 -11.297 1 86.44 306 ASN B CA 1
ATOM 5387 C C . ASN B 1 306 ? 3.119 -20.469 -10.547 1 86.44 306 ASN B C 1
ATOM 5389 O O . ASN B 1 306 ? 2.061 -19.859 -10.438 1 86.44 306 ASN B O 1
ATOM 5393 N N . PRO B 1 307 ? 4.238 -20.031 -10.047 1 89 307 PRO B N 1
ATOM 5394 C CA . PRO B 1 307 ? 4.246 -18.859 -9.156 1 89 307 PRO B CA 1
ATOM 5395 C C . PRO B 1 307 ? 3.664 -17.625 -9.82 1 89 307 PRO B C 1
ATOM 5397 O O . PRO B 1 307 ? 2.939 -16.859 -9.18 1 89 307 PRO B O 1
ATOM 5400 N N . ASN B 1 308 ? 3.961 -17.422 -11.047 1 87.75 308 ASN B N 1
ATOM 5401 C CA . ASN B 1 308 ? 3.445 -16.234 -11.734 1 87.75 308 ASN B CA 1
ATOM 5402 C C . ASN B 1 308 ? 1.928 -16.297 -11.883 1 87.75 308 ASN B C 1
ATOM 5404 O O . ASN B 1 308 ? 1.239 -15.297 -11.672 1 87.75 308 ASN B O 1
ATOM 5408 N N . SER B 1 309 ? 1.492 -17.453 -12.289 1 91.12 309 SER B N 1
ATOM 5409 C CA . SER B 1 309 ? 0.05 -17.656 -12.383 1 91.12 309 SER B CA 1
ATOM 5410 C C . SER B 1 309 ? -0.62 -17.5 -11.023 1 91.12 309 SER B C 1
ATOM 5412 O O . SER B 1 309 ? -1.696 -16.906 -10.914 1 91.12 309 SER B O 1
ATOM 5414 N N . CYS B 1 310 ? 0.032 -18.047 -10.055 1 93.31 310 CYS B N 1
ATOM 5415 C CA . CYS B 1 310 ? -0.464 -17.953 -8.688 1 93.31 310 CYS B CA 1
ATOM 5416 C C . CYS B 1 310 ? -0.608 -16.5 -8.258 1 93.31 310 CYS B C 1
ATOM 5418 O O . CYS B 1 310 ? -1.642 -16.109 -7.715 1 93.31 310 CYS B O 1
ATOM 5420 N N . PHE B 1 311 ? 0.372 -15.695 -8.57 1 93.75 311 PHE B N 1
ATOM 5421 C CA . PHE B 1 311 ? 0.409 -14.289 -8.203 1 93.75 311 PHE B CA 1
ATOM 5422 C C . PHE B 1 311 ? -0.701 -13.516 -8.906 1 93.75 311 PHE B C 1
ATOM 5424 O O . PHE B 1 311 ? -1.463 -12.789 -8.266 1 93.75 311 PHE B O 1
ATOM 5431 N N . VAL B 1 312 ? -0.87 -13.688 -10.195 1 93.69 312 VAL B N 1
ATOM 5432 C CA . VAL B 1 312 ? -1.876 -12.977 -10.977 1 93.69 312 VAL B CA 1
ATOM 5433 C C . VAL B 1 312 ? -3.273 -13.383 -10.523 1 93.69 312 VAL B C 1
ATOM 5435 O O . VAL B 1 312 ? -4.137 -12.531 -10.305 1 93.69 312 VAL B O 1
ATOM 5438 N N . CYS B 1 313 ? -3.457 -14.648 -10.312 1 95.31 313 CYS B N 1
ATOM 5439 C CA . CYS B 1 313 ? -4.77 -15.148 -9.914 1 95.31 313 CYS B CA 1
ATOM 5440 C C . CYS B 1 313 ? -5.141 -14.648 -8.523 1 95.31 313 CYS B C 1
ATOM 5442 O O . CYS B 1 313 ? -6.309 -14.367 -8.25 1 95.31 313 CYS B O 1
ATOM 5444 N N . PHE B 1 314 ? -4.164 -14.578 -7.625 1 96.31 314 PHE B N 1
ATOM 5445 C CA . PHE B 1 314 ? -4.453 -14.016 -6.312 1 96.31 314 PHE B CA 1
ATOM 5446 C C . PHE B 1 314 ? -5.027 -12.609 -6.441 1 96.31 314 PHE B C 1
ATOM 5448 O O . PHE B 1 314 ? -6.043 -12.289 -5.82 1 96.31 314 PHE B O 1
ATOM 5455 N N . HIS B 1 315 ? -4.398 -11.828 -7.215 1 95.06 315 HIS B N 1
ATOM 5456 C CA . HIS B 1 315 ? -4.789 -10.43 -7.363 1 95.06 315 HIS B CA 1
ATOM 5457 C C . HIS B 1 315 ? -6.16 -10.312 -8.023 1 95.06 315 HIS B C 1
ATOM 5459 O O . HIS B 1 315 ? -6.953 -9.445 -7.66 1 95.06 315 HIS B O 1
ATOM 5465 N N . GLN B 1 316 ? -6.441 -11.188 -8.93 1 95.25 316 GLN B N 1
ATOM 5466 C CA . GLN B 1 316 ? -7.684 -11.086 -9.68 1 95.25 316 GLN B CA 1
ATOM 5467 C C . GLN B 1 316 ? -8.859 -11.648 -8.891 1 95.25 316 GLN B C 1
ATOM 5469 O O . GLN B 1 316 ? -9.992 -11.203 -9.055 1 95.25 316 GLN B O 1
ATOM 5474 N N . PHE B 1 317 ? -8.586 -12.609 -7.996 1 96.69 317 PHE B N 1
ATOM 5475 C CA . PHE B 1 317 ? -9.727 -13.359 -7.488 1 96.69 317 PHE B CA 1
ATOM 5476 C C . PHE B 1 317 ? -9.703 -13.422 -5.965 1 96.69 317 PHE B C 1
ATOM 5478 O O . PHE B 1 317 ? -10.734 -13.234 -5.316 1 96.69 317 PHE B O 1
ATOM 5485 N N . VAL B 1 318 ? -8.555 -13.688 -5.348 1 97.69 318 VAL B N 1
ATOM 5486 C CA . VAL B 1 318 ? -8.492 -13.914 -3.906 1 97.69 318 VAL B CA 1
ATOM 5487 C C . VAL B 1 318 ? -8.531 -12.57 -3.172 1 97.69 318 VAL B C 1
ATOM 5489 O O . VAL B 1 318 ? -9.266 -12.422 -2.193 1 97.69 318 VAL B O 1
ATOM 5492 N N . ARG B 1 319 ? -7.773 -11.633 -3.646 1 96.69 319 ARG B N 1
ATOM 5493 C CA . ARG B 1 319 ? -7.727 -10.32 -3.006 1 96.69 319 ARG B CA 1
ATOM 5494 C C . ARG B 1 319 ? -9.117 -9.688 -2.949 1 96.69 319 ARG B C 1
ATOM 5496 O O . ARG B 1 319 ? -9.57 -9.273 -1.882 1 96.69 319 ARG B O 1
ATOM 5503 N N . PRO B 1 320 ? -9.852 -9.602 -4.078 1 96.56 320 PRO B N 1
ATOM 5504 C CA . PRO B 1 320 ? -11.203 -9.055 -3.988 1 96.56 320 PRO B CA 1
ATOM 5505 C C . PRO B 1 320 ? -12.117 -9.867 -3.078 1 96.56 320 PRO B C 1
ATOM 5507 O O . PRO B 1 320 ? -12.977 -9.312 -2.398 1 96.56 320 PRO B O 1
ATOM 5510 N N . ALA B 1 321 ? -11.961 -11.164 -3.072 1 97.62 321 ALA B N 1
ATOM 5511 C CA . ALA B 1 321 ? -12.766 -12.008 -2.189 1 97.62 321 ALA B CA 1
ATOM 5512 C C . ALA B 1 321 ? -12.547 -11.633 -0.727 1 97.62 321 ALA B C 1
ATOM 5514 O O . ALA B 1 321 ? -13.508 -11.469 0.03 1 97.62 321 ALA B O 1
ATOM 5515 N N . LEU B 1 322 ? -11.297 -11.484 -0.373 1 97.5 322 LEU B N 1
ATOM 5516 C CA . LEU B 1 322 ? -10.969 -11.141 1.006 1 97.5 322 LEU B CA 1
ATOM 5517 C C . LEU B 1 322 ? -11.539 -9.781 1.377 1 97.5 322 LEU B C 1
ATOM 5519 O O . LEU B 1 322 ? -12.031 -9.594 2.494 1 97.5 322 LEU B O 1
ATOM 5523 N N . ALA B 1 323 ? -11.484 -8.852 0.468 1 96.31 323 ALA B N 1
ATOM 5524 C CA . ALA B 1 323 ? -12.039 -7.527 0.714 1 96.31 323 ALA B CA 1
ATOM 5525 C C . ALA B 1 323 ? -13.547 -7.605 0.971 1 96.31 323 ALA B C 1
ATOM 5527 O O . ALA B 1 323 ? -14.047 -7.02 1.933 1 96.31 323 ALA B O 1
ATOM 5528 N N . VAL B 1 324 ? -14.258 -8.32 0.162 1 97.12 324 VAL B N 1
ATOM 5529 C CA . VAL B 1 324 ? -15.703 -8.445 0.285 1 97.12 324 VAL B CA 1
ATOM 5530 C C . VAL B 1 324 ? -16.047 -9.148 1.597 1 97.12 324 VAL B C 1
ATOM 5532 O O . VAL B 1 324 ? -16.984 -8.75 2.289 1 97.12 324 VAL B O 1
ATOM 5535 N N . MET B 1 325 ? -15.328 -10.156 1.949 1 97.56 325 MET B N 1
ATOM 5536 C CA . MET B 1 325 ? -15.547 -10.859 3.205 1 97.56 325 MET B CA 1
ATOM 5537 C C . MET B 1 325 ? -15.398 -9.922 4.395 1 97.56 325 MET B C 1
ATOM 5539 O O . MET B 1 325 ? -16 -10.141 5.449 1 97.56 325 MET B O 1
ATOM 5543 N N . GLN B 1 326 ? -14.602 -8.875 4.18 1 97.12 326 GLN B N 1
ATOM 5544 C CA . GLN B 1 326 ? -14.359 -7.91 5.246 1 97.12 326 GLN B CA 1
ATOM 5545 C C . GLN B 1 326 ? -15.352 -6.754 5.176 1 97.12 326 GLN B C 1
ATOM 5547 O O . GLN B 1 326 ? -15.25 -5.793 5.941 1 97.12 326 GLN B O 1
ATOM 5552 N N . GLY B 1 327 ? -16.234 -6.781 4.227 1 96.19 327 GLY B N 1
ATOM 5553 C CA . GLY B 1 327 ? -17.328 -5.824 4.242 1 96.19 327 GLY B CA 1
ATOM 5554 C C . GLY B 1 327 ? -17.234 -4.789 3.137 1 96.19 327 GLY B C 1
ATOM 5555 O O . GLY B 1 327 ? -18.078 -3.889 3.051 1 96.19 327 GLY B O 1
ATOM 5556 N N . VAL B 1 328 ? -16.297 -4.848 2.309 1 95.12 328 VAL B N 1
ATOM 5557 C CA . VAL B 1 328 ? -16.234 -3.945 1.165 1 95.12 328 VAL B CA 1
ATOM 5558 C C . VAL B 1 328 ? -17.312 -4.301 0.156 1 95.12 328 VAL B C 1
ATOM 5560 O O . VAL B 1 328 ? -17.578 -5.48 -0.09 1 95.12 328 VAL B O 1
ATOM 5563 N N . ALA B 1 329 ? -17.859 -3.262 -0.389 1 93.06 329 ALA B N 1
ATOM 5564 C CA . ALA B 1 329 ? -18.906 -3.484 -1.391 1 93.06 329 ALA B CA 1
ATOM 5565 C C . ALA B 1 329 ? -18.328 -4.176 -2.627 1 93.06 329 ALA B C 1
ATOM 5567 O O . ALA B 1 329 ? -17.219 -3.875 -3.053 1 93.06 329 ALA B O 1
ATOM 5568 N N . ARG B 1 330 ? -19.109 -5.035 -3.223 1 90.69 330 ARG B N 1
ATOM 5569 C CA . ARG B 1 330 ? -18.672 -5.84 -4.359 1 90.69 330 ARG B CA 1
ATOM 5570 C C . ARG B 1 330 ? -18.266 -4.953 -5.531 1 90.69 330 ARG B C 1
ATOM 5572 O O . ARG B 1 330 ? -17.312 -5.273 -6.254 1 90.69 330 ARG B O 1
ATOM 5579 N N . ASP B 1 331 ? -18.906 -3.902 -5.711 1 85.31 331 ASP B N 1
ATOM 5580 C CA . ASP B 1 331 ? -18.609 -3.016 -6.832 1 85.31 331 ASP B CA 1
ATOM 5581 C C . ASP B 1 331 ? -17.344 -2.203 -6.574 1 85.31 331 ASP B C 1
ATOM 5583 O O . ASP B 1 331 ? -16.797 -1.584 -7.492 1 85.31 331 ASP B O 1
ATOM 5587 N N . GLY B 1 332 ? -16.859 -2.312 -5.359 1 81.75 332 GLY B N 1
ATOM 5588 C CA . GLY B 1 332 ? -15.68 -1.547 -4.98 1 81.75 332 GLY B CA 1
ATOM 5589 C C . GLY B 1 332 ? -14.398 -2.348 -5.07 1 81.75 332 GLY B C 1
ATOM 5590 O O . GLY B 1 332 ? -13.32 -1.843 -4.746 1 81.75 332 GLY B O 1
ATOM 5591 N N . VAL B 1 333 ? -14.477 -3.604 -5.52 1 87.75 333 VAL B N 1
ATOM 5592 C CA . VAL B 1 333 ? -13.281 -4.434 -5.445 1 87.75 333 VAL B CA 1
ATOM 5593 C C . VAL B 1 333 ? -12.789 -4.758 -6.852 1 87.75 333 VAL B C 1
ATOM 5595 O O . VAL B 1 333 ? -11.969 -5.664 -7.039 1 87.75 333 VAL B O 1
ATOM 5598 N N . VAL B 1 334 ? -13.117 -3.965 -7.812 1 81.94 334 VAL B N 1
ATOM 5599 C CA . VAL B 1 334 ? -12.602 -4.117 -9.172 1 81.94 334 VAL B CA 1
ATOM 5600 C C . VAL B 1 334 ? -11.211 -3.49 -9.273 1 81.94 334 VAL B C 1
ATOM 5602 O O . VAL B 1 334 ? -10.953 -2.443 -8.672 1 81.94 334 VAL B O 1
ATOM 5605 N N . PRO B 1 335 ? -10.281 -4.18 -10.016 1 82.25 335 PRO B N 1
ATOM 5606 C CA . PRO B 1 335 ? -8.938 -3.613 -10.148 1 82.25 335 PRO B CA 1
ATOM 5607 C C . PRO B 1 335 ? -8.953 -2.203 -10.742 1 82.25 335 PRO B C 1
ATOM 5609 O O . PRO B 1 335 ? -9.75 -1.911 -11.633 1 82.25 335 PRO B O 1
ATOM 5612 N N . ARG B 1 336 ? -8.031 -1.397 -10.172 1 75.81 336 ARG B N 1
ATOM 5613 C CA . ARG B 1 336 ? -7.84 -0.058 -10.719 1 75.81 336 ARG B CA 1
ATOM 5614 C C . ARG B 1 336 ? -7.062 -0.109 -12.031 1 75.81 336 ARG B C 1
ATOM 5616 O O . ARG B 1 336 ? -5.961 -0.663 -12.086 1 75.81 336 ARG B O 1
ATOM 5623 N N . ARG B 1 337 ? -7.691 0.449 -13.047 1 80.69 337 ARG B N 1
ATOM 5624 C CA . ARG B 1 337 ? -7.055 0.413 -14.359 1 80.69 337 ARG B CA 1
ATOM 5625 C C . ARG B 1 337 ? -6.699 1.817 -14.828 1 80.69 337 ARG B C 1
ATOM 5627 O O . ARG B 1 337 ? -7.438 2.771 -14.57 1 80.69 337 ARG B O 1
ATOM 5634 N N . LEU B 1 338 ? -5.496 1.916 -15.438 1 78.88 338 LEU B N 1
ATOM 5635 C CA . LEU B 1 338 ? -5.098 3.141 -16.125 1 78.88 338 LEU B CA 1
ATOM 5636 C C . LEU B 1 338 ? -4.539 2.83 -17.516 1 78.88 338 LEU B C 1
ATOM 5638 O O . LEU B 1 338 ? -4.125 1.701 -17.781 1 78.88 338 LEU B O 1
ATOM 5642 N N . ASP B 1 339 ? -4.578 3.748 -18.359 1 83.56 339 ASP B N 1
ATOM 5643 C CA . ASP B 1 339 ? -4.004 3.59 -19.688 1 83.56 339 ASP B CA 1
ATOM 5644 C C . ASP B 1 339 ? -2.521 3.955 -19.703 1 83.56 339 ASP B C 1
ATOM 5646 O O . ASP B 1 339 ? -2.113 4.93 -19.062 1 83.56 339 ASP B O 1
ATOM 5650 N N . ALA B 1 340 ? -1.767 3.209 -20.344 1 87 340 ALA B N 1
ATOM 5651 C CA . ALA B 1 340 ? -0.332 3.43 -20.516 1 87 340 ALA B CA 1
ATOM 5652 C C . ALA B 1 340 ? 0.104 3.188 -21.953 1 87 340 ALA B C 1
ATOM 5654 O O . ALA B 1 340 ? -0.688 2.729 -22.781 1 87 340 ALA B O 1
ATOM 5655 N N . ILE B 1 341 ? 1.317 3.619 -22.219 1 90.56 341 ILE B N 1
ATOM 5656 C CA . ILE B 1 341 ? 1.922 3.367 -23.516 1 90.56 341 ILE B CA 1
ATOM 5657 C C . ILE B 1 341 ? 2.926 2.223 -23.406 1 90.56 341 ILE B C 1
ATOM 5659 O O . ILE B 1 341 ? 3.82 2.252 -22.562 1 90.56 341 ILE B O 1
ATOM 5663 N N . LEU B 1 342 ? 2.746 1.351 -24.281 1 93.44 342 LEU B N 1
ATOM 5664 C CA . LEU B 1 342 ? 3.617 0.181 -24.25 1 93.44 342 LEU B CA 1
ATOM 5665 C C . LEU B 1 342 ? 5.016 0.535 -24.75 1 93.44 342 LEU B C 1
ATOM 5667 O O . LEU B 1 342 ? 5.172 1.105 -25.828 1 93.44 342 LEU B O 1
ATOM 5671 N N . ALA B 1 343 ? 6.043 0.147 -24 1 92.19 343 ALA B N 1
ATOM 5672 C CA . ALA B 1 343 ? 7.426 0.507 -24.312 1 92.19 343 ALA B CA 1
ATOM 5673 C C . ALA B 1 343 ? 8 -0.412 -25.375 1 92.19 343 ALA B C 1
ATOM 5675 O O . ALA B 1 343 ? 8.922 -0.026 -26.109 1 92.19 343 ALA B O 1
ATOM 5676 N N . GLY B 1 344 ? 7.602 -1.604 -25.547 1 88.38 344 GLY B N 1
ATOM 5677 C CA . GLY B 1 344 ? 8.102 -2.588 -26.484 1 88.38 344 GLY B CA 1
ATOM 5678 C C . GLY B 1 344 ? 7.035 -3.559 -26.953 1 88.38 344 GLY B C 1
ATOM 5679 O O . GLY B 1 344 ? 5.996 -3.707 -26.312 1 88.38 344 GLY B O 1
ATOM 5680 N N . PRO B 1 345 ? 7.406 -4.125 -28.047 1 90.75 345 PRO B N 1
ATOM 5681 C CA . PRO B 1 345 ? 6.406 -5.051 -28.594 1 90.75 345 PRO B CA 1
ATOM 5682 C C . PRO B 1 345 ? 6.215 -6.285 -27.719 1 90.75 345 PRO B C 1
ATOM 5684 O O . PRO B 1 345 ? 7.152 -6.723 -27.031 1 90.75 345 PRO B O 1
ATOM 5687 N N . VAL B 1 346 ? 5.004 -6.672 -27.719 1 90.81 346 VAL B N 1
ATOM 5688 C CA . VAL B 1 346 ? 4.723 -7.898 -26.984 1 90.81 346 VAL B CA 1
ATOM 5689 C C . VAL B 1 346 ? 3.859 -8.828 -27.828 1 90.81 346 VAL B C 1
ATOM 5691 O O . VAL B 1 346 ? 2.959 -8.367 -28.547 1 90.81 346 VAL B O 1
ATOM 5694 N N . GLN B 1 347 ? 4.277 -10.109 -27.812 1 86.44 347 GLN B N 1
ATOM 5695 C CA . GLN B 1 347 ? 3.428 -11.141 -28.391 1 86.44 347 GLN B CA 1
ATOM 5696 C C . GLN B 1 347 ? 2.426 -11.664 -27.359 1 86.44 347 GLN B C 1
ATOM 5698 O O . GLN B 1 347 ? 2.771 -11.867 -26.203 1 86.44 347 GLN B O 1
ATOM 5703 N N . THR B 1 348 ? 1.185 -11.703 -27.812 1 86.88 348 THR B N 1
ATOM 5704 C CA . THR B 1 348 ? 0.143 -12.195 -26.906 1 86.88 348 THR B CA 1
ATOM 5705 C C . THR B 1 348 ? -0.592 -13.375 -27.531 1 86.88 348 THR B C 1
ATOM 5707 O O . THR B 1 348 ? -0.143 -13.93 -28.547 1 86.88 348 THR B O 1
ATOM 5710 N N . THR B 1 349 ? -1.535 -13.953 -26.844 1 84.69 349 THR B N 1
ATOM 5711 C CA . THR B 1 349 ? -2.41 -15.023 -27.312 1 84.69 349 THR B CA 1
ATOM 5712 C C . THR B 1 349 ? -3.846 -14.531 -27.453 1 84.69 349 THR B C 1
ATOM 5714 O O . THR B 1 349 ? -4.496 -14.203 -26.453 1 84.69 349 THR B O 1
ATOM 5717 N N . PRO B 1 350 ? -4.422 -14.539 -28.641 1 87.56 350 PRO B N 1
ATOM 5718 C CA . PRO B 1 350 ? -5.715 -13.891 -28.875 1 87.56 350 PRO B CA 1
ATOM 5719 C C . PRO B 1 350 ? -6.867 -14.586 -28.172 1 87.56 350 PRO B C 1
ATOM 5721 O O . PRO B 1 350 ? -7.906 -13.969 -27.906 1 87.56 350 PRO B O 1
ATOM 5724 N N . LYS B 1 351 ? -6.746 -15.805 -27.812 1 89.06 351 LYS B N 1
ATOM 5725 C CA . LYS B 1 351 ? -7.848 -16.594 -27.281 1 89.06 351 LYS B CA 1
ATOM 5726 C C . LYS B 1 351 ? -8.078 -16.281 -25.797 1 89.06 351 LYS B C 1
ATOM 5728 O O . LYS B 1 351 ? -9.102 -16.672 -25.234 1 89.06 351 LYS B O 1
ATOM 5733 N N . ARG B 1 352 ? -7.191 -15.594 -25.25 1 93.19 352 ARG B N 1
ATOM 5734 C CA . ARG B 1 352 ? -7.262 -15.352 -23.812 1 93.19 352 ARG B CA 1
ATOM 5735 C C . ARG B 1 352 ? -6.859 -13.914 -23.484 1 93.19 352 ARG B C 1
ATOM 5737 O O . ARG B 1 352 ? -6.141 -13.273 -24.25 1 93.19 352 ARG B O 1
ATOM 5744 N N . ARG B 1 353 ? -7.438 -13.43 -22.344 1 93.94 353 ARG B N 1
ATOM 5745 C CA . ARG B 1 353 ? -6.875 -12.211 -21.766 1 93.94 353 ARG B CA 1
ATOM 5746 C C . ARG B 1 353 ? -5.48 -12.469 -21.203 1 93.94 353 ARG B C 1
ATOM 5748 O O . ARG B 1 353 ? -5.273 -13.414 -20.438 1 93.94 353 ARG B O 1
ATOM 5755 N N . VAL B 1 354 ? -4.52 -11.602 -21.609 1 94.44 354 VAL B N 1
ATOM 5756 C CA . VAL B 1 354 ? -3.139 -11.82 -21.188 1 94.44 354 VAL B CA 1
ATOM 5757 C C . VAL B 1 354 ? -2.723 -10.727 -20.203 1 94.44 354 VAL B C 1
ATOM 5759 O O . VAL B 1 354 ? -2.973 -9.547 -20.438 1 94.44 354 VAL B O 1
ATOM 5762 N N . TYR B 1 355 ? -2.143 -11.141 -19.109 1 93.25 355 TYR B N 1
ATOM 5763 C CA . TYR B 1 355 ? -1.571 -10.227 -18.125 1 93.25 355 TYR B CA 1
ATOM 5764 C C . TYR B 1 355 ? -0.05 -10.227 -18.203 1 93.25 355 TYR B C 1
ATOM 5766 O O . TYR B 1 355 ? 0.587 -11.273 -18.078 1 93.25 355 TYR B O 1
ATOM 5774 N N . LEU B 1 356 ? 0.504 -9.047 -18.359 1 91.94 356 LEU B N 1
ATOM 5775 C CA . LEU B 1 356 ? 1.948 -8.859 -18.453 1 91.94 356 LEU B CA 1
ATOM 5776 C C . LEU B 1 356 ? 2.49 -8.156 -17.219 1 91.94 356 LEU B C 1
ATOM 5778 O O . LEU B 1 356 ? 1.924 -7.16 -16.766 1 91.94 356 LEU B O 1
ATOM 5782 N N . SER B 1 357 ? 3.543 -8.734 -16.719 1 89.19 357 SER B N 1
ATOM 5783 C CA . SER B 1 357 ? 4.195 -8.039 -15.617 1 89.19 357 SER B CA 1
ATOM 5784 C C . SER B 1 357 ? 5.133 -6.949 -16.125 1 89.19 357 SER B C 1
ATOM 5786 O O . SER B 1 357 ? 5.801 -7.121 -17.141 1 89.19 357 SER B O 1
ATOM 5788 N N . GLY B 1 358 ? 5.129 -5.859 -15.398 1 89.75 358 GLY B N 1
ATOM 5789 C CA . GLY B 1 358 ? 6.031 -4.793 -15.812 1 89.75 358 GLY B CA 1
ATOM 5790 C C . GLY B 1 358 ? 6.055 -3.627 -14.836 1 89.75 358 GLY B C 1
ATOM 5791 O O . GLY B 1 358 ? 5.582 -3.746 -13.703 1 89.75 358 GLY B O 1
ATOM 5792 N N . THR B 1 359 ? 6.82 -2.652 -15.266 1 87.25 359 THR B N 1
ATOM 5793 C CA . THR B 1 359 ? 6.969 -1.432 -14.477 1 87.25 359 THR B CA 1
ATOM 5794 C C . THR B 1 359 ? 6.43 -0.228 -15.25 1 87.25 359 THR B C 1
ATOM 5796 O O . THR B 1 359 ? 6.203 -0.308 -16.453 1 87.25 359 THR B O 1
ATOM 5799 N N . LEU B 1 360 ? 6.121 0.771 -14.555 1 83.06 360 LEU B N 1
ATOM 5800 C CA . LEU B 1 360 ? 5.707 2.041 -15.141 1 83.06 360 LEU B CA 1
ATOM 5801 C C . LEU B 1 360 ? 6.836 3.062 -15.078 1 83.06 360 LEU B C 1
ATOM 5803 O O . LEU B 1 360 ? 7.566 3.133 -14.086 1 83.06 360 LEU B O 1
ATOM 5807 N N . ARG B 1 361 ? 7.242 3.553 -16.188 1 80.62 361 ARG B N 1
ATOM 5808 C CA . ARG B 1 361 ? 8.297 4.559 -16.203 1 80.62 361 ARG B CA 1
ATOM 5809 C C . ARG B 1 361 ? 7.867 5.805 -16.969 1 80.62 361 ARG B C 1
ATOM 5811 O O . ARG B 1 361 ? 7.211 5.703 -18 1 80.62 361 ARG B O 1
ATOM 5818 N N . GLY B 1 362 ? 8.43 6.969 -16.422 1 68.25 362 GLY B N 1
ATOM 5819 C CA . GLY B 1 362 ? 8.422 8.227 -17.141 1 68.25 362 GLY B CA 1
ATOM 5820 C C . GLY B 1 362 ? 7.078 8.539 -17.781 1 68.25 362 GLY B C 1
ATOM 5821 O O . GLY B 1 362 ? 6.031 8.18 -17.234 1 68.25 362 GLY B O 1
ATOM 5822 N N . ARG B 1 363 ? 7.113 9.531 -18.609 1 63.75 363 ARG B N 1
ATOM 5823 C CA . ARG B 1 363 ? 5.953 9.961 -19.391 1 63.75 363 ARG B CA 1
ATOM 5824 C C . ARG B 1 363 ? 6.254 9.953 -20.875 1 63.75 363 ARG B C 1
ATOM 5826 O O . ARG B 1 363 ? 7.375 10.258 -21.297 1 63.75 363 ARG B O 1
ATOM 5833 N N . VAL B 1 364 ? 5.586 9.086 -21.531 1 48.16 364 VAL B N 1
ATOM 5834 C CA . VAL B 1 364 ? 5.504 9.266 -22.984 1 48.16 364 VAL B CA 1
ATOM 5835 C C . VAL B 1 364 ? 4.234 10.039 -23.344 1 48.16 364 VAL B C 1
ATOM 5837 O O . VAL B 1 364 ? 3.133 9.484 -23.281 1 48.16 364 VAL B O 1
ATOM 5840 N N . GLY B 1 365 ? 4.379 11.195 -23.656 1 52.19 365 GLY B N 1
ATOM 5841 C CA . GLY B 1 365 ? 3.219 12.07 -23.734 1 52.19 365 GLY B CA 1
ATOM 5842 C C . GLY B 1 365 ? 2.514 12.25 -22.406 1 52.19 365 GLY B C 1
ATOM 5843 O O . GLY B 1 365 ? 3.133 12.656 -21.422 1 52.19 365 GLY B O 1
ATOM 5844 N N . ASP B 1 366 ? 1.216 11.812 -22.469 1 57.25 366 ASP B N 1
ATOM 5845 C CA . ASP B 1 366 ? 0.382 12.039 -21.281 1 57.25 366 ASP B CA 1
ATOM 5846 C C . ASP B 1 366 ? 0.172 10.742 -20.5 1 57.25 366 ASP B C 1
ATOM 5848 O O . ASP B 1 366 ? -0.602 10.703 -19.547 1 57.25 366 ASP B O 1
ATOM 5852 N N . LYS B 1 367 ? 0.744 9.742 -21 1 73.62 367 LYS B N 1
ATOM 5853 C CA . LYS B 1 367 ? 0.573 8.43 -20.391 1 73.62 367 LYS B CA 1
ATOM 5854 C C . LYS B 1 367 ? 1.904 7.879 -19.875 1 73.62 367 LYS B C 1
ATOM 5856 O O . LYS B 1 367 ? 2.959 8.18 -20.438 1 73.62 367 LYS B O 1
ATOM 5861 N N . PRO B 1 368 ? 1.741 7.164 -18.703 1 78.94 368 PRO B N 1
ATOM 5862 C CA . PRO B 1 368 ? 2.973 6.461 -18.344 1 78.94 368 PRO B CA 1
ATOM 5863 C C . PRO B 1 368 ? 3.371 5.402 -19.375 1 78.94 368 PRO B C 1
ATOM 5865 O O . PRO B 1 368 ? 2.531 4.941 -20.141 1 78.94 368 PRO B O 1
ATOM 5868 N N . GLU B 1 369 ? 4.598 5.203 -19.359 1 89.5 369 GLU B N 1
ATOM 5869 C CA . GLU B 1 369 ? 5.09 4.109 -20.188 1 89.5 369 GLU B CA 1
ATOM 5870 C C . GLU B 1 369 ? 5.129 2.797 -19.406 1 89.5 369 GLU B C 1
ATOM 5872 O O . GLU B 1 369 ? 5.668 2.744 -18.297 1 89.5 369 GLU B O 1
ATOM 5877 N N . PHE B 1 370 ? 4.43 1.844 -19.938 1 91.06 370 PHE B N 1
ATOM 5878 C CA . PHE B 1 370 ? 4.492 0.503 -19.375 1 91.06 370 PHE B CA 1
ATOM 5879 C C . PHE B 1 370 ? 5.609 -0.309 -20.016 1 91.06 370 PHE B C 1
ATOM 5881 O O . PHE B 1 370 ? 5.621 -0.503 -21.234 1 91.06 370 PHE B O 1
ATOM 5888 N N . VAL B 1 371 ? 6.523 -0.761 -19.203 1 91.69 371 VAL B N 1
ATOM 5889 C CA . VAL B 1 371 ? 7.652 -1.567 -19.656 1 91.69 371 VAL B CA 1
ATOM 5890 C C . VAL B 1 371 ? 7.465 -3.018 -19.219 1 91.69 371 VAL B C 1
ATOM 5892 O O . VAL B 1 371 ? 7.758 -3.367 -18.078 1 91.69 371 VAL B O 1
ATOM 5895 N N . PRO B 1 372 ? 6.984 -3.818 -20.172 1 90.56 372 PRO B N 1
ATOM 5896 C CA . PRO B 1 372 ? 6.895 -5.234 -19.812 1 90.56 372 PRO B CA 1
ATOM 5897 C C . PRO B 1 372 ? 8.258 -5.867 -19.562 1 90.56 372 PRO B C 1
ATOM 5899 O O . PRO B 1 372 ? 9.25 -5.488 -20.203 1 90.56 372 PRO B O 1
ATOM 5902 N N . PHE B 1 373 ? 8.266 -6.727 -18.625 1 84.44 373 PHE B N 1
ATOM 5903 C CA . PHE B 1 373 ? 9.508 -7.449 -18.406 1 84.44 373 PHE B CA 1
ATOM 5904 C C . PHE B 1 373 ? 9.812 -8.367 -19.594 1 84.44 373 PHE B C 1
ATOM 5906 O O . PHE B 1 373 ? 8.898 -8.812 -20.281 1 84.44 373 PHE B O 1
ATOM 5913 N N . ASP B 1 374 ? 11.055 -8.656 -19.859 1 74.88 374 ASP B N 1
ATOM 5914 C CA . ASP B 1 374 ? 11.508 -9.406 -21.031 1 74.88 374 ASP B CA 1
ATOM 5915 C C . ASP B 1 374 ? 11.055 -10.867 -20.938 1 74.88 374 ASP B C 1
ATOM 5917 O O . ASP B 1 374 ? 10.609 -11.438 -21.938 1 74.88 374 ASP B O 1
ATOM 5921 N N . ASN B 1 375 ? 11.227 -11.438 -19.891 1 74.75 375 ASN B N 1
ATOM 5922 C CA . ASN B 1 375 ? 10.898 -12.852 -19.703 1 74.75 375 ASN B CA 1
ATOM 5923 C C . ASN B 1 375 ? 9.602 -13.031 -18.938 1 74.75 375 ASN B C 1
ATOM 5925 O O . ASN B 1 375 ? 9.594 -12.992 -17.703 1 74.75 375 ASN B O 1
ATOM 5929 N N . GLN B 1 376 ? 8.531 -13.289 -19.766 1 73.25 376 GLN B N 1
ATOM 5930 C CA . GLN B 1 376 ? 7.195 -13.391 -19.172 1 73.25 376 GLN B CA 1
ATOM 5931 C C . GLN B 1 376 ? 6.832 -14.852 -18.891 1 73.25 376 GLN B C 1
ATOM 5933 O O . GLN B 1 376 ? 5.652 -15.188 -18.797 1 73.25 376 GLN B O 1
ATOM 5938 N N . ASN B 1 377 ? 7.875 -15.648 -18.75 1 74.62 377 ASN B N 1
ATOM 5939 C CA . ASN B 1 377 ? 7.621 -17.062 -18.5 1 74.62 377 ASN B CA 1
ATOM 5940 C C . ASN B 1 377 ? 6.957 -17.281 -17.141 1 74.62 377 ASN B C 1
ATOM 5942 O O . ASN B 1 377 ? 7.359 -16.672 -16.141 1 74.62 377 ASN B O 1
ATOM 5946 N N . SER B 1 378 ? 5.957 -18.125 -17.125 1 68.25 378 SER B N 1
ATOM 5947 C CA . SER B 1 378 ? 5.145 -18.344 -15.938 1 68.25 378 SER B CA 1
ATOM 5948 C C . SER B 1 378 ? 5.977 -18.938 -14.797 1 68.25 378 SER B C 1
ATOM 5950 O O . SER B 1 378 ? 5.617 -18.797 -13.625 1 68.25 378 SER B O 1
ATOM 5952 N N . GLY B 1 379 ? 7.062 -19.531 -15.125 1 68.25 379 GLY B N 1
ATOM 5953 C CA . GLY B 1 379 ? 7.871 -20.156 -14.086 1 68.25 379 GLY B CA 1
ATOM 5954 C C . GLY B 1 379 ? 8.945 -19.25 -13.539 1 68.25 379 GLY B C 1
ATOM 5955 O O . GLY B 1 379 ? 9.68 -19.625 -12.625 1 68.25 379 GLY B O 1
ATOM 5956 N N . ASN B 1 380 ? 9 -18.047 -14.078 1 75.25 380 ASN B N 1
ATOM 5957 C CA . ASN B 1 380 ? 10.031 -17.125 -13.648 1 75.25 380 ASN B CA 1
ATOM 5958 C C . ASN B 1 380 ? 9.625 -16.375 -12.375 1 75.25 380 ASN B C 1
ATOM 5960 O O . ASN B 1 380 ? 8.883 -15.391 -12.438 1 75.25 380 ASN B O 1
ATOM 5964 N N . LEU B 1 381 ? 10.156 -16.812 -11.289 1 76.31 381 LEU B N 1
ATOM 5965 C CA . LEU B 1 381 ? 9.781 -16.25 -10 1 76.31 381 LEU B CA 1
ATOM 5966 C C . LEU B 1 381 ? 10.242 -14.805 -9.883 1 76.31 381 LEU B C 1
ATOM 5968 O O . LEU B 1 381 ? 9.75 -14.062 -9.023 1 76.31 381 LEU B O 1
ATOM 5972 N N . ARG B 1 382 ? 11.148 -14.414 -10.719 1 79.62 382 ARG B N 1
ATOM 5973 C CA . ARG B 1 382 ? 11.68 -13.047 -10.672 1 79.62 382 ARG B CA 1
ATOM 5974 C C . ARG B 1 382 ? 10.742 -12.078 -11.375 1 79.62 382 ARG B C 1
ATOM 5976 O O . ARG B 1 382 ? 10.844 -10.859 -11.188 1 79.62 382 ARG B O 1
ATOM 5983 N N . LEU B 1 383 ? 9.898 -12.594 -12.141 1 75 383 LEU B N 1
ATOM 5984 C CA . LEU B 1 383 ? 9.055 -11.82 -13.047 1 75 383 LEU B CA 1
ATOM 5985 C C . LEU B 1 383 ? 8.281 -10.75 -12.289 1 75 383 LEU B C 1
ATOM 5987 O O . LEU B 1 383 ? 8.055 -9.656 -12.805 1 75 383 LEU B O 1
ATOM 5991 N N . PHE B 1 384 ? 8.016 -11.016 -11.07 1 76.81 384 PHE B N 1
ATOM 5992 C CA . PHE B 1 384 ? 7.133 -10.039 -10.445 1 76.81 384 PHE B CA 1
ATOM 5993 C C . PHE B 1 384 ? 7.871 -9.266 -9.359 1 76.81 384 PHE B C 1
ATOM 5995 O O . PHE B 1 384 ? 7.309 -8.359 -8.742 1 76.81 384 PHE B O 1
ATOM 6002 N N . CYS B 1 385 ? 9.109 -9.578 -9.25 1 82.25 385 CYS B N 1
ATOM 6003 C CA . CYS B 1 385 ? 9.883 -8.75 -8.336 1 82.25 385 CYS B CA 1
ATOM 6004 C C . CYS B 1 385 ? 10.055 -7.34 -8.891 1 82.25 385 CYS B C 1
ATOM 6006 O O . CYS B 1 385 ? 10.562 -7.156 -9.992 1 82.25 385 CYS B O 1
ATOM 6008 N N . GLY B 1 386 ? 9.516 -6.445 -8.203 1 79.88 386 GLY B N 1
ATOM 6009 C CA . GLY B 1 386 ? 9.617 -5.062 -8.641 1 79.88 386 GLY B CA 1
ATOM 6010 C C . GLY B 1 386 ? 8.492 -4.645 -9.57 1 79.88 386 GLY B C 1
ATOM 6011 O O . GLY B 1 386 ? 8.453 -3.506 -10.039 1 79.88 386 GLY B O 1
ATOM 6012 N N . ALA B 1 387 ? 7.59 -5.609 -9.859 1 85.88 387 ALA B N 1
ATOM 6013 C CA . ALA B 1 387 ? 6.469 -5.266 -10.727 1 85.88 387 ALA B CA 1
ATOM 6014 C C . ALA B 1 387 ? 5.566 -4.223 -10.078 1 85.88 387 ALA B C 1
ATOM 6016 O O . ALA B 1 387 ? 5.312 -4.281 -8.867 1 85.88 387 ALA B O 1
ATOM 6017 N N . GLU B 1 388 ? 5.094 -3.312 -10.922 1 83 388 GLU B N 1
ATOM 6018 C CA . GLU B 1 388 ? 4.25 -2.229 -10.43 1 83 388 GLU B CA 1
ATOM 6019 C C . GLU B 1 388 ? 2.828 -2.346 -10.977 1 83 388 GLU B C 1
ATOM 6021 O O . GLU B 1 388 ? 1.892 -1.776 -10.414 1 83 388 GLU B O 1
ATOM 6026 N N . ALA B 1 389 ? 2.77 -3.062 -12.062 1 89.5 389 ALA B N 1
ATOM 6027 C CA . ALA B 1 389 ? 1.468 -3.158 -12.719 1 89.5 389 ALA B CA 1
ATOM 6028 C C . ALA B 1 389 ? 1.389 -4.402 -13.602 1 89.5 389 ALA B C 1
ATOM 6030 O O . ALA B 1 389 ? 2.416 -4.977 -13.969 1 89.5 389 ALA B O 1
ATOM 6031 N N . PHE B 1 390 ? 0.146 -4.785 -13.898 1 92.81 390 PHE B N 1
ATOM 6032 C CA . PHE B 1 390 ? -0.153 -5.754 -14.945 1 92.81 390 PHE B CA 1
ATOM 6033 C C . PHE B 1 390 ? -0.585 -5.047 -16.219 1 92.81 390 PHE B C 1
ATOM 6035 O O . PHE B 1 390 ? -1.559 -4.289 -16.219 1 92.81 390 PHE B O 1
ATOM 6042 N N . GLY B 1 391 ? 0.168 -5.242 -17.281 1 93.38 391 GLY B N 1
ATOM 6043 C CA . GLY B 1 391 ? -0.409 -4.914 -18.578 1 93.38 391 GLY B CA 1
ATOM 6044 C C . GLY B 1 391 ? -1.498 -5.879 -19 1 93.38 391 GLY B C 1
ATOM 6045 O O . GLY B 1 391 ? -1.326 -7.098 -18.906 1 93.38 391 GLY B O 1
ATOM 6046 N N . VAL B 1 392 ? -2.648 -5.305 -19.484 1 94.81 392 VAL B N 1
ATOM 6047 C CA . VAL B 1 392 ? -3.783 -6.156 -19.828 1 94.81 392 VAL B CA 1
ATOM 6048 C C . VAL B 1 392 ? -3.979 -6.172 -21.344 1 94.81 392 VAL B C 1
ATOM 6050 O O . VAL B 1 392 ? -4.328 -5.148 -21.938 1 94.81 392 VAL B O 1
ATOM 6053 N N . CYS B 1 393 ? -3.711 -7.32 -21.906 1 94.5 393 CYS B N 1
ATOM 6054 C CA . CYS B 1 393 ? -4.027 -7.539 -23.312 1 94.5 393 CYS B CA 1
ATOM 6055 C C . CYS B 1 393 ? -5.352 -8.273 -23.469 1 94.5 393 CYS B C 1
ATOM 6057 O O . CYS B 1 393 ? -5.465 -9.445 -23.094 1 94.5 393 CYS B O 1
ATOM 6059 N N . GLU B 1 394 ? -6.238 -7.602 -24.109 1 92.62 394 GLU B N 1
ATOM 6060 C CA . GLU B 1 394 ? -7.582 -8.164 -24.219 1 92.62 394 GLU B CA 1
ATOM 6061 C C . GLU B 1 394 ? -7.613 -9.32 -25.203 1 92.62 394 GLU B C 1
ATOM 6063 O O . GLU B 1 394 ? -6.699 -9.477 -26.016 1 92.62 394 GLU B O 1
ATOM 6068 N N . GLU B 1 395 ? -8.672 -10.125 -25.047 1 91.56 395 GLU B N 1
ATOM 6069 C CA . GLU B 1 395 ? -8.891 -11.195 -26.016 1 91.56 395 GLU B CA 1
ATOM 6070 C C . GLU B 1 395 ? -8.984 -10.648 -27.438 1 91.56 395 GLU B C 1
ATOM 6072 O O . GLU B 1 395 ? -9.477 -9.539 -27.656 1 91.56 395 GLU B O 1
ATOM 6077 N N . GLY B 1 396 ? -8.477 -11.438 -28.344 1 90.44 396 GLY B N 1
ATOM 6078 C CA . GLY B 1 396 ? -8.547 -11.055 -29.75 1 90.44 396 GLY B CA 1
ATOM 6079 C C . GLY B 1 396 ? -7.301 -10.336 -30.234 1 90.44 396 GLY B C 1
ATOM 6080 O O . GLY B 1 396 ? -7.141 -10.109 -31.438 1 90.44 396 GLY B O 1
ATOM 6081 N N . VAL B 1 397 ? -6.414 -9.969 -29.312 1 90 397 VAL B N 1
ATOM 6082 C CA . VAL B 1 397 ? -5.195 -9.25 -29.672 1 90 397 VAL B CA 1
ATOM 6083 C C . VAL B 1 397 ? -4.023 -10.234 -29.75 1 90 397 VAL B C 1
ATOM 6085 O O . VAL B 1 397 ? -3.703 -10.898 -28.766 1 90 397 VAL B O 1
ATOM 6088 N N . ALA B 1 398 ? -3.361 -10.336 -30.906 1 89.19 398 ALA B N 1
ATOM 6089 C CA . ALA B 1 398 ? -2.273 -11.289 -31.109 1 89.19 398 ALA B CA 1
ATOM 6090 C C . ALA B 1 398 ? -0.918 -10.641 -30.859 1 89.19 398 ALA B C 1
ATOM 6092 O O . ALA B 1 398 ? 0.052 -11.312 -30.5 1 89.19 398 ALA B O 1
ATOM 6093 N N . ARG B 1 399 ? -0.893 -9.398 -31.078 1 92.06 399 ARG B N 1
ATOM 6094 C CA . ARG B 1 399 ? 0.362 -8.672 -30.938 1 92.06 399 ARG B CA 1
ATOM 6095 C C . ARG B 1 399 ? 0.107 -7.191 -30.672 1 92.06 399 ARG B C 1
ATOM 6097 O O . ARG B 1 399 ? -0.866 -6.621 -31.172 1 92.06 399 ARG B O 1
ATOM 6104 N N . MET B 1 400 ? 0.949 -6.664 -29.812 1 93.12 400 MET B N 1
ATOM 6105 C CA . MET B 1 400 ? 0.959 -5.223 -29.578 1 93.12 400 MET B CA 1
ATOM 6106 C C . MET B 1 400 ? 2.33 -4.633 -29.891 1 93.12 400 MET B C 1
ATOM 6108 O O . MET B 1 400 ? 3.355 -5.281 -29.672 1 93.12 400 MET B O 1
ATOM 6112 N N . GLU B 1 401 ? 2.354 -3.496 -30.438 1 94.81 401 GLU B N 1
ATOM 6113 C CA . GLU B 1 401 ? 3.602 -2.846 -30.828 1 94.81 401 GLU B CA 1
ATOM 6114 C C . GLU B 1 401 ? 3.979 -1.744 -29.828 1 94.81 401 GLU B C 1
ATOM 6116 O O . GLU B 1 401 ? 3.123 -1.236 -29.109 1 94.81 401 GLU B O 1
ATOM 6121 N N . ALA B 1 402 ? 5.328 -1.512 -29.859 1 93.12 402 ALA B N 1
ATOM 6122 C CA . ALA B 1 402 ? 5.766 -0.345 -29.094 1 93.12 402 ALA B CA 1
ATOM 6123 C C . ALA B 1 402 ? 4.98 0.899 -29.5 1 93.12 402 ALA B C 1
ATOM 6125 O O . ALA B 1 402 ? 4.746 1.138 -30.688 1 93.12 402 ALA B O 1
ATOM 6126 N N . GLY B 1 403 ? 4.508 1.632 -28.453 1 91.94 403 GLY B N 1
ATOM 6127 C CA . GLY B 1 403 ? 3.742 2.834 -28.75 1 91.94 403 GLY B CA 1
ATOM 6128 C C . GLY B 1 403 ? 2.242 2.621 -28.656 1 91.94 403 GLY B C 1
ATOM 6129 O O . GLY B 1 403 ? 1.478 3.586 -28.578 1 91.94 403 GLY B O 1
ATOM 6130 N N . ASP B 1 404 ? 1.793 1.393 -28.656 1 92.75 404 ASP B N 1
ATOM 6131 C CA . ASP B 1 404 ? 0.368 1.112 -28.5 1 92.75 404 ASP B CA 1
ATOM 6132 C C . ASP B 1 404 ? -0.123 1.49 -27.109 1 92.75 404 ASP B C 1
ATOM 6134 O O . ASP B 1 404 ? 0.643 1.452 -26.141 1 92.75 404 ASP B O 1
ATOM 6138 N N . GLU B 1 405 ? -1.393 1.812 -27.094 1 89.56 405 GLU B N 1
ATOM 6139 C CA . GLU B 1 405 ? -2.025 1.992 -25.781 1 89.56 405 GLU B CA 1
ATOM 6140 C C . GLU B 1 405 ? -2.373 0.648 -25.156 1 89.56 405 GLU B C 1
ATOM 6142 O O . GLU B 1 405 ? -2.838 -0.266 -25.828 1 89.56 405 GLU B O 1
ATOM 6147 N N . ILE B 1 406 ? -2.102 0.603 -23.844 1 91.31 406 ILE B N 1
ATOM 6148 C CA . ILE B 1 406 ? -2.408 -0.618 -23.109 1 91.31 406 ILE B CA 1
ATOM 6149 C C . ILE B 1 406 ? -2.996 -0.265 -21.75 1 91.31 406 ILE B C 1
ATOM 6151 O O . ILE B 1 406 ? -2.545 0.682 -21.094 1 91.31 406 ILE B O 1
ATOM 6155 N N . ALA B 1 407 ? -4.078 -1.013 -21.453 1 90.06 407 ALA B N 1
ATOM 6156 C CA . ALA B 1 407 ? -4.586 -0.889 -20.078 1 90.06 407 ALA B CA 1
ATOM 6157 C C . ALA B 1 407 ? -3.643 -1.559 -19.094 1 90.06 407 ALA B C 1
ATOM 6159 O O . ALA B 1 407 ? -3.117 -2.643 -19.359 1 90.06 407 ALA B O 1
ATOM 6160 N N . VAL B 1 408 ? -3.41 -0.812 -17.938 1 90.5 408 VAL B N 1
ATOM 6161 C CA . VAL B 1 408 ? -2.594 -1.422 -16.891 1 90.5 408 VAL B CA 1
ATOM 6162 C C . VAL B 1 408 ? -3.373 -1.454 -15.578 1 90.5 408 VAL B C 1
ATOM 6164 O O . VAL B 1 408 ? -4.137 -0.533 -15.281 1 90.5 408 VAL B O 1
ATOM 6167 N N . GLU B 1 409 ? -3.252 -2.568 -14.898 1 90 409 GLU B N 1
ATOM 6168 C CA . GLU B 1 409 ? -3.752 -2.711 -13.531 1 90 409 GLU B CA 1
ATOM 6169 C C . GLU B 1 409 ? -2.635 -2.514 -12.508 1 90 409 GLU B C 1
ATOM 6171 O O . GLU B 1 409 ? -1.624 -3.219 -12.547 1 90 409 GLU B O 1
ATOM 6176 N N . LEU B 1 410 ? -2.832 -1.572 -11.633 1 82.75 410 LEU B N 1
ATOM 6177 C CA . LEU B 1 410 ? -1.809 -1.312 -10.625 1 82.75 410 LEU B CA 1
ATOM 6178 C C . LEU B 1 410 ? -1.752 -2.441 -9.602 1 82.75 410 LEU B C 1
ATOM 6180 O O . LEU B 1 410 ? -2.791 -2.941 -9.164 1 82.75 410 LEU B O 1
ATOM 6184 N N . ILE B 1 411 ? -0.509 -2.854 -9.367 1 84.5 411 ILE B N 1
ATOM 6185 C CA . ILE B 1 411 ? -0.323 -3.844 -8.312 1 84.5 411 ILE B CA 1
ATOM 6186 C C . ILE B 1 411 ? -0.232 -3.145 -6.957 1 84.5 411 ILE B C 1
ATOM 6188 O O . ILE B 1 411 ? 0.61 -2.266 -6.758 1 84.5 411 ILE B O 1
ATOM 6192 N N . GLU B 1 412 ? -1.242 -3.32 -6.16 1 68.88 412 GLU B N 1
ATOM 6193 C CA . GLU B 1 412 ? -1.244 -2.699 -4.84 1 68.88 412 GLU B CA 1
ATOM 6194 C C . GLU B 1 412 ? -0.217 -3.352 -3.922 1 68.88 412 GLU B C 1
ATOM 6196 O O . GLU B 1 412 ? -0.151 -4.578 -3.828 1 68.88 412 GLU B O 1
ATOM 6201 N N . LEU B 1 413 ? 0.822 -2.615 -3.59 1 57.28 413 LEU B N 1
ATOM 6202 C CA . LEU B 1 413 ? 1.867 -3.129 -2.711 1 57.28 413 LEU B CA 1
ATOM 6203 C C . LEU B 1 413 ? 1.485 -2.941 -1.246 1 57.28 413 LEU B C 1
ATOM 6205 O O . LEU B 1 413 ? 0.761 -2.004 -0.903 1 57.28 413 LEU B O 1
#

Nearest PDB structures (foldseek):
  6gbc-assembly1_A-2  TM=8.977E-01  e=1.481E-45  Arabidopsis thaliana
  6etf-assembly1_A  TM=8.847E-01  e=2.505E-45  Arabidopsis thaliana
  4tk1-assembly1_A  TM=8.916E-01  e=2.122E-43  Rattus norvegicus
  1uz5-assembly1_A  TM=8.340E-01  e=8.920E-42  Pyrococcus horikoshii OT3
  8bvf-assembly1_B  TM=6.278E-01  e=2.641E-40  Corynebacterium glutamicum ATCC 13032

Organism: Persicimonas caeni (NCBI:txid2292766)

Radius of gyration: 31.41 Å; Cα contacts (8 Å, |Δi|>4): 2169; chains: 2; bounding box: 52×108×71 Å

Foldseek 3Di:
DDEAAALVVQQVVLLVQAAAFDKDKDFLVPQAQFFAAAWDFQQAWVVNAWWFQAWAKFAALVLPPDAFGKAAEPEEFEAPDQDPDDHDRRHIYGYHGNGHRHHPGFEGDHRVQWDDDVVRRMITGNDDDPVGGNYRIDGTRPVHHRGHTDDDGLDTDHPVNSVVCVVSVDRMGMFGDAWEEEEEEEDPQEDDPVDDGDVSHDYQVLQVVVCVVSVSLRHHYDYDDYFYLDLVRLLVSVLVRQVPTQEYEYEALQDPDPRSSNVVSQCVQQVGWPYAAYQEPPWGGKTWGWGQDVNDTYIYIYTYNQNQRRVVCCLSHVSLSSSVNRPHDNVPSHFDKDKAFEAFKDFDAQRGKYKFFFDWDDDDDPHTYTYGDPDRDSNDPCRHVVTFWIWIDHHRDGMDGGGDMTMIGGDDD/DDEAAALVVQQVVLLVQAAAFDKDKDFLVPQAQFFAAAWDFQQAWVVNAWWFQAWAKFAALVLPPDAFGKAAEPEEFEAPDQDPDAHDRRHIYGYHGNGHRHHPTFEGDHRVQWDDDVVRRMITGNDDDPVGGNYRIDHTRPVHHRGHTDDDGLDTDHPVNSVVCVVSVDRMGMFGDAWEEEEEEEDPQEDDPVDDGDVSHDYQVLLVVVCVVSVSLRHHYDYDDYFYLDLVRLLVSVLVRQVPTQEYEYEALQDPDPRSSNVVSQCVQQVGWPYAAYQEPPWGGKTWGWGQDVNDTYIYIYTYNQNQRSVVCCLSHVSLSSSVNRPHDNVPSHFDKDKAFEAFKDFDAQRGKYKFFFDWDDDDDPHTYTYGDPDRDSNDPCRNVVTFWIWIDHHRDGMDGGGDMTMIGGDDD